Protein AF-A0A9P7L6K6-F1 (afdb_monomer)

InterPro domains:
  IPR000719 Protein kinase domain [PF00069] (460-812)
  IPR000719 Protein kinase domain [PS50011] (457-818)
  IPR000719 Protein kinase domain [SM00220] (457-814)
  IPR008271 Serine/threonine-protein kinase, active site [PS00108] (608-620)
  IPR011009 Protein kinase-like domain superfamily [SSF56112] (457-812)
  IPR050660 NEK Serine/Threonine Protein Kinase [PTHR43671] (462-985)

Organism: NCBI:txid221167

Structure (mmCIF, N/CA/C/O backbone):
data_AF-A0A9P7L6K6-F1
#
_entry.id   AF-A0A9P7L6K6-F1
#
loop_
_atom_site.group_PDB
_atom_site.id
_atom_site.type_symbol
_atom_site.label_atom_id
_atom_site.label_alt_id
_atom_site.label_comp_id
_atom_site.label_asym_id
_atom_site.label_entity_id
_atom_site.label_seq_id
_atom_site.pdbx_PDB_ins_code
_atom_site.Cartn_x
_atom_site.Cartn_y
_atom_site.Cartn_z
_atom_site.occupancy
_atom_site.B_iso_or_equiv
_atom_site.auth_seq_id
_atom_site.auth_comp_id
_atom_site.auth_asym_id
_atom_site.auth_atom_id
_atom_site.pdbx_PDB_model_num
ATOM 1 N N . MET A 1 1 ? -46.470 -15.333 -7.238 1.00 27.61 1 MET A N 1
ATOM 2 C CA . MET A 1 1 ? -45.344 -16.019 -7.901 1.00 27.61 1 MET A CA 1
ATOM 3 C C . MET A 1 1 ? -44.103 -15.738 -7.085 1.00 27.61 1 MET A C 1
ATOM 5 O O . MET A 1 1 ? -43.680 -14.590 -7.038 1.00 27.61 1 MET A O 1
ATOM 9 N N . SER A 1 2 ? -43.590 -16.749 -6.394 1.00 25.27 2 SER A N 1
ATOM 10 C CA . SER A 1 2 ? -42.227 -16.742 -5.873 1.00 25.27 2 SER A CA 1
ATOM 11 C C . SER A 1 2 ? -41.259 -16.852 -7.052 1.00 25.27 2 SER A C 1
ATOM 13 O O . SER A 1 2 ? -41.457 -17.681 -7.937 1.00 25.27 2 SER A O 1
ATOM 15 N N . VAL A 1 3 ? -40.221 -16.019 -7.064 1.00 27.84 3 VAL A N 1
ATOM 16 C CA . VAL A 1 3 ? -38.959 -16.401 -7.704 1.00 27.84 3 VAL A CA 1
ATOM 17 C C . VAL A 1 3 ? -38.236 -17.180 -6.618 1.00 27.84 3 VAL A C 1
ATOM 19 O O . VAL A 1 3 ? -37.935 -16.606 -5.576 1.00 27.84 3 VAL A O 1
ATOM 22 N N . THR A 1 4 ? -38.071 -18.487 -6.800 1.00 30.36 4 THR A N 1
ATOM 23 C CA . THR A 1 4 ? -37.325 -19.322 -5.852 1.00 30.36 4 THR A CA 1
ATOM 24 C C . THR A 1 4 ? -35.901 -18.796 -5.742 1.00 30.36 4 THR A C 1
ATOM 26 O O . THR A 1 4 ? -35.277 -18.491 -6.762 1.00 30.36 4 THR A O 1
ATOM 29 N N . GLU A 1 5 ? -35.390 -18.664 -4.520 1.00 32.84 5 GLU A N 1
ATOM 30 C CA . GLU A 1 5 ? -33.963 -18.417 -4.350 1.00 32.84 5 GLU A CA 1
ATOM 31 C C . GLU A 1 5 ? -33.174 -19.629 -4.863 1.00 32.84 5 GLU A C 1
ATOM 33 O O . GLU A 1 5 ? -33.661 -20.757 -4.747 1.00 32.84 5 GLU A O 1
ATOM 38 N N . PRO A 1 6 ? -31.967 -19.430 -5.420 1.00 33.34 6 PRO A N 1
ATOM 39 C CA . PRO A 1 6 ? -31.000 -20.506 -5.451 1.00 33.34 6 PRO A CA 1
ATOM 40 C C . PRO A 1 6 ? -30.562 -20.776 -4.007 1.00 33.34 6 PRO A C 1
ATOM 42 O O . PRO A 1 6 ? -30.042 -19.870 -3.340 1.00 33.34 6 PRO A O 1
ATOM 45 N N . THR A 1 7 ? -30.827 -21.989 -3.524 1.00 36.97 7 THR A N 1
ATOM 46 C CA . THR A 1 7 ? -30.378 -22.457 -2.202 1.00 36.97 7 THR A CA 1
ATOM 47 C C . THR A 1 7 ? -28.875 -22.760 -2.266 1.00 36.97 7 THR A C 1
ATOM 49 O O . THR A 1 7 ? -28.214 -22.529 -3.283 1.00 36.97 7 THR A O 1
ATOM 52 N N . ILE A 1 8 ? -28.295 -23.193 -1.152 1.00 40.56 8 ILE A N 1
ATOM 53 C CA . ILE A 1 8 ? -26.875 -23.507 -1.033 1.00 40.56 8 ILE A CA 1
ATOM 54 C C . ILE A 1 8 ? -26.788 -24.984 -0.635 1.00 40.56 8 ILE A C 1
ATOM 56 O O . ILE A 1 8 ? -27.224 -25.317 0.465 1.00 40.56 8 ILE A O 1
ATOM 60 N N . PRO A 1 9 ? -26.302 -25.876 -1.517 1.00 37.97 9 PRO A N 1
ATOM 61 C CA . PRO A 1 9 ? -26.348 -27.303 -1.278 1.00 37.97 9 PRO A CA 1
ATOM 62 C C . PRO A 1 9 ? -25.203 -27.661 -0.341 1.00 37.97 9 PRO A C 1
ATOM 64 O O . PRO A 1 9 ? -24.063 -27.232 -0.544 1.00 37.97 9 PRO A O 1
ATOM 67 N N . ASP A 1 10 ? -25.503 -28.450 0.684 1.00 42.59 10 ASP A N 1
ATOM 68 C CA . ASP A 1 10 ? -24.481 -28.938 1.599 1.00 42.59 10 ASP A CA 1
ATOM 69 C C . ASP A 1 10 ? -23.428 -29.728 0.803 1.00 42.59 10 ASP A C 1
ATOM 71 O O . ASP A 1 10 ? -23.713 -30.772 0.207 1.00 42.59 10 ASP A O 1
ATOM 75 N N . SER A 1 11 ? -22.189 -29.234 0.797 1.00 41.84 11 SER A N 1
ATOM 76 C CA . SER A 1 11 ? -21.074 -29.893 0.120 1.00 41.84 11 SER A CA 1
ATOM 77 C C . SER A 1 11 ? -20.772 -31.272 0.718 1.00 41.84 11 SER A C 1
ATOM 79 O O . SER A 1 11 ? -20.217 -32.119 0.021 1.00 41.84 11 SER A O 1
ATOM 81 N N . SER A 1 12 ? -21.211 -31.547 1.953 1.00 44.62 12 SER A N 1
ATOM 82 C CA . SER A 1 12 ? -21.189 -32.873 2.576 1.00 44.62 12 SER A CA 1
ATOM 83 C C . SER A 1 12 ? -22.269 -33.816 2.021 1.00 44.62 12 SER A C 1
ATOM 85 O O . SER A 1 12 ? -22.001 -35.005 1.841 1.00 44.62 12 SER A O 1
ATOM 87 N N . ILE A 1 13 ? -23.455 -33.307 1.653 1.00 45.44 13 ILE A N 1
ATOM 88 C CA . ILE A 1 13 ? -24.469 -34.074 0.904 1.00 45.44 13 ILE A CA 1
ATOM 89 C C . ILE A 1 13 ? -23.970 -34.338 -0.519 1.00 45.44 13 ILE A C 1
ATOM 91 O O . ILE A 1 13 ? -24.108 -35.459 -1.012 1.00 45.44 13 ILE A O 1
ATOM 95 N N . ALA A 1 14 ? -23.336 -33.348 -1.157 1.00 40.97 14 ALA A N 1
ATOM 96 C CA . ALA A 1 14 ? -22.737 -33.517 -2.477 1.00 40.97 14 ALA A CA 1
ATOM 97 C C . ALA A 1 14 ? -21.650 -34.608 -2.479 1.00 40.97 14 ALA A C 1
ATOM 99 O O . ALA A 1 14 ? -21.697 -35.510 -3.316 1.00 40.97 14 ALA A O 1
ATOM 100 N N . PHE A 1 15 ? -20.748 -34.598 -1.490 1.00 46.06 15 PHE A N 1
ATOM 101 C CA . PHE A 1 15 ? -19.730 -35.640 -1.303 1.00 46.06 15 PHE A CA 1
ATOM 102 C C . PHE A 1 15 ? -20.354 -37.035 -1.121 1.00 46.06 15 PHE A C 1
ATOM 104 O O . PHE A 1 15 ? -20.016 -37.959 -1.858 1.00 46.06 15 PHE A O 1
ATOM 111 N N . ARG A 1 16 ? -21.333 -37.182 -0.215 1.00 46.66 16 ARG A N 1
ATOM 112 C CA . ARG A 1 16 ? -22.015 -38.469 0.038 1.00 46.66 16 ARG A CA 1
ATOM 113 C C . ARG A 1 16 ? -22.767 -38.996 -1.193 1.00 46.66 16 ARG A C 1
ATOM 115 O O . ARG A 1 16 ? -22.769 -40.201 -1.443 1.00 46.66 16 ARG A O 1
ATOM 122 N N . LYS A 1 17 ? -23.396 -38.116 -1.986 1.00 45.03 17 LYS A N 1
ATOM 123 C CA . LYS A 1 17 ? -24.044 -38.495 -3.257 1.00 45.03 17 LYS A CA 1
ATOM 124 C C . LYS A 1 17 ? -23.005 -38.921 -4.305 1.00 45.03 17 LYS A C 1
ATOM 126 O O . LYS A 1 17 ? -23.234 -39.922 -4.983 1.00 45.03 17 LYS A O 1
ATOM 131 N N . TYR A 1 18 ? -21.859 -38.244 -4.393 1.00 44.75 18 TYR A N 1
ATOM 132 C CA . TYR A 1 18 ? -20.756 -38.595 -5.298 1.00 44.75 18 TYR A CA 1
ATOM 133 C C . TYR A 1 18 ? -20.140 -39.971 -4.970 1.00 44.75 18 TYR A C 1
ATOM 135 O O . TYR A 1 18 ? -19.954 -40.798 -5.867 1.00 44.75 18 TYR A O 1
ATOM 143 N N . GLU A 1 19 ? -19.925 -40.272 -3.685 1.00 49.81 19 GLU A N 1
ATOM 144 C CA . GLU A 1 19 ? -19.522 -41.611 -3.227 1.00 49.81 19 GLU A CA 1
ATOM 145 C C . GLU A 1 19 ? -20.562 -42.683 -3.605 1.00 49.81 19 GLU A C 1
ATOM 147 O O . GLU A 1 19 ? -20.190 -43.765 -4.054 1.00 49.81 19 GLU A O 1
ATOM 152 N N . SER A 1 20 ? -21.864 -42.378 -3.505 1.00 42.41 20 SER A N 1
ATOM 153 C CA . SER A 1 20 ? -22.943 -43.324 -3.845 1.00 42.41 20 SER A CA 1
ATOM 154 C C . SER A 1 20 ? -23.125 -43.593 -5.349 1.00 42.41 20 SER A C 1
ATOM 156 O O . SER A 1 20 ? -23.681 -44.625 -5.724 1.00 42.41 20 SER A O 1
ATOM 158 N N . LEU A 1 21 ? -22.673 -42.672 -6.210 1.00 42.59 21 LEU A N 1
ATOM 159 C CA . LEU A 1 21 ? -22.777 -42.770 -7.672 1.00 42.59 21 LEU A CA 1
ATOM 160 C C . LEU A 1 21 ? -21.545 -43.411 -8.325 1.00 42.59 21 LEU A C 1
ATOM 162 O O . LEU A 1 21 ? -21.593 -43.762 -9.503 1.00 42.59 21 LEU A O 1
ATOM 166 N N . SER A 1 22 ? -20.454 -43.575 -7.576 1.00 35.19 22 SER A N 1
ATOM 167 C CA . SER A 1 22 ? -19.208 -44.168 -8.060 1.00 35.19 22 SER A CA 1
ATOM 168 C C . SER A 1 22 ? -19.350 -45.693 -8.217 1.00 35.19 22 SER A C 1
ATOM 170 O O . SER A 1 22 ? -19.528 -46.388 -7.213 1.00 35.19 22 SER A O 1
ATOM 172 N N . PRO A 1 23 ? -19.251 -46.271 -9.433 1.00 33.38 23 PRO A N 1
ATOM 173 C CA . PRO A 1 23 ? -19.316 -47.720 -9.606 1.00 33.38 23 PRO A CA 1
ATOM 174 C C . PRO A 1 23 ? -18.109 -48.390 -8.945 1.00 33.38 23 PRO A C 1
ATOM 176 O O . PRO A 1 23 ? -16.966 -48.050 -9.254 1.00 33.38 23 PRO A O 1
ATOM 179 N N . ALA A 1 24 ? -18.352 -49.366 -8.067 1.00 36.72 24 ALA A N 1
ATOM 180 C CA . ALA A 1 24 ? -17.299 -50.062 -7.330 1.00 36.72 24 ALA A CA 1
ATOM 181 C C . ALA A 1 24 ? -16.293 -50.749 -8.278 1.00 36.72 24 ALA A C 1
ATOM 183 O O . ALA A 1 24 ? -16.545 -51.840 -8.786 1.00 36.72 24 ALA A O 1
ATOM 184 N N . SER A 1 25 ? -15.144 -50.102 -8.490 1.00 29.16 25 SER A N 1
ATOM 185 C CA . SER A 1 25 ? -14.051 -50.575 -9.344 1.00 29.16 25 SER A CA 1
ATOM 186 C C . SER A 1 25 ? -12.770 -50.645 -8.522 1.00 29.16 25 SER A C 1
ATOM 188 O O . SER A 1 25 ? -12.157 -49.632 -8.191 1.00 29.16 25 SER A O 1
ATOM 190 N N . THR A 1 26 ? -12.405 -51.858 -8.119 1.00 36.03 26 THR A N 1
ATOM 191 C CA . THR A 1 26 ? -11.331 -52.113 -7.156 1.00 36.03 26 THR A CA 1
ATOM 192 C C . THR A 1 26 ? -9.956 -52.129 -7.830 1.00 36.03 26 THR A C 1
ATOM 194 O O . THR A 1 26 ? -9.581 -53.145 -8.404 1.00 36.03 26 THR A O 1
ATOM 197 N N . THR A 1 27 ? -9.166 -51.062 -7.681 1.00 26.80 27 THR A N 1
ATOM 198 C CA . THR A 1 27 ? -7.696 -51.110 -7.842 1.00 26.80 27 THR A CA 1
ATOM 199 C C . THR A 1 27 ? -7.023 -49.987 -7.059 1.00 26.80 27 THR A C 1
ATOM 201 O O . THR A 1 27 ? -7.361 -48.820 -7.229 1.00 26.80 27 THR A O 1
ATOM 204 N N . THR A 1 28 ? -6.052 -50.340 -6.219 1.00 38.28 28 THR A N 1
ATOM 205 C CA . THR A 1 28 ? -5.166 -49.408 -5.505 1.00 38.28 28 THR A CA 1
ATOM 206 C C . THR A 1 28 ? -3.937 -49.052 -6.337 1.00 38.28 28 THR A C 1
ATOM 208 O O . THR A 1 28 ? -3.144 -49.951 -6.616 1.00 38.28 28 THR A O 1
ATOM 211 N N . THR A 1 29 ? -3.707 -47.761 -6.590 1.00 28.44 29 THR A N 1
ATOM 212 C CA . THR A 1 29 ? -2.357 -47.186 -6.764 1.00 28.44 29 THR A CA 1
ATOM 213 C C . THR A 1 29 ? -2.343 -45.673 -6.501 1.00 28.44 29 THR A C 1
ATOM 215 O O . THR A 1 29 ? -3.393 -45.051 -6.365 1.00 28.44 29 THR A O 1
ATOM 218 N N . SER A 1 30 ? -1.126 -45.139 -6.364 1.00 28.48 30 SER A N 1
ATOM 219 C CA . SER A 1 30 ? -0.683 -43.808 -5.920 1.00 28.48 30 SER A CA 1
ATOM 220 C C . SER A 1 30 ? -1.496 -42.569 -6.328 1.00 28.48 30 SER A C 1
ATOM 222 O O . SER A 1 30 ? -2.149 -42.516 -7.367 1.00 28.48 30 SER A O 1
ATOM 224 N N . ALA A 1 31 ? -1.369 -41.517 -5.514 1.00 35.59 31 ALA A N 1
ATOM 225 C CA . ALA A 1 31 ? -2.023 -40.231 -5.725 1.00 35.59 31 ALA A CA 1
ATOM 226 C C . ALA A 1 31 ? -1.448 -39.460 -6.930 1.00 35.59 31 ALA A C 1
ATOM 228 O O . ALA A 1 31 ? -0.325 -38.966 -6.899 1.00 35.59 31 ALA A O 1
ATOM 229 N N . SER A 1 32 ? -2.279 -39.283 -7.955 1.00 30.39 32 SER A N 1
ATOM 230 C CA . SER A 1 32 ? -2.176 -38.203 -8.940 1.00 30.39 32 SER A CA 1
ATOM 231 C C . SER A 1 32 ? -3.589 -37.683 -9.244 1.00 30.39 32 SER A C 1
ATOM 233 O O . SER A 1 32 ? -4.570 -38.210 -8.712 1.00 30.39 32 SER A O 1
ATOM 235 N N . MET A 1 33 ? -3.711 -36.611 -10.031 1.00 31.38 33 MET A N 1
ATOM 236 C CA . MET A 1 33 ? -4.981 -35.905 -10.255 1.00 31.38 33 MET A CA 1
ATOM 237 C C . MET A 1 33 ? -6.096 -36.859 -10.709 1.00 31.38 33 MET A C 1
ATOM 239 O O . MET A 1 33 ? -5.938 -37.580 -11.692 1.00 31.38 33 MET A O 1
ATOM 243 N N . VAL A 1 34 ? -7.233 -36.842 -9.999 1.00 34.53 34 VAL A N 1
ATOM 244 C CA . VAL A 1 34 ? -8.373 -37.739 -10.255 1.00 34.53 34 VAL A CA 1
ATOM 245 C C . VAL A 1 34 ? -8.869 -37.549 -11.689 1.00 34.53 34 VAL A C 1
ATOM 247 O O . VAL A 1 34 ? -9.498 -36.544 -12.021 1.00 34.53 34 VAL A O 1
ATOM 250 N N . SER A 1 35 ? -8.585 -38.527 -12.547 1.00 32.56 35 SER A N 1
ATOM 251 C CA . SER A 1 35 ? -8.923 -38.510 -13.967 1.00 32.56 35 SER A CA 1
ATOM 252 C C . SER A 1 35 ? -10.411 -38.801 -14.162 1.00 32.56 35 SER A C 1
ATOM 254 O O . SER A 1 35 ? -10.841 -39.935 -14.368 1.00 32.56 35 SER A O 1
ATOM 256 N N . VAL A 1 36 ? -11.230 -37.752 -14.062 1.00 37.38 36 VAL A N 1
ATOM 257 C CA . VAL A 1 36 ? -12.688 -37.894 -14.090 1.00 37.38 36 VAL A CA 1
ATOM 258 C C . VAL A 1 36 ? -13.165 -38.364 -15.472 1.00 37.38 36 VAL A C 1
ATOM 260 O O . VAL A 1 36 ? -13.263 -37.578 -16.416 1.00 37.38 36 VAL A O 1
ATOM 263 N N . GLN A 1 37 ? -13.514 -39.649 -15.591 1.00 41.38 37 GLN A N 1
ATOM 264 C CA . GLN A 1 37 ? -14.120 -40.246 -16.792 1.00 41.38 37 GLN A CA 1
ATOM 265 C C . GLN A 1 37 ? -15.606 -39.854 -16.951 1.00 41.38 37 GLN A C 1
ATOM 267 O O . GLN A 1 37 ? -16.487 -40.700 -17.094 1.00 41.38 37 GLN A O 1
ATOM 272 N N . LEU A 1 38 ? -15.903 -38.553 -16.937 1.00 43.56 38 LEU A N 1
ATOM 273 C CA . LEU A 1 38 ? -17.243 -38.020 -17.197 1.00 43.56 38 LEU A CA 1
ATOM 274 C C . LEU A 1 38 ? -17.539 -38.020 -18.705 1.00 43.56 38 LEU A C 1
ATOM 276 O O . LEU A 1 38 ? -17.254 -37.046 -19.401 1.00 43.56 38 LEU A O 1
ATOM 280 N N . ARG A 1 39 ? -18.134 -39.109 -19.213 1.00 37.84 39 ARG A N 1
ATOM 281 C CA . ARG A 1 39 ? -18.629 -39.176 -20.604 1.00 37.84 39 ARG A CA 1
ATOM 282 C C . ARG A 1 39 ? -20.045 -38.615 -20.807 1.00 37.84 39 ARG A C 1
ATOM 284 O O . ARG A 1 39 ? -20.343 -38.197 -21.921 1.00 37.84 39 ARG A O 1
ATOM 291 N N . ASP A 1 40 ? -20.869 -38.518 -19.760 1.00 48.16 40 ASP A N 1
ATOM 292 C CA . ASP A 1 40 ? -22.319 -38.271 -19.889 1.00 48.16 40 ASP A CA 1
ATOM 293 C C . ASP A 1 40 ? -22.835 -37.027 -19.133 1.00 48.16 40 ASP A C 1
ATOM 295 O O . ASP A 1 40 ? -23.783 -37.086 -18.351 1.00 48.16 40 ASP A O 1
ATOM 299 N N . ALA A 1 41 ? -22.248 -35.855 -19.396 1.00 51.72 41 ALA A N 1
ATOM 300 C CA . ALA A 1 41 ? -22.840 -34.570 -19.001 1.00 51.72 41 ALA A CA 1
ATOM 301 C C . ALA A 1 41 ? -23.910 -34.121 -20.016 1.00 51.72 41 ALA A C 1
ATOM 303 O O . ALA A 1 41 ? -23.677 -33.268 -20.877 1.00 51.72 41 ALA A O 1
ATOM 304 N N . THR A 1 42 ? -25.100 -34.718 -19.947 1.00 56.88 42 THR A N 1
ATOM 305 C CA . THR A 1 42 ? -26.236 -34.331 -20.796 1.00 56.88 42 THR A CA 1
ATOM 306 C C . THR A 1 42 ? -26.788 -32.955 -20.422 1.00 56.88 42 THR A C 1
ATOM 308 O O . THR A 1 42 ? -26.919 -32.632 -19.243 1.00 56.88 42 THR A O 1
ATOM 311 N N . TYR A 1 43 ? -27.181 -32.164 -21.427 1.00 68.75 43 TYR A N 1
ATOM 312 C CA . TYR A 1 43 ? -27.951 -30.933 -21.216 1.00 68.75 43 TYR A CA 1
ATOM 313 C C . TYR A 1 43 ? -29.210 -31.200 -20.373 1.00 68.75 43 TYR A C 1
ATOM 315 O O . TYR A 1 43 ? -29.865 -32.219 -20.603 1.00 68.75 43 TYR A O 1
ATOM 323 N N . PRO A 1 44 ? -29.611 -30.272 -19.485 1.00 69.94 44 PRO A N 1
ATOM 324 C CA . PRO A 1 44 ? -30.885 -30.377 -18.789 1.00 69.94 44 PRO A CA 1
ATOM 325 C C . PRO A 1 44 ? -32.057 -30.342 -19.777 1.00 69.94 44 PRO A C 1
ATOM 327 O O . PRO A 1 44 ? -32.067 -29.546 -20.725 1.00 69.94 44 PRO A O 1
ATOM 330 N N . ASP A 1 45 ? -33.058 -31.190 -19.540 1.00 68.00 45 ASP A N 1
ATOM 331 C CA . ASP A 1 45 ? -34.236 -31.292 -20.400 1.00 68.00 45 ASP A CA 1
ATOM 332 C C . ASP A 1 45 ? -35.014 -29.965 -20.488 1.00 68.00 45 ASP A C 1
ATOM 334 O O . ASP A 1 45 ? -35.086 -29.199 -19.518 1.00 68.00 45 ASP A O 1
ATOM 338 N N . PRO A 1 46 ? -35.633 -29.665 -21.646 1.00 66.50 46 PRO A N 1
ATOM 339 C CA . PRO A 1 46 ? -36.537 -28.534 -21.750 1.00 66.50 46 PRO A CA 1
ATOM 340 C C . PRO A 1 46 ? -37.747 -28.746 -20.825 1.00 66.50 46 PRO A C 1
ATOM 342 O O . PRO A 1 46 ? -38.331 -29.833 -20.822 1.00 66.50 46 PRO A O 1
ATOM 345 N N . PRO A 1 47 ? -38.188 -27.722 -20.068 1.00 66.12 47 PRO A N 1
ATOM 346 C CA . PRO A 1 47 ? -39.396 -27.838 -19.259 1.00 66.12 47 PRO A CA 1
ATOM 347 C C . PRO A 1 47 ? -40.605 -28.156 -20.155 1.00 66.12 47 PRO A C 1
ATOM 349 O O . PRO A 1 47 ? -40.656 -27.700 -21.298 1.00 66.12 47 PRO A O 1
ATOM 352 N N . LEU A 1 48 ? -41.581 -28.908 -19.623 1.00 58.22 48 LEU A N 1
ATOM 353 C CA . LEU A 1 48 ? -42.818 -29.353 -20.311 1.00 58.22 48 LEU A CA 1
ATOM 354 C C . LEU A 1 48 ? -43.684 -28.142 -20.763 1.00 58.22 48 LEU A C 1
ATOM 356 O O . LEU A 1 48 ? -43.245 -27.015 -20.623 1.00 58.22 48 LEU A O 1
ATOM 360 N N . GLU A 1 49 ? -44.902 -28.283 -21.303 1.00 55.41 49 GLU A N 1
ATOM 361 C CA . GLU A 1 49 ? -45.562 -27.174 -22.051 1.00 55.41 49 GLU A CA 1
ATOM 362 C C . GLU A 1 49 ? -46.326 -26.068 -21.261 1.00 55.41 49 GLU A C 1
ATOM 364 O O . GLU A 1 49 ? -46.761 -25.086 -21.861 1.00 55.41 49 GLU A O 1
ATOM 369 N N . THR A 1 50 ? -46.530 -26.158 -19.939 1.00 51.16 50 THR A N 1
ATOM 370 C CA . THR A 1 50 ? -47.639 -25.428 -19.261 1.00 51.16 50 THR A CA 1
ATOM 371 C C . THR A 1 50 ? -47.322 -24.210 -18.382 1.00 51.16 50 THR A C 1
ATOM 373 O O . THR A 1 50 ? -48.239 -23.430 -18.129 1.00 51.16 50 THR A O 1
ATOM 376 N N . ALA A 1 51 ? -46.095 -23.997 -17.898 1.00 56.41 51 ALA A N 1
ATOM 377 C CA . ALA A 1 51 ? -45.759 -22.766 -17.156 1.00 56.41 51 ALA A CA 1
ATOM 378 C C . ALA A 1 51 ? -45.184 -21.695 -18.100 1.00 56.41 51 ALA A C 1
ATOM 380 O O . ALA A 1 51 ? -45.521 -21.660 -19.283 1.00 56.41 51 ALA A O 1
ATOM 381 N N . VAL A 1 52 ? -44.376 -20.758 -17.598 1.00 63.47 52 VAL A N 1
ATOM 382 C CA . VAL A 1 52 ? -44.024 -19.546 -18.361 1.00 63.47 52 VAL A CA 1
ATOM 383 C C . VAL A 1 52 ? -42.522 -19.245 -18.373 1.00 63.47 52 VAL A C 1
ATOM 385 O O . VAL A 1 52 ? -42.102 -18.423 -19.182 1.00 63.47 52 VAL A O 1
ATOM 388 N N . VAL A 1 53 ? -41.713 -19.918 -17.545 1.00 66.69 53 VAL A N 1
ATOM 389 C CA . VAL A 1 53 ? -40.293 -19.614 -17.268 1.00 66.69 53 VAL A CA 1
ATOM 390 C C . VAL A 1 53 ? -39.423 -20.869 -17.219 1.00 66.69 53 VAL A C 1
ATOM 392 O O . VAL A 1 53 ? -39.902 -21.946 -16.885 1.00 66.69 53 VAL A O 1
ATOM 395 N N . CYS A 1 54 ? -38.145 -20.724 -17.568 1.00 68.69 54 CYS A N 1
ATOM 396 C CA . CYS A 1 54 ? -37.118 -21.750 -17.406 1.00 68.69 54 CYS A CA 1
ATOM 397 C C . CYS A 1 54 ? -36.911 -22.064 -15.914 1.00 68.69 54 CYS A C 1
ATOM 399 O O . CYS A 1 54 ? -36.847 -21.122 -15.130 1.00 68.69 54 CYS A O 1
ATOM 401 N N . PRO A 1 55 ? -36.742 -23.324 -15.486 1.00 62.97 55 PRO A N 1
ATOM 402 C CA . PRO A 1 55 ? -36.418 -23.609 -14.088 1.00 62.97 55 PRO A CA 1
ATOM 403 C C . PRO A 1 55 ? -34.988 -23.187 -13.695 1.00 62.97 55 PRO A C 1
ATOM 405 O O . PRO A 1 55 ? -34.764 -22.887 -12.529 1.00 62.97 55 PRO A O 1
ATOM 408 N N . TYR A 1 56 ? -34.048 -23.115 -14.647 1.00 68.06 56 TYR A N 1
ATOM 409 C CA . TYR A 1 56 ? -32.627 -22.831 -14.388 1.00 68.06 56 TYR A CA 1
ATOM 410 C C . TYR A 1 56 ? -32.324 -21.325 -14.383 1.00 68.06 56 TYR A C 1
ATOM 412 O O . TYR A 1 56 ? -31.985 -20.741 -13.358 1.00 68.06 56 TYR A O 1
ATOM 420 N N . CYS A 1 57 ? -32.523 -20.670 -15.528 1.00 72.25 57 CYS A N 1
ATOM 421 C CA . CYS A 1 57 ? -32.214 -19.252 -15.716 1.00 72.25 57 CYS A CA 1
ATOM 422 C C . CYS A 1 57 ? -33.358 -18.303 -15.327 1.00 72.25 57 CYS A C 1
ATOM 424 O O . CYS A 1 57 ? -33.231 -17.094 -15.496 1.00 72.25 57 CYS A O 1
ATOM 426 N N . ALA A 1 58 ? -34.522 -18.841 -14.937 1.00 69.31 58 ALA A N 1
ATOM 427 C CA . ALA A 1 58 ? -35.813 -18.158 -14.733 1.00 69.31 58 ALA A CA 1
ATOM 428 C C . ALA A 1 58 ? -36.287 -17.182 -15.837 1.00 69.31 58 ALA A C 1
ATOM 430 O O . ALA A 1 58 ? -37.331 -16.540 -15.699 1.00 69.31 58 ALA A O 1
ATOM 431 N N . GLN A 1 59 ? -35.603 -17.139 -16.986 1.00 72.56 59 GLN A N 1
ATOM 432 C CA . GLN A 1 59 ? -36.048 -16.405 -18.165 1.00 72.56 59 GLN A CA 1
ATOM 433 C C . GLN A 1 59 ? -37.322 -17.085 -18.717 1.00 72.56 59 GLN A C 1
ATOM 435 O O . GLN A 1 59 ? -37.375 -18.313 -18.829 1.00 72.56 59 GLN A O 1
ATOM 440 N N . PRO A 1 60 ? -38.360 -16.338 -19.117 1.00 69.44 60 PRO A N 1
ATOM 441 C CA . PRO A 1 60 ? -39.480 -16.820 -19.899 1.00 69.44 60 PRO A CA 1
ATOM 442 C C . PRO A 1 60 ? -39.016 -17.439 -21.209 1.00 69.44 60 PRO A C 1
ATOM 444 O O . PRO A 1 60 ? -38.551 -16.754 -22.112 1.00 69.44 60 PRO A O 1
ATOM 447 N N . VAL A 1 61 ? -39.168 -18.747 -21.336 1.00 62.94 61 VAL A N 1
ATOM 448 C CA . VAL A 1 61 ? -38.725 -19.474 -22.527 1.00 62.94 61 VAL A CA 1
ATOM 449 C C . VAL A 1 61 ? -39.726 -19.195 -23.656 1.00 62.94 61 VAL A C 1
ATOM 451 O O . VAL A 1 61 ? -40.934 -19.299 -23.454 1.00 62.94 61 VAL A O 1
ATOM 454 N N . LEU A 1 62 ? -39.253 -18.790 -24.836 1.00 64.56 62 LEU A N 1
ATOM 455 C CA . LEU A 1 62 ? -40.085 -18.521 -26.022 1.00 64.56 62 LEU A CA 1
ATOM 456 C C . LEU A 1 62 ? -40.693 -19.819 -26.582 1.00 64.56 62 LEU A C 1
ATOM 458 O O . LEU A 1 62 ? -40.038 -20.856 -26.572 1.00 64.56 62 LEU A O 1
ATOM 462 N N . ALA A 1 63 ? -41.884 -19.774 -27.187 1.00 59.66 63 ALA A N 1
ATOM 463 C CA . ALA A 1 63 ? -42.468 -20.945 -27.860 1.00 59.66 63 ALA A CA 1
ATOM 464 C C . ALA A 1 63 ? -41.581 -21.513 -28.992 1.00 59.66 63 ALA A C 1
ATOM 466 O O . ALA A 1 63 ? -41.668 -22.698 -29.307 1.00 59.66 63 ALA A O 1
ATOM 467 N N . ALA A 1 64 ? -40.695 -20.695 -29.574 1.00 56.50 64 ALA A N 1
ATOM 468 C CA . ALA A 1 64 ? -39.661 -21.150 -30.503 1.00 56.50 64 ALA A CA 1
ATOM 469 C C . ALA A 1 64 ? -38.561 -21.986 -29.811 1.00 56.50 64 ALA A C 1
ATOM 471 O O . ALA A 1 64 ? -38.139 -23.003 -30.359 1.00 56.50 64 ALA A O 1
ATOM 472 N N . LEU A 1 65 ? -38.153 -21.611 -28.590 1.00 57.88 65 LEU A N 1
ATOM 473 C CA . LEU A 1 65 ? -37.084 -22.270 -27.825 1.00 57.88 65 LEU A CA 1
ATOM 474 C C . LEU A 1 65 ? -37.413 -23.724 -27.446 1.00 57.88 65 LEU A C 1
ATOM 476 O O . LEU A 1 65 ? -36.496 -24.519 -27.288 1.00 57.88 65 LEU A O 1
ATOM 480 N N . ARG A 1 66 ? -38.697 -24.098 -27.345 1.00 61.62 66 ARG A N 1
ATOM 481 C CA . ARG A 1 66 ? -39.124 -25.491 -27.082 1.00 61.62 66 ARG A CA 1
ATOM 482 C C . ARG A 1 66 ? -39.358 -26.351 -28.320 1.00 61.62 66 ARG A C 1
ATOM 484 O O . ARG A 1 66 ? -39.429 -27.566 -28.195 1.00 61.62 66 ARG A O 1
ATOM 491 N N . LYS A 1 67 ? -39.459 -25.760 -29.514 1.00 62.03 67 LYS A N 1
ATOM 492 C CA . LYS A 1 67 ? -39.647 -26.519 -30.768 1.00 62.03 67 LYS A CA 1
ATOM 493 C C . LYS A 1 67 ? -38.333 -26.934 -31.433 1.00 62.03 67 LYS A C 1
ATOM 495 O O . LYS A 1 67 ? -38.354 -27.673 -32.411 1.00 62.03 67 LYS A O 1
ATOM 500 N N . SER A 1 68 ? -37.202 -26.458 -30.918 1.00 70.38 68 SER A N 1
ATOM 501 C CA . SER A 1 68 ? -35.870 -26.689 -31.468 1.00 70.38 68 SER A CA 1
ATOM 502 C C . SER A 1 68 ? -34.898 -26.998 -30.333 1.00 70.38 68 SER A C 1
ATOM 504 O O . SER A 1 68 ? -34.512 -26.105 -29.579 1.00 70.38 68 SER A O 1
ATOM 506 N N . LYS A 1 69 ? -34.465 -28.265 -30.231 1.00 71.00 69 LYS A N 1
ATOM 507 C CA . LYS A 1 69 ? -33.458 -28.712 -29.247 1.00 71.00 69 LYS A CA 1
ATOM 508 C C . LYS A 1 69 ? -32.196 -27.842 -29.302 1.00 71.00 69 LYS A C 1
ATOM 510 O O . LYS A 1 69 ? -31.659 -27.465 -28.271 1.00 71.00 69 LYS A O 1
ATOM 515 N N . ARG A 1 70 ? -31.804 -27.431 -30.511 1.00 73.06 70 ARG A N 1
ATOM 516 C CA . ARG A 1 70 ? -30.626 -26.597 -30.777 1.00 73.06 70 ARG A CA 1
ATOM 517 C C . ARG A 1 70 ? -30.761 -25.158 -30.278 1.00 73.06 70 ARG A C 1
ATOM 519 O O . ARG A 1 70 ? -29.756 -24.512 -29.995 1.00 73.06 70 ARG A O 1
ATOM 526 N N . ASP A 1 71 ? -31.986 -24.642 -30.184 1.00 76.06 71 ASP A N 1
ATOM 527 C CA . ASP A 1 71 ? -32.258 -23.333 -29.590 1.00 76.06 71 ASP A CA 1
ATOM 528 C C . ASP A 1 71 ? -32.306 -23.415 -28.061 1.00 76.06 71 ASP A C 1
ATOM 530 O O . ASP A 1 71 ? -31.785 -22.518 -27.400 1.00 76.06 71 ASP A O 1
ATOM 534 N N . TRP A 1 72 ? -32.832 -24.512 -27.505 1.00 76.88 72 TRP A N 1
ATOM 535 C CA . TRP A 1 72 ? -32.743 -24.815 -26.074 1.00 76.88 72 TRP A CA 1
ATOM 536 C C . TRP A 1 72 ? -31.287 -24.942 -25.597 1.00 76.88 72 TRP A C 1
ATOM 538 O O . TRP A 1 72 ? -30.871 -24.217 -24.697 1.00 76.88 72 TRP A O 1
ATOM 548 N N . GLU A 1 73 ? -30.480 -25.767 -26.268 1.00 77.38 73 GLU A N 1
ATOM 549 C CA . GLU A 1 73 ? -29.038 -25.924 -26.013 1.00 77.38 73 GLU A CA 1
ATOM 550 C C . GLU A 1 73 ? -28.298 -24.576 -26.098 1.00 77.38 73 GLU A C 1
ATOM 552 O O . GLU A 1 73 ? -27.502 -24.233 -25.225 1.00 77.38 73 GLU A O 1
ATOM 557 N N . ARG A 1 74 ? -28.625 -23.752 -27.106 1.00 78.00 74 ARG A N 1
ATOM 558 C CA . ARG A 1 74 ? -28.105 -22.382 -27.249 1.00 78.00 74 ARG A CA 1
ATOM 559 C C . ARG A 1 74 ? -28.501 -21.469 -26.084 1.00 78.00 74 ARG A C 1
ATOM 561 O O . ARG A 1 74 ? -27.696 -20.629 -25.696 1.00 78.00 74 ARG A O 1
ATOM 568 N N . HIS A 1 75 ? -29.714 -21.594 -25.559 1.00 78.19 75 HIS A N 1
ATOM 569 C CA . HIS A 1 75 ? -30.200 -20.790 -24.439 1.00 78.19 75 HIS A CA 1
ATOM 570 C C . HIS A 1 75 ? -29.525 -21.168 -23.118 1.00 78.19 75 HIS A C 1
ATOM 572 O O . HIS A 1 75 ? -29.123 -20.266 -22.389 1.00 78.19 75 HIS A O 1
ATOM 578 N N . VAL A 1 76 ? -29.321 -22.464 -22.866 1.00 75.88 76 VAL A N 1
ATOM 579 C CA . VAL A 1 76 ? -28.548 -22.967 -21.718 1.00 75.88 76 VAL A CA 1
ATOM 580 C C . VAL A 1 76 ? -27.088 -22.490 -21.797 1.00 75.88 76 VAL A C 1
ATOM 582 O O . VAL A 1 76 ? -26.589 -21.883 -20.853 1.00 75.88 76 VAL A O 1
ATOM 585 N N . ASP A 1 77 ? -26.437 -22.638 -22.957 1.00 76.88 77 ASP A N 1
ATOM 586 C CA . ASP A 1 77 ? -25.077 -22.122 -23.204 1.00 76.88 77 ASP A CA 1
ATOM 587 C C . ASP A 1 77 ? -24.948 -20.598 -23.007 1.00 76.88 77 ASP A C 1
ATOM 589 O O . ASP A 1 77 ? -23.878 -20.109 -22.656 1.00 76.88 77 ASP A O 1
ATOM 593 N N . ASN A 1 78 ? -26.014 -19.836 -23.279 1.00 78.94 78 ASN A N 1
ATOM 594 C CA . ASN A 1 78 ? -26.031 -18.374 -23.156 1.00 78.94 78 ASN A CA 1
ATOM 595 C C . ASN A 1 78 ? -26.196 -17.871 -21.713 1.00 78.94 78 ASN A C 1
ATOM 597 O O . ASN A 1 78 ? -25.957 -16.690 -21.482 1.00 78.94 78 ASN A O 1
ATOM 601 N N . ASP A 1 79 ? -26.651 -18.717 -20.788 1.00 75.56 79 ASP A N 1
ATOM 602 C CA . ASP A 1 79 ? -26.908 -18.335 -19.392 1.00 75.56 79 ASP A CA 1
ATOM 603 C C . ASP A 1 79 ? -25.820 -18.864 -18.448 1.00 75.56 79 ASP A C 1
ATOM 605 O O . ASP A 1 79 ? -25.375 -18.147 -17.559 1.00 75.56 79 ASP A O 1
ATOM 609 N N . LEU A 1 80 ? -25.326 -20.083 -18.703 1.00 78.06 80 LEU A N 1
ATOM 610 C CA . LEU A 1 80 ? -24.230 -20.699 -17.945 1.00 78.06 80 LEU A CA 1
ATOM 611 C C . LEU A 1 80 ? -22.831 -20.220 -18.374 1.00 78.06 80 LEU A C 1
ATOM 613 O O . LEU A 1 80 ? -21.858 -20.510 -17.687 1.00 78.06 80 LEU A O 1
ATOM 617 N N . GLU A 1 81 ? -22.727 -19.571 -19.540 1.00 86.12 81 GLU A N 1
ATOM 618 C CA . GLU A 1 81 ? -21.479 -19.163 -20.211 1.00 86.12 81 GLU A CA 1
ATOM 619 C C . GLU A 1 81 ? -20.318 -20.183 -20.071 1.00 86.12 81 GLU A C 1
ATOM 621 O O . GLU A 1 81 ? -19.216 -19.818 -19.652 1.00 86.12 81 GLU A O 1
ATOM 626 N N . PRO A 1 82 ? -20.544 -21.469 -20.427 1.00 78.44 82 PRO A N 1
ATOM 627 C CA . PRO A 1 82 ? -19.835 -22.636 -19.878 1.00 78.44 82 PRO A CA 1
ATOM 628 C C . PRO A 1 82 ? -18.379 -22.812 -20.343 1.00 78.44 82 PRO A C 1
ATOM 630 O O . PRO A 1 82 ? -17.756 -23.841 -20.089 1.00 78.44 82 PRO A O 1
ATOM 633 N N . TYR A 1 83 ? -17.828 -21.837 -21.063 1.00 87.12 83 TYR A N 1
ATOM 634 C CA . TYR A 1 83 ? -16.444 -21.830 -21.512 1.00 87.12 83 TYR A CA 1
ATOM 635 C C . TYR A 1 83 ? -15.680 -20.716 -20.789 1.00 87.12 83 TYR A C 1
ATOM 637 O O . TYR A 1 83 ? -15.442 -19.637 -21.329 1.00 87.12 83 TYR A O 1
ATOM 645 N N . THR A 1 84 ? -15.303 -20.975 -19.539 1.00 88.75 84 THR A N 1
ATOM 646 C CA . THR A 1 84 ? -14.467 -20.079 -18.724 1.00 88.75 84 THR A CA 1
ATOM 647 C C . THR A 1 84 ? -13.038 -20.002 -19.269 1.00 88.75 84 THR A C 1
ATOM 649 O O . THR A 1 84 ? -12.436 -21.014 -19.634 1.00 88.75 84 THR A O 1
ATOM 652 N N . CYS A 1 85 ? -12.451 -18.806 -19.298 1.00 91.75 85 CYS A N 1
ATOM 653 C CA . CYS A 1 85 ? -11.014 -18.641 -19.500 1.00 91.75 85 CYS A CA 1
ATOM 654 C C . CYS A 1 85 ? -10.244 -19.193 -18.292 1.00 91.75 85 CYS A C 1
ATOM 656 O O . CYS A 1 85 ? -10.347 -18.647 -17.196 1.00 91.75 85 CYS A O 1
ATOM 658 N N . ILE A 1 86 ? -9.458 -20.254 -18.494 1.00 87.12 86 ILE A N 1
ATOM 659 C CA . ILE A 1 86 ? -8.684 -20.913 -17.426 1.00 87.12 86 ILE A CA 1
ATOM 660 C C . ILE A 1 86 ? -7.249 -20.384 -17.277 1.00 87.12 86 ILE A C 1
ATOM 662 O O . ILE A 1 86 ? -6.406 -21.066 -16.714 1.00 87.12 86 ILE A O 1
ATOM 666 N N . SER A 1 87 ? -6.954 -19.188 -17.797 1.00 86.12 87 SER A N 1
ATOM 667 C CA . SER A 1 87 ? -5.638 -18.553 -17.643 1.00 86.12 87 SER A CA 1
ATOM 668 C C . SER A 1 87 ? -5.553 -17.720 -16.367 1.00 86.12 87 SER A C 1
ATOM 670 O O . SER A 1 87 ? -6.417 -16.875 -16.113 1.00 86.12 87 SER A O 1
ATOM 672 N N . GLU A 1 88 ? -4.468 -17.894 -15.609 1.00 83.69 88 GLU A N 1
ATOM 673 C CA . GLU A 1 88 ? -4.145 -17.081 -14.430 1.00 83.69 88 GLU A CA 1
ATOM 674 C C . GLU A 1 88 ? -4.103 -15.561 -14.716 1.00 83.69 88 GLU A C 1
ATOM 676 O O . GLU A 1 88 ? -4.432 -14.762 -13.839 1.00 83.69 88 GLU A O 1
ATOM 681 N N . ASP A 1 89 ? -3.809 -15.152 -15.956 1.00 75.62 89 ASP A N 1
ATOM 682 C CA . ASP A 1 89 ? -3.778 -13.745 -16.391 1.00 75.62 89 ASP A CA 1
ATOM 683 C C . ASP A 1 89 ? -5.172 -13.103 -16.582 1.00 75.62 89 ASP A C 1
ATOM 685 O O . ASP A 1 89 ? -5.279 -11.913 -16.886 1.00 75.62 89 ASP A O 1
ATOM 689 N N . CYS A 1 90 ? -6.265 -13.864 -16.449 1.00 82.12 90 CYS A N 1
ATOM 690 C CA . CYS A 1 90 ? -7.640 -13.387 -16.662 1.00 82.12 90 CYS A CA 1
ATOM 691 C C . CYS A 1 90 ? -8.583 -13.665 -15.479 1.00 82.12 90 CYS A C 1
ATOM 693 O O . CYS A 1 90 ? -9.792 -13.772 -15.670 1.00 82.12 90 CYS A O 1
ATOM 695 N N . VAL A 1 91 ? -8.043 -13.746 -14.257 1.00 68.56 91 VAL A N 1
ATOM 696 C CA . VAL A 1 91 ? -8.807 -14.030 -13.026 1.00 68.56 91 VAL A CA 1
ATOM 697 C C . VAL A 1 91 ? -9.603 -12.822 -12.501 1.00 68.56 91 VAL A C 1
ATOM 699 O O . VAL A 1 91 ? -10.716 -13.003 -12.013 1.00 68.56 91 VAL A O 1
ATOM 702 N N . GLU A 1 92 ? -9.101 -11.586 -12.624 1.00 46.91 92 GLU A N 1
ATOM 703 C CA . GLU A 1 92 ? -9.840 -10.369 -12.234 1.00 46.91 92 GLU A CA 1
ATOM 704 C C . GLU A 1 92 ? -9.871 -9.322 -13.375 1.00 46.91 92 GLU A C 1
ATOM 706 O O . GLU A 1 92 ? -8.845 -8.696 -13.649 1.00 46.91 92 GLU A O 1
ATOM 711 N N . PRO A 1 93 ? -11.030 -9.052 -14.019 1.00 51.16 93 PRO A N 1
ATOM 712 C CA . PRO A 1 93 ? -12.303 -9.774 -13.921 1.00 51.16 93 PRO A CA 1
ATOM 713 C C . PRO A 1 93 ? -12.295 -11.092 -14.727 1.00 51.16 93 PRO A C 1
ATOM 715 O O . PRO A 1 93 ? -11.757 -11.105 -15.839 1.00 51.16 93 PRO A O 1
ATOM 718 N N . PRO A 1 94 ? -12.961 -12.159 -14.243 1.00 70.62 94 PRO A N 1
ATOM 719 C CA . PRO A 1 94 ? -13.032 -13.440 -14.945 1.00 70.62 94 PRO A CA 1
ATOM 720 C C . PRO A 1 94 ? -13.685 -13.290 -16.323 1.00 70.62 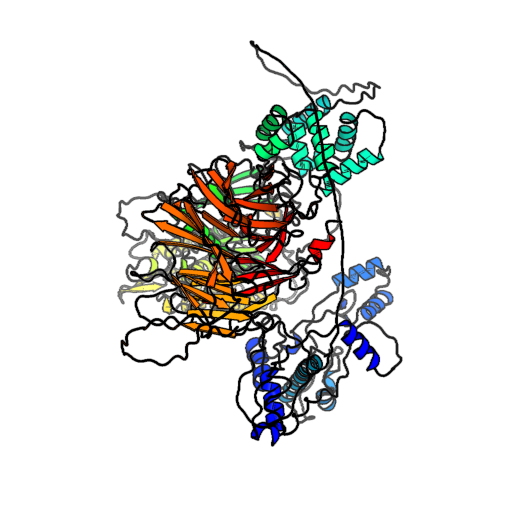94 PRO A C 1
ATOM 722 O O . PRO A 1 94 ? -14.677 -12.574 -16.477 1.00 70.62 94 PRO A O 1
ATOM 725 N N . GLN A 1 95 ? -13.116 -13.952 -17.332 1.00 86.50 95 GLN A N 1
ATOM 726 C CA . GLN A 1 95 ? -13.619 -13.926 -18.709 1.00 86.50 95 GLN A CA 1
ATOM 727 C C . GLN A 1 95 ? -14.418 -15.206 -18.998 1.00 86.50 95 GLN A C 1
ATOM 729 O O . GLN A 1 95 ? -13.849 -16.297 -19.049 1.00 86.50 95 GLN A O 1
ATOM 734 N N . LEU A 1 96 ? -15.733 -15.060 -19.172 1.00 86.81 96 LEU A N 1
ATOM 735 C CA . LEU A 1 96 ? -16.681 -16.141 -19.462 1.00 86.81 96 LEU A CA 1
ATOM 736 C C . LEU A 1 96 ? -17.173 -16.045 -20.908 1.00 86.81 96 LEU A C 1
ATOM 738 O O . LEU A 1 96 ? -17.194 -14.956 -21.487 1.00 86.81 96 LEU A O 1
ATOM 742 N N . PHE A 1 97 ? -17.556 -17.180 -21.497 1.00 88.38 97 PHE A N 1
ATOM 743 C CA . PHE A 1 97 ? -17.989 -17.234 -22.890 1.00 88.38 97 PHE A CA 1
ATOM 744 C C . PHE A 1 97 ? -19.105 -18.258 -23.110 1.00 88.38 97 PHE A C 1
ATOM 746 O O . PHE A 1 97 ? -18.943 -19.462 -22.929 1.00 88.38 97 PHE A O 1
ATOM 753 N N . SER A 1 98 ? -20.220 -17.783 -23.650 1.00 81.19 98 SER A N 1
ATOM 754 C CA . SER A 1 98 ? -21.353 -18.591 -24.122 1.00 81.19 98 SER A CA 1
ATOM 755 C C . SER A 1 98 ? -21.129 -19.323 -25.457 1.00 81.19 98 SER A C 1
ATOM 757 O O . SER A 1 98 ? -22.009 -20.048 -25.928 1.00 81.19 98 SER A O 1
ATOM 759 N N . ARG A 1 99 ? -19.966 -19.153 -26.107 1.00 83.88 99 ARG A N 1
ATOM 760 C CA . ARG A 1 99 ? -19.625 -19.789 -27.394 1.00 83.88 99 ARG A CA 1
ATOM 761 C C . ARG A 1 99 ? -18.188 -20.298 -27.412 1.00 83.88 99 ARG A C 1
ATOM 763 O O . ARG A 1 99 ? -17.262 -19.546 -27.111 1.00 83.88 99 ARG A O 1
ATOM 770 N N . TYR A 1 100 ? -18.020 -21.546 -27.847 1.00 85.94 100 TYR A N 1
ATOM 771 C CA . TYR A 1 100 ? -16.724 -22.210 -27.989 1.00 85.94 100 TYR A CA 1
ATOM 772 C C . TYR A 1 100 ? -15.769 -21.417 -28.890 1.00 85.94 100 TYR A C 1
ATOM 774 O O . TYR A 1 100 ? -14.598 -21.267 -28.567 1.00 85.94 100 TYR A O 1
ATOM 782 N N . GLU A 1 101 ? -16.272 -20.846 -29.984 1.00 87.06 101 GLU A N 1
ATOM 783 C CA . GLU A 1 101 ? -15.478 -20.092 -30.956 1.00 87.06 101 GLU A CA 1
ATOM 784 C C . GLU A 1 101 ? -14.973 -18.762 -30.375 1.00 87.06 101 GLU A C 1
ATOM 786 O O . GLU A 1 101 ? -13.878 -18.312 -30.709 1.00 87.06 101 GLU A O 1
ATOM 791 N N . ALA A 1 102 ? -15.754 -18.138 -29.486 1.00 87.06 102 ALA A N 1
ATOM 792 C CA . ALA A 1 102 ? -15.365 -16.912 -28.793 1.00 87.06 102 ALA A CA 1
ATOM 793 C C . ALA A 1 102 ? -14.332 -17.197 -27.691 1.00 87.06 102 ALA A C 1
ATOM 795 O O . ALA A 1 102 ? -13.350 -16.465 -27.577 1.00 87.06 102 ALA A O 1
ATOM 796 N N . TRP A 1 103 ? -14.520 -18.289 -26.942 1.00 94.31 103 TRP A N 1
ATOM 797 C CA . TRP A 1 103 ? -13.558 -18.785 -25.957 1.00 94.31 103 TRP A CA 1
ATOM 798 C C . TRP A 1 103 ? -12.230 -19.186 -26.599 1.00 94.31 103 TRP A C 1
ATOM 800 O O . TRP A 1 103 ? -11.192 -18.652 -26.226 1.00 94.31 103 TRP A O 1
ATOM 810 N N . ALA A 1 104 ? -12.252 -20.072 -27.599 1.00 86.81 104 ALA A N 1
ATOM 811 C CA . ALA A 1 104 ? -11.051 -20.564 -28.269 1.00 86.81 104 ALA A CA 1
ATOM 812 C C . ALA A 1 104 ? -10.244 -19.399 -28.855 1.00 86.81 104 ALA A C 1
ATOM 814 O O . ALA A 1 104 ? -9.048 -19.284 -28.590 1.00 86.81 104 ALA A O 1
ATOM 815 N N . LYS A 1 105 ? -10.924 -18.463 -29.535 1.00 87.75 105 LYS A N 1
ATOM 816 C CA . LYS A 1 105 ? -10.290 -17.241 -30.027 1.00 87.75 105 LYS A CA 1
ATOM 817 C C . LYS A 1 105 ? -9.744 -16.359 -28.901 1.00 87.75 105 LYS A C 1
ATOM 819 O O . LYS A 1 105 ? -8.656 -15.821 -29.058 1.00 87.75 105 LYS A O 1
ATOM 824 N N . HIS A 1 106 ? -10.446 -16.197 -27.777 1.00 89.38 106 HIS A N 1
ATOM 825 C CA . HIS A 1 106 ? -9.902 -15.469 -26.625 1.00 89.38 106 HIS A CA 1
ATOM 826 C C . HIS A 1 106 ? -8.622 -16.131 -26.100 1.00 89.38 106 HIS A C 1
ATOM 828 O O . HIS A 1 106 ? -7.633 -15.434 -25.883 1.00 89.38 106 HIS A O 1
ATOM 834 N N . MET A 1 107 ? -8.615 -17.456 -25.939 1.00 90.00 107 MET A N 1
ATOM 835 C CA . MET A 1 107 ? -7.441 -18.185 -25.464 1.00 90.00 107 MET A CA 1
ATOM 836 C C . MET A 1 107 ? -6.251 -18.042 -26.427 1.00 90.00 107 MET A C 1
ATOM 838 O O . MET A 1 107 ? -5.136 -17.787 -25.981 1.00 90.00 107 MET A O 1
ATOM 842 N N . GLU A 1 108 ? -6.478 -18.104 -27.740 1.00 83.19 108 GLU A N 1
ATOM 843 C CA . GLU A 1 108 ? -5.426 -17.914 -28.748 1.00 83.19 108 GLU A CA 1
ATOM 844 C C . GLU A 1 108 ? -4.941 -16.450 -28.854 1.00 83.19 108 GLU A C 1
ATOM 846 O O . GLU A 1 108 ? -3.732 -16.209 -28.806 1.00 83.19 108 GLU A O 1
ATOM 851 N N . ASP A 1 109 ? -5.852 -15.468 -28.934 1.00 83.69 109 ASP A N 1
ATOM 852 C CA . ASP A 1 109 ? -5.539 -14.031 -29.081 1.00 83.69 109 ASP A CA 1
ATOM 853 C C . ASP A 1 109 ? -4.948 -13.398 -27.803 1.00 83.69 109 ASP A C 1
ATOM 855 O O . ASP A 1 109 ? -4.301 -12.348 -27.886 1.00 83.69 109 ASP A O 1
ATOM 859 N N . LYS A 1 110 ? -5.221 -13.957 -26.612 1.00 82.94 110 LYS A N 1
ATOM 860 C CA . LYS A 1 110 ? -4.774 -13.403 -25.315 1.00 82.94 110 LYS A CA 1
ATOM 861 C C . LYS A 1 110 ? -3.698 -14.221 -24.620 1.00 82.94 110 LYS A C 1
ATOM 863 O O . LYS A 1 110 ? -2.789 -13.616 -24.061 1.00 82.94 110 LYS A O 1
ATOM 868 N N . HIS A 1 111 ? -3.772 -15.549 -24.688 1.00 83.12 111 HIS A N 1
ATOM 869 C CA . HIS A 1 111 ? -2.902 -16.459 -23.927 1.00 83.12 111 HIS A CA 1
ATOM 870 C C . HIS A 1 111 ? -1.935 -17.258 -24.822 1.00 83.12 111 HIS A C 1
ATOM 872 O O . HIS A 1 111 ? -1.168 -18.086 -24.331 1.00 83.12 111 HIS A O 1
ATOM 878 N N . SER A 1 112 ? -1.888 -16.927 -26.123 1.00 83.38 112 SER A N 1
ATOM 879 C CA . SER A 1 112 ? -1.050 -17.502 -27.193 1.00 83.38 112 SER A CA 1
ATOM 880 C C . SER A 1 112 ? -1.466 -18.888 -27.703 1.00 83.38 112 SER A C 1
ATOM 882 O O . SER A 1 112 ? -2.108 -19.675 -27.019 1.00 83.38 112 SER A O 1
ATOM 884 N N . SER A 1 113 ? -1.021 -19.253 -28.908 1.00 77.75 113 SER A N 1
ATOM 885 C CA . SER A 1 113 ? -1.323 -20.545 -29.553 1.00 77.75 113 SER A CA 1
ATOM 886 C C . SER A 1 113 ? -0.660 -21.784 -28.916 1.00 77.75 113 SER A C 1
ATOM 888 O O . SER A 1 113 ? -0.837 -22.897 -29.419 1.00 77.75 113 SER A O 1
ATOM 890 N N . ARG A 1 114 ? 0.089 -21.611 -27.816 1.00 82.94 114 ARG A N 1
ATOM 891 C CA . ARG A 1 114 ? 0.628 -22.687 -26.957 1.00 82.94 114 ARG A CA 1
ATOM 892 C C . ARG A 1 114 ? 0.034 -22.667 -25.542 1.00 82.94 114 ARG A C 1
ATOM 894 O O . ARG A 1 114 ? 0.559 -23.340 -24.659 1.00 82.94 114 ARG A O 1
ATOM 901 N N . TRP A 1 115 ? -1.051 -21.917 -25.308 1.00 89.12 115 TRP A N 1
ATOM 902 C CA . TRP A 1 115 ? -1.637 -21.728 -23.974 1.00 89.12 115 TRP A CA 1
ATOM 903 C C . TRP A 1 115 ? -1.890 -23.048 -23.228 1.00 89.12 115 TRP A C 1
ATOM 905 O O . TRP A 1 115 ? -1.613 -23.130 -22.039 1.00 89.12 115 TRP A O 1
ATOM 915 N N . THR A 1 116 ? -2.326 -24.107 -23.918 1.00 84.75 116 THR A N 1
ATOM 916 C CA . THR A 1 116 ? -2.619 -25.426 -23.324 1.00 84.75 116 THR A CA 1
ATOM 917 C C . THR A 1 116 ? -1.399 -26.101 -22.688 1.00 84.75 116 THR A C 1
ATOM 919 O O . THR A 1 116 ? -1.537 -26.864 -21.735 1.00 84.75 116 THR A O 1
ATOM 922 N N . GLU A 1 117 ? -0.202 -25.808 -23.200 1.00 87.31 117 GLU A N 1
ATOM 923 C CA . GLU A 1 117 ? 1.070 -26.342 -22.705 1.00 87.31 117 GLU A CA 1
ATOM 924 C C . GLU A 1 117 ? 1.560 -25.576 -21.463 1.00 87.31 117 GLU A C 1
ATOM 926 O O . GLU A 1 117 ? 2.242 -26.149 -20.613 1.00 87.31 117 GLU A O 1
ATOM 931 N N . VAL A 1 118 ? 1.228 -24.281 -21.353 1.00 82.62 118 VAL A N 1
ATOM 932 C CA . VAL A 1 118 ? 1.821 -23.352 -20.370 1.00 82.62 118 VAL A CA 1
ATOM 933 C C . VAL A 1 118 ? 0.868 -22.848 -19.286 1.00 82.62 118 VAL A C 1
ATOM 935 O O . VAL A 1 118 ? 1.354 -22.383 -18.260 1.00 82.62 118 VAL A O 1
ATOM 938 N N . VAL A 1 119 ? -0.449 -22.938 -19.482 1.00 83.00 119 VAL A N 1
ATOM 939 C CA . VAL A 1 119 ? -1.450 -22.542 -18.481 1.00 83.00 119 VAL A CA 1
ATOM 940 C C . VAL A 1 119 ? -1.354 -23.448 -17.259 1.00 83.00 119 VAL A C 1
ATOM 942 O O . VAL A 1 119 ? -1.308 -24.671 -17.417 1.00 83.00 119 VAL A O 1
ATOM 945 N N . HIS A 1 120 ? -1.295 -22.872 -16.054 1.00 81.69 120 HIS A N 1
ATOM 946 C CA . HIS A 1 120 ? -1.174 -23.630 -14.800 1.00 81.69 120 HIS A CA 1
ATOM 947 C C . HIS A 1 120 ? -0.134 -24.771 -14.905 1.00 81.69 120 HIS A C 1
ATOM 949 O O . HIS A 1 120 ? -0.489 -25.950 -14.792 1.00 81.69 120 HIS A O 1
ATOM 955 N N . LYS A 1 121 ? 1.127 -24.446 -15.239 1.00 79.50 121 LYS A N 1
ATOM 956 C CA . LYS A 1 121 ? 2.187 -25.450 -15.478 1.00 79.50 121 LYS A CA 1
ATOM 957 C C . LYS A 1 121 ? 2.258 -26.485 -14.343 1.00 79.50 121 LYS A C 1
ATOM 959 O O . LYS A 1 121 ? 2.366 -26.064 -13.186 1.00 79.50 121 LYS A O 1
ATOM 964 N N . PRO A 1 122 ? 2.222 -27.796 -14.648 1.00 71.81 122 PRO A N 1
ATOM 965 C CA . PRO A 1 122 ? 2.326 -28.828 -13.630 1.00 71.81 122 PRO A CA 1
ATOM 966 C C . PRO A 1 122 ? 3.730 -28.848 -13.024 1.00 71.81 122 PRO A C 1
ATOM 968 O O . PRO A 1 122 ? 4.701 -28.397 -13.635 1.00 71.81 122 PRO A O 1
ATOM 971 N N . THR A 1 123 ? 3.807 -29.400 -11.822 1.00 77.50 123 THR A N 1
ATOM 972 C CA . THR A 1 123 ? 5.052 -29.841 -11.198 1.00 77.50 123 THR A CA 1
ATOM 973 C C . THR A 1 123 ? 5.509 -31.157 -11.838 1.00 77.50 123 THR A C 1
ATOM 975 O O . THR A 1 123 ? 4.691 -31.980 -12.250 1.00 77.50 123 THR A O 1
ATOM 978 N N . SER A 1 124 ? 6.819 -31.331 -11.963 1.00 80.62 124 SER A N 1
ATOM 979 C CA . SER A 1 124 ? 7.508 -32.557 -12.378 1.00 80.62 124 SER A CA 1
ATOM 980 C C . SER A 1 124 ? 8.889 -32.561 -11.719 1.00 80.62 124 SER A C 1
ATOM 982 O O . SER A 1 124 ? 9.364 -31.500 -11.318 1.00 80.62 124 SER A O 1
ATOM 984 N N . TRP A 1 125 ? 9.566 -33.702 -11.643 1.00 87.06 125 TRP A N 1
ATOM 985 C CA . TRP A 1 125 ? 10.920 -33.791 -11.085 1.00 87.06 125 TRP A CA 1
ATOM 986 C C . TRP A 1 125 ? 11.944 -34.041 -12.189 1.00 87.06 125 TRP A C 1
ATOM 988 O O . TRP A 1 125 ? 11.659 -34.772 -13.135 1.00 87.06 125 TRP A O 1
ATOM 998 N N . CYS A 1 126 ? 13.120 -33.421 -12.097 1.00 84.00 126 CYS A N 1
ATOM 999 C CA . CYS A 1 126 ? 14.203 -33.577 -13.069 1.00 84.00 126 CYS A CA 1
ATOM 1000 C C . CYS A 1 126 ? 15.492 -34.029 -12.379 1.00 84.00 126 CYS A C 1
ATOM 1002 O O . CYS A 1 126 ? 15.998 -33.318 -11.515 1.00 84.00 126 CYS A O 1
ATOM 1004 N N . CYS A 1 127 ? 16.050 -35.167 -12.795 1.00 79.69 127 CYS A N 1
ATOM 1005 C CA . CYS A 1 127 ? 17.381 -35.603 -12.384 1.00 79.69 127 CYS A CA 1
ATOM 1006 C C . CYS A 1 127 ? 18.378 -35.467 -13.545 1.00 79.69 127 CYS A C 1
ATOM 1008 O O . CYS A 1 127 ? 18.229 -36.109 -14.587 1.00 79.69 127 CYS A O 1
ATOM 1010 N N . ASP A 1 128 ? 19.404 -34.642 -13.348 1.00 76.25 128 ASP A N 1
ATOM 1011 C CA . ASP A 1 128 ? 20.547 -34.410 -14.244 1.00 76.25 128 ASP A CA 1
ATOM 1012 C C . ASP A 1 128 ? 21.880 -34.916 -13.646 1.00 76.25 128 ASP A C 1
ATOM 1014 O O . ASP A 1 128 ? 22.962 -34.660 -14.178 1.00 76.25 128 ASP A O 1
ATOM 1018 N N . THR A 1 129 ? 21.810 -35.634 -12.521 1.00 69.25 129 THR A N 1
ATOM 1019 C CA . THR A 1 129 ? 22.976 -36.150 -11.794 1.00 69.25 129 THR A CA 1
ATOM 1020 C C . THR A 1 129 ? 23.536 -37.385 -12.498 1.00 69.25 129 THR A C 1
ATOM 1022 O O . THR A 1 129 ? 22.828 -38.361 -12.705 1.00 69.25 129 THR A O 1
ATOM 1025 N N . ASP A 1 130 ? 24.814 -37.340 -12.887 1.00 69.25 130 ASP A N 1
ATOM 1026 C CA . ASP A 1 130 ? 25.594 -38.427 -13.510 1.00 69.25 130 ASP A CA 1
ATOM 1027 C C . ASP A 1 130 ? 25.008 -39.111 -14.779 1.00 69.25 130 ASP A C 1
ATOM 1029 O O . ASP A 1 130 ? 25.611 -40.044 -15.316 1.00 69.25 130 ASP A O 1
ATOM 1033 N N . HIS A 1 131 ? 23.903 -38.609 -15.345 1.00 74.69 131 HIS A N 1
ATOM 1034 C CA . HIS A 1 131 ? 23.323 -39.041 -16.626 1.00 74.69 131 HIS A CA 1
ATOM 1035 C C . HIS A 1 131 ? 22.646 -37.885 -17.391 1.00 74.69 131 HIS A C 1
ATOM 1037 O O . HIS A 1 131 ? 22.571 -36.760 -16.907 1.00 74.69 131 HIS A O 1
ATOM 1043 N N . GLU A 1 132 ? 22.160 -38.144 -18.613 1.00 66.06 132 GLU A N 1
ATOM 1044 C CA . GLU A 1 132 ? 21.324 -37.182 -19.358 1.00 66.06 132 GLU A CA 1
ATOM 1045 C C . GLU A 1 132 ? 20.018 -36.883 -18.588 1.00 66.06 132 GLU A C 1
ATOM 1047 O O . GLU A 1 132 ? 19.534 -37.744 -17.850 1.00 66.06 132 GLU A O 1
ATOM 1052 N N . GLU A 1 133 ? 19.458 -35.676 -18.747 1.00 73.38 133 GLU A N 1
ATOM 1053 C CA . GLU A 1 133 ? 18.290 -35.191 -17.986 1.00 73.38 133 GLU A CA 1
ATOM 1054 C C . GLU A 1 133 ? 17.082 -36.148 -18.078 1.00 73.38 133 GLU A C 1
ATOM 1056 O O . GLU A 1 133 ? 16.438 -36.265 -19.127 1.00 73.38 133 GLU A O 1
ATOM 1061 N N . GLN A 1 134 ? 16.738 -36.801 -16.966 1.00 74.56 134 GLN A N 1
ATOM 1062 C CA . GLN A 1 134 ? 15.549 -37.645 -16.838 1.00 74.56 134 GLN A CA 1
ATOM 1063 C C . GLN A 1 134 ? 14.451 -36.894 -16.086 1.00 74.56 134 GLN A C 1
ATOM 1065 O O . GLN A 1 134 ? 14.708 -36.251 -15.069 1.00 74.56 134 GLN A O 1
ATOM 1070 N N . TYR A 1 135 ? 13.224 -36.971 -16.600 1.00 77.44 135 TYR A N 1
ATOM 1071 C CA . TYR A 1 135 ? 12.074 -36.230 -16.091 1.00 77.44 135 TYR A CA 1
ATOM 1072 C C . TYR A 1 135 ? 10.961 -37.187 -15.669 1.00 77.44 135 TYR A C 1
ATOM 1074 O O . TYR A 1 135 ? 10.591 -38.078 -16.431 1.00 77.44 135 TYR A O 1
ATOM 1082 N N . PHE A 1 136 ? 10.404 -36.946 -14.487 1.00 79.44 136 PHE A N 1
ATOM 1083 C CA . PHE A 1 136 ? 9.422 -37.795 -13.820 1.00 79.44 136 PHE A CA 1
ATOM 1084 C C . PHE A 1 136 ? 8.164 -36.969 -13.543 1.00 79.44 136 PHE A C 1
ATOM 1086 O O . PHE A 1 136 ? 8.245 -35.875 -12.979 1.00 79.44 136 PHE A O 1
ATOM 1093 N N . GLU A 1 137 ? 6.999 -37.461 -13.965 1.00 67.88 137 GLU A N 1
ATOM 1094 C CA . GLU A 1 137 ? 5.720 -36.760 -13.765 1.00 67.88 137 GLU A CA 1
ATOM 1095 C C . GLU A 1 137 ? 5.036 -37.170 -12.446 1.00 67.88 137 GLU A C 1
ATOM 1097 O O . GLU A 1 137 ? 4.136 -36.470 -11.979 1.00 67.88 137 GLU A O 1
ATOM 1102 N N . VAL A 1 138 ? 5.496 -38.256 -11.809 1.00 76.25 138 VAL A N 1
ATOM 1103 C CA . VAL A 1 138 ? 5.001 -38.753 -10.519 1.00 76.25 138 VAL A CA 1
ATOM 1104 C C . VAL A 1 138 ? 6.136 -38.811 -9.494 1.00 76.25 138 VAL A C 1
ATOM 1106 O O . VAL A 1 138 ? 7.211 -39.342 -9.764 1.00 76.25 138 VAL A O 1
ATOM 1109 N N . GLU A 1 139 ? 5.873 -38.313 -8.284 1.00 78.69 139 GLU A N 1
ATOM 1110 C CA . GLU A 1 139 ? 6.848 -38.239 -7.186 1.00 78.69 139 GLU A CA 1
ATOM 1111 C C . GLU A 1 139 ? 7.493 -39.603 -6.876 1.00 78.69 139 GLU A C 1
ATOM 1113 O O . GLU A 1 139 ? 8.712 -39.699 -6.750 1.00 78.69 139 GLU A O 1
ATOM 1118 N N . SER A 1 140 ? 6.689 -40.674 -6.830 1.00 79.06 140 SER A N 1
ATOM 1119 C CA . SER A 1 140 ? 7.155 -42.032 -6.517 1.00 79.06 140 SER A CA 1
ATOM 1120 C C . SER A 1 140 ? 8.124 -42.621 -7.552 1.00 79.06 140 SER A C 1
ATOM 1122 O O . SER A 1 140 ? 8.911 -43.494 -7.203 1.00 79.06 140 SER A O 1
ATOM 1124 N N . GLU A 1 141 ? 8.084 -42.160 -8.806 1.00 81.00 141 GLU A N 1
ATOM 1125 C CA . GLU A 1 141 ? 8.983 -42.632 -9.872 1.00 81.00 141 GLU A CA 1
ATOM 1126 C C . GLU A 1 141 ? 10.383 -42.015 -9.729 1.00 81.00 141 GLU A C 1
ATOM 1128 O O . GLU A 1 141 ? 11.386 -42.708 -9.890 1.00 81.00 141 GLU A O 1
ATOM 1133 N N . PHE A 1 142 ? 10.457 -40.731 -9.356 1.00 84.62 142 PHE A N 1
ATOM 1134 C CA . PHE A 1 142 ? 11.716 -40.068 -8.997 1.00 84.62 142 PHE A CA 1
ATOM 1135 C C . PHE A 1 142 ? 12.332 -40.699 -7.737 1.00 84.62 142 PHE A C 1
ATOM 1137 O O . PHE A 1 142 ? 13.527 -40.979 -7.689 1.00 84.62 142 PHE A O 1
ATOM 1144 N N . ASP A 1 143 ? 11.494 -40.991 -6.745 1.00 82.50 143 ASP A N 1
ATOM 1145 C CA . ASP A 1 143 ? 11.827 -41.709 -5.512 1.00 82.50 143 ASP A CA 1
ATOM 1146 C C . ASP A 1 143 ? 12.489 -43.078 -5.758 1.00 82.50 143 ASP A C 1
ATOM 1148 O O . ASP A 1 143 ? 13.453 -43.450 -5.085 1.00 82.50 143 ASP A O 1
ATOM 1152 N N . GLU A 1 144 ? 11.944 -43.865 -6.686 1.00 84.62 144 GLU A N 1
ATOM 1153 C CA . GLU A 1 144 ? 12.479 -45.176 -7.067 1.00 84.62 144 GLU A CA 1
ATOM 1154 C C . GLU A 1 144 ? 13.783 -45.013 -7.863 1.00 84.62 144 GLU A C 1
ATOM 1156 O O . GLU A 1 144 ? 14.797 -45.627 -7.528 1.00 84.62 144 GLU A O 1
ATOM 1161 N N . HIS A 1 145 ? 13.803 -44.083 -8.822 1.00 85.50 145 HIS A N 1
ATOM 1162 C CA . HIS A 1 145 ? 14.985 -43.721 -9.601 1.00 85.50 145 HIS A CA 1
ATOM 1163 C C . HIS A 1 145 ? 16.188 -43.308 -8.731 1.00 85.50 145 HIS A C 1
ATOM 1165 O O . HIS A 1 145 ? 17.288 -43.830 -8.930 1.00 85.50 145 HIS A O 1
ATOM 1171 N N . VAL A 1 146 ? 16.000 -42.424 -7.742 1.00 82.94 146 VAL A N 1
ATOM 1172 C CA . VAL A 1 146 ? 17.078 -41.997 -6.829 1.00 82.94 146 VAL A CA 1
ATOM 1173 C C . VAL A 1 146 ? 17.600 -43.181 -6.010 1.00 82.94 146 VAL A C 1
ATOM 1175 O O . VAL A 1 146 ? 18.813 -43.373 -5.928 1.00 82.94 146 VAL A O 1
ATOM 1178 N N . ARG A 1 147 ? 16.721 -44.044 -5.482 1.00 82.81 147 ARG A N 1
ATOM 1179 C CA . ARG A 1 147 ? 17.140 -45.242 -4.727 1.00 82.81 147 ARG A CA 1
ATOM 1180 C C . ARG A 1 147 ? 17.890 -46.265 -5.587 1.00 82.81 147 ARG A C 1
ATOM 1182 O O . ARG A 1 147 ? 18.808 -46.916 -5.088 1.00 82.81 147 ARG A O 1
ATOM 1189 N N . GLU A 1 148 ? 17.526 -46.430 -6.859 1.00 82.00 148 GLU A N 1
ATOM 1190 C CA . GLU A 1 148 ? 18.160 -47.416 -7.742 1.00 82.00 148 GLU A CA 1
ATOM 1191 C C . GLU A 1 148 ? 19.476 -46.933 -8.368 1.00 82.00 148 GLU A C 1
ATOM 1193 O O . GLU A 1 148 ? 20.468 -47.680 -8.345 1.00 82.00 148 GLU A O 1
ATOM 1198 N N . ALA A 1 149 ? 19.483 -45.717 -8.926 1.00 78.06 149 ALA A N 1
ATOM 1199 C CA . ALA A 1 149 ? 20.608 -45.134 -9.658 1.00 78.06 149 ALA A CA 1
ATOM 1200 C C . ALA A 1 149 ? 21.588 -44.398 -8.733 1.00 78.06 149 ALA A C 1
ATOM 1202 O O . ALA A 1 149 ? 22.800 -44.605 -8.821 1.00 78.06 149 ALA A O 1
ATOM 1203 N N . HIS A 1 150 ? 21.070 -43.610 -7.788 1.00 80.12 150 HIS A N 1
ATOM 1204 C CA . HIS A 1 150 ? 21.834 -42.671 -6.957 1.00 80.12 150 HIS A CA 1
ATOM 1205 C C . HIS A 1 150 ? 22.045 -43.193 -5.534 1.00 80.12 150 HIS A C 1
ATOM 1207 O O . HIS A 1 150 ? 21.912 -42.470 -4.555 1.00 80.12 150 HIS A O 1
ATOM 1213 N N . ARG A 1 151 ? 22.455 -44.464 -5.422 1.00 65.81 151 ARG A N 1
ATOM 1214 C CA . ARG A 1 151 ? 22.599 -45.250 -4.170 1.00 65.81 151 ARG A CA 1
ATOM 1215 C C . ARG A 1 151 ? 23.471 -44.640 -3.059 1.00 65.81 151 ARG A C 1
ATOM 1217 O O . ARG A 1 151 ? 23.515 -45.194 -1.966 1.00 65.81 151 ARG A O 1
ATOM 1224 N N . ASN A 1 152 ? 24.190 -43.557 -3.345 1.00 65.50 152 ASN A N 1
ATOM 1225 C CA . ASN A 1 152 ? 24.967 -42.793 -2.367 1.00 65.50 152 ASN A CA 1
ATOM 1226 C C . ASN A 1 152 ? 24.130 -41.727 -1.627 1.00 65.50 152 ASN A C 1
ATOM 1228 O O . ASN A 1 152 ? 24.643 -41.156 -0.674 1.00 65.50 152 ASN A O 1
ATOM 1232 N N . TYR A 1 153 ? 22.896 -41.473 -2.077 1.00 60.25 153 TYR A N 1
ATOM 1233 C CA . TYR A 1 153 ? 21.934 -40.487 -1.565 1.00 60.25 153 TYR A CA 1
ATOM 1234 C C . TYR A 1 153 ? 20.617 -41.191 -1.182 1.00 60.25 153 TYR A C 1
ATOM 1236 O O . TYR A 1 153 ? 19.537 -40.872 -1.679 1.00 60.25 153 TYR A O 1
ATOM 1244 N N . GLY A 1 154 ? 20.747 -42.291 -0.436 1.00 57.28 154 GLY A N 1
ATOM 1245 C CA . GLY A 1 154 ? 19.704 -43.309 -0.283 1.00 57.28 154 GLY A CA 1
ATOM 1246 C C . GLY A 1 154 ? 18.887 -43.235 1.007 1.00 57.28 154 GLY A C 1
ATOM 1247 O O . GLY A 1 154 ? 17.986 -44.059 1.174 1.00 57.28 154 GLY A O 1
ATOM 1248 N N . GLU A 1 155 ? 19.196 -42.315 1.926 1.00 71.81 155 GLU A N 1
ATOM 1249 C CA . GLU A 1 155 ? 18.418 -42.137 3.160 1.00 71.81 155 GLU A CA 1
ATOM 1250 C C . GLU A 1 155 ? 17.198 -41.226 2.917 1.00 71.81 155 GLU A C 1
ATOM 1252 O O . GLU A 1 155 ? 17.217 -40.366 2.037 1.00 71.81 155 GLU A O 1
ATOM 1257 N N . GLU A 1 156 ? 16.096 -41.425 3.655 1.00 68.50 156 GLU A N 1
ATOM 1258 C CA . GLU A 1 156 ? 14.822 -40.748 3.340 1.00 68.50 156 GLU A CA 1
ATOM 1259 C C . GLU A 1 156 ? 14.913 -39.218 3.414 1.00 68.50 156 GLU A C 1
ATOM 1261 O O . GLU A 1 156 ? 14.349 -38.546 2.552 1.00 68.50 156 GLU A O 1
ATOM 1266 N N . ASP A 1 157 ? 15.668 -38.673 4.373 1.00 69.00 157 ASP A N 1
ATOM 1267 C CA . ASP A 1 157 ? 15.887 -37.227 4.499 1.00 69.00 157 ASP A CA 1
ATOM 1268 C C . ASP A 1 157 ? 16.610 -36.655 3.258 1.00 69.00 157 ASP A C 1
ATOM 1270 O O . ASP A 1 157 ? 16.230 -35.599 2.751 1.00 69.00 157 ASP A O 1
ATOM 1274 N N . GLU A 1 158 ? 17.590 -37.379 2.699 1.00 69.25 158 GLU A N 1
ATOM 1275 C CA . GLU A 1 158 ? 18.317 -36.977 1.482 1.00 69.25 158 GLU A CA 1
ATOM 1276 C C . GLU A 1 158 ? 17.426 -37.049 0.232 1.00 69.25 158 GLU A C 1
ATOM 1278 O O . GLU A 1 158 ? 17.488 -36.175 -0.632 1.00 69.25 158 GLU A O 1
ATOM 1283 N N . ILE A 1 159 ? 16.558 -38.063 0.142 1.00 70.56 159 ILE A N 1
ATOM 1284 C CA . ILE A 1 159 ? 15.594 -38.218 -0.961 1.00 70.56 159 ILE A CA 1
ATOM 1285 C C . ILE A 1 159 ? 14.522 -37.117 -0.905 1.00 70.56 159 ILE A C 1
ATOM 1287 O O . ILE A 1 159 ? 14.088 -36.624 -1.948 1.00 70.56 159 ILE A O 1
ATOM 1291 N N . VAL A 1 160 ? 14.107 -36.695 0.294 1.00 74.38 160 VAL A N 1
ATOM 1292 C CA . VAL A 1 160 ? 13.187 -35.562 0.483 1.00 74.38 160 VAL A CA 1
ATOM 1293 C C . VAL A 1 160 ? 13.849 -34.238 0.089 1.00 74.38 160 VAL A C 1
ATOM 1295 O O . VAL A 1 160 ? 13.243 -33.485 -0.675 1.00 74.38 160 VAL A O 1
ATOM 1298 N N . GLU A 1 161 ? 15.094 -33.973 0.506 1.00 74.25 161 GLU A N 1
ATOM 1299 C CA . GLU A 1 161 ? 15.827 -32.783 0.044 1.00 74.25 161 GLU A CA 1
ATOM 1300 C C . GLU A 1 161 ? 16.017 -32.796 -1.486 1.00 74.25 161 GLU A C 1
ATOM 1302 O O . GLU A 1 161 ? 15.717 -31.802 -2.151 1.00 74.25 161 GLU A O 1
ATOM 1307 N N . LEU A 1 162 ? 16.409 -33.930 -2.082 1.00 69.50 162 LEU A N 1
ATOM 1308 C CA . LEU A 1 162 ? 16.523 -34.066 -3.540 1.00 69.50 162 LEU A CA 1
ATOM 1309 C C . LEU A 1 162 ? 15.192 -33.809 -4.262 1.00 69.50 162 LEU A C 1
ATOM 1311 O O . LEU A 1 162 ? 15.188 -33.146 -5.299 1.00 69.50 162 LEU A O 1
ATOM 1315 N N . LYS A 1 163 ? 14.053 -34.258 -3.718 1.00 72.00 163 LYS A N 1
ATOM 1316 C CA . LYS A 1 163 ? 12.728 -33.973 -4.294 1.00 72.00 163 LYS A CA 1
ATOM 1317 C C . LYS A 1 163 ? 12.389 -32.488 -4.324 1.00 72.00 163 LYS A C 1
ATOM 1319 O O . LYS A 1 163 ? 11.866 -32.024 -5.337 1.00 72.00 163 LYS A O 1
ATOM 1324 N N . GLU A 1 164 ? 12.675 -31.746 -3.256 1.00 73.75 164 GLU A N 1
ATOM 1325 C CA . GLU A 1 164 ? 12.428 -30.297 -3.225 1.00 73.75 164 GLU A CA 1
ATOM 1326 C C . GLU A 1 164 ? 13.331 -29.535 -4.211 1.00 73.75 164 GLU A C 1
ATOM 1328 O O . GLU A 1 164 ? 12.909 -28.536 -4.794 1.00 73.75 164 GLU A O 1
ATOM 1333 N N . TRP A 1 165 ? 14.565 -30.004 -4.428 1.00 71.00 165 TRP A N 1
ATOM 1334 C CA . TRP A 1 165 ? 15.542 -29.328 -5.291 1.00 71.00 165 TRP A CA 1
ATOM 1335 C C . TRP A 1 165 ? 15.369 -29.682 -6.776 1.00 71.00 165 TRP A C 1
ATOM 1337 O O . TRP A 1 165 ? 15.633 -28.845 -7.640 1.00 71.00 165 TRP A O 1
ATOM 1347 N N . CYS A 1 166 ? 14.886 -30.889 -7.078 1.00 72.81 166 CYS A N 1
ATOM 1348 C CA . CYS A 1 166 ? 14.580 -31.348 -8.433 1.00 72.81 166 CYS A CA 1
ATOM 1349 C C . CYS A 1 166 ? 13.177 -30.938 -8.930 1.00 72.81 166 CYS A C 1
ATOM 1351 O O . CYS A 1 166 ? 12.852 -31.236 -10.083 1.00 72.81 166 CYS A O 1
ATOM 1353 N N . GLU A 1 167 ? 12.342 -30.268 -8.117 1.00 78.88 167 GLU A N 1
ATOM 1354 C CA . GLU A 1 167 ? 10.999 -29.825 -8.526 1.00 78.88 167 GLU A CA 1
ATOM 1355 C C . GLU A 1 167 ? 11.061 -28.725 -9.607 1.00 78.88 167 GLU A C 1
ATOM 1357 O O . GLU A 1 167 ? 11.488 -27.591 -9.373 1.00 78.88 167 GLU A O 1
ATOM 1362 N N . VAL A 1 168 ? 10.562 -29.029 -10.808 1.00 79.88 168 VAL A N 1
ATOM 1363 C CA . VAL A 1 168 ? 10.519 -28.116 -11.956 1.00 79.88 168 VAL A CA 1
ATOM 1364 C C . VAL A 1 168 ? 9.110 -27.984 -12.531 1.00 79.88 168 VAL A C 1
ATOM 1366 O O . VAL A 1 168 ? 8.388 -28.957 -12.734 1.00 79.88 168 VAL A O 1
ATOM 1369 N N . ARG A 1 169 ? 8.712 -26.753 -12.883 1.00 79.56 169 ARG A N 1
ATOM 1370 C CA . ARG A 1 169 ? 7.416 -26.487 -13.536 1.00 79.56 169 ARG A CA 1
ATOM 1371 C C . ARG A 1 169 ? 7.538 -26.449 -15.052 1.00 79.56 169 ARG A C 1
ATOM 1373 O O . ARG A 1 169 ? 7.668 -25.381 -15.666 1.00 79.56 169 ARG A O 1
ATOM 1380 N N . ARG A 1 170 ? 7.528 -27.640 -15.651 1.00 73.88 170 ARG A N 1
ATOM 1381 C CA . ARG A 1 170 ? 7.653 -27.851 -17.099 1.00 73.88 170 ARG A CA 1
ATOM 1382 C C . ARG A 1 170 ? 6.361 -27.451 -17.830 1.00 73.88 170 ARG A C 1
ATOM 1384 O O . ARG A 1 170 ? 5.285 -27.375 -17.248 1.00 73.88 170 ARG A O 1
ATOM 1391 N N . ALA A 1 171 ? 6.463 -27.144 -19.122 1.00 77.44 171 ALA A N 1
ATOM 1392 C CA . ALA A 1 171 ? 5.281 -27.070 -19.983 1.00 77.44 171 ALA A CA 1
ATOM 1393 C C . ALA A 1 171 ? 4.809 -28.496 -20.322 1.00 77.44 171 ALA A C 1
ATOM 1395 O O . ALA A 1 171 ? 5.652 -29.364 -20.558 1.00 77.44 171 ALA A O 1
ATOM 1396 N N . ARG A 1 172 ? 3.492 -28.734 -20.364 1.00 81.31 172 ARG A N 1
ATOM 1397 C CA . ARG A 1 172 ? 2.930 -30.043 -20.751 1.00 81.31 172 ARG A CA 1
ATOM 1398 C C . ARG A 1 172 ? 3.338 -30.402 -22.189 1.00 81.31 172 ARG A C 1
ATOM 1400 O O . ARG A 1 172 ? 3.525 -29.484 -22.995 1.00 81.31 172 ARG A O 1
ATOM 1407 N N . PRO A 1 173 ? 3.428 -31.697 -22.544 1.00 78.38 173 PRO A N 1
ATOM 1408 C CA . PRO A 1 173 ? 3.623 -32.109 -23.929 1.00 78.38 173 PRO A CA 1
ATOM 1409 C C . PRO A 1 173 ? 2.566 -31.502 -24.877 1.00 78.38 173 PRO A C 1
ATOM 1411 O O . PRO A 1 173 ? 1.428 -31.249 -24.462 1.00 78.38 173 PRO A O 1
ATOM 1414 N N . PRO A 1 174 ? 2.905 -31.255 -26.157 1.00 78.31 174 PRO A N 1
ATOM 1415 C CA . PRO A 1 174 ? 1.931 -30.803 -27.144 1.00 78.31 174 PRO A CA 1
ATOM 1416 C C . PRO A 1 174 ? 0.741 -31.764 -27.243 1.00 78.31 174 PRO A C 1
ATOM 1418 O O . PRO A 1 174 ? 0.905 -32.976 -27.185 1.00 78.31 174 PRO A O 1
ATOM 1421 N N . TYR A 1 175 ? -0.455 -31.211 -27.447 1.00 83.00 175 TYR A N 1
ATOM 1422 C CA . TYR A 1 175 ? -1.728 -31.947 -27.517 1.00 83.00 175 TYR A CA 1
ATOM 1423 C C . TYR A 1 175 ? -2.234 -32.568 -26.194 1.00 83.00 175 TYR A C 1
ATOM 1425 O O . TYR A 1 175 ? -3.324 -33.142 -26.186 1.00 83.00 175 TYR A O 1
ATOM 1433 N N . THR A 1 176 ? -1.539 -32.374 -25.067 1.00 83.12 176 THR A N 1
ATOM 1434 C CA . THR A 1 176 ? -2.029 -32.740 -23.726 1.00 83.12 176 THR A CA 1
ATOM 1435 C C . THR A 1 176 ? -3.053 -31.732 -23.188 1.00 83.12 176 THR A C 1
ATOM 1437 O O . THR A 1 176 ? -2.875 -30.515 -23.277 1.00 83.12 176 THR A O 1
ATOM 1440 N N . CYS A 1 177 ? -4.135 -32.228 -22.585 1.00 87.00 177 CYS A N 1
ATOM 1441 C CA . CYS A 1 177 ? -5.160 -31.411 -21.938 1.00 87.00 177 CYS A CA 1
ATOM 1442 C C . CYS A 1 177 ? -4.719 -30.919 -20.544 1.00 87.00 177 CYS A C 1
ATOM 1444 O O . CYS A 1 177 ? -4.381 -31.745 -19.695 1.00 87.00 177 CYS A O 1
ATOM 1446 N N . PRO A 1 178 ? -4.805 -29.608 -20.237 1.00 85.75 178 PRO A N 1
ATOM 1447 C CA . PRO A 1 178 ? -4.474 -29.080 -18.914 1.00 85.75 178 PRO A CA 1
ATOM 1448 C C . PRO A 1 178 ? -5.469 -29.445 -17.796 1.00 85.75 178 PRO A C 1
ATOM 1450 O O . PRO A 1 178 ? -5.167 -29.151 -16.645 1.00 85.75 178 PRO A O 1
ATOM 1453 N N . ILE A 1 179 ? -6.619 -30.066 -18.106 1.00 84.06 179 ILE A N 1
ATOM 1454 C CA . ILE A 1 179 ? -7.649 -30.439 -17.114 1.00 84.06 179 ILE A CA 1
ATOM 1455 C C . ILE A 1 179 ? -7.572 -31.929 -16.737 1.00 84.06 179 ILE A C 1
ATOM 1457 O O . ILE A 1 179 ? -7.459 -32.240 -15.559 1.00 84.06 179 ILE A O 1
ATOM 1461 N N . CYS A 1 180 ? -7.591 -32.856 -17.705 1.00 78.06 180 CYS A N 1
ATOM 1462 C CA . CYS A 1 180 ? -7.468 -34.300 -17.421 1.00 78.06 180 CYS A CA 1
ATOM 1463 C C . CYS A 1 180 ? -6.021 -34.824 -17.394 1.00 78.06 180 CYS A C 1
ATOM 1465 O O . CYS A 1 180 ? -5.824 -36.014 -17.168 1.00 78.06 180 CYS A O 1
ATOM 1467 N N . GLY A 1 181 ? -5.023 -34.003 -17.751 1.00 77.00 181 GLY A N 1
ATOM 1468 C CA . GLY A 1 181 ? -3.647 -34.459 -18.009 1.00 77.00 181 GLY A CA 1
ATOM 1469 C C . GLY A 1 181 ? -3.494 -35.360 -19.247 1.00 77.00 181 GLY A C 1
ATOM 1470 O O . GLY A 1 181 ? -2.401 -35.827 -19.537 1.00 77.00 181 GLY A O 1
ATOM 1471 N N . CYS A 1 182 ? -4.576 -35.609 -19.988 1.00 79.38 182 CYS A N 1
ATOM 1472 C CA . CYS A 1 182 ? -4.670 -36.655 -21.000 1.00 79.38 182 CYS A CA 1
ATOM 1473 C C . CYS A 1 182 ? -4.562 -36.122 -22.443 1.00 79.38 182 CYS A C 1
ATOM 1475 O O . CYS A 1 182 ? -4.982 -34.999 -22.738 1.00 79.38 182 CYS A O 1
ATOM 1477 N N . VAL A 1 183 ? -4.014 -36.932 -23.358 1.00 80.81 183 VAL A N 1
ATOM 1478 C CA . VAL A 1 183 ? -4.083 -36.692 -24.814 1.00 80.81 183 VAL A CA 1
ATOM 1479 C C . VAL A 1 183 ? -5.383 -37.330 -25.340 1.00 80.81 183 VAL A C 1
ATOM 1481 O O . VAL A 1 183 ? -5.585 -38.524 -25.116 1.00 80.81 183 VAL A O 1
ATOM 1484 N N . PRO A 1 184 ? -6.287 -36.588 -26.011 1.00 81.25 184 PRO A N 1
ATOM 1485 C CA . PRO A 1 184 ? -7.596 -37.111 -26.424 1.00 81.25 184 PRO A CA 1
ATOM 1486 C C . PRO A 1 184 ? -7.520 -38.294 -27.403 1.00 81.25 184 PRO A C 1
ATOM 1488 O O . PRO A 1 184 ? -6.764 -38.235 -28.372 1.00 81.25 184 PRO A O 1
ATOM 1491 N N . GLU A 1 185 ? -8.377 -39.309 -27.228 1.00 71.88 185 GLU A N 1
ATOM 1492 C CA . GLU A 1 185 ? -8.457 -40.509 -28.092 1.00 71.88 185 GLU A CA 1
ATOM 1493 C C . GLU A 1 185 ? -8.588 -40.172 -29.594 1.00 71.88 185 GLU A C 1
ATOM 1495 O O . GLU A 1 185 ? -7.955 -40.820 -30.430 1.00 71.88 185 GLU A O 1
ATOM 1500 N N . ASP A 1 186 ? -9.335 -39.112 -29.938 1.00 73.25 186 ASP A N 1
ATOM 1501 C CA . ASP A 1 186 ? -9.442 -38.558 -31.300 1.00 73.25 186 ASP A CA 1
ATOM 1502 C C . ASP A 1 186 ? -8.065 -38.239 -31.913 1.00 73.25 186 ASP A C 1
ATOM 1504 O O . ASP A 1 186 ? -7.824 -38.514 -33.087 1.00 73.25 186 ASP A O 1
ATOM 1508 N N . ILE A 1 187 ? -7.160 -37.646 -31.122 1.00 79.56 187 ILE A N 1
ATOM 1509 C CA . ILE A 1 187 ? -5.800 -37.274 -31.540 1.00 79.56 187 ILE A CA 1
ATOM 1510 C C . ILE A 1 187 ? -4.914 -38.515 -31.574 1.00 79.56 187 ILE A C 1
ATOM 1512 O O . ILE A 1 187 ? -4.217 -38.730 -32.560 1.00 79.56 187 ILE A O 1
ATOM 1516 N N . VAL A 1 188 ? -4.989 -39.364 -30.546 1.00 75.69 188 VAL A N 1
ATOM 1517 C CA . VAL A 1 188 ? -4.247 -40.635 -30.467 1.00 75.69 188 VAL A CA 1
ATOM 1518 C C . VAL A 1 188 ? -4.503 -41.514 -31.695 1.00 75.69 188 VAL A C 1
ATOM 1520 O O . VAL A 1 188 ? -3.576 -42.111 -32.232 1.00 75.69 188 VAL A O 1
ATOM 1523 N N . THR A 1 189 ? -5.747 -41.555 -32.175 1.00 71.06 189 THR A N 1
ATOM 1524 C CA . THR A 1 189 ? -6.157 -42.401 -33.306 1.00 71.06 189 THR A CA 1
ATOM 1525 C C . THR A 1 189 ? -5.611 -41.911 -34.654 1.00 71.06 189 THR A C 1
ATOM 1527 O O . THR A 1 189 ? -5.344 -42.729 -35.533 1.00 71.06 189 THR A O 1
ATOM 1530 N N . VAL A 1 190 ? -5.422 -40.596 -34.838 1.00 68.19 190 VAL A N 1
ATOM 1531 C CA . VAL A 1 190 ? -4.956 -40.006 -36.116 1.00 68.19 190 VAL A CA 1
ATOM 1532 C C . VAL A 1 190 ? -3.488 -39.568 -36.103 1.00 68.19 190 VAL A C 1
ATOM 1534 O O . VAL A 1 190 ? -2.896 -39.388 -37.165 1.00 68.19 190 VAL A O 1
ATOM 1537 N N . ALA A 1 191 ? -2.897 -39.411 -34.918 1.00 65.75 191 ALA A N 1
ATOM 1538 C CA . ALA A 1 191 ? -1.505 -39.043 -34.685 1.00 65.75 191 ALA A CA 1
ATOM 1539 C C . ALA A 1 191 ? -0.917 -39.843 -33.494 1.00 65.75 191 ALA A C 1
ATOM 1541 O O . ALA A 1 191 ? -0.611 -39.256 -32.455 1.00 65.75 191 ALA A O 1
ATOM 1542 N N . PRO A 1 192 ? -0.715 -41.176 -33.614 1.00 59.72 192 PRO A N 1
ATOM 1543 C CA . PRO A 1 192 ? -0.284 -42.026 -32.490 1.00 59.72 192 PRO A CA 1
ATOM 1544 C C . PRO A 1 192 ? 1.072 -41.645 -31.877 1.00 59.72 192 PRO A C 1
ATOM 1546 O O . PRO A 1 192 ? 1.342 -41.937 -30.714 1.00 59.72 192 PRO A O 1
ATOM 1549 N N . TRP A 1 193 ? 1.921 -40.955 -32.645 1.00 63.94 193 TRP A N 1
ATOM 1550 C CA . TRP A 1 193 ? 3.192 -40.394 -32.183 1.00 63.94 193 TRP A CA 1
ATOM 1551 C C . TRP A 1 193 ? 3.022 -39.312 -31.101 1.00 63.94 193 TRP A C 1
ATOM 1553 O O . TRP A 1 193 ? 3.974 -39.038 -30.382 1.00 63.94 193 TRP A O 1
ATOM 1563 N N . ALA A 1 194 ? 1.832 -38.723 -30.933 1.00 59.28 194 ALA A N 1
ATOM 1564 C CA . ALA A 1 194 ? 1.588 -37.651 -29.964 1.00 59.28 194 ALA A CA 1
ATOM 1565 C C . ALA A 1 194 ? 1.643 -38.095 -28.485 1.00 59.28 194 ALA A C 1
ATOM 1567 O O . ALA A 1 194 ? 1.743 -37.235 -27.615 1.00 59.28 194 ALA A O 1
ATOM 1568 N N . ILE A 1 195 ? 1.598 -39.403 -28.188 1.00 51.91 195 ILE A N 1
ATOM 1569 C CA . ILE A 1 195 ? 1.833 -39.937 -26.827 1.00 51.91 195 ILE A CA 1
ATOM 1570 C C . ILE A 1 195 ? 3.314 -40.304 -26.612 1.00 51.91 195 ILE A C 1
ATOM 1572 O O . ILE A 1 195 ? 3.771 -40.431 -25.479 1.00 51.91 195 ILE A O 1
ATOM 1576 N N . GLN A 1 196 ? 4.083 -40.520 -27.682 1.00 48.00 196 GLN A N 1
ATOM 1577 C CA . GLN A 1 196 ? 5.439 -41.049 -27.558 1.00 48.00 196 GLN A CA 1
ATOM 1578 C C . GLN A 1 196 ? 6.386 -39.960 -27.045 1.00 48.00 196 GLN A C 1
ATOM 1580 O O . GLN A 1 196 ? 6.706 -39.012 -27.764 1.00 48.00 196 GLN A O 1
ATOM 1585 N N . GLN A 1 197 ? 6.870 -40.114 -25.807 1.00 43.53 197 GLN A N 1
ATOM 1586 C CA . GLN A 1 197 ? 8.015 -39.337 -25.339 1.00 43.53 197 GLN A CA 1
ATOM 1587 C C . GLN A 1 197 ? 9.194 -39.566 -26.304 1.00 43.53 197 GLN A C 1
ATOM 1589 O O . GLN A 1 197 ? 9.494 -40.719 -26.633 1.00 43.53 197 GLN A O 1
ATOM 1594 N N . PRO A 1 198 ? 9.873 -38.505 -26.778 1.00 33.91 198 PRO A N 1
ATOM 1595 C CA . PRO A 1 198 ? 10.950 -38.646 -27.746 1.00 33.91 198 PRO A CA 1
ATOM 1596 C C . PRO A 1 198 ? 12.204 -39.217 -27.075 1.00 33.91 198 PRO A C 1
ATOM 1598 O O . PRO A 1 198 ? 13.059 -38.475 -26.590 1.00 33.91 198 PRO A O 1
ATOM 1601 N N . SER A 1 199 ? 12.342 -40.546 -27.080 1.00 30.58 199 SER A N 1
ATOM 1602 C CA . SER A 1 199 ? 13.627 -41.197 -26.817 1.00 30.58 199 SER A CA 1
ATOM 1603 C C . SER A 1 199 ? 14.688 -40.636 -27.767 1.00 30.58 199 SER A C 1
ATOM 1605 O O . SER A 1 199 ? 14.439 -40.467 -28.964 1.00 30.58 199 SER A O 1
ATOM 1607 N N . ALA A 1 200 ? 15.875 -40.332 -27.242 1.00 37.91 200 ALA A N 1
ATOM 1608 C CA . ALA A 1 200 ? 16.906 -39.642 -28.005 1.00 37.91 200 ALA A CA 1
ATOM 1609 C C . ALA A 1 200 ? 17.298 -40.397 -29.295 1.00 37.91 200 ALA A C 1
ATOM 1611 O O . ALA A 1 200 ? 17.574 -41.597 -29.258 1.00 37.91 200 ALA A O 1
ATOM 1612 N N . LYS A 1 201 ? 17.447 -39.636 -30.396 1.00 34.09 201 LYS A N 1
ATOM 1613 C CA . LYS A 1 201 ? 17.926 -40.036 -31.745 1.00 34.09 201 LYS A CA 1
ATOM 1614 C C . LYS A 1 201 ? 16.870 -40.597 -32.719 1.00 34.09 201 LYS A C 1
ATOM 1616 O O . LYS A 1 201 ? 16.965 -41.745 -33.159 1.00 34.09 201 LYS A O 1
ATOM 1621 N N . GLN A 1 202 ? 15.983 -39.722 -33.202 1.00 30.94 202 GLN A N 1
ATOM 1622 C CA . GLN A 1 202 ? 15.601 -39.684 -34.627 1.00 30.94 202 GLN A CA 1
ATOM 1623 C C . GLN A 1 202 ? 14.941 -38.350 -35.013 1.00 30.94 202 GLN A C 1
ATOM 1625 O O . GLN A 1 202 ? 14.053 -37.875 -34.310 1.00 30.94 202 GLN A O 1
ATOM 1630 N N . ASP A 1 203 ? 15.354 -37.770 -36.145 1.00 33.47 203 ASP A N 1
ATOM 1631 C CA . ASP A 1 203 ? 14.662 -36.639 -36.775 1.00 33.47 203 ASP A CA 1
ATOM 1632 C C . ASP A 1 203 ? 13.397 -37.136 -37.500 1.00 33.47 203 ASP A C 1
ATOM 1634 O O . ASP A 1 203 ? 13.505 -38.014 -38.364 1.00 33.47 203 ASP A O 1
ATOM 1638 N N . PRO A 1 204 ? 12.200 -36.581 -37.230 1.00 33.12 204 PRO A N 1
ATOM 1639 C CA . PRO A 1 204 ? 11.003 -36.928 -37.987 1.00 33.12 204 PRO A CA 1
ATOM 1640 C C . PRO A 1 204 ? 11.064 -36.341 -39.406 1.00 33.12 204 PRO A C 1
ATOM 1642 O O . PRO A 1 204 ? 10.887 -35.136 -39.598 1.00 33.12 204 PRO A O 1
ATOM 1645 N N . GLN A 1 205 ? 11.270 -37.184 -40.425 1.00 32.53 205 GLN A N 1
ATOM 1646 C CA . GLN A 1 205 ? 11.021 -36.763 -41.807 1.00 32.53 205 GLN A CA 1
ATOM 1647 C C . GLN A 1 205 ? 9.527 -36.438 -41.995 1.00 32.53 205 GLN A C 1
ATOM 1649 O O . GLN A 1 205 ? 8.678 -37.247 -41.615 1.00 32.53 205 GLN A O 1
ATOM 1654 N N . PRO A 1 206 ? 9.177 -35.295 -42.610 1.00 45.25 206 PRO A N 1
ATOM 1655 C CA . PRO A 1 206 ? 7.788 -34.932 -42.842 1.00 45.25 206 PRO A CA 1
ATOM 1656 C C . PRO A 1 206 ? 7.287 -35.522 -44.165 1.00 45.25 206 PRO A C 1
ATOM 1658 O O . PRO A 1 206 ? 7.442 -34.880 -45.203 1.00 45.25 206 PRO A O 1
ATOM 1661 N N . ASP A 1 207 ? 6.654 -36.702 -44.155 1.00 35.72 207 ASP A N 1
ATOM 1662 C CA . ASP A 1 207 ? 5.879 -37.119 -45.332 1.00 35.72 207 ASP A CA 1
ATOM 1663 C C . ASP A 1 207 ? 4.703 -38.091 -45.095 1.00 35.72 207 ASP A C 1
ATOM 1665 O O . ASP A 1 207 ? 4.699 -38.897 -44.170 1.00 35.72 207 ASP A O 1
ATOM 1669 N N . GLN A 1 208 ? 3.707 -37.964 -45.981 1.00 42.22 208 GLN A N 1
ATOM 1670 C CA . GLN A 1 208 ? 2.645 -38.913 -46.366 1.00 42.22 208 GLN A CA 1
ATOM 1671 C C . GLN A 1 208 ? 2.167 -39.964 -45.331 1.00 42.22 208 GLN A C 1
ATOM 1673 O O . GLN A 1 208 ? 2.673 -41.083 -45.278 1.00 42.22 208 GLN A O 1
ATOM 1678 N N . GLY A 1 209 ? 1.064 -39.670 -44.618 1.00 41.31 209 GLY A N 1
ATOM 1679 C CA . GLY A 1 209 ? 0.372 -40.670 -43.782 1.00 41.31 209 GLY A CA 1
ATOM 1680 C C . GLY A 1 209 ? -1.079 -40.346 -43.394 1.00 41.31 209 GLY A C 1
ATOM 1681 O O . GLY A 1 209 ? -1.984 -41.118 -43.700 1.00 41.31 209 GLY A O 1
ATOM 1682 N N . SER A 1 210 ? -1.328 -39.204 -42.743 1.00 47.38 210 SER A N 1
ATOM 1683 C CA . SER A 1 210 ? -2.650 -38.837 -42.196 1.00 47.38 210 SER A CA 1
ATOM 1684 C C . SER A 1 210 ? -3.141 -37.478 -42.707 1.00 47.38 210 SER A C 1
ATOM 1686 O O . SER A 1 210 ? -2.411 -36.492 -42.660 1.00 47.38 210 SER A O 1
ATOM 1688 N N . GLY A 1 211 ? -4.401 -37.402 -43.148 1.00 50.69 211 GLY A N 1
ATOM 1689 C CA . GLY A 1 211 ? -5.000 -36.216 -43.782 1.00 50.69 211 GLY A CA 1
ATOM 1690 C C . GLY A 1 211 ? -5.433 -35.078 -42.845 1.00 50.69 211 GLY A C 1
ATOM 1691 O O . GLY A 1 211 ? -6.370 -34.363 -43.185 1.00 50.69 211 GLY A O 1
ATOM 1692 N N . TYR A 1 212 ? -4.798 -34.926 -41.680 1.00 56.66 212 TYR A N 1
ATOM 1693 C CA . TYR A 1 212 ? -5.141 -33.921 -40.665 1.00 56.66 212 TYR A CA 1
ATOM 1694 C C . TYR A 1 212 ? -3.996 -32.924 -40.479 1.00 56.66 212 TYR A C 1
ATOM 1696 O O . TYR A 1 212 ? -2.842 -33.315 -40.304 1.00 56.66 212 TYR A O 1
ATOM 1704 N N . SER A 1 213 ? -4.304 -31.628 -40.502 1.00 72.12 213 SER A N 1
ATOM 1705 C CA . SER A 1 213 ? -3.320 -30.570 -40.263 1.00 72.12 213 SER A CA 1
ATOM 1706 C C . SER A 1 213 ? -3.070 -30.358 -38.765 1.00 72.12 213 SER A C 1
ATOM 1708 O O . SER A 1 213 ? -3.887 -30.719 -37.917 1.00 72.12 213 SER A O 1
ATOM 1710 N N . GLN A 1 214 ? -1.977 -29.672 -38.409 1.00 73.19 214 GLN A N 1
ATOM 1711 C CA . GLN A 1 214 ? -1.747 -29.251 -37.018 1.00 73.19 214 GLN A CA 1
ATOM 1712 C C . GLN A 1 214 ? -2.865 -28.344 -36.465 1.00 73.19 214 GLN A C 1
ATOM 1714 O O . GLN A 1 214 ? -3.039 -28.274 -35.249 1.00 73.19 214 GLN A O 1
ATOM 1719 N N . ALA A 1 215 ? -3.616 -27.645 -37.326 1.00 75.62 215 ALA A N 1
ATOM 1720 C CA . ALA A 1 215 ? -4.774 -26.863 -36.902 1.00 75.62 215 ALA A CA 1
ATOM 1721 C C . ALA A 1 215 ? -5.946 -27.774 -36.502 1.00 75.62 215 ALA A C 1
ATOM 1723 O O . ALA A 1 215 ? -6.595 -27.512 -35.493 1.00 75.62 215 ALA A O 1
ATOM 1724 N N . ASP A 1 216 ? -6.160 -28.881 -37.219 1.00 77.06 216 ASP A N 1
ATOM 1725 C CA . ASP A 1 216 ? -7.196 -29.867 -36.887 1.00 77.06 216 ASP A CA 1
ATOM 1726 C C . ASP A 1 216 ? -6.876 -30.591 -35.571 1.00 77.06 216 ASP A C 1
ATOM 1728 O O . ASP A 1 216 ? -7.752 -30.733 -34.719 1.00 77.06 216 ASP A O 1
ATOM 1732 N N . LEU A 1 217 ? -5.609 -30.970 -35.350 1.00 81.06 217 LEU A N 1
ATOM 1733 C CA . LEU A 1 217 ? -5.164 -31.575 -34.086 1.00 81.06 217 LEU A CA 1
ATOM 1734 C C . LEU A 1 217 ? -5.330 -30.608 -32.899 1.00 81.06 217 LEU A C 1
ATOM 1736 O O . LEU A 1 217 ? -5.839 -31.002 -31.847 1.00 81.06 217 LEU A O 1
ATOM 1740 N N . ARG A 1 218 ? -4.980 -29.322 -33.070 1.00 83.44 218 ARG A N 1
ATOM 1741 C CA . ARG A 1 218 ? -5.259 -28.282 -32.061 1.00 83.44 218 ARG A CA 1
ATOM 1742 C C . ARG A 1 218 ? -6.761 -28.115 -31.823 1.00 83.44 218 ARG A C 1
ATOM 1744 O O . ARG A 1 218 ? -7.178 -28.070 -30.669 1.00 83.44 218 ARG A O 1
ATOM 1751 N N . ALA A 1 219 ? -7.583 -28.091 -32.872 1.00 82.31 219 ALA A N 1
ATOM 1752 C CA . ALA A 1 219 ? -9.036 -28.000 -32.740 1.00 82.31 219 ALA A CA 1
ATOM 1753 C C . ALA A 1 219 ? -9.623 -29.199 -31.972 1.00 82.31 219 ALA A C 1
ATOM 1755 O O . ALA A 1 219 ? -10.465 -28.999 -31.096 1.00 82.31 219 ALA A O 1
ATOM 1756 N N . CYS A 1 220 ? -9.148 -30.427 -32.217 1.00 82.06 220 CYS A N 1
ATOM 1757 C CA . CYS A 1 220 ? -9.530 -31.607 -31.434 1.00 82.06 220 CYS A CA 1
ATOM 1758 C C . CYS A 1 220 ? -9.217 -31.434 -29.936 1.00 82.06 220 CYS A C 1
ATOM 1760 O O . CYS A 1 220 ? -10.099 -31.669 -29.107 1.00 82.06 220 CYS A O 1
ATOM 1762 N N . LEU A 1 221 ? -8.019 -30.947 -29.579 1.00 86.81 221 LEU A N 1
ATOM 1763 C CA . LEU A 1 221 ? -7.670 -30.677 -28.179 1.00 86.81 221 LEU A CA 1
ATOM 1764 C C . LEU A 1 221 ? -8.565 -29.585 -27.576 1.00 86.81 221 LEU A C 1
ATOM 1766 O O . LEU A 1 221 ? -9.111 -29.761 -26.488 1.00 86.81 221 LEU A O 1
ATOM 1770 N N . LEU A 1 222 ? -8.742 -28.464 -28.278 1.00 88.56 222 LEU A N 1
ATOM 1771 C CA . LEU A 1 222 ? -9.554 -27.347 -27.796 1.00 88.56 222 LEU A CA 1
ATOM 1772 C C . LEU A 1 222 ? -11.008 -27.776 -27.552 1.00 88.56 222 LEU A C 1
ATOM 1774 O O . LEU A 1 222 ? -11.581 -27.388 -26.536 1.00 88.56 222 LEU A O 1
ATOM 1778 N N . ARG A 1 223 ? -11.597 -28.611 -28.424 1.00 84.25 223 ARG A N 1
ATOM 1779 C CA . ARG A 1 223 ? -12.928 -29.207 -28.195 1.00 84.25 223 ARG A CA 1
ATOM 1780 C C . ARG A 1 223 ? -12.957 -30.096 -26.949 1.00 84.25 223 ARG A C 1
ATOM 1782 O O . ARG A 1 223 ? -13.926 -30.037 -26.203 1.00 84.25 223 ARG A O 1
ATOM 1789 N N . HIS A 1 224 ? -11.917 -30.895 -26.712 1.00 85.56 224 HIS A N 1
ATOM 1790 C CA . HIS A 1 224 ? -11.832 -31.768 -25.538 1.00 85.56 224 HIS A CA 1
ATOM 1791 C C . HIS A 1 224 ? -11.717 -30.967 -24.228 1.00 85.56 224 HIS A C 1
ATOM 1793 O O . HIS A 1 224 ? -12.428 -31.251 -23.269 1.00 85.56 224 HIS A O 1
ATOM 1799 N N . ILE A 1 225 ? -10.898 -29.908 -24.192 1.00 89.25 225 ILE A N 1
ATOM 1800 C CA . ILE A 1 225 ? -10.829 -28.993 -23.036 1.00 89.25 225 ILE A CA 1
ATOM 1801 C C . ILE A 1 225 ? -12.183 -28.303 -22.816 1.00 89.25 225 ILE A C 1
ATOM 1803 O O . ILE A 1 225 ? -12.681 -28.248 -21.694 1.00 89.25 225 ILE A O 1
ATOM 1807 N N . ALA A 1 226 ? -12.809 -27.823 -23.891 1.00 84.31 226 ALA A N 1
ATOM 1808 C CA . ALA A 1 226 ? -14.125 -27.197 -23.837 1.00 84.31 226 ALA A CA 1
ATOM 1809 C C . ALA A 1 226 ? -15.228 -28.161 -23.354 1.00 84.31 226 ALA A C 1
ATOM 1811 O O . ALA A 1 226 ? -16.176 -27.718 -22.708 1.00 84.31 226 ALA A O 1
ATOM 1812 N N . ALA A 1 227 ? -15.105 -29.466 -23.622 1.00 80.50 227 ALA A N 1
ATOM 1813 C CA . ALA A 1 227 ? -16.006 -30.483 -23.085 1.00 80.50 227 ALA A CA 1
ATOM 1814 C C . ALA A 1 227 ? -15.874 -30.607 -21.559 1.00 80.50 227 ALA A C 1
ATOM 1816 O O . ALA A 1 227 ? -16.892 -30.570 -20.878 1.00 80.50 227 ALA A O 1
ATOM 1817 N N . HIS A 1 228 ? -14.652 -30.652 -21.009 1.00 82.81 228 HIS A N 1
ATOM 1818 C CA . HIS A 1 228 ? -14.434 -30.657 -19.551 1.00 82.81 228 HIS A CA 1
ATOM 1819 C C . HIS A 1 228 ? -15.045 -29.434 -18.862 1.00 82.81 228 HIS A C 1
ATOM 1821 O O . HIS A 1 228 ? -15.775 -29.591 -17.887 1.00 82.81 228 HIS A O 1
ATOM 1827 N N . LEU A 1 229 ? -14.801 -28.228 -19.390 1.00 86.25 229 LEU A N 1
ATOM 1828 C CA . LEU A 1 229 ? -15.377 -26.992 -18.839 1.00 86.25 229 LEU A CA 1
ATOM 1829 C C . LEU A 1 229 ? -16.909 -27.062 -18.803 1.00 86.25 229 LEU A C 1
ATOM 1831 O O . LEU A 1 229 ? -17.520 -26.844 -17.759 1.00 86.25 229 LEU A O 1
ATOM 1835 N N . LYS A 1 230 ? -17.520 -27.475 -19.918 1.00 78.44 230 LYS A N 1
ATOM 1836 C CA . LYS A 1 230 ? -18.974 -27.603 -20.049 1.00 78.44 230 LYS A CA 1
ATOM 1837 C C . LYS A 1 230 ? -19.572 -28.667 -19.130 1.00 78.44 230 LYS A C 1
ATOM 1839 O O . LYS A 1 230 ? -20.617 -28.434 -18.531 1.00 78.44 230 LYS A O 1
ATOM 1844 N N . THR A 1 231 ? -18.887 -29.797 -18.980 1.00 72.50 231 THR A N 1
ATOM 1845 C CA . THR A 1 231 ? -19.228 -30.870 -18.041 1.00 72.50 231 THR A CA 1
ATOM 1846 C C . THR A 1 231 ? -19.254 -30.363 -16.597 1.00 72.50 231 THR A C 1
ATOM 1848 O O . THR A 1 231 ? -20.231 -30.598 -15.888 1.00 72.50 231 THR A O 1
ATOM 1851 N N . VAL A 1 232 ? -18.234 -29.608 -16.171 1.00 75.75 232 VAL A N 1
ATOM 1852 C CA . VAL A 1 232 ? -18.190 -29.000 -14.829 1.00 75.75 232 VAL A CA 1
ATOM 1853 C C . VAL A 1 232 ? -19.323 -27.980 -14.652 1.00 75.75 232 VAL A C 1
ATOM 1855 O O . VAL A 1 232 ? -20.045 -28.046 -13.658 1.00 75.75 232 VAL A O 1
ATOM 1858 N N . SER A 1 233 ? -19.560 -27.109 -15.641 1.00 75.50 233 SER A N 1
ATOM 1859 C CA . SER A 1 233 ? -20.667 -26.137 -15.633 1.00 75.50 233 SER A CA 1
ATOM 1860 C C . SER A 1 233 ? -22.071 -26.757 -15.622 1.00 75.50 233 SER A C 1
ATOM 1862 O O . SER A 1 233 ? -23.030 -26.050 -15.325 1.00 75.50 233 SER A O 1
ATOM 1864 N N . PHE A 1 234 ? -22.228 -28.038 -15.974 1.00 71.31 234 PHE A N 1
ATOM 1865 C CA . PHE A 1 234 ? -23.516 -28.741 -15.903 1.00 71.31 234 PHE A CA 1
ATOM 1866 C C . PHE A 1 234 ? -23.690 -29.493 -14.571 1.00 71.31 234 PHE A C 1
ATOM 1868 O O . PHE A 1 234 ? -24.809 -29.599 -14.073 1.00 71.31 234 PHE A O 1
ATOM 1875 N N . MET A 1 235 ? -22.601 -29.967 -13.955 1.00 65.12 235 MET A N 1
ATOM 1876 C CA . MET A 1 235 ? -22.642 -30.692 -12.675 1.00 65.12 235 MET A CA 1
ATOM 1877 C C . MET A 1 235 ? -22.996 -29.799 -11.474 1.00 65.12 235 MET A C 1
ATOM 1879 O O . MET A 1 235 ? -23.637 -30.270 -10.534 1.00 65.12 235 MET A O 1
ATOM 1883 N N . SER A 1 236 ? -22.661 -28.505 -11.510 1.00 66.31 236 SER A N 1
ATOM 1884 C CA . SER A 1 236 ? -23.011 -27.534 -10.455 1.00 66.31 236 SER A CA 1
ATOM 1885 C C . SER A 1 236 ? -24.523 -27.300 -10.277 1.00 66.31 236 SER A C 1
ATOM 1887 O O . SER A 1 236 ? -24.944 -26.776 -9.246 1.00 66.31 236 SER A O 1
ATOM 1889 N N . ILE A 1 237 ? -25.346 -27.724 -11.243 1.00 62.62 237 ILE A N 1
ATOM 1890 C CA . ILE A 1 237 ? -26.806 -27.514 -11.296 1.00 62.62 237 ILE A CA 1
ATOM 1891 C C . ILE A 1 237 ? -27.585 -28.630 -10.556 1.00 62.62 237 ILE A C 1
ATOM 1893 O O . ILE A 1 237 ? -28.795 -28.531 -10.361 1.00 62.62 237 ILE A O 1
ATOM 1897 N N . ILE A 1 238 ? -26.919 -29.725 -10.169 1.00 55.00 238 ILE A N 1
ATOM 1898 C CA . ILE A 1 238 ? -27.583 -30.983 -9.772 1.00 55.00 238 ILE A CA 1
ATOM 1899 C C . ILE A 1 238 ? -27.817 -31.110 -8.249 1.00 55.00 238 ILE A C 1
ATOM 1901 O O . ILE A 1 238 ? -28.635 -31.925 -7.826 1.00 55.00 238 ILE A O 1
ATOM 1905 N N . TYR A 1 239 ? -27.134 -30.332 -7.403 1.00 52.66 239 TYR A N 1
ATOM 1906 C CA . TYR A 1 239 ? -26.930 -30.701 -5.986 1.00 52.66 239 TYR A CA 1
ATOM 1907 C C . TYR A 1 239 ? -27.957 -30.203 -4.949 1.00 52.66 239 TYR A C 1
ATOM 1909 O O . TYR A 1 239 ? -27.812 -30.502 -3.771 1.00 52.66 239 TYR A O 1
ATOM 1917 N N . LEU A 1 240 ? -29.002 -29.499 -5.381 1.00 48.00 240 LEU A N 1
ATOM 1918 C CA . LEU A 1 240 ? -30.241 -29.162 -4.648 1.00 48.00 240 LEU A CA 1
ATOM 1919 C C . LEU A 1 240 ? -30.156 -28.841 -3.121 1.00 48.00 240 LEU A C 1
ATOM 1921 O O . LEU A 1 240 ? -29.922 -27.684 -2.775 1.00 48.00 240 LEU A O 1
ATOM 1925 N N . ASP A 1 241 ? -30.350 -29.813 -2.221 1.00 44.56 241 ASP A N 1
ATOM 1926 C CA . ASP A 1 241 ? -31.628 -30.119 -1.512 1.00 44.56 241 ASP A CA 1
ATOM 1927 C C . ASP A 1 241 ? -32.237 -29.003 -0.571 1.00 44.56 241 ASP A C 1
ATOM 1929 O O . ASP A 1 241 ? -32.228 -27.833 -0.959 1.00 44.56 241 ASP A O 1
ATOM 1933 N N . ASP A 1 242 ? -32.859 -29.346 0.587 1.00 44.25 242 ASP A N 1
ATOM 1934 C CA . ASP A 1 242 ? -33.671 -28.491 1.522 1.00 44.25 242 ASP A CA 1
ATOM 1935 C C . ASP A 1 242 ? -33.651 -29.051 2.999 1.00 44.25 242 ASP A C 1
ATOM 1937 O O . ASP A 1 242 ? -33.641 -30.271 3.112 1.00 44.25 242 ASP A O 1
ATOM 1941 N N . GLU A 1 243 ? -33.695 -28.244 4.101 1.00 41.44 243 GLU A N 1
ATOM 1942 C CA . GLU A 1 243 ? -33.802 -28.656 5.562 1.00 41.44 243 GLU A CA 1
ATOM 1943 C C . GLU A 1 243 ? -34.157 -27.483 6.580 1.00 41.44 243 GLU A C 1
ATOM 1945 O O . GLU A 1 243 ? -34.140 -26.325 6.158 1.00 41.44 243 GLU A O 1
ATOM 1950 N N . GLU A 1 244 ? -34.475 -27.743 7.891 1.00 38.75 244 GLU A N 1
ATOM 1951 C CA . GLU A 1 244 ? -34.996 -26.775 8.953 1.00 38.75 244 GLU A CA 1
ATOM 1952 C C . GLU A 1 244 ? -34.304 -26.752 10.406 1.00 38.75 244 GLU A C 1
ATOM 1954 O O . GLU A 1 244 ? -33.112 -27.031 10.492 1.00 38.75 244 GLU A O 1
ATOM 1959 N N . ASP A 1 245 ? -34.967 -26.336 11.537 1.00 38.19 245 ASP A N 1
ATOM 1960 C CA . ASP A 1 245 ? -34.442 -25.471 12.687 1.00 38.19 245 ASP A CA 1
ATOM 1961 C C . ASP A 1 245 ? -34.789 -25.855 14.213 1.00 38.19 245 ASP A C 1
ATOM 1963 O O . ASP A 1 245 ? -35.564 -26.795 14.388 1.00 38.19 245 ASP A O 1
ATOM 1967 N N . VAL A 1 246 ? -34.276 -25.148 15.296 1.00 31.39 246 VAL A N 1
ATOM 1968 C CA . VAL A 1 246 ? -34.776 -24.890 16.745 1.00 31.39 246 VAL A CA 1
ATOM 1969 C C . VAL A 1 246 ? -33.729 -24.803 17.976 1.00 31.39 246 VAL A C 1
ATOM 1971 O O . VAL A 1 246 ? -32.757 -25.555 17.948 1.00 31.39 246 VAL A O 1
ATOM 1974 N N . PRO A 1 247 ? -33.868 -23.957 19.086 1.00 40.94 247 PRO A N 1
ATOM 1975 C CA . PRO A 1 247 ? -32.717 -23.422 19.941 1.00 40.94 247 PRO A CA 1
ATOM 1976 C C . PRO A 1 247 ? -32.812 -23.042 21.516 1.00 40.94 247 PRO A C 1
ATOM 1978 O O . PRO A 1 247 ? -33.871 -23.188 22.123 1.00 40.94 247 PRO A O 1
ATOM 1981 N N . GLN A 1 248 ? -31.724 -22.421 22.113 1.00 41.38 248 GLN A N 1
ATOM 1982 C CA . GLN A 1 248 ? -31.498 -21.533 23.365 1.00 41.38 248 GLN A CA 1
ATOM 1983 C C . GLN A 1 248 ? -31.657 -22.070 24.852 1.00 41.38 248 GLN A C 1
ATOM 1985 O O . GLN A 1 248 ? -32.171 -23.185 24.943 1.00 41.38 248 GLN A O 1
ATOM 1990 N N . PRO A 1 249 ? -31.318 -21.401 26.040 1.00 42.66 249 PRO A N 1
ATOM 1991 C CA . PRO A 1 249 ? -30.554 -20.165 26.524 1.00 42.66 249 PRO A CA 1
ATOM 1992 C C . PRO A 1 249 ? -29.406 -20.459 27.608 1.00 42.66 249 PRO A C 1
ATOM 1994 O O . PRO A 1 249 ? -28.853 -21.543 27.471 1.00 42.66 249 PRO A O 1
ATOM 1997 N N . HIS A 1 250 ? -28.896 -19.758 28.693 1.00 35.38 250 HIS A N 1
ATOM 1998 C CA . HIS A 1 250 ? -28.949 -18.498 29.575 1.00 35.38 250 HIS A CA 1
ATOM 1999 C C . HIS A 1 250 ? -27.733 -18.530 30.635 1.00 35.38 250 HIS A C 1
ATOM 2001 O O . HIS A 1 250 ? -27.024 -19.528 30.554 1.00 35.38 250 HIS A O 1
ATOM 2007 N N . SER A 1 251 ? -27.392 -17.742 31.721 1.00 37.84 251 SER A N 1
ATOM 2008 C CA . SER A 1 251 ? -27.396 -16.339 32.347 1.00 37.84 251 SER A CA 1
ATOM 2009 C C . SER A 1 251 ? -26.659 -16.391 33.789 1.00 37.84 251 SER A C 1
ATOM 2011 O O . SER A 1 251 ? -26.280 -17.514 34.110 1.00 37.84 251 SER A O 1
ATOM 2013 N N . VAL A 1 252 ? -26.301 -15.472 34.770 1.00 36.34 252 VAL A N 1
ATOM 2014 C CA . VAL A 1 252 ? -26.433 -14.032 35.288 1.00 36.34 252 VAL A CA 1
ATOM 2015 C C . VAL A 1 252 ? -25.322 -13.637 36.392 1.00 36.34 252 VAL A C 1
ATOM 2017 O O . VAL A 1 252 ? -24.872 -14.554 37.073 1.00 36.34 252 VAL A O 1
ATOM 2020 N N . GLY A 1 253 ? -24.957 -12.345 36.713 1.00 35.78 253 GLY A N 1
ATOM 2021 C CA . GLY A 1 253 ? -24.324 -11.825 38.019 1.00 35.78 253 GLY A CA 1
ATOM 2022 C C . GLY A 1 253 ? -23.194 -10.709 37.948 1.00 35.78 253 GLY A C 1
ATOM 2023 O O . GLY A 1 253 ? -22.809 -10.412 36.823 1.00 35.78 253 GLY A O 1
ATOM 2024 N N . PHE A 1 254 ? -22.527 -10.077 38.981 1.00 34.41 254 PHE A N 1
ATOM 2025 C CA . PHE A 1 254 ? -22.847 -9.432 40.323 1.00 34.41 254 PHE A CA 1
ATOM 2026 C C . PHE A 1 254 ? -21.724 -8.407 40.869 1.00 34.41 254 PHE A C 1
ATOM 2028 O O . PHE A 1 254 ? -20.956 -7.932 40.037 1.00 34.41 254 PHE A O 1
ATOM 2035 N N . GLU A 1 255 ? -21.630 -7.985 42.177 1.00 32.84 255 GLU A N 1
ATOM 2036 C CA . GLU A 1 255 ? -20.918 -6.757 42.782 1.00 32.84 255 GLU A CA 1
ATOM 2037 C C . GLU A 1 255 ? -20.372 -6.977 44.270 1.00 32.84 255 GLU A C 1
ATOM 2039 O O . GLU A 1 255 ? -20.722 -8.041 44.775 1.00 32.84 255 GLU A O 1
ATOM 2044 N N . GLU A 1 256 ? -19.616 -6.202 45.135 1.00 30.88 256 GLU A N 1
ATOM 2045 C CA . GLU A 1 256 ? -18.820 -4.901 45.351 1.00 30.88 256 GLU A CA 1
ATOM 2046 C C . GLU A 1 256 ? -17.826 -5.093 46.613 1.00 30.88 256 GLU A C 1
ATOM 2048 O O . GLU A 1 256 ? -17.751 -6.256 47.005 1.00 30.88 256 GLU A O 1
ATOM 2053 N N . ALA A 1 257 ? -17.016 -4.280 47.390 1.00 32.53 257 ALA A N 1
ATOM 2054 C CA . ALA A 1 257 ? -16.521 -2.871 47.727 1.00 32.53 257 ALA A CA 1
ATOM 2055 C C . ALA A 1 257 ? -15.113 -2.945 48.529 1.00 32.53 257 ALA A C 1
ATOM 2057 O O . ALA A 1 257 ? -14.495 -3.988 48.339 1.00 32.53 257 ALA A O 1
ATOM 2058 N N . ASP A 1 258 ? -14.428 -2.113 49.406 1.00 32.69 258 ASP A N 1
ATOM 2059 C CA . ASP A 1 258 ? -14.456 -0.782 50.160 1.00 32.69 258 ASP A CA 1
ATOM 2060 C C . ASP A 1 258 ? -13.065 -0.366 50.894 1.00 32.69 258 ASP A C 1
ATOM 2062 O O . ASP A 1 258 ? -12.198 -1.223 51.036 1.00 32.69 258 ASP A O 1
ATOM 2066 N N . ASN A 1 259 ? -12.902 0.889 51.439 1.00 31.48 259 ASN A N 1
ATOM 2067 C CA . ASN A 1 259 ? -12.039 1.514 52.544 1.00 31.48 259 ASN A CA 1
ATOM 2068 C C . ASN A 1 259 ? -10.551 2.100 52.455 1.00 31.48 259 ASN A C 1
ATOM 2070 O O . ASN A 1 259 ? -9.769 1.732 51.588 1.00 31.48 259 ASN A O 1
ATOM 2074 N N . ASN A 1 260 ? -10.167 3.068 53.355 1.00 29.86 260 ASN A N 1
ATOM 2075 C CA . ASN A 1 260 ? -9.067 4.121 53.262 1.00 29.86 260 ASN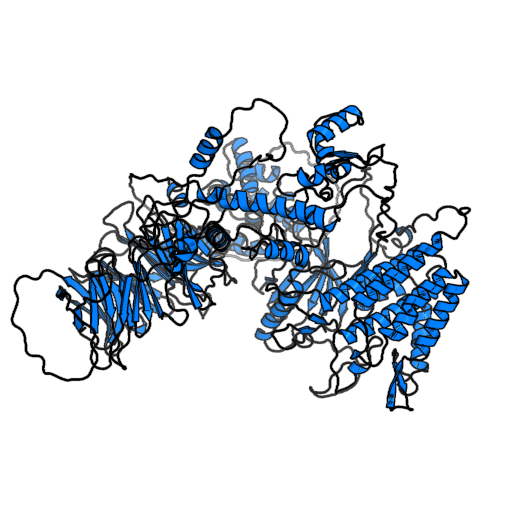 A CA 1
ATOM 2076 C C . ASN A 1 260 ? -7.980 4.142 54.428 1.00 29.86 260 ASN A C 1
ATOM 2078 O O . ASN A 1 260 ? -8.095 3.306 55.316 1.00 29.86 260 ASN A O 1
ATOM 2082 N N . ASN A 1 261 ? -6.921 5.004 54.599 1.00 30.11 261 ASN A N 1
ATOM 2083 C CA . ASN A 1 261 ? -6.738 6.484 54.409 1.00 30.11 261 ASN A CA 1
ATOM 2084 C C . ASN A 1 261 ? -5.293 7.102 54.688 1.00 30.11 261 ASN A C 1
ATOM 2086 O O . ASN A 1 261 ? -4.578 6.593 55.544 1.00 30.11 261 ASN A O 1
ATOM 2090 N N . SER A 1 262 ? -4.967 8.290 54.105 1.00 27.30 262 SER A N 1
ATOM 2091 C CA . SER A 1 262 ? -4.072 9.438 54.552 1.00 27.30 262 SER A CA 1
ATOM 2092 C C . SER A 1 262 ? -2.522 9.321 54.828 1.00 27.30 262 SER A C 1
ATOM 2094 O O . SER A 1 262 ? -2.137 8.534 55.679 1.00 27.30 262 SER A O 1
ATOM 2096 N N . LEU A 1 263 ? -1.592 10.036 54.121 1.00 27.38 263 LEU A N 1
ATOM 2097 C CA . LEU A 1 263 ? -0.976 11.422 54.284 1.00 27.38 263 LEU A CA 1
ATOM 2098 C C . LEU A 1 263 ? 0.300 11.524 55.204 1.00 27.38 263 LEU A C 1
ATOM 2100 O O . LEU A 1 263 ? 0.342 10.805 56.191 1.00 27.38 263 LEU A O 1
ATOM 2104 N N . ALA A 1 264 ? 1.344 12.386 55.043 1.00 26.95 264 ALA A N 1
ATOM 2105 C CA . ALA A 1 264 ? 1.794 13.380 54.019 1.00 26.95 264 ALA A CA 1
ATOM 2106 C C . ALA A 1 264 ? 3.277 13.888 54.223 1.00 26.95 264 ALA A C 1
ATOM 2108 O O . ALA A 1 264 ? 3.772 13.785 55.337 1.00 26.95 264 ALA A O 1
ATOM 2109 N N . ASN A 1 265 ? 3.887 14.514 53.181 1.00 26.09 265 ASN A N 1
ATOM 2110 C CA . ASN A 1 265 ? 4.987 15.544 53.086 1.00 26.09 265 ASN A CA 1
ATOM 2111 C C . ASN A 1 265 ? 6.319 15.438 53.907 1.00 26.09 265 ASN A C 1
ATOM 2113 O O . ASN A 1 265 ? 6.313 14.968 55.034 1.00 26.09 265 ASN A O 1
ATOM 2117 N N . GLY A 1 266 ? 7.494 15.962 53.482 1.00 25.70 266 GLY A N 1
ATOM 2118 C CA . GLY A 1 266 ? 7.955 16.588 52.215 1.00 25.70 266 GLY A CA 1
ATOM 2119 C C . GLY A 1 266 ? 9.198 17.524 52.376 1.00 25.70 266 GLY A C 1
ATOM 2120 O O . GLY A 1 266 ? 9.334 18.119 53.437 1.00 25.70 266 GLY A O 1
ATOM 2121 N N . GLU A 1 267 ? 10.028 17.694 51.318 1.00 26.44 267 GLU A N 1
ATOM 2122 C CA . GLU A 1 267 ? 11.080 18.753 51.098 1.00 26.44 267 GLU A CA 1
ATOM 2123 C C . GLU A 1 267 ? 12.329 18.778 52.040 1.00 26.44 267 GLU A C 1
ATOM 2125 O O . GLU A 1 267 ? 12.267 18.229 53.133 1.00 26.44 267 GLU A O 1
ATOM 2130 N N . GLN A 1 268 ? 13.531 19.340 51.757 1.00 26.80 268 GLN A N 1
ATOM 2131 C CA . GLN A 1 268 ? 14.266 19.966 50.609 1.00 26.80 268 GLN A CA 1
ATOM 2132 C C . GLN A 1 268 ? 15.801 19.812 50.928 1.00 26.80 268 GLN A C 1
ATOM 2134 O O . GLN A 1 268 ? 16.159 19.914 52.098 1.00 26.80 268 GLN A O 1
ATOM 2139 N N . ASP A 1 269 ? 16.711 19.343 50.053 1.00 25.69 269 ASP A N 1
ATOM 2140 C CA . ASP A 1 269 ? 17.504 20.025 48.983 1.00 25.69 269 ASP A CA 1
ATOM 2141 C C . ASP A 1 269 ? 18.903 20.613 49.402 1.00 25.69 269 ASP A C 1
ATOM 2143 O O . ASP A 1 269 ? 19.154 20.855 50.578 1.00 25.69 269 ASP A O 1
ATOM 2147 N N . LEU A 1 270 ? 19.789 20.846 48.406 1.00 25.62 270 LEU A N 1
ATOM 2148 C CA . LEU A 1 270 ? 21.058 21.626 48.344 1.00 25.62 270 LEU A CA 1
ATOM 2149 C C . LEU A 1 270 ? 22.459 20.988 48.606 1.00 25.62 270 LEU A C 1
ATOM 2151 O O . LEU A 1 270 ? 23.009 21.065 49.702 1.00 25.62 270 LEU A O 1
ATOM 2155 N N . GLY A 1 271 ? 23.151 20.643 47.498 1.00 24.91 271 GLY A N 1
ATOM 2156 C CA . GLY A 1 271 ? 24.568 21.018 47.222 1.00 24.91 271 GLY A CA 1
ATOM 2157 C C . GLY A 1 271 ? 25.724 20.062 47.622 1.00 24.91 271 GLY A C 1
ATOM 2158 O O . GLY A 1 271 ? 25.538 19.172 48.438 1.00 24.91 271 GLY A O 1
ATOM 2159 N N . GLN A 1 272 ? 26.972 20.199 47.118 1.00 25.89 272 GLN A N 1
ATOM 2160 C CA . GLN A 1 272 ? 27.519 20.911 45.932 1.00 25.89 272 GLN A CA 1
ATOM 2161 C C . GLN A 1 272 ? 29.016 20.506 45.670 1.00 25.89 272 GLN A C 1
ATOM 2163 O O . GLN A 1 272 ? 29.662 20.014 46.587 1.00 25.89 272 GLN A O 1
ATOM 2168 N N . ILE A 1 273 ? 29.584 20.835 44.484 1.00 26.55 273 ILE A N 1
ATOM 2169 C CA . ILE A 1 273 ? 31.042 20.959 44.128 1.00 26.55 273 ILE A CA 1
ATOM 2170 C C . ILE A 1 273 ? 31.858 19.689 43.721 1.00 26.55 273 ILE A C 1
ATOM 2172 O O . ILE A 1 273 ? 31.892 18.701 44.439 1.00 26.55 273 ILE A O 1
ATOM 2176 N N . GLY A 1 274 ? 32.644 19.818 42.625 1.00 25.12 274 GLY A N 1
ATOM 2177 C CA . GLY A 1 274 ? 33.848 19.012 42.269 1.00 25.12 274 GLY A CA 1
ATOM 2178 C C . GLY A 1 274 ? 33.602 17.702 41.486 1.00 25.12 274 GLY A C 1
ATOM 2179 O O . GLY A 1 274 ? 32.668 16.980 41.795 1.00 25.12 274 GLY A O 1
ATOM 2180 N N . GLY A 1 275 ? 34.354 17.299 40.444 1.00 23.72 275 GLY A N 1
ATOM 2181 C CA . GLY A 1 275 ? 35.619 17.795 39.856 1.00 23.72 275 GLY A CA 1
ATOM 2182 C C . GLY A 1 275 ? 36.852 17.126 40.495 1.00 23.72 275 GLY A C 1
ATOM 2183 O O . GLY A 1 275 ? 37.012 17.273 41.698 1.00 23.72 275 GLY A O 1
ATOM 2184 N N . SER A 1 276 ? 37.748 16.401 39.800 1.00 24.89 276 SER A N 1
ATOM 2185 C CA . SER A 1 276 ? 38.052 16.318 38.349 1.00 24.89 276 SER A CA 1
ATOM 2186 C C . SER A 1 276 ? 38.827 15.032 37.956 1.00 24.89 276 SER A C 1
ATOM 2188 O O . SER A 1 276 ? 39.486 14.463 38.814 1.00 24.89 276 SER A O 1
ATOM 2190 N N . ASN A 1 277 ? 38.802 14.678 36.658 1.00 24.44 277 ASN A N 1
ATOM 2191 C CA . ASN A 1 277 ? 39.797 13.944 35.829 1.00 24.44 277 ASN A CA 1
ATOM 2192 C C . ASN A 1 277 ? 40.590 12.711 36.346 1.00 24.44 277 ASN A C 1
ATOM 2194 O O . ASN A 1 277 ? 41.348 12.833 37.294 1.00 24.44 277 ASN A O 1
ATOM 2198 N N . GLU A 1 278 ? 40.553 11.639 35.524 1.00 28.16 278 GLU A N 1
ATOM 2199 C CA . GLU A 1 278 ? 41.684 10.776 35.064 1.00 28.16 278 GLU A CA 1
ATOM 2200 C C . GLU A 1 278 ? 42.527 10.000 36.123 1.00 28.16 278 GLU A C 1
ATOM 2202 O O . GLU A 1 278 ? 42.710 10.432 37.249 1.00 28.16 278 GLU A O 1
ATOM 2207 N N . GLU A 1 279 ? 43.060 8.792 35.888 1.00 26.12 279 GLU A N 1
ATOM 2208 C CA . GLU A 1 279 ? 43.231 7.961 34.678 1.00 26.12 279 GLU A CA 1
ATOM 2209 C C . GLU A 1 279 ? 42.739 6.503 34.895 1.00 26.12 279 GLU A C 1
ATOM 2211 O O . GLU A 1 279 ? 42.455 6.082 36.016 1.00 26.12 279 GLU A O 1
ATOM 2216 N N . ILE A 1 280 ? 42.714 5.690 33.827 1.00 27.77 280 ILE A N 1
ATOM 2217 C CA . ILE A 1 280 ? 42.637 4.217 33.904 1.00 27.77 280 ILE A CA 1
ATOM 2218 C C . ILE A 1 280 ? 43.908 3.620 33.289 1.00 27.77 280 ILE A C 1
ATOM 2220 O O . ILE A 1 280 ? 44.158 3.831 32.102 1.00 27.77 280 ILE A O 1
ATOM 2224 N N . PRO A 1 281 ? 44.635 2.769 34.033 1.00 27.08 281 PRO A N 1
ATOM 2225 C CA . PRO A 1 281 ? 45.258 1.591 33.426 1.00 27.08 281 PRO A CA 1
ATOM 2226 C C . PRO A 1 281 ? 44.622 0.293 33.936 1.00 27.08 281 PRO A C 1
ATOM 2228 O O . PRO A 1 281 ? 44.565 0.015 35.133 1.00 27.08 281 PRO A O 1
ATOM 2231 N N . SER A 1 282 ? 44.180 -0.546 33.005 1.00 28.20 282 SER A N 1
ATOM 2232 C CA . SER A 1 282 ? 43.670 -1.887 33.287 1.00 28.20 282 SER A CA 1
ATOM 2233 C C . SER A 1 282 ? 44.762 -2.828 33.807 1.00 28.20 282 SER A C 1
ATOM 2235 O O . SER A 1 282 ? 45.764 -3.041 33.122 1.00 28.20 282 SER A O 1
ATOM 2237 N N . SER A 1 283 ? 44.515 -3.512 34.925 1.00 22.98 283 SER A N 1
ATOM 2238 C CA . SER A 1 283 ? 45.142 -4.811 35.204 1.00 22.98 283 SER A CA 1
ATOM 2239 C C . SER A 1 283 ? 44.149 -5.748 35.897 1.00 22.98 283 SER A C 1
ATOM 2241 O O . SER A 1 283 ? 43.338 -5.326 36.720 1.00 22.98 283 SER A O 1
ATOM 2243 N N . SER A 1 284 ? 44.147 -7.019 35.495 1.00 31.25 284 SER A N 1
ATOM 2244 C CA . SER A 1 284 ? 43.142 -7.997 35.916 1.00 31.25 284 SER A CA 1
ATOM 2245 C C . SER A 1 284 ? 43.440 -8.542 37.312 1.00 31.25 284 SER A C 1
ATOM 2247 O O . SER A 1 284 ? 44.288 -9.419 37.460 1.00 31.25 284 SER A O 1
ATOM 2249 N N . VAL A 1 285 ? 42.700 -8.090 38.327 1.00 26.44 285 VAL A N 1
ATOM 2250 C CA . VAL A 1 285 ? 42.675 -8.753 39.640 1.00 26.44 285 VAL A CA 1
ATOM 2251 C C . VAL A 1 285 ? 41.434 -9.634 39.733 1.00 26.44 285 VAL A C 1
ATOM 2253 O O . VAL A 1 285 ? 40.308 -9.148 39.821 1.00 26.44 285 VAL A O 1
ATOM 2256 N N . VAL A 1 286 ? 41.648 -10.950 39.718 1.00 32.44 286 VAL A N 1
ATOM 2257 C CA . VAL A 1 286 ? 40.599 -11.941 39.979 1.00 32.44 286 VAL A CA 1
ATOM 2258 C C . VAL A 1 286 ? 40.246 -11.894 41.465 1.00 32.44 286 VAL A C 1
ATOM 2260 O O . VAL A 1 286 ? 40.930 -12.497 42.289 1.00 32.44 286 VAL A O 1
ATOM 2263 N N . PHE A 1 287 ? 39.158 -11.208 41.815 1.00 27.08 287 PHE A N 1
ATOM 2264 C CA . PHE A 1 287 ? 38.554 -11.346 43.138 1.00 27.08 287 PHE A CA 1
ATOM 2265 C C . PHE A 1 287 ? 37.693 -12.607 43.197 1.00 27.08 287 PHE A C 1
ATOM 2267 O O . PHE A 1 287 ? 36.478 -12.588 43.023 1.00 27.08 287 PHE A O 1
ATOM 2274 N N . SER A 1 288 ? 38.351 -13.731 43.478 1.00 32.38 288 SER A N 1
ATOM 2275 C CA . SER A 1 288 ? 37.679 -14.939 43.940 1.00 32.38 288 SER A CA 1
ATOM 2276 C C . SER A 1 288 ? 37.057 -14.675 45.315 1.00 32.38 288 SER A C 1
ATOM 2278 O O . SER A 1 288 ? 37.768 -14.654 46.322 1.00 32.38 288 SER A O 1
ATOM 2280 N N . HIS A 1 289 ? 35.743 -14.473 45.371 1.00 29.17 289 HIS A N 1
ATOM 2281 C CA . HIS A 1 289 ? 34.964 -14.522 46.608 1.00 29.17 289 HIS A CA 1
ATOM 2282 C C . HIS A 1 289 ? 33.789 -15.481 46.426 1.00 29.17 289 HIS A C 1
ATOM 2284 O O . HIS A 1 289 ? 32.861 -15.217 45.666 1.00 29.17 289 HIS A O 1
ATOM 2290 N N . ASN A 1 290 ? 33.828 -16.597 47.157 1.00 33.28 290 ASN A N 1
ATOM 2291 C CA . ASN A 1 290 ? 32.672 -17.469 47.316 1.00 33.28 290 ASN A CA 1
ATOM 2292 C C . ASN A 1 290 ? 31.644 -16.764 48.204 1.00 33.28 290 ASN A C 1
ATOM 2294 O O . ASN A 1 290 ? 31.692 -16.884 49.423 1.00 33.28 290 ASN A O 1
ATOM 2298 N N . ASN A 1 291 ? 30.718 -16.045 47.580 1.00 29.70 291 ASN A N 1
ATOM 2299 C CA . ASN A 1 291 ? 29.414 -15.736 48.149 1.00 29.70 291 ASN A CA 1
ATOM 2300 C C . ASN A 1 291 ? 28.422 -15.574 46.999 1.00 29.70 291 ASN A C 1
ATOM 2302 O O . ASN A 1 291 ? 28.468 -14.592 46.262 1.00 29.70 291 ASN A O 1
ATOM 2306 N N . THR A 1 292 ? 27.502 -16.527 46.854 1.00 38.78 292 THR A N 1
ATOM 2307 C CA . THR A 1 292 ? 26.328 -16.382 45.985 1.00 38.78 292 THR A CA 1
ATOM 2308 C C . THR A 1 292 ? 25.324 -15.444 46.651 1.00 38.78 292 THR A C 1
ATOM 2310 O O . THR A 1 292 ? 24.275 -15.878 47.124 1.00 38.78 292 THR A O 1
ATOM 2313 N N . SER A 1 293 ? 25.672 -14.157 46.723 1.00 48.28 293 SER A N 1
ATOM 2314 C CA . SER A 1 293 ? 24.705 -13.116 47.059 1.00 48.28 293 SER A CA 1
ATOM 2315 C C . SER A 1 293 ? 23.650 -13.072 45.956 1.00 48.28 293 SER A C 1
ATOM 2317 O O . SER A 1 293 ? 23.983 -13.019 44.770 1.00 48.28 293 SER A O 1
ATOM 2319 N N . ARG A 1 294 ? 22.374 -13.134 46.340 1.00 63.06 294 ARG A N 1
ATOM 2320 C CA . ARG A 1 294 ? 21.244 -12.923 45.431 1.00 63.06 294 ARG A CA 1
ATOM 2321 C C . ARG A 1 294 ? 21.290 -11.453 45.019 1.00 63.06 294 ARG A C 1
ATOM 2323 O O . ARG A 1 294 ? 21.040 -10.609 45.871 1.00 63.06 294 ARG A O 1
ATOM 2330 N N . MET A 1 295 ? 21.646 -11.156 43.765 1.00 74.50 295 MET A N 1
ATOM 2331 C CA . MET A 1 295 ? 21.644 -9.766 43.293 1.00 74.50 295 MET A CA 1
ATOM 2332 C C . MET A 1 295 ? 20.240 -9.184 43.429 1.00 74.50 295 MET A C 1
ATOM 2334 O O . MET A 1 295 ? 19.266 -9.827 43.015 1.00 74.50 295 MET A O 1
ATOM 2338 N N . ASP A 1 296 ? 20.134 -7.996 44.016 1.00 86.00 296 ASP A N 1
ATOM 2339 C CA . ASP A 1 296 ? 18.833 -7.367 44.222 1.00 86.00 296 ASP A CA 1
ATOM 2340 C C . ASP A 1 296 ? 18.301 -6.717 42.928 1.00 86.00 296 ASP A C 1
ATOM 2342 O O . ASP A 1 296 ? 18.999 -6.562 41.919 1.00 86.00 296 ASP A O 1
ATOM 2346 N N . TYR A 1 297 ? 17.010 -6.384 42.920 1.00 90.50 297 TYR A N 1
ATOM 2347 C CA . TYR A 1 297 ? 16.351 -5.790 41.754 1.00 90.50 297 TYR A CA 1
ATOM 2348 C C . TYR A 1 297 ? 16.982 -4.445 41.332 1.00 90.50 297 TYR A C 1
ATOM 2350 O O . TYR A 1 297 ? 17.094 -4.150 40.140 1.00 90.50 297 TYR A O 1
ATOM 2358 N N . THR A 1 298 ? 17.445 -3.650 42.296 1.00 89.62 298 THR A N 1
ATOM 2359 C CA . THR A 1 298 ? 18.126 -2.364 42.092 1.00 89.62 298 THR A CA 1
ATOM 2360 C C . THR A 1 298 ? 19.508 -2.562 41.482 1.00 89.62 298 THR A C 1
ATOM 2362 O O . THR A 1 298 ? 19.857 -1.847 40.543 1.00 89.62 298 THR A O 1
ATOM 2365 N N . GLU A 1 299 ? 20.280 -3.539 41.970 1.00 90.12 299 GLU A N 1
ATOM 2366 C CA . GLU A 1 299 ? 21.581 -3.912 41.398 1.00 90.12 299 GLU A CA 1
ATOM 2367 C C . GLU A 1 299 ? 21.435 -4.349 39.935 1.00 90.12 299 GLU A C 1
ATOM 2369 O O . GLU A 1 299 ? 22.177 -3.877 39.072 1.00 90.12 299 GLU A O 1
ATOM 2374 N N . ILE A 1 300 ? 20.428 -5.177 39.633 1.00 90.38 300 ILE A N 1
ATOM 2375 C CA . ILE A 1 300 ? 20.122 -5.629 38.267 1.00 90.38 300 ILE A CA 1
ATOM 2376 C C . ILE A 1 300 ? 19.708 -4.453 37.365 1.00 90.38 300 ILE A C 1
ATOM 2378 O O . ILE A 1 300 ? 20.183 -4.360 36.233 1.00 90.38 300 ILE A O 1
ATOM 2382 N N . CYS A 1 301 ? 18.894 -3.508 37.848 1.00 91.81 301 CYS A N 1
ATOM 2383 C CA . CYS A 1 301 ? 18.568 -2.295 37.084 1.00 91.81 301 CYS A CA 1
ATOM 2384 C C . CYS A 1 301 ? 19.802 -1.406 36.843 1.00 91.81 301 CYS A C 1
ATOM 2386 O O . CYS A 1 301 ? 19.965 -0.847 35.757 1.00 91.81 301 CYS A O 1
ATOM 2388 N N . CYS A 1 302 ? 20.698 -1.288 37.828 1.00 90.19 302 CYS A N 1
ATOM 2389 C CA . CYS A 1 302 ? 21.954 -0.549 37.694 1.00 90.19 302 CYS A CA 1
ATOM 2390 C C . CYS A 1 302 ? 22.908 -1.192 36.674 1.00 90.19 302 CYS A C 1
ATOM 2392 O O . CYS A 1 302 ? 23.473 -0.469 35.849 1.00 90.19 302 CYS A O 1
ATOM 2394 N N . ASP A 1 303 ? 23.054 -2.522 36.674 1.00 90.56 303 ASP A N 1
ATOM 2395 C CA . ASP A 1 303 ? 23.824 -3.244 35.654 1.00 90.56 303 ASP A CA 1
ATOM 2396 C C . ASP A 1 303 ? 23.205 -3.065 34.262 1.00 90.56 303 ASP A C 1
ATOM 2398 O O . ASP A 1 303 ? 23.877 -2.599 33.345 1.00 90.56 303 ASP A O 1
ATOM 2402 N N . ILE A 1 304 ? 21.904 -3.323 34.102 1.00 90.81 304 ILE A N 1
ATOM 2403 C CA . ILE A 1 304 ? 21.217 -3.224 32.806 1.00 90.81 304 ILE A CA 1
ATOM 2404 C C . ILE A 1 304 ? 21.286 -1.795 32.242 1.00 90.81 304 ILE A C 1
ATOM 2406 O O . ILE A 1 304 ? 21.634 -1.618 31.068 1.00 90.81 304 ILE A O 1
ATOM 2410 N N . ARG A 1 305 ? 21.051 -0.756 33.061 1.00 90.88 305 ARG A N 1
ATOM 2411 C CA . ARG A 1 305 ? 21.222 0.647 32.637 1.00 90.88 305 ARG A CA 1
ATOM 2412 C C . ARG A 1 305 ? 22.673 0.946 32.248 1.00 90.88 305 ARG A C 1
ATOM 2414 O O . ARG A 1 305 ? 22.895 1.670 31.275 1.00 90.88 305 ARG A O 1
ATOM 2421 N N . SER A 1 306 ? 23.654 0.367 32.940 1.00 88.31 306 SER A N 1
ATOM 2422 C CA . SER A 1 306 ? 25.079 0.507 32.604 1.00 88.31 306 SER A CA 1
ATOM 2423 C C . SER A 1 306 ? 25.429 -0.194 31.288 1.00 88.31 306 SER A C 1
ATOM 2425 O O . SER A 1 306 ? 26.035 0.428 30.415 1.00 88.31 306 SER A O 1
ATOM 2427 N N . GLN A 1 307 ? 24.978 -1.435 31.081 1.00 89.50 307 GLN A N 1
ATOM 2428 C CA . GLN A 1 307 ? 25.167 -2.183 29.836 1.00 89.50 307 GLN A CA 1
ATOM 2429 C C . GLN A 1 307 ? 24.574 -1.445 28.630 1.00 89.50 307 GLN A C 1
ATOM 2431 O O . GLN A 1 307 ? 25.258 -1.290 27.616 1.00 89.50 307 GLN A O 1
ATOM 2436 N N . PHE A 1 308 ? 23.339 -0.939 28.732 1.00 89.31 308 PHE A N 1
ATOM 2437 C CA . PHE A 1 308 ? 22.745 -0.108 27.680 1.00 89.31 308 PHE A CA 1
ATOM 2438 C C . PHE A 1 308 ? 23.522 1.200 27.486 1.00 89.31 308 PHE A C 1
ATOM 2440 O O . PHE A 1 308 ? 23.853 1.535 26.356 1.00 89.31 308 PHE A O 1
ATOM 2447 N N . THR A 1 309 ? 23.911 1.904 28.555 1.00 85.12 309 THR A N 1
ATOM 2448 C CA . THR A 1 309 ? 24.693 3.155 28.455 1.00 85.12 309 THR A CA 1
ATOM 2449 C C . THR A 1 309 ? 26.051 2.954 27.767 1.00 85.12 309 THR A C 1
ATOM 2451 O O . THR A 1 309 ? 26.497 3.828 27.021 1.00 85.12 309 THR A O 1
ATOM 2454 N N . ILE A 1 310 ? 26.691 1.797 27.964 1.00 82.81 310 ILE A N 1
ATOM 2455 C CA . ILE A 1 310 ? 27.923 1.403 27.267 1.00 82.81 310 ILE A CA 1
ATOM 2456 C C . ILE A 1 310 ? 27.627 1.062 25.796 1.00 82.81 310 ILE A C 1
ATOM 2458 O O . ILE A 1 310 ? 28.294 1.588 24.904 1.00 82.81 310 ILE A O 1
ATOM 2462 N N . LYS A 1 311 ? 26.614 0.227 25.514 1.00 79.19 311 LYS A N 1
ATOM 2463 C CA . LYS A 1 311 ? 26.267 -0.187 24.138 1.00 79.19 311 LYS A CA 1
ATOM 2464 C C . LYS A 1 311 ? 25.630 0.933 23.295 1.00 79.19 311 LYS A C 1
ATOM 2466 O O . LYS A 1 311 ? 25.724 0.878 22.073 1.00 79.19 311 LYS A O 1
ATOM 2471 N N . PHE A 1 312 ? 25.081 1.984 23.909 1.00 77.56 312 PHE A N 1
ATOM 2472 C CA . PHE A 1 312 ? 24.610 3.213 23.247 1.00 77.56 312 PHE A CA 1
ATOM 2473 C C . PHE A 1 312 ? 25.742 4.135 22.750 1.00 77.56 312 PHE A C 1
ATOM 2475 O O . PHE A 1 312 ? 25.465 5.231 22.265 1.00 77.56 312 PHE A O 1
ATOM 2482 N N . LYS A 1 313 ? 27.013 3.716 22.823 1.00 58.75 313 LYS A N 1
ATOM 2483 C CA . LYS A 1 313 ? 28.145 4.412 22.194 1.00 58.75 313 LYS A CA 1
ATOM 2484 C C . LYS A 1 313 ? 28.718 3.631 21.007 1.00 58.75 313 LYS A C 1
ATOM 2486 O O . LYS A 1 313 ? 29.727 2.946 21.167 1.00 58.75 313 LYS A O 1
ATOM 2491 N N . LYS A 1 314 ? 28.140 3.817 19.810 1.00 46.72 314 LYS A N 1
ATOM 2492 C CA . LYS A 1 314 ? 28.905 3.977 18.551 1.00 46.72 314 LYS A CA 1
ATOM 2493 C C . LYS A 1 314 ? 28.036 4.340 17.337 1.00 46.72 314 LYS A C 1
ATOM 2495 O O . LYS A 1 314 ? 27.529 3.466 16.645 1.00 46.72 314 LYS A O 1
ATOM 2500 N N . ALA A 1 315 ? 27.986 5.638 17.068 1.00 43.12 315 ALA A N 1
ATOM 2501 C CA . ALA A 1 315 ? 28.342 6.252 15.787 1.00 43.12 315 ALA A CA 1
ATOM 2502 C C . ALA A 1 315 ? 28.779 7.702 16.093 1.00 43.12 315 ALA A C 1
ATOM 2504 O O . ALA A 1 315 ? 28.755 8.109 17.258 1.00 43.12 315 ALA A O 1
ATOM 2505 N N . GLU A 1 316 ? 29.169 8.492 15.091 1.00 50.25 316 GLU A N 1
ATOM 2506 C CA . GLU A 1 316 ? 29.427 9.938 15.271 1.00 50.25 316 GLU A CA 1
ATOM 2507 C C . GLU A 1 316 ? 28.123 10.773 15.323 1.00 50.25 316 GLU A C 1
ATOM 2509 O O . GLU A 1 316 ? 28.139 11.989 15.520 1.00 50.25 316 GLU A O 1
ATOM 2514 N N . THR A 1 317 ? 26.969 10.109 15.194 1.00 52.44 317 THR A N 1
ATOM 2515 C CA . THR A 1 317 ? 25.621 10.678 15.316 1.00 52.44 317 THR A CA 1
ATOM 2516 C C . THR A 1 317 ? 25.262 11.037 16.761 1.00 52.44 317 THR A C 1
ATOM 2518 O O . THR A 1 317 ? 25.666 10.364 17.707 1.00 52.44 317 THR A O 1
ATOM 2521 N N . LYS A 1 318 ? 24.413 12.057 16.947 1.00 53.09 318 LYS A N 1
ATOM 2522 C CA . LYS A 1 318 ? 23.973 12.514 18.282 1.00 53.09 318 LYS A CA 1
ATOM 2523 C C . LYS A 1 318 ? 22.892 11.646 18.941 1.00 53.09 318 LYS A C 1
ATOM 2525 O O . LYS A 1 318 ? 22.691 11.764 20.149 1.00 53.09 318 LYS A O 1
ATOM 2530 N N . ASP A 1 319 ? 22.184 10.821 18.174 1.00 65.12 319 ASP A N 1
ATOM 2531 C CA . ASP A 1 319 ? 21.031 10.056 18.656 1.00 65.12 319 ASP A CA 1
ATOM 2532 C C . ASP A 1 319 ? 21.431 8.722 19.308 1.00 65.12 319 ASP A C 1
ATOM 2534 O O . ASP A 1 319 ? 22.258 7.973 18.788 1.00 65.12 319 ASP A O 1
ATOM 2538 N N . LYS A 1 320 ? 20.803 8.401 20.447 1.00 77.56 320 LYS A N 1
ATOM 2539 C CA . LYS A 1 320 ? 20.902 7.089 21.109 1.00 77.56 320 LYS A CA 1
ATOM 2540 C C . LYS A 1 320 ? 19.748 6.202 20.655 1.00 77.56 320 LYS A C 1
ATOM 2542 O O . LYS A 1 320 ? 18.600 6.631 20.743 1.00 77.56 320 LYS A O 1
ATOM 2547 N N . PHE A 1 321 ? 20.026 4.954 20.286 1.00 85.81 321 PHE A N 1
ATOM 2548 C CA . PHE A 1 321 ? 18.983 3.967 20.008 1.00 85.81 321 PHE A CA 1
ATOM 2549 C C . PHE A 1 321 ? 19.423 2.533 20.340 1.00 85.81 321 PHE A C 1
ATOM 2551 O O . PHE A 1 321 ? 20.606 2.192 20.302 1.00 85.81 321 PHE A O 1
ATOM 2558 N N . ALA A 1 322 ? 18.451 1.685 20.665 1.00 87.19 322 ALA A N 1
ATOM 2559 C CA . ALA A 1 322 ? 18.607 0.259 20.903 1.00 87.19 322 ALA A CA 1
ATOM 2560 C C . ALA A 1 322 ? 18.243 -0.519 19.634 1.00 87.19 322 ALA A C 1
ATOM 2562 O O . ALA A 1 322 ? 17.267 -0.197 18.957 1.00 87.19 322 ALA A O 1
ATOM 2563 N N . THR A 1 323 ? 18.994 -1.571 19.312 1.00 85.75 323 THR A N 1
ATOM 2564 C CA . THR A 1 323 ? 18.587 -2.517 18.260 1.00 85.75 323 THR A CA 1
ATOM 2565 C C . THR A 1 323 ? 17.843 -3.697 18.872 1.00 85.75 323 THR A C 1
ATOM 2567 O O . THR A 1 323 ? 18.164 -4.113 19.988 1.00 85.75 323 THR A O 1
ATOM 2570 N N . ARG A 1 324 ? 16.922 -4.311 18.117 1.00 82.06 324 ARG A N 1
ATOM 2571 C CA . ARG A 1 324 ? 16.239 -5.560 18.518 1.00 82.06 324 ARG A CA 1
ATOM 2572 C C . ARG A 1 324 ? 17.223 -6.670 18.914 1.00 82.06 324 ARG A C 1
ATOM 2574 O O . ARG A 1 324 ? 16.919 -7.479 19.784 1.00 82.06 324 ARG A O 1
ATOM 2581 N N . GLY A 1 325 ? 18.414 -6.686 18.306 1.00 81.25 325 GLY A N 1
ATOM 2582 C CA . GLY A 1 325 ? 19.539 -7.513 18.748 1.00 81.25 325 GLY A CA 1
ATOM 2583 C C . GLY A 1 325 ? 20.040 -7.102 20.134 1.00 81.25 325 GLY A C 1
ATOM 2584 O O . GLY A 1 325 ? 19.916 -7.879 21.071 1.00 81.25 325 GLY A O 1
ATOM 2585 N N . MET A 1 326 ? 20.526 -5.863 20.284 1.00 87.25 326 MET A N 1
ATOM 2586 C CA . MET A 1 326 ? 21.100 -5.335 21.533 1.00 87.25 326 MET A CA 1
ATOM 2587 C C . MET A 1 326 ? 20.203 -5.561 22.759 1.00 87.25 326 MET A C 1
ATOM 2589 O O . MET A 1 326 ? 20.713 -5.926 23.818 1.00 87.25 326 MET A O 1
ATOM 2593 N N . VAL A 1 327 ? 18.887 -5.365 22.616 1.00 89.94 327 VAL A N 1
ATOM 2594 C CA . VAL A 1 327 ? 17.914 -5.584 23.696 1.00 89.94 327 VAL A CA 1
ATOM 2595 C C . VAL A 1 327 ? 17.890 -7.049 24.134 1.00 89.94 327 VAL A C 1
ATOM 2597 O O . VAL A 1 327 ? 18.002 -7.325 25.324 1.00 89.94 327 VAL A O 1
ATOM 2600 N N . ARG A 1 328 ? 17.806 -7.994 23.189 1.00 87.38 328 ARG A N 1
ATOM 2601 C CA . ARG A 1 328 ? 17.782 -9.444 23.463 1.00 87.38 328 ARG A CA 1
ATOM 2602 C C . ARG A 1 328 ? 19.147 -9.983 23.907 1.00 87.38 328 ARG A C 1
ATOM 2604 O O . ARG A 1 328 ? 19.206 -10.926 24.689 1.00 87.38 328 ARG A O 1
ATOM 2611 N N . ASP A 1 329 ? 20.230 -9.353 23.452 1.00 87.94 329 ASP A N 1
ATOM 2612 C CA . ASP A 1 329 ? 21.606 -9.663 23.850 1.00 87.94 329 ASP A CA 1
ATOM 2613 C C . ASP A 1 329 ? 21.894 -9.222 25.311 1.00 87.94 329 ASP A C 1
ATOM 2615 O O . ASP A 1 329 ? 22.752 -9.814 25.962 1.00 87.94 329 ASP A O 1
ATOM 2619 N N . ILE A 1 330 ? 21.208 -8.192 25.841 1.00 90.56 330 ILE A N 1
ATOM 2620 C CA . ILE A 1 330 ? 21.265 -7.789 27.269 1.00 90.56 330 ILE A CA 1
ATOM 2621 C C . ILE A 1 330 ? 20.241 -8.582 28.093 1.00 90.56 330 ILE A C 1
ATOM 2623 O O . ILE A 1 330 ? 20.606 -9.268 29.049 1.00 90.56 330 ILE A O 1
ATOM 2627 N N . LEU A 1 331 ? 18.965 -8.547 27.696 1.00 92.81 331 LEU A N 1
ATOM 2628 C CA . LEU A 1 331 ? 17.867 -9.296 28.319 1.00 92.81 331 LEU A CA 1
ATOM 2629 C C . LEU A 1 331 ? 17.862 -10.763 27.863 1.00 92.81 331 LEU A C 1
ATOM 2631 O O . LEU A 1 331 ? 16.855 -11.299 27.403 1.00 92.81 331 LEU A O 1
ATOM 2635 N N . SER A 1 332 ? 19.017 -11.415 27.992 1.00 92.00 332 SER A N 1
ATOM 2636 C CA . SER A 1 332 ? 19.181 -12.840 27.716 1.00 92.00 332 SER A CA 1
ATOM 2637 C C . SER A 1 332 ? 18.285 -13.687 28.627 1.00 92.00 332 SER A C 1
ATOM 2639 O O . SER A 1 332 ? 17.941 -13.277 29.738 1.00 92.00 332 SER A O 1
ATOM 2641 N N . ARG A 1 333 ? 17.972 -14.926 28.216 1.00 91.00 333 ARG A N 1
ATOM 2642 C CA . ARG A 1 333 ? 17.193 -15.871 29.043 1.00 91.00 333 ARG A CA 1
ATOM 2643 C C . ARG A 1 333 ? 17.755 -16.043 30.461 1.00 91.00 333 ARG A C 1
ATOM 2645 O O . ARG A 1 333 ? 16.984 -16.174 31.407 1.00 91.00 333 ARG A O 1
ATOM 2652 N N . SER A 1 334 ? 19.082 -15.997 30.619 1.00 87.31 334 SER A N 1
ATOM 2653 C CA . SER A 1 334 ? 19.729 -16.058 31.935 1.00 87.31 334 SER A CA 1
ATOM 2654 C C . SER A 1 334 ? 19.479 -14.794 32.760 1.00 87.31 334 SER A C 1
ATOM 2656 O O . SER A 1 334 ? 19.170 -14.903 33.942 1.00 87.31 334 SER A O 1
ATOM 2658 N N . MET A 1 335 ? 19.564 -13.604 32.153 1.00 90.75 335 MET A N 1
ATOM 2659 C CA . MET A 1 335 ? 19.276 -12.337 32.837 1.00 90.75 335 MET A CA 1
ATOM 2660 C C . MET A 1 335 ? 17.800 -12.248 33.246 1.00 90.75 335 MET A C 1
ATOM 2662 O O . MET A 1 335 ? 17.504 -11.962 34.401 1.00 90.75 335 MET A O 1
ATOM 2666 N N . LEU A 1 336 ? 16.872 -12.597 32.350 1.00 91.75 336 LEU A N 1
ATOM 2667 C CA . LEU A 1 336 ? 15.438 -12.666 32.655 1.00 91.75 336 LEU A CA 1
ATOM 2668 C C . LEU A 1 336 ? 15.127 -13.673 33.783 1.00 91.75 336 LEU A C 1
ATOM 2670 O O . LEU A 1 336 ? 14.311 -13.388 34.657 1.00 91.75 336 LEU A O 1
ATOM 2674 N N . GLY A 1 337 ? 15.814 -14.820 33.812 1.00 87.94 337 GLY A N 1
ATOM 2675 C CA . GLY A 1 337 ? 15.691 -15.813 34.884 1.00 87.94 337 GLY A CA 1
ATOM 2676 C C . GLY A 1 337 ? 16.305 -15.392 36.229 1.00 87.94 337 GLY A C 1
ATOM 2677 O O . GLY A 1 337 ? 15.893 -15.914 37.265 1.00 87.94 337 GLY A O 1
ATOM 2678 N N . MET A 1 338 ? 17.265 -14.458 36.242 1.00 87.38 338 MET A N 1
ATOM 2679 C CA . MET A 1 338 ? 17.774 -13.824 37.469 1.00 87.38 338 MET A CA 1
ATOM 2680 C C . MET A 1 338 ? 16.846 -12.700 37.938 1.00 87.38 338 MET A C 1
ATOM 2682 O O . MET A 1 338 ? 16.497 -12.660 39.113 1.00 87.38 338 MET A O 1
ATOM 2686 N N . LEU A 1 339 ? 16.370 -11.862 37.015 1.00 90.31 339 LEU A N 1
ATOM 2687 C CA . LEU A 1 339 ? 15.401 -10.797 37.273 1.00 90.31 339 LEU A CA 1
ATOM 2688 C C . LEU A 1 339 ? 14.108 -11.332 37.907 1.00 90.31 339 LEU A C 1
ATOM 2690 O O . LEU A 1 339 ? 13.647 -10.795 38.907 1.00 90.31 339 LEU A O 1
ATOM 2694 N N . TYR A 1 340 ? 13.546 -12.432 37.395 1.00 89.56 340 TYR A N 1
ATOM 2695 C CA . TYR A 1 340 ? 12.360 -13.037 38.013 1.00 89.56 340 TYR A CA 1
ATOM 2696 C C . TYR A 1 340 ? 12.604 -13.415 39.489 1.00 89.56 340 TYR A C 1
ATOM 2698 O O . TYR A 1 340 ? 11.754 -13.186 40.348 1.00 89.56 340 TYR A O 1
ATOM 2706 N N . LYS A 1 341 ? 13.809 -13.913 39.801 1.00 86.25 341 LYS A N 1
ATOM 2707 C CA . LYS A 1 341 ? 14.235 -14.276 41.162 1.00 86.25 341 LYS A CA 1
ATOM 2708 C C . LYS A 1 341 ? 14.593 -13.078 42.048 1.00 86.25 341 LYS A C 1
ATOM 2710 O O . LYS A 1 341 ? 14.757 -13.291 43.246 1.00 86.25 341 LYS A O 1
ATOM 2715 N N . SER A 1 342 ? 14.751 -11.865 41.516 1.00 87.81 342 SER A N 1
ATOM 2716 C CA . SER A 1 342 ? 14.913 -10.647 42.329 1.00 87.81 342 SER A CA 1
ATOM 2717 C C . SER A 1 342 ? 13.593 -9.897 42.540 1.00 87.81 342 SER A C 1
ATOM 2719 O O . SER A 1 342 ? 13.471 -9.143 43.501 1.00 87.81 342 SER A O 1
ATOM 2721 N N . ILE A 1 343 ? 12.584 -10.139 41.693 1.00 87.38 343 ILE A N 1
ATOM 2722 C CA . ILE A 1 343 ? 11.225 -9.594 41.845 1.00 87.38 343 ILE A CA 1
ATOM 2723 C C . ILE A 1 343 ? 10.413 -10.391 42.887 1.00 87.38 343 ILE A C 1
ATOM 2725 O O . ILE A 1 343 ? 9.679 -9.791 43.680 1.00 87.38 343 ILE A O 1
ATOM 2729 N N . TYR A 1 344 ? 10.551 -11.723 42.908 1.00 82.19 344 TYR A N 1
ATOM 2730 C CA . TYR A 1 344 ? 9.862 -12.623 43.843 1.00 82.19 344 TYR A CA 1
ATOM 2731 C C . TYR A 1 344 ? 10.882 -13.356 44.726 1.00 82.19 344 TYR A C 1
ATOM 2733 O O . TYR A 1 344 ? 11.778 -14.038 44.222 1.00 82.19 344 TYR A O 1
ATOM 2741 N N . ASP A 1 345 ? 10.757 -13.208 46.049 1.00 66.69 345 ASP A N 1
ATOM 2742 C CA . ASP A 1 345 ? 11.746 -13.721 47.011 1.00 66.69 345 ASP A CA 1
ATOM 2743 C C . ASP A 1 345 ? 11.585 -15.238 47.278 1.00 66.69 345 ASP A C 1
ATOM 2745 O O . ASP A 1 345 ? 12.573 -15.934 47.534 1.00 66.69 345 ASP A O 1
ATOM 2749 N N . ASP A 1 346 ? 10.364 -15.765 47.126 1.00 53.38 346 ASP A N 1
ATOM 2750 C CA . ASP A 1 346 ? 9.928 -17.117 47.519 1.00 53.38 346 ASP A CA 1
ATOM 2751 C C . ASP A 1 346 ? 10.500 -18.274 46.672 1.00 53.38 346 ASP A C 1
ATOM 2753 O O . ASP A 1 346 ? 9.813 -18.932 45.891 1.00 53.38 346 ASP A O 1
ATOM 2757 N N . GLY A 1 347 ? 11.771 -18.595 46.911 1.00 54.22 347 GLY A N 1
ATOM 2758 C CA . GLY A 1 347 ? 12.347 -19.908 46.614 1.00 54.22 347 GLY A CA 1
ATOM 2759 C C . GLY A 1 347 ? 12.574 -20.258 45.130 1.00 54.22 347 GLY A C 1
ATOM 2760 O O . GLY A 1 347 ? 12.434 -19.428 44.230 1.00 54.22 347 GLY A O 1
ATOM 2761 N N . PRO A 1 348 ? 13.023 -21.498 44.851 1.00 44.78 348 PRO A N 1
ATOM 2762 C CA . PRO A 1 348 ? 13.495 -21.901 43.530 1.00 44.78 348 PRO A CA 1
ATOM 2763 C C . PRO A 1 348 ? 12.407 -22.576 42.675 1.00 44.78 348 PRO A C 1
ATOM 2765 O O . PRO A 1 348 ? 12.618 -23.686 42.184 1.00 44.78 348 PRO A O 1
ATOM 2768 N N . ASP A 1 349 ? 11.271 -21.914 42.429 1.00 60.56 349 ASP A N 1
ATOM 2769 C CA . ASP A 1 349 ? 10.348 -22.384 41.383 1.00 60.56 349 ASP A CA 1
ATOM 2770 C C . ASP A 1 349 ? 10.901 -22.057 39.983 1.00 60.56 349 ASP A C 1
ATOM 2772 O O . ASP A 1 349 ? 10.600 -21.040 39.347 1.00 60.56 349 ASP A O 1
ATOM 2776 N N . ALA A 1 350 ? 11.761 -22.956 39.504 1.00 62.59 350 ALA A N 1
ATOM 2777 C CA . ALA A 1 350 ? 12.370 -22.880 38.184 1.00 62.59 350 ALA A CA 1
ATOM 2778 C C . ALA A 1 350 ? 11.342 -22.967 37.039 1.00 62.59 350 ALA A C 1
ATOM 2780 O O . ALA A 1 350 ? 11.617 -22.454 35.952 1.00 62.59 350 ALA A O 1
ATOM 2781 N N . VAL A 1 351 ? 10.163 -23.561 37.273 1.00 65.50 351 VAL A N 1
ATOM 2782 C CA . VAL A 1 351 ? 9.094 -23.663 36.269 1.00 65.50 351 VAL A CA 1
ATOM 2783 C C . VAL A 1 351 ? 8.503 -22.283 36.011 1.00 65.50 351 VAL A C 1
ATOM 2785 O O . VAL A 1 351 ? 8.340 -21.889 34.858 1.00 65.50 351 VAL A O 1
ATOM 2788 N N . ASN A 1 352 ? 8.256 -21.503 37.066 1.00 77.62 352 ASN A N 1
ATOM 2789 C CA . ASN A 1 352 ? 7.753 -20.138 36.928 1.00 77.62 352 ASN A CA 1
ATOM 2790 C C . ASN A 1 352 ? 8.784 -19.177 36.304 1.00 77.62 352 ASN A C 1
ATOM 2792 O O . ASN A 1 352 ? 8.408 -18.342 35.479 1.00 77.62 352 ASN A O 1
ATOM 2796 N N . ALA A 1 353 ? 10.081 -19.347 36.586 1.00 82.56 353 ALA A N 1
ATOM 2797 C CA . ALA A 1 353 ? 11.140 -18.573 35.926 1.00 82.56 353 ALA A CA 1
ATOM 2798 C C . ALA A 1 353 ? 11.243 -18.866 34.411 1.00 82.56 353 ALA A C 1
ATOM 2800 O O . ALA A 1 353 ? 11.341 -17.942 33.605 1.00 82.56 353 ALA A O 1
ATOM 2801 N N . ASP A 1 354 ? 11.167 -20.134 33.995 1.00 84.75 354 ASP A N 1
ATOM 2802 C CA . ASP A 1 354 ? 11.122 -20.510 32.573 1.00 84.75 354 ASP A CA 1
ATOM 2803 C C . ASP A 1 354 ? 9.810 -20.048 31.904 1.00 84.75 354 ASP A C 1
ATOM 2805 O O . ASP A 1 354 ? 9.819 -19.502 30.798 1.00 84.75 354 ASP A O 1
ATOM 2809 N N . ARG A 1 355 ? 8.673 -20.148 32.607 1.00 86.62 355 ARG A N 1
ATOM 2810 C CA . ARG A 1 355 ? 7.376 -19.625 32.147 1.00 86.62 355 ARG A CA 1
ATOM 2811 C C . ARG A 1 355 ? 7.411 -18.109 31.920 1.00 86.62 355 ARG A C 1
ATOM 2813 O O . ARG A 1 355 ? 6.852 -17.650 30.923 1.00 86.62 355 ARG A O 1
ATOM 2820 N N . PHE A 1 356 ? 8.076 -17.343 32.789 1.00 89.50 356 PHE A N 1
ATOM 2821 C CA . PHE A 1 356 ? 8.303 -15.898 32.637 1.00 89.50 356 PHE A CA 1
ATOM 2822 C C . PHE A 1 356 ? 9.094 -15.591 31.358 1.00 89.50 356 PHE A C 1
ATOM 2824 O O . PHE A 1 356 ? 8.618 -14.843 30.501 1.00 89.50 356 PHE A O 1
ATOM 2831 N N . VAL A 1 357 ? 10.244 -16.251 31.174 1.00 90.19 357 VAL A N 1
ATOM 2832 C CA . VAL A 1 357 ? 11.105 -16.111 29.985 1.00 90.19 357 VAL A CA 1
ATOM 2833 C C . VAL A 1 357 ? 10.336 -16.413 28.694 1.00 90.19 357 VAL A C 1
ATOM 2835 O O . VAL A 1 357 ? 10.290 -15.577 27.789 1.00 90.19 357 VAL A O 1
ATOM 2838 N N . ARG A 1 358 ? 9.668 -17.573 28.617 1.00 87.25 358 ARG A N 1
ATOM 2839 C CA . ARG A 1 358 ? 8.878 -17.974 27.439 1.00 87.25 358 ARG A CA 1
ATOM 2840 C C . ARG A 1 358 ? 7.715 -17.018 27.162 1.00 87.25 358 ARG A C 1
ATOM 2842 O O . ARG A 1 358 ? 7.382 -16.790 26.001 1.00 87.25 358 ARG A O 1
ATOM 2849 N N . SER A 1 359 ? 7.105 -16.447 28.201 1.00 87.62 359 SER A N 1
ATOM 2850 C CA . SER A 1 359 ? 6.004 -15.487 28.050 1.00 87.62 359 SER A CA 1
ATOM 2851 C C . SER A 1 359 ? 6.494 -14.147 27.490 1.00 87.62 359 SER A C 1
ATOM 2853 O O . SER A 1 359 ? 5.870 -13.617 26.575 1.00 87.62 359 SER A O 1
ATOM 2855 N N . ILE A 1 360 ? 7.641 -13.635 27.949 1.00 89.81 360 ILE A N 1
ATOM 2856 C CA . ILE A 1 360 ? 8.260 -12.404 27.418 1.00 89.81 360 ILE A CA 1
ATOM 2857 C C . ILE A 1 360 ? 8.704 -12.570 25.953 1.00 89.81 360 ILE A C 1
ATOM 2859 O O . ILE A 1 360 ? 8.615 -11.621 25.168 1.00 89.81 360 ILE A O 1
ATOM 2863 N N . GLU A 1 361 ? 9.133 -13.771 25.555 1.00 86.94 361 GLU A N 1
ATOM 2864 C CA . GLU A 1 361 ? 9.401 -14.114 24.152 1.00 86.94 361 GLU A CA 1
ATOM 2865 C C . GLU A 1 361 ? 8.122 -14.145 23.302 1.00 86.94 361 GLU A C 1
ATOM 2867 O O . GLU A 1 361 ? 8.035 -13.402 22.324 1.00 86.94 361 GLU A O 1
ATOM 2872 N N . ARG A 1 362 ? 7.109 -14.939 23.682 1.00 82.81 362 ARG A N 1
ATOM 2873 C CA . ARG A 1 362 ? 5.850 -15.090 22.916 1.00 82.81 362 ARG A CA 1
ATOM 2874 C C . ARG A 1 362 ? 5.010 -13.815 22.828 1.00 82.81 362 ARG A C 1
ATOM 2876 O O . ARG A 1 362 ? 4.277 -13.619 21.863 1.00 82.81 362 ARG A O 1
ATOM 2883 N N . LYS A 1 363 ? 5.103 -12.951 23.839 1.00 85.88 363 LYS A N 1
ATOM 2884 C CA . LYS A 1 363 ? 4.358 -11.685 23.927 1.00 85.88 363 LYS A CA 1
ATOM 2885 C C . LYS A 1 363 ? 5.189 -10.485 23.460 1.00 85.88 363 LYS A C 1
ATOM 2887 O O . LYS A 1 363 ? 4.724 -9.359 23.549 1.00 85.88 363 LYS A O 1
ATOM 2892 N N . MET A 1 364 ? 6.409 -10.715 22.955 1.00 86.50 364 MET A N 1
ATOM 2893 C CA . MET A 1 364 ? 7.315 -9.687 22.420 1.00 86.50 364 MET A CA 1
ATOM 2894 C C . MET A 1 364 ? 7.631 -8.526 23.390 1.00 86.50 364 MET A C 1
ATOM 2896 O O . MET A 1 364 ? 7.940 -7.418 22.961 1.00 86.50 364 MET A O 1
ATOM 2900 N N . LEU A 1 365 ? 7.608 -8.766 24.705 1.00 91.00 365 LEU A N 1
ATOM 2901 C CA . LEU A 1 365 ? 7.702 -7.718 25.740 1.00 91.00 365 LEU A CA 1
ATOM 2902 C C . LEU A 1 365 ? 9.135 -7.235 26.038 1.00 91.00 365 LEU A C 1
ATOM 2904 O O . LEU A 1 365 ? 9.345 -6.478 26.985 1.00 91.00 365 LEU A O 1
ATOM 2908 N N . HIS A 1 366 ? 10.125 -7.674 25.256 1.00 91.88 366 HIS A N 1
ATOM 2909 C CA . HIS A 1 366 ? 11.546 -7.404 25.500 1.00 91.88 366 HIS A CA 1
ATOM 2910 C C . HIS A 1 366 ? 11.859 -5.904 25.539 1.00 91.88 366 HIS A C 1
ATOM 2912 O O . HIS A 1 366 ? 12.475 -5.432 26.490 1.00 91.88 366 HIS A O 1
ATOM 2918 N N . ASP A 1 367 ? 11.429 -5.150 24.527 1.00 92.06 367 ASP A N 1
ATOM 2919 C CA . ASP A 1 367 ? 11.747 -3.725 24.409 1.00 92.06 367 ASP A CA 1
ATOM 2920 C C . ASP A 1 367 ? 11.020 -2.886 25.478 1.00 92.06 367 ASP A C 1
ATOM 2922 O O . ASP A 1 367 ? 11.613 -1.973 26.045 1.00 92.06 367 ASP A O 1
ATOM 2926 N N . PHE A 1 368 ? 9.779 -3.244 25.834 1.00 94.00 368 PHE A N 1
ATOM 2927 C CA . PHE A 1 368 ? 9.027 -2.591 26.916 1.00 94.00 368 PHE A CA 1
ATOM 2928 C C . PHE A 1 368 ? 9.677 -2.825 28.291 1.00 94.00 368 PHE A C 1
ATOM 2930 O O . PHE A 1 368 ? 9.853 -1.886 29.067 1.00 94.00 368 PHE A O 1
ATOM 2937 N N . LEU A 1 369 ? 10.102 -4.062 28.578 1.00 95.56 369 LEU A N 1
ATOM 2938 C CA . LEU A 1 369 ? 10.843 -4.386 29.799 1.00 95.56 369 LEU A CA 1
ATOM 2939 C C . LEU A 1 369 ? 12.219 -3.701 29.837 1.00 95.56 369 LEU A C 1
ATOM 2941 O O . LEU A 1 369 ? 12.669 -3.277 30.900 1.00 95.56 369 LEU A O 1
ATOM 2945 N N . ALA A 1 370 ? 12.877 -3.551 28.685 1.00 95.06 370 ALA A N 1
ATOM 2946 C CA . ALA A 1 370 ? 14.144 -2.837 28.595 1.00 95.06 370 ALA A CA 1
ATOM 2947 C C . ALA A 1 370 ? 14.004 -1.362 28.992 1.00 95.06 370 ALA A C 1
ATOM 2949 O O . ALA A 1 370 ? 14.865 -0.873 29.718 1.00 95.06 370 ALA A O 1
ATOM 2950 N N . VAL A 1 371 ? 12.911 -0.687 28.605 1.00 95.38 371 VAL A N 1
ATOM 2951 C CA . VAL A 1 371 ? 12.613 0.672 29.092 1.00 95.38 371 VAL A CA 1
ATOM 2952 C C . VAL A 1 371 ? 12.426 0.682 30.608 1.00 95.38 371 VAL A C 1
ATOM 2954 O O . VAL A 1 371 ? 13.083 1.476 31.268 1.00 95.38 371 VAL A O 1
ATOM 2957 N N . LEU A 1 372 ? 11.592 -0.206 31.163 1.00 96.38 372 LEU A N 1
ATOM 2958 C CA . LEU A 1 372 ? 11.290 -0.264 32.604 1.00 96.38 372 LEU A CA 1
ATOM 2959 C C . LEU A 1 372 ? 12.571 -0.385 33.452 1.00 96.38 372 LEU A C 1
ATOM 2961 O O . LEU A 1 372 ? 12.799 0.396 34.376 1.00 96.38 372 LEU A O 1
ATOM 2965 N N . LEU A 1 373 ? 13.447 -1.325 33.089 1.00 95.50 373 LEU A N 1
ATOM 2966 C CA . LEU A 1 373 ? 14.701 -1.580 33.805 1.00 95.50 373 LEU A CA 1
ATOM 2967 C C . LEU A 1 373 ? 15.748 -0.485 33.555 1.00 95.50 373 LEU A C 1
ATOM 2969 O O . LEU A 1 373 ? 16.487 -0.115 34.466 1.00 95.50 373 LEU A O 1
ATOM 2973 N N . TYR A 1 374 ? 15.809 0.066 32.337 1.00 94.56 374 TYR A N 1
ATOM 2974 C CA . TYR A 1 374 ? 16.718 1.165 32.011 1.00 94.56 374 TYR A CA 1
ATOM 2975 C C . TYR A 1 374 ? 16.316 2.465 32.717 1.00 94.56 374 TYR A C 1
ATOM 2977 O O . TYR A 1 374 ? 17.191 3.153 33.238 1.00 94.56 374 TYR A O 1
ATOM 2985 N N . ALA A 1 375 ? 15.021 2.784 32.788 1.00 94.00 375 ALA A N 1
ATOM 2986 C CA . ALA A 1 375 ? 14.469 3.908 33.547 1.00 94.00 375 ALA A CA 1
ATOM 2987 C C . ALA A 1 375 ? 14.652 3.743 35.069 1.00 94.00 375 ALA A C 1
ATOM 2989 O O . ALA A 1 375 ? 14.638 4.735 35.788 1.00 94.00 375 ALA A O 1
ATOM 2990 N N . ARG A 1 376 ? 14.926 2.514 35.541 1.00 93.44 376 ARG A N 1
ATOM 2991 C CA . ARG A 1 376 ? 15.032 2.124 36.961 1.00 93.44 376 ARG A CA 1
ATOM 2992 C C . ARG A 1 376 ? 13.705 2.246 37.719 1.00 93.44 376 ARG A C 1
ATOM 2994 O O . ARG A 1 376 ? 13.721 2.532 38.915 1.00 93.44 376 ARG A O 1
ATOM 3001 N N . CYS A 1 377 ? 12.586 1.990 37.035 1.00 94.75 377 CYS A N 1
ATOM 3002 C CA . CYS A 1 377 ? 11.264 1.945 37.658 1.00 94.75 377 CYS A CA 1
ATOM 3003 C C . CYS A 1 377 ? 11.241 0.958 38.838 1.00 94.75 377 CYS A C 1
ATOM 3005 O O . CYS A 1 377 ? 11.999 -0.019 38.862 1.00 94.75 377 CYS A O 1
ATOM 3007 N N . SER A 1 378 ? 10.364 1.190 39.810 1.00 94.69 378 SER A N 1
ATOM 3008 C CA . SER A 1 378 ? 10.321 0.458 41.072 1.00 94.69 378 SER A CA 1
ATOM 3009 C C . SER A 1 378 ? 10.108 -1.054 40.906 1.00 94.69 378 SER A C 1
ATOM 3011 O O . SER A 1 378 ? 9.558 -1.552 39.918 1.00 94.69 378 SER A O 1
ATOM 3013 N N . ILE A 1 379 ? 10.468 -1.813 41.947 1.00 93.38 379 ILE A N 1
ATOM 3014 C CA . ILE A 1 379 ? 10.139 -3.245 42.025 1.00 93.38 379 ILE A CA 1
ATOM 3015 C C . ILE A 1 379 ? 8.617 -3.489 41.989 1.00 93.38 379 ILE A C 1
ATOM 3017 O O . ILE A 1 379 ? 8.182 -4.574 41.606 1.00 93.38 379 ILE A O 1
ATOM 3021 N N . ASN A 1 380 ? 7.795 -2.489 42.331 1.00 91.38 380 ASN A N 1
ATOM 3022 C CA . ASN A 1 380 ? 6.343 -2.579 42.211 1.00 91.38 380 ASN A CA 1
ATOM 3023 C C . ASN A 1 380 ? 5.904 -2.472 40.745 1.00 91.38 380 ASN A C 1
ATOM 3025 O O . ASN A 1 380 ? 5.137 -3.326 40.311 1.00 91.38 380 ASN A O 1
ATOM 3029 N N . ALA A 1 381 ? 6.453 -1.550 39.945 1.00 92.62 381 ALA A N 1
ATOM 3030 C CA . ALA A 1 381 ? 6.222 -1.542 38.496 1.00 92.62 381 ALA A CA 1
ATOM 3031 C C . ALA A 1 381 ? 6.692 -2.842 37.822 1.00 92.62 381 ALA A C 1
ATOM 3033 O O . ALA A 1 381 ? 5.991 -3.372 36.960 1.00 92.62 381 ALA A O 1
ATOM 3034 N N . ALA A 1 382 ? 7.818 -3.424 38.251 1.00 92.69 382 ALA A N 1
ATOM 3035 C CA . ALA A 1 382 ? 8.258 -4.734 37.760 1.00 92.69 382 ALA A CA 1
ATOM 3036 C C . ALA A 1 382 ? 7.298 -5.880 38.142 1.00 92.69 382 ALA A C 1
ATOM 3038 O O . ALA A 1 382 ? 7.061 -6.785 37.332 1.00 92.69 382 ALA A O 1
ATOM 3039 N N . LYS A 1 383 ? 6.695 -5.831 39.340 1.00 91.19 383 LYS A N 1
ATOM 3040 C CA . LYS A 1 383 ? 5.620 -6.750 39.755 1.00 91.19 383 LYS A CA 1
ATOM 3041 C C . LYS A 1 383 ? 4.354 -6.540 38.931 1.00 91.19 383 LYS A C 1
ATOM 3043 O O . LYS A 1 383 ? 3.828 -7.526 38.433 1.00 91.19 383 LYS A O 1
ATOM 3048 N N . THR A 1 384 ? 3.903 -5.306 38.704 1.00 91.12 384 THR A N 1
ATOM 3049 C CA . THR A 1 384 ? 2.719 -5.022 37.872 1.00 91.12 384 THR A CA 1
ATOM 3050 C C . THR A 1 384 ? 2.936 -5.440 36.418 1.00 91.12 384 THR A C 1
ATOM 3052 O O . THR A 1 384 ? 2.096 -6.128 35.849 1.00 91.12 384 THR A O 1
ATOM 3055 N N . PHE A 1 385 ? 4.102 -5.151 35.830 1.00 93.19 385 PHE A N 1
ATOM 3056 C CA . PHE A 1 385 ? 4.481 -5.667 34.510 1.00 93.19 385 PHE A CA 1
ATOM 3057 C C . PHE A 1 385 ? 4.407 -7.203 34.459 1.00 93.19 385 PHE A C 1
ATOM 3059 O O . PHE A 1 385 ? 3.830 -7.771 33.531 1.00 93.19 385 PHE A O 1
ATOM 3066 N N . THR A 1 386 ? 4.947 -7.891 35.467 1.00 89.81 386 THR A N 1
ATOM 3067 C CA . THR A 1 386 ? 4.951 -9.360 35.495 1.00 89.81 386 THR A CA 1
ATOM 3068 C C . THR A 1 386 ? 3.545 -9.936 35.696 1.00 89.81 386 THR A C 1
ATOM 3070 O O . THR A 1 386 ? 3.132 -10.843 34.969 1.00 89.81 386 THR A O 1
ATOM 3073 N N . ASN A 1 387 ? 2.785 -9.378 36.636 1.00 86.31 387 ASN A N 1
ATOM 3074 C CA . ASN A 1 387 ? 1.436 -9.815 36.968 1.00 86.31 387 ASN A CA 1
ATOM 3075 C C . ASN A 1 387 ? 0.452 -9.543 35.823 1.00 86.31 387 ASN A C 1
ATOM 3077 O O . ASN A 1 387 ? -0.281 -10.454 35.462 1.00 86.31 387 ASN A O 1
ATOM 3081 N N . ASP A 1 388 ? 0.470 -8.359 35.204 1.00 85.38 388 ASP A N 1
ATOM 3082 C CA . ASP A 1 388 ? -0.586 -7.927 34.276 1.00 85.38 388 ASP A CA 1
ATOM 3083 C C . ASP A 1 388 ? -0.215 -8.126 32.802 1.00 85.38 388 ASP A C 1
ATOM 3085 O O . ASP A 1 388 ? -1.053 -8.577 32.015 1.00 85.38 388 ASP A O 1
ATOM 3089 N N . LEU A 1 389 ? 1.035 -7.815 32.422 1.00 84.62 389 LEU A N 1
ATOM 3090 C CA . LEU A 1 389 ? 1.511 -7.861 31.032 1.00 84.62 389 LEU A CA 1
ATOM 3091 C C . LEU A 1 389 ? 2.219 -9.169 30.666 1.00 84.62 389 LEU A C 1
ATOM 3093 O O . LEU A 1 389 ? 2.152 -9.563 29.503 1.00 84.62 389 LEU A O 1
ATOM 3097 N N . VAL A 1 390 ? 2.863 -9.871 31.607 1.00 85.25 390 VAL A N 1
ATOM 3098 C CA . VAL A 1 390 ? 3.482 -11.183 31.323 1.00 85.25 390 VAL A CA 1
ATOM 3099 C C . VAL A 1 390 ? 2.497 -12.330 31.564 1.00 85.25 390 VAL A C 1
ATOM 3101 O O . VAL A 1 390 ? 2.334 -13.182 30.680 1.00 85.25 390 VAL A O 1
ATOM 3104 N N . PHE A 1 391 ? 1.803 -12.352 32.707 1.00 83.62 391 PHE A N 1
ATOM 3105 C CA . PHE A 1 391 ? 0.931 -13.471 33.094 1.00 83.62 391 PHE A CA 1
ATOM 3106 C C . PHE A 1 391 ? -0.581 -13.197 33.065 1.00 83.62 391 PHE A C 1
ATOM 3108 O O . PHE A 1 391 ? -1.333 -14.141 32.827 1.00 83.62 391 PHE A O 1
ATOM 3115 N N . GLY A 1 392 ? -1.020 -11.960 33.292 1.00 70.06 392 GLY A N 1
ATOM 3116 C CA . GLY A 1 392 ? -2.420 -11.615 33.556 1.00 70.06 392 GLY A CA 1
ATOM 3117 C C . GLY A 1 392 ? -3.236 -11.157 32.348 1.00 70.06 392 GLY A C 1
ATOM 3118 O O . GLY A 1 392 ? -2.930 -11.444 31.192 1.00 70.06 392 GLY A O 1
ATOM 3119 N N . ASN A 1 393 ? -4.320 -10.433 32.624 1.00 55.53 393 ASN A N 1
ATOM 3120 C CA . ASN A 1 393 ? -5.389 -10.190 31.649 1.00 55.53 393 ASN A CA 1
ATOM 3121 C C . ASN A 1 393 ? -5.017 -9.208 30.520 1.00 55.53 393 ASN A C 1
ATOM 3123 O O . ASN A 1 393 ? -5.710 -9.166 29.505 1.00 55.53 393 ASN A O 1
ATOM 3127 N N . MET A 1 394 ? -3.928 -8.438 30.651 1.00 57.94 394 MET A N 1
ATOM 3128 C CA . MET A 1 394 ? -3.407 -7.608 29.553 1.00 57.94 394 MET A CA 1
ATOM 3129 C C . MET A 1 394 ? -2.411 -8.366 28.654 1.00 57.94 394 MET A C 1
ATOM 3131 O O . MET A 1 394 ? -2.053 -7.873 27.581 1.00 57.94 394 MET A O 1
ATOM 3135 N N . ALA A 1 395 ? -1.983 -9.566 29.059 1.00 59.16 395 ALA A N 1
ATOM 3136 C CA . ALA A 1 395 ? -0.848 -10.305 28.513 1.00 59.16 395 ALA A CA 1
ATOM 3137 C C . ALA A 1 395 ? -1.143 -11.037 27.183 1.00 59.16 395 ALA A C 1
ATOM 3139 O O . ALA A 1 395 ? -1.027 -12.263 27.089 1.00 59.16 395 ALA A O 1
ATOM 3140 N N . GLN A 1 396 ? -1.513 -10.278 26.150 1.00 61.41 396 GLN A N 1
ATOM 3141 C CA . GLN A 1 396 ? -1.862 -10.748 24.803 1.00 61.41 396 GLN A CA 1
ATOM 3142 C C . GLN A 1 396 ? -0.643 -11.296 24.032 1.00 61.41 396 GLN A C 1
ATOM 3144 O O . GLN A 1 396 ? 0.342 -10.581 23.838 1.00 61.41 396 GLN A O 1
ATOM 3149 N N . GLU A 1 397 ? -0.716 -12.533 23.525 1.00 63.00 397 GLU A N 1
ATOM 3150 C CA . GLU A 1 397 ? 0.292 -13.067 22.590 1.00 63.00 397 GLU A CA 1
ATOM 3151 C C . GLU A 1 397 ? 0.207 -12.369 21.221 1.00 63.00 397 GLU A C 1
ATOM 3153 O O . GLU A 1 397 ? -0.883 -12.113 20.709 1.00 63.00 397 GLU A O 1
ATOM 3158 N N . HIS A 1 398 ? 1.362 -12.054 20.626 1.00 61.69 398 HIS A N 1
ATOM 3159 C CA . HIS A 1 398 ? 1.453 -11.301 19.372 1.00 61.69 398 HIS A CA 1
ATOM 3160 C C . HIS A 1 398 ? 2.120 -12.136 18.278 1.00 61.69 398 HIS A C 1
ATOM 3162 O O . HIS A 1 398 ? 3.307 -12.438 18.329 1.00 61.69 398 HIS A O 1
ATOM 3168 N N . GLN A 1 399 ? 1.344 -12.492 17.251 1.00 55.47 399 GLN A N 1
ATOM 3169 C CA . GLN A 1 399 ? 1.781 -13.396 16.178 1.00 55.47 399 GLN A CA 1
ATOM 3170 C C . GLN A 1 399 ? 2.661 -12.733 15.102 1.00 55.47 399 GLN A C 1
ATOM 3172 O O . GLN A 1 399 ? 3.138 -13.427 14.204 1.00 55.47 399 GLN A O 1
ATOM 3177 N N . ARG A 1 400 ? 2.817 -11.400 15.107 1.00 64.19 400 ARG A N 1
ATOM 3178 C CA . ARG A 1 400 ? 3.527 -10.652 14.053 1.00 64.19 400 ARG A CA 1
ATOM 3179 C C . ARG A 1 400 ? 4.242 -9.419 14.594 1.00 64.19 400 ARG A C 1
ATOM 3181 O O . ARG A 1 400 ? 3.696 -8.689 15.416 1.00 64.19 400 ARG A O 1
ATOM 3188 N N . TYR A 1 401 ? 5.418 -9.149 14.035 1.00 72.50 401 TYR A N 1
ATOM 3189 C CA . TYR A 1 401 ? 6.168 -7.918 14.264 1.00 72.50 401 TYR A CA 1
ATOM 3190 C C . TYR A 1 401 ? 5.552 -6.703 13.549 1.00 72.50 401 TYR A C 1
ATOM 3192 O O . TYR A 1 401 ? 4.848 -6.824 12.543 1.00 72.50 401 TYR A O 1
ATOM 3200 N N . SER A 1 402 ? 5.881 -5.518 14.062 1.00 78.12 402 SER A N 1
ATOM 3201 C CA . SER A 1 402 ? 5.409 -4.199 13.621 1.00 78.12 402 SER A CA 1
ATOM 3202 C C . SER A 1 402 ? 6.567 -3.238 13.295 1.00 78.12 402 SER A C 1
ATOM 3204 O O . SER A 1 402 ? 7.742 -3.581 13.468 1.00 78.12 402 SER A O 1
ATOM 3206 N N . GLU A 1 403 ? 6.219 -2.038 12.811 1.00 81.94 403 GLU A N 1
ATOM 3207 C CA . GLU A 1 403 ? 7.148 -0.939 12.492 1.00 81.94 403 GLU A CA 1
ATOM 3208 C C . GLU A 1 403 ? 7.902 -0.438 13.734 1.00 81.94 403 GLU A C 1
ATOM 3210 O O . GLU A 1 403 ? 9.115 -0.263 13.679 1.00 81.94 403 GLU A O 1
ATOM 3215 N N . THR A 1 404 ? 7.208 -0.274 14.863 1.00 83.56 404 THR A N 1
ATOM 3216 C CA . THR A 1 404 ? 7.795 -0.069 16.198 1.00 83.56 404 THR A CA 1
ATOM 3217 C C . THR A 1 404 ? 7.781 -1.376 17.008 1.00 83.56 404 THR A C 1
ATOM 3219 O O . THR A 1 404 ? 7.131 -2.345 16.594 1.00 83.56 404 THR A O 1
ATOM 3222 N N . PRO A 1 405 ? 8.497 -1.464 18.144 1.00 82.75 405 PRO A N 1
ATOM 3223 C CA . PRO A 1 405 ? 8.334 -2.560 19.100 1.00 82.75 405 PRO A CA 1
ATOM 3224 C C . PRO A 1 405 ? 6.944 -2.586 19.754 1.00 82.75 405 PRO A C 1
ATOM 3226 O O . PRO A 1 405 ? 6.205 -1.603 19.723 1.00 82.75 405 PRO A O 1
ATOM 3229 N N . TYR A 1 406 ? 6.580 -3.721 20.353 1.00 82.44 406 TYR A N 1
ATOM 3230 C CA . TYR A 1 406 ? 5.267 -3.884 20.979 1.00 82.44 406 TYR A CA 1
ATOM 3231 C C . TYR A 1 406 ? 5.115 -2.984 22.218 1.00 82.44 406 TYR A C 1
ATOM 3233 O O . TYR A 1 406 ? 6.055 -2.819 22.993 1.00 82.44 406 TYR A O 1
ATOM 3241 N N . LEU A 1 407 ? 3.926 -2.386 22.372 1.00 84.94 407 LEU A N 1
ATOM 3242 C CA . LEU A 1 407 ? 3.579 -1.384 23.393 1.00 84.94 407 LEU A CA 1
ATOM 3243 C C . LEU A 1 407 ? 4.450 -0.104 23.392 1.00 84.94 407 LEU A C 1
ATOM 3245 O O . LEU A 1 407 ? 4.359 0.679 24.335 1.00 84.94 407 LEU A O 1
ATOM 3249 N N . LEU A 1 408 ? 5.255 0.144 22.347 1.00 87.38 408 LEU A N 1
ATOM 3250 C CA . LEU A 1 408 ? 6.129 1.319 22.237 1.00 87.38 408 LEU A CA 1
ATOM 3251 C C . LEU A 1 408 ? 5.932 2.096 20.911 1.00 87.38 408 LEU A C 1
ATOM 3253 O O . LEU A 1 408 ? 5.782 1.477 19.853 1.00 87.38 408 LEU A O 1
ATOM 3257 N N . PRO A 1 409 ? 5.998 3.446 20.921 1.00 90.19 409 PRO A N 1
ATOM 3258 C CA . PRO A 1 409 ? 6.095 4.311 22.100 1.00 90.19 409 PRO A CA 1
ATOM 3259 C C . PRO A 1 409 ? 4.807 4.306 22.938 1.00 90.19 409 PRO A C 1
ATOM 3261 O O . PRO A 1 409 ? 3.702 4.437 22.413 1.00 90.19 409 PRO A O 1
ATOM 3264 N N . ALA A 1 410 ? 4.959 4.174 24.253 1.00 88.25 410 ALA A N 1
ATOM 3265 C CA . ALA A 1 410 ? 3.863 4.185 25.209 1.00 88.25 410 ALA A CA 1
ATOM 3266 C C . ALA A 1 410 ? 3.390 5.623 25.473 1.00 88.25 410 ALA A C 1
ATOM 3268 O O . ALA A 1 410 ? 4.201 6.539 25.657 1.00 88.25 410 ALA A O 1
ATOM 3269 N N . THR A 1 411 ? 2.073 5.834 25.516 1.00 87.56 411 THR A N 1
ATOM 3270 C CA . THR A 1 411 ? 1.498 7.140 25.864 1.00 87.56 411 THR A CA 1
ATOM 3271 C C . THR A 1 411 ? 1.515 7.356 27.376 1.00 87.56 411 THR A C 1
ATOM 3273 O O . THR A 1 411 ? 1.335 6.419 28.149 1.00 87.56 411 THR A O 1
ATOM 3276 N N . GLU A 1 412 ? 1.667 8.608 27.804 1.00 83.81 412 GLU A N 1
ATOM 3277 C CA . GLU A 1 412 ? 1.623 9.010 29.218 1.00 83.81 412 GLU A CA 1
ATOM 3278 C C . GLU A 1 412 ? 0.346 8.513 29.927 1.00 83.81 412 GLU A C 1
ATOM 3280 O O . GLU A 1 412 ? 0.416 7.955 31.015 1.00 83.81 412 GLU A O 1
ATOM 3285 N N . VAL A 1 413 ? -0.811 8.594 29.255 1.00 84.56 413 VAL A N 1
ATOM 3286 C CA . VAL A 1 413 ? -2.104 8.085 29.758 1.00 84.56 413 VAL A CA 1
ATOM 3287 C C . VAL A 1 413 ? -2.123 6.557 29.911 1.00 84.56 413 VAL A C 1
ATOM 3289 O O . VAL A 1 413 ? -2.781 6.045 30.808 1.00 84.56 413 VAL A O 1
ATOM 3292 N N . TYR A 1 414 ? -1.426 5.812 29.047 1.00 85.75 414 TYR A N 1
ATOM 3293 C CA . TYR A 1 414 ? -1.311 4.358 29.190 1.00 85.75 414 TYR A CA 1
ATOM 3294 C C . TYR A 1 414 ? -0.406 3.987 30.372 1.00 85.75 414 TYR A C 1
ATOM 3296 O O . TYR A 1 414 ? -0.746 3.098 31.146 1.00 85.75 414 TYR A O 1
ATOM 3304 N N . LEU A 1 415 ? 0.710 4.700 30.544 1.00 89.88 415 LEU A N 1
ATOM 3305 C CA . LEU A 1 415 ? 1.654 4.461 31.637 1.00 89.88 415 LEU A CA 1
ATOM 3306 C C . LEU A 1 415 ? 1.059 4.838 33.001 1.00 89.88 415 LEU A C 1
ATOM 3308 O O . LEU A 1 415 ? 1.158 4.050 33.932 1.00 89.88 415 LEU A O 1
ATOM 3312 N N . ALA A 1 416 ? 0.354 5.969 33.101 1.00 88.19 416 ALA A N 1
ATOM 3313 C CA . ALA A 1 416 ? -0.332 6.400 34.325 1.00 88.19 416 ALA A CA 1
ATOM 3314 C C . ALA A 1 416 ? -1.547 5.526 34.717 1.00 88.19 416 ALA A C 1
ATOM 3316 O O . ALA A 1 416 ? -2.060 5.652 35.826 1.00 88.19 416 ALA A O 1
ATOM 3317 N N . ASN A 1 417 ? -2.009 4.641 33.823 1.00 86.50 417 ASN A N 1
ATOM 3318 C CA . ASN A 1 417 ? -3.004 3.606 34.129 1.00 86.50 417 ASN A CA 1
ATOM 3319 C C . ASN A 1 417 ? -2.368 2.273 34.586 1.00 86.50 417 ASN A C 1
ATOM 3321 O O . ASN A 1 417 ? -3.103 1.371 34.983 1.00 86.50 417 ASN A O 1
ATOM 3325 N N . LEU A 1 418 ? -1.043 2.121 34.470 1.00 86.81 418 LEU A N 1
ATOM 3326 C CA . LEU A 1 418 ? -0.312 0.859 34.657 1.00 86.81 418 LEU A CA 1
ATOM 3327 C C . LEU A 1 418 ? 0.715 0.929 35.801 1.00 86.81 418 LEU A C 1
ATOM 3329 O O . LEU A 1 418 ? 0.933 -0.058 36.498 1.00 86.81 418 LEU A O 1
ATOM 3333 N N . PHE A 1 419 ? 1.347 2.084 35.993 1.00 92.62 419 PHE A N 1
ATOM 3334 C CA . PHE A 1 419 ? 2.346 2.347 37.027 1.00 92.62 419 PHE A CA 1
ATOM 3335 C C . PHE A 1 419 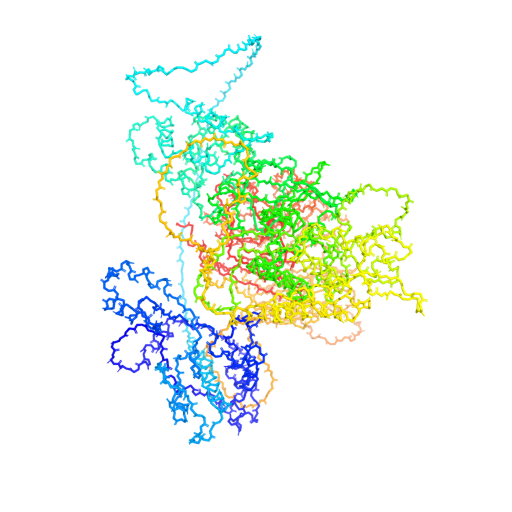? 1.946 3.575 37.855 1.00 92.62 419 PHE A C 1
ATOM 3337 O O . PHE A 1 419 ? 1.031 4.312 37.482 1.00 92.62 419 PHE A O 1
ATOM 3344 N N . ASP A 1 420 ? 2.627 3.807 38.981 1.00 92.31 420 ASP A N 1
ATOM 3345 C CA . ASP A 1 420 ? 2.456 5.062 39.714 1.00 92.31 420 ASP A CA 1
ATOM 3346 C C . ASP A 1 420 ? 3.000 6.266 38.923 1.00 92.31 420 ASP A C 1
ATOM 3348 O O . ASP A 1 420 ? 3.638 6.125 37.878 1.00 92.31 420 ASP A O 1
ATOM 3352 N N . HIS A 1 421 ? 2.714 7.475 39.411 1.00 89.12 421 HIS A N 1
ATOM 3353 C CA . HIS A 1 421 ? 3.029 8.709 38.696 1.00 89.12 421 HIS A CA 1
ATOM 3354 C C . HIS A 1 421 ? 4.529 8.884 38.400 1.00 89.12 421 HIS A C 1
ATOM 3356 O O . HIS A 1 421 ? 4.861 9.391 37.328 1.00 89.12 421 HIS A O 1
ATOM 3362 N N . PHE A 1 422 ? 5.414 8.451 39.304 1.00 92.38 422 PHE A N 1
ATOM 3363 C CA . PHE A 1 422 ? 6.861 8.592 39.142 1.00 92.38 422 PHE A CA 1
ATOM 3364 C C . PHE A 1 422 ? 7.395 7.546 38.161 1.00 92.38 422 PHE A C 1
ATOM 3366 O O . PHE A 1 422 ? 8.030 7.905 37.170 1.00 92.38 422 PHE A O 1
ATOM 3373 N N . ASP A 1 423 ? 7.038 6.273 38.361 1.00 94.88 423 ASP A N 1
ATOM 3374 C CA . ASP A 1 423 ? 7.431 5.183 37.458 1.00 94.88 423 ASP A CA 1
ATOM 3375 C C . ASP A 1 423 ? 6.920 5.416 36.022 1.00 94.88 423 ASP A C 1
ATOM 3377 O O . ASP A 1 423 ? 7.643 5.178 35.050 1.00 94.88 423 ASP A O 1
ATOM 3381 N N . ALA A 1 424 ? 5.700 5.942 35.868 1.00 92.38 424 ALA A N 1
ATOM 3382 C CA . ALA A 1 424 ? 5.140 6.323 34.573 1.00 92.38 424 ALA A CA 1
ATOM 3383 C C . ALA A 1 424 ? 5.894 7.495 33.917 1.00 92.38 424 ALA A C 1
ATOM 3385 O O . ALA A 1 424 ? 6.096 7.486 32.699 1.00 92.38 424 ALA A O 1
ATOM 3386 N N . GLN A 1 425 ? 6.319 8.493 34.701 1.00 93.19 425 GLN A N 1
ATOM 3387 C CA . GLN A 1 425 ? 7.053 9.661 34.210 1.00 93.19 425 GLN A CA 1
ATOM 3388 C C . GLN A 1 425 ? 8.470 9.290 33.747 1.00 93.19 425 GLN A C 1
ATOM 3390 O O . GLN A 1 425 ? 8.860 9.661 32.635 1.00 93.19 425 GLN A O 1
ATOM 3395 N N . ASP A 1 426 ? 9.211 8.515 34.543 1.00 93.94 426 ASP A N 1
ATOM 3396 C CA . ASP A 1 426 ? 10.574 8.083 34.207 1.00 93.94 426 ASP A CA 1
ATOM 3397 C C . ASP A 1 426 ? 10.585 7.146 32.987 1.00 93.94 426 ASP A C 1
ATOM 3399 O O . ASP A 1 426 ? 11.388 7.330 32.064 1.00 93.94 426 ASP A O 1
ATOM 3403 N N . PHE A 1 427 ? 9.622 6.218 32.891 1.00 95.69 427 PHE A N 1
ATOM 3404 C CA . PHE A 1 427 ? 9.415 5.407 31.685 1.00 95.69 427 PHE A CA 1
ATOM 3405 C C . PHE A 1 427 ? 9.124 6.294 30.459 1.00 95.69 427 PHE A C 1
ATOM 3407 O O . PHE A 1 427 ? 9.718 6.113 29.390 1.00 95.69 427 PHE A O 1
ATOM 3414 N N . PHE A 1 428 ? 8.225 7.280 30.582 1.00 92.81 428 PHE A N 1
ATOM 3415 C CA . PHE A 1 428 ? 7.840 8.150 29.464 1.00 92.81 428 PHE A CA 1
ATOM 3416 C C . PHE A 1 428 ? 8.982 9.061 28.975 1.00 92.81 428 PHE A C 1
ATOM 3418 O O . PHE A 1 428 ? 9.032 9.415 27.783 1.00 92.81 428 PHE A O 1
ATOM 3425 N N . ALA A 1 429 ? 9.898 9.432 29.873 1.00 90.81 429 ALA A N 1
ATOM 3426 C CA . ALA A 1 429 ? 11.112 10.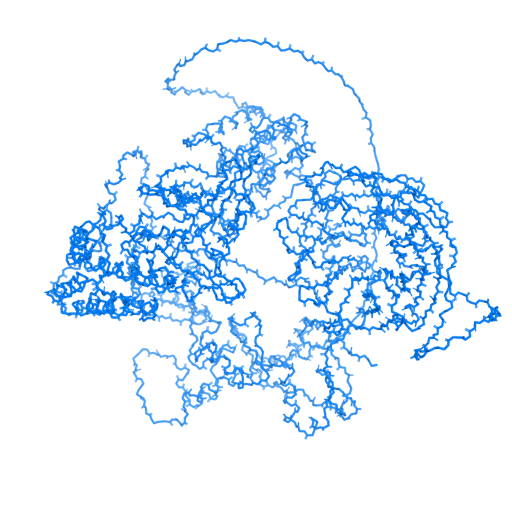172 29.559 1.00 90.81 429 ALA A CA 1
ATOM 3427 C C . ALA A 1 429 ? 12.134 9.298 28.808 1.00 90.81 429 ALA A C 1
ATOM 3429 O O . ALA A 1 429 ? 12.586 9.676 27.724 1.00 90.81 429 ALA A O 1
ATOM 3430 N N . GLU A 1 430 ? 12.453 8.115 29.339 1.00 91.81 430 GLU A N 1
ATOM 3431 C CA . GLU A 1 430 ? 13.581 7.288 28.882 1.00 91.81 430 GLU A CA 1
ATOM 3432 C C . GLU A 1 430 ? 13.239 6.290 27.756 1.00 91.81 430 GLU A C 1
ATOM 3434 O O . GLU A 1 430 ? 14.135 5.635 27.225 1.00 91.81 430 GLU A O 1
ATOM 3439 N N . GLN A 1 431 ? 11.977 6.178 27.318 1.00 92.44 431 GLN A N 1
ATOM 3440 C CA . GLN A 1 431 ? 11.583 5.217 26.271 1.00 92.44 431 GLN A CA 1
ATOM 3441 C C . GLN A 1 431 ? 12.168 5.470 24.866 1.00 92.44 431 GLN A C 1
ATOM 3443 O O . GLN A 1 431 ? 12.250 4.536 24.064 1.00 92.44 431 GLN A O 1
ATOM 3448 N N . ARG A 1 432 ? 12.557 6.710 24.520 1.00 89.00 432 ARG A N 1
ATOM 3449 C CA . ARG A 1 432 ? 12.878 7.103 23.125 1.00 89.00 432 ARG A CA 1
ATOM 3450 C C . ARG A 1 432 ? 13.966 6.240 22.455 1.00 89.00 432 ARG A C 1
ATOM 3452 O O . ARG A 1 432 ? 13.733 5.817 21.320 1.00 89.00 432 ARG A O 1
ATOM 3459 N N . PRO A 1 433 ? 15.097 5.897 23.105 1.00 89.69 433 PRO A N 1
ATOM 3460 C CA . PRO A 1 433 ? 16.105 5.019 22.511 1.00 89.69 433 PRO A CA 1
ATOM 3461 C C . PRO A 1 433 ? 15.584 3.616 22.183 1.00 89.69 433 PRO A C 1
ATOM 3463 O O . PRO A 1 433 ? 16.105 2.977 21.280 1.00 89.69 433 PRO A O 1
ATOM 3466 N N . PHE A 1 434 ? 14.560 3.125 22.881 1.00 91.31 434 PHE A N 1
ATOM 3467 C CA . PHE A 1 434 ? 14.003 1.785 22.671 1.00 91.31 434 PHE A CA 1
ATOM 3468 C C . PHE A 1 434 ? 12.907 1.763 21.600 1.00 91.31 434 PHE A C 1
ATOM 3470 O O . PHE A 1 434 ? 12.603 0.712 21.048 1.00 91.31 434 PHE A O 1
ATOM 3477 N N . CYS A 1 435 ? 12.359 2.920 21.227 1.00 89.81 435 CYS A N 1
ATOM 3478 C CA . CYS A 1 435 ? 11.328 3.061 20.196 1.00 89.81 435 CYS A CA 1
ATOM 3479 C C . CYS A 1 435 ? 11.905 3.041 18.761 1.00 89.81 435 CYS A C 1
ATOM 3481 O O . CYS A 1 435 ? 11.465 3.797 17.891 1.00 89.81 435 CYS A O 1
ATOM 3483 N N . THR A 1 436 ? 12.923 2.218 18.503 1.00 88.62 436 THR A N 1
ATOM 3484 C CA . THR A 1 436 ? 13.637 2.165 17.219 1.00 88.62 436 THR A CA 1
ATOM 3485 C C . THR A 1 436 ? 12.783 1.527 16.128 1.00 88.62 436 THR A C 1
ATOM 3487 O O . THR A 1 436 ? 12.343 0.382 16.264 1.00 88.62 436 THR A O 1
ATOM 3490 N N . ILE A 1 437 ? 12.587 2.235 15.014 1.00 88.50 437 ILE A N 1
ATOM 3491 C CA . ILE A 1 437 ? 11.743 1.752 13.912 1.00 88.50 437 ILE A CA 1
ATOM 3492 C C . ILE A 1 437 ? 12.421 0.671 13.060 1.00 88.50 437 ILE A C 1
ATOM 3494 O O . ILE A 1 437 ? 13.648 0.588 12.972 1.00 88.50 437 ILE A O 1
ATOM 3498 N N . VAL A 1 438 ? 11.605 -0.125 12.371 1.00 87.00 438 VAL A N 1
ATOM 3499 C CA . VAL A 1 438 ? 12.006 -0.992 11.257 1.00 87.00 438 VAL A CA 1
ATOM 3500 C C . VAL A 1 438 ? 11.581 -0.336 9.948 1.00 87.00 438 VAL A C 1
ATOM 3502 O O . VAL A 1 438 ? 10.400 -0.078 9.724 1.00 87.00 438 VAL A O 1
ATOM 3505 N N . LEU A 1 439 ? 12.541 -0.073 9.067 1.00 84.44 439 LEU A N 1
ATOM 3506 C CA . LEU A 1 439 ? 12.311 0.614 7.799 1.00 84.44 439 LEU A CA 1
ATOM 3507 C C . LEU A 1 439 ? 11.900 -0.361 6.687 1.00 84.44 439 LEU A C 1
ATOM 3509 O O . LEU A 1 439 ? 12.493 -1.431 6.545 1.00 84.44 439 LEU A O 1
ATOM 3513 N N . GLY A 1 440 ? 10.957 0.053 5.835 1.00 72.00 440 GLY A N 1
ATOM 3514 C CA . GLY A 1 440 ? 10.882 -0.436 4.454 1.00 72.00 440 GLY A CA 1
ATOM 3515 C C . GLY A 1 440 ? 9.497 -0.709 3.851 1.00 72.00 440 GLY A C 1
ATOM 3516 O O . GLY A 1 440 ? 8.463 -0.705 4.519 1.00 72.00 440 GLY A O 1
ATOM 3517 N N . GLY A 1 441 ? 9.509 -0.973 2.542 1.00 63.91 441 GLY A N 1
ATOM 3518 C CA . GLY A 1 441 ? 8.358 -1.157 1.657 1.00 63.91 441 GLY A CA 1
ATOM 3519 C C . GLY A 1 441 ? 7.670 0.148 1.211 1.00 63.91 441 GLY A C 1
ATOM 3520 O O . GLY A 1 441 ? 8.163 1.238 1.492 1.00 63.91 441 GLY A O 1
ATOM 3521 N N . PRO A 1 442 ? 6.515 0.062 0.517 1.00 53.69 442 PRO A N 1
ATOM 3522 C CA . PRO A 1 442 ? 5.887 1.185 -0.206 1.00 53.69 442 PRO A CA 1
ATOM 3523 C C . PRO A 1 442 ? 5.172 2.220 0.693 1.00 53.69 442 PRO A C 1
ATOM 3525 O O . PRO A 1 442 ? 4.345 3.005 0.227 1.00 53.69 442 PRO A O 1
ATOM 3528 N N . GLY A 1 443 ? 5.449 2.208 1.998 1.00 59.53 443 GLY A N 1
ATOM 3529 C CA . GLY A 1 443 ? 4.953 3.204 2.942 1.00 59.53 443 GLY A CA 1
ATOM 3530 C C . GLY A 1 443 ? 5.889 4.409 3.033 1.00 59.53 443 GLY A C 1
ATOM 3531 O O . GLY A 1 443 ? 7.107 4.276 2.922 1.00 59.53 443 GLY A O 1
ATOM 3532 N N . VAL A 1 444 ? 5.317 5.584 3.306 1.00 67.50 444 VAL A N 1
ATOM 3533 C CA . VAL A 1 444 ? 6.080 6.689 3.900 1.00 67.50 444 VAL A CA 1
ATOM 3534 C C . VAL A 1 444 ? 6.036 6.507 5.410 1.00 67.50 444 VAL A C 1
ATOM 3536 O O . VAL A 1 444 ? 4.948 6.511 5.985 1.00 67.50 444 VAL A O 1
ATOM 3539 N N . VAL A 1 445 ? 7.201 6.375 6.038 1.00 77.62 445 VAL A N 1
ATOM 3540 C CA . VAL A 1 445 ? 7.342 6.655 7.469 1.00 77.62 445 VAL A CA 1
ATOM 3541 C C . VAL A 1 445 ? 7.409 8.172 7.612 1.00 77.62 445 VAL A C 1
ATOM 3543 O O . VAL A 1 445 ? 8.281 8.796 7.015 1.00 77.62 445 VAL A O 1
ATOM 3546 N N . THR A 1 446 ? 6.502 8.772 8.377 1.00 79.69 446 THR A N 1
ATOM 3547 C CA . THR A 1 446 ? 6.591 10.187 8.772 1.00 79.69 446 THR A CA 1
ATOM 3548 C C . THR A 1 446 ? 7.063 10.249 10.216 1.00 79.69 446 THR A C 1
ATOM 3550 O O . THR A 1 446 ? 6.505 9.531 11.045 1.00 79.69 446 THR A O 1
ATOM 3553 N N . ILE A 1 447 ? 8.063 11.082 10.499 1.00 80.56 447 ILE A N 1
ATOM 3554 C CA . ILE A 1 447 ? 8.581 11.398 11.835 1.00 80.56 447 ILE A CA 1
ATOM 3555 C C . ILE A 1 447 ? 8.402 12.902 12.065 1.00 80.56 447 ILE A C 1
ATOM 3557 O O . ILE A 1 447 ? 8.825 13.704 11.229 1.00 80.56 447 ILE A O 1
ATOM 3561 N N . ASP A 1 448 ? 7.784 13.273 13.182 1.00 79.69 448 ASP A N 1
ATOM 3562 C CA . ASP A 1 448 ? 7.572 14.663 13.603 1.00 79.69 448 ASP A CA 1
ATOM 3563 C C . ASP A 1 448 ? 8.627 15.100 14.643 1.00 79.69 448 ASP A C 1
ATOM 3565 O O . ASP A 1 448 ? 9.374 14.274 15.168 1.00 79.69 448 ASP A O 1
ATOM 3569 N N . GLN A 1 449 ? 8.715 16.400 14.955 1.00 71.75 449 GLN A N 1
ATOM 3570 C CA . GLN A 1 449 ? 9.750 16.940 15.861 1.00 71.75 449 GLN A CA 1
ATOM 3571 C C . GLN A 1 449 ? 9.730 16.300 17.260 1.00 71.75 449 GLN A C 1
ATOM 3573 O O . GLN A 1 449 ? 10.778 15.925 17.789 1.00 71.75 449 GLN A O 1
ATOM 3578 N N . ASP A 1 450 ? 8.532 16.152 17.828 1.00 75.38 450 ASP A N 1
ATOM 3579 C CA . ASP A 1 450 ? 8.299 15.630 19.180 1.00 75.38 450 ASP A CA 1
ATOM 3580 C C . ASP A 1 450 ? 8.144 14.097 19.220 1.00 75.38 450 ASP A C 1
ATOM 3582 O O . ASP A 1 450 ? 7.772 13.522 20.247 1.00 75.38 450 ASP A O 1
ATOM 3586 N N . ASP A 1 451 ? 8.416 13.412 18.104 1.00 81.38 451 ASP A N 1
ATOM 3587 C CA . ASP A 1 451 ? 8.260 11.966 18.001 1.00 81.38 451 ASP A CA 1
ATOM 3588 C C . ASP A 1 451 ? 9.208 11.230 18.968 1.00 81.38 451 ASP A C 1
ATOM 3590 O O . ASP A 1 451 ? 10.383 11.574 19.166 1.00 81.38 451 ASP A O 1
ATOM 3594 N N . LYS A 1 452 ? 8.672 10.186 19.601 1.00 83.44 452 LYS A N 1
ATOM 3595 C CA . LYS A 1 452 ? 9.409 9.306 20.511 1.00 83.44 452 LYS A CA 1
ATOM 3596 C C . LYS A 1 452 ? 10.134 8.188 19.756 1.00 83.44 452 LYS A C 1
ATOM 3598 O O . LYS A 1 452 ? 10.977 7.532 20.355 1.00 83.44 452 LYS A O 1
ATOM 3603 N N . ARG A 1 453 ? 9.830 7.963 18.472 1.00 87.31 453 ARG A N 1
ATOM 3604 C CA . ARG A 1 453 ? 10.476 6.959 17.614 1.00 87.31 453 ARG A CA 1
ATOM 3605 C C . ARG A 1 453 ? 11.908 7.351 17.239 1.00 87.31 453 ARG A C 1
ATOM 3607 O O . ARG A 1 453 ? 12.184 8.506 16.925 1.00 87.31 453 ARG A O 1
ATOM 3614 N N . SER A 1 454 ? 12.803 6.364 17.216 1.00 85.00 454 SER A N 1
ATOM 3615 C CA . SER A 1 454 ? 14.222 6.544 16.870 1.00 85.00 454 SER A CA 1
ATOM 3616 C C . SER A 1 454 ? 14.569 5.910 15.519 1.00 85.00 454 SER A C 1
ATOM 3618 O O . SER A 1 454 ? 14.053 4.845 15.169 1.00 85.00 454 SER A O 1
ATOM 3620 N N . LEU A 1 455 ? 15.450 6.562 14.752 1.00 86.25 455 LEU A N 1
ATOM 3621 C CA . LEU A 1 455 ? 15.904 6.087 13.439 1.00 86.25 455 LEU A CA 1
ATOM 3622 C C . LEU A 1 455 ? 17.084 5.101 13.583 1.00 86.25 455 LEU A C 1
ATOM 3624 O O . LEU A 1 455 ? 18.003 5.371 14.354 1.00 86.25 455 LEU A O 1
ATOM 3628 N N . PRO A 1 456 ? 17.105 3.974 12.844 1.00 87.56 456 PRO A N 1
ATOM 3629 C CA . PRO A 1 456 ? 18.095 2.909 13.018 1.00 87.56 456 PRO A CA 1
ATOM 3630 C C . PRO A 1 456 ? 19.388 3.161 12.215 1.00 87.56 456 PRO A C 1
ATOM 3632 O O . PRO A 1 456 ? 19.764 2.354 11.363 1.00 87.56 456 PRO A O 1
ATOM 3635 N N . TRP A 1 457 ? 20.068 4.286 12.450 1.00 86.44 457 TRP A N 1
ATOM 3636 C CA . TRP A 1 457 ? 21.311 4.649 11.753 1.00 86.44 457 TRP A CA 1
ATOM 3637 C C . TRP A 1 457 ? 22.547 4.195 12.549 1.00 86.44 457 TRP A C 1
ATOM 3639 O O . TRP A 1 457 ? 22.935 4.842 13.513 1.00 86.44 457 TRP A O 1
ATOM 3649 N N . LEU A 1 458 ? 23.189 3.090 12.152 1.00 81.44 458 LEU A N 1
ATOM 3650 C CA . LEU A 1 458 ? 24.468 2.649 12.742 1.00 81.44 458 LEU A CA 1
ATOM 3651 C C . LEU A 1 458 ? 25.673 3.484 12.287 1.00 81.44 458 LEU A C 1
ATOM 3653 O O . LEU A 1 458 ? 26.723 3.408 12.917 1.00 81.44 458 LEU A O 1
ATOM 3657 N N . ASP A 1 459 ? 25.559 4.170 11.153 1.00 83.25 459 ASP A N 1
ATOM 3658 C CA . ASP A 1 459 ? 26.597 5.021 10.567 1.00 83.25 459 ASP A CA 1
ATOM 3659 C C . ASP A 1 459 ? 25.974 5.878 9.452 1.00 83.25 459 ASP A C 1
ATOM 3661 O O . ASP A 1 459 ? 25.030 5.419 8.794 1.00 83.25 459 ASP A O 1
ATOM 3665 N N . GLU A 1 460 ? 26.500 7.079 9.202 1.00 86.69 460 GLU A N 1
ATOM 3666 C CA . GLU A 1 460 ? 26.165 7.865 8.008 1.00 86.69 460 GLU A CA 1
ATOM 3667 C C . GLU A 1 460 ? 27.365 8.637 7.439 1.00 86.69 460 GLU A C 1
ATOM 3669 O O . GLU A 1 460 ? 28.081 9.348 8.139 1.00 86.69 460 GLU A O 1
ATOM 3674 N N . LYS A 1 461 ? 27.559 8.528 6.123 1.00 88.25 461 LYS A N 1
ATOM 3675 C CA . LYS A 1 461 ? 28.715 9.064 5.397 1.00 88.25 461 LYS A CA 1
ATOM 3676 C C . LYS A 1 461 ? 28.257 9.741 4.111 1.00 88.25 461 LYS A C 1
ATOM 3678 O O . LYS A 1 461 ? 27.582 9.147 3.276 1.00 88.25 461 LYS A O 1
ATOM 3683 N N . TYR A 1 462 ? 28.614 11.008 3.935 1.00 87.69 462 TYR A N 1
ATOM 3684 C CA . TYR A 1 462 ? 28.225 11.790 2.760 1.00 87.69 462 TYR A CA 1
ATOM 3685 C C . TYR A 1 462 ? 28.954 11.311 1.493 1.00 87.69 462 TYR A C 1
ATOM 3687 O O . TYR A 1 462 ? 30.183 11.284 1.455 1.00 87.69 462 TYR A O 1
ATOM 3695 N N . LEU A 1 463 ? 28.197 10.968 0.444 1.00 83.38 463 LEU A N 1
ATOM 3696 C CA . LEU A 1 463 ? 28.723 10.512 -0.852 1.00 83.38 463 LEU A CA 1
ATOM 3697 C C . LEU A 1 463 ? 28.776 11.622 -1.913 1.00 83.38 463 LEU A C 1
ATOM 3699 O O . LEU A 1 463 ? 29.538 11.524 -2.874 1.00 83.38 463 LEU A O 1
ATOM 3703 N N . GLY A 1 464 ? 27.957 12.668 -1.774 1.00 78.56 464 GLY A N 1
ATOM 3704 C CA . GLY A 1 464 ? 27.898 13.787 -2.717 1.00 78.56 464 GLY A CA 1
ATOM 3705 C C . GLY A 1 464 ? 26.516 14.435 -2.794 1.00 78.56 464 GLY A C 1
ATOM 3706 O O . GLY A 1 464 ? 25.604 14.095 -2.041 1.00 78.56 464 GLY A O 1
ATOM 3707 N N . SER A 1 465 ? 26.327 15.372 -3.726 1.00 68.81 465 SER A N 1
ATOM 3708 C CA . SER A 1 465 ? 25.007 15.961 -3.979 1.00 68.81 465 SER A CA 1
ATOM 3709 C C . SER A 1 465 ? 24.793 16.311 -5.443 1.00 68.81 465 SER A C 1
ATOM 3711 O O . SER A 1 465 ? 25.664 16.925 -6.057 1.00 68.81 465 SER A O 1
ATOM 3713 N N . GLY A 1 466 ? 23.611 15.978 -5.960 1.00 62.06 466 GLY A N 1
ATOM 3714 C CA . GLY A 1 466 ? 23.136 16.407 -7.273 1.00 62.06 466 GLY A CA 1
ATOM 3715 C C . GLY A 1 466 ? 22.377 17.736 -7.209 1.00 62.06 466 GLY A C 1
ATOM 3716 O O . GLY A 1 466 ? 22.373 18.433 -6.192 1.00 62.06 466 GLY A O 1
ATOM 3717 N N . ALA A 1 467 ? 21.678 18.071 -8.295 1.00 55.94 467 ALA A N 1
ATOM 3718 C CA . ALA A 1 467 ? 20.938 19.330 -8.415 1.00 55.94 467 ALA A CA 1
ATOM 3719 C C . ALA A 1 467 ? 19.717 19.449 -7.473 1.00 55.94 467 ALA A C 1
ATOM 3721 O O . ALA A 1 467 ? 19.290 20.568 -7.198 1.00 55.94 467 ALA A O 1
ATOM 3722 N N . PHE A 1 468 ? 19.187 18.327 -6.963 1.00 58.31 468 PHE A N 1
ATOM 3723 C CA . PHE A 1 468 ? 17.920 18.257 -6.203 1.00 58.31 468 PHE A CA 1
ATOM 3724 C C . PHE A 1 468 ? 18.049 17.673 -4.786 1.00 58.31 468 PHE A C 1
ATOM 3726 O O . PHE A 1 468 ? 17.062 17.581 -4.061 1.00 58.31 468 PHE A O 1
ATOM 3733 N N . GLY A 1 469 ? 19.248 17.250 -4.372 1.00 72.94 469 GLY A N 1
ATOM 3734 C CA . GLY A 1 469 ? 19.431 16.593 -3.077 1.00 72.94 469 GLY A CA 1
ATOM 3735 C C . GLY A 1 469 ? 20.856 16.122 -2.802 1.00 72.94 469 GLY A C 1
ATOM 3736 O O . GLY A 1 469 ? 21.707 16.103 -3.695 1.00 72.94 469 GLY A O 1
ATOM 3737 N N . SER A 1 470 ? 21.099 15.742 -1.551 1.00 82.81 470 SER A N 1
ATOM 3738 C CA . SER A 1 470 ? 22.340 15.118 -1.074 1.00 82.81 470 SER A CA 1
ATOM 3739 C C .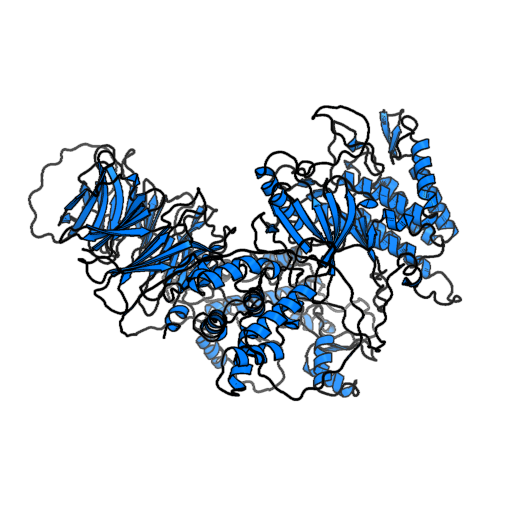 SER A 1 470 ? 22.174 13.598 -0.990 1.00 82.81 470 SER A C 1
ATOM 3741 O O . SER A 1 470 ? 21.063 13.112 -0.795 1.00 82.81 470 SER A O 1
ATOM 3743 N N . VAL A 1 471 ? 23.261 12.842 -1.131 1.00 86.75 471 VAL A N 1
ATOM 3744 C CA . VAL A 1 471 ? 23.274 11.377 -1.020 1.00 86.75 471 VAL A CA 1
ATOM 3745 C C . VAL A 1 471 ? 24.252 10.958 0.072 1.00 86.75 471 VAL A C 1
ATOM 3747 O O . VAL A 1 471 ? 25.383 11.446 0.126 1.00 86.75 471 VAL A O 1
ATOM 3750 N N . TYR A 1 472 ? 23.807 10.037 0.919 1.00 89.75 472 TYR A N 1
ATOM 3751 C CA . TYR A 1 472 ? 24.552 9.465 2.030 1.00 89.75 472 TYR A CA 1
ATOM 3752 C C . TYR A 1 472 ? 24.584 7.940 1.904 1.00 89.75 472 TYR A C 1
ATOM 3754 O O . TYR A 1 472 ? 23.579 7.310 1.574 1.00 89.75 472 TYR A O 1
ATOM 3762 N N . GLU A 1 473 ? 25.735 7.354 2.190 1.00 91.56 473 GLU A N 1
ATOM 3763 C CA . GLU A 1 473 ? 25.887 5.961 2.589 1.00 91.56 473 GLU A CA 1
ATOM 3764 C C . GLU A 1 473 ? 25.392 5.858 4.033 1.00 91.56 473 GLU A C 1
ATOM 3766 O O . GLU A 1 473 ? 25.840 6.619 4.889 1.00 91.56 473 GLU A O 1
ATOM 3771 N N . VAL A 1 474 ? 24.432 4.976 4.300 1.00 90.31 474 VAL A N 1
ATOM 3772 C CA . VAL A 1 474 ? 23.840 4.799 5.631 1.00 90.31 474 VAL A CA 1
ATOM 3773 C C . VAL A 1 474 ? 23.861 3.325 5.989 1.00 90.31 474 VAL A C 1
ATOM 3775 O O . VAL A 1 474 ? 23.424 2.478 5.207 1.00 90.31 474 VAL A O 1
ATOM 3778 N N . LYS A 1 475 ? 24.354 3.014 7.186 1.00 89.62 475 LYS A N 1
ATOM 3779 C CA . LYS A 1 475 ? 24.401 1.648 7.705 1.00 89.62 475 LYS A CA 1
ATOM 3780 C C . LYS A 1 475 ? 23.178 1.372 8.567 1.00 89.62 475 LYS A C 1
ATOM 3782 O O . LYS A 1 475 ? 22.922 2.094 9.528 1.00 89.62 475 LYS A O 1
ATOM 3787 N N . ILE A 1 476 ? 22.439 0.313 8.252 1.00 88.69 476 ILE A N 1
ATOM 3788 C CA . ILE A 1 476 ? 21.242 -0.103 8.995 1.00 88.69 476 ILE A CA 1
ATOM 3789 C C . ILE A 1 476 ? 21.550 -1.427 9.725 1.00 88.69 476 ILE A C 1
ATOM 3791 O O . ILE A 1 476 ? 22.179 -2.317 9.141 1.00 88.69 476 ILE A O 1
ATOM 3795 N N . PRO A 1 477 ? 21.182 -1.585 11.011 1.00 87.25 477 PRO A N 1
ATOM 3796 C CA . PRO A 1 477 ? 21.428 -2.807 11.773 1.00 87.25 477 PRO A CA 1
ATOM 3797 C C . PRO A 1 477 ? 20.543 -3.977 11.328 1.00 87.25 477 PRO A C 1
ATOM 3799 O O . PRO A 1 477 ? 19.463 -3.785 10.761 1.00 87.25 477 PRO A O 1
ATOM 3802 N N . ARG A 1 478 ? 20.976 -5.196 11.690 1.00 86.56 478 ARG A N 1
ATOM 3803 C CA . ARG A 1 478 ? 20.147 -6.410 11.600 1.00 86.56 478 ARG A CA 1
ATOM 3804 C C . ARG A 1 478 ? 18.774 -6.178 12.224 1.00 86.56 478 ARG A C 1
ATOM 3806 O O . ARG A 1 478 ? 18.663 -5.503 13.245 1.00 86.56 478 ARG A O 1
ATOM 3813 N N . ASP A 1 479 ? 17.748 -6.754 11.613 1.00 84.81 479 ASP A N 1
ATOM 3814 C CA . ASP A 1 479 ? 16.344 -6.674 12.023 1.00 84.81 479 ASP A CA 1
ATOM 3815 C C . ASP A 1 479 ? 15.653 -5.297 11.917 1.00 84.81 479 ASP A C 1
ATOM 3817 O O . ASP A 1 479 ? 14.472 -5.199 12.248 1.00 84.81 479 ASP A O 1
ATOM 3821 N N . HIS A 1 480 ? 16.321 -4.266 11.379 1.00 86.88 480 HIS A N 1
ATOM 3822 C CA . HIS A 1 480 ? 15.744 -2.921 11.187 1.00 86.88 480 HIS A CA 1
ATOM 3823 C C . HIS A 1 480 ? 15.501 -2.512 9.719 1.00 86.88 480 HIS A C 1
ATOM 3825 O O . HIS A 1 480 ? 15.102 -1.375 9.460 1.00 86.88 480 HIS A O 1
ATOM 3831 N N . LEU A 1 481 ? 15.654 -3.437 8.761 1.00 86.19 481 LEU A N 1
ATOM 3832 C CA . LEU A 1 481 ? 15.311 -3.239 7.344 1.00 86.19 481 LEU A CA 1
ATOM 3833 C C . LEU A 1 481 ? 14.467 -4.407 6.802 1.00 86.19 481 LEU A C 1
ATOM 3835 O O . LEU A 1 481 ? 14.772 -5.572 7.064 1.00 86.19 481 LEU A O 1
ATOM 3839 N N . THR A 1 482 ? 13.431 -4.113 6.013 1.00 81.81 482 THR A N 1
ATOM 3840 C CA . THR A 1 482 ? 12.625 -5.096 5.260 1.00 81.81 482 THR A CA 1
ATOM 3841 C C . THR A 1 482 ? 12.409 -4.635 3.818 1.00 81.81 482 THR A C 1
ATOM 3843 O O . THR A 1 482 ? 12.187 -3.458 3.554 1.00 81.81 482 THR A O 1
ATOM 3846 N N . LYS A 1 483 ? 12.447 -5.562 2.852 1.00 68.88 483 LYS A N 1
ATOM 3847 C CA . LYS A 1 483 ? 12.316 -5.222 1.421 1.00 68.88 483 LYS A CA 1
ATOM 3848 C C . LYS A 1 483 ? 10.866 -4.954 0.991 1.00 68.88 483 LYS A C 1
ATOM 3850 O O . LYS A 1 483 ? 10.642 -4.345 -0.051 1.00 68.88 483 LYS A O 1
ATOM 3855 N N . HIS A 1 484 ? 9.872 -5.423 1.754 1.00 65.88 484 HIS A N 1
ATOM 3856 C CA . HIS A 1 484 ? 8.465 -5.479 1.314 1.00 65.88 484 HIS A CA 1
ATOM 3857 C C . HIS A 1 484 ? 7.433 -5.086 2.396 1.00 65.88 484 HIS A C 1
ATOM 3859 O O . HIS A 1 484 ? 6.265 -5.453 2.278 1.00 65.88 484 HIS A O 1
ATOM 3865 N N . ARG A 1 485 ? 7.849 -4.363 3.450 1.00 66.06 485 ARG A N 1
ATOM 3866 C CA . ARG A 1 485 ? 7.051 -4.067 4.667 1.00 66.06 485 ARG A CA 1
ATOM 3867 C C . ARG A 1 485 ? 6.505 -5.311 5.388 1.00 66.06 485 ARG A C 1
ATOM 3869 O O . ARG A 1 485 ? 5.508 -5.234 6.099 1.00 66.06 485 ARG A O 1
ATOM 3876 N N . ASP A 1 486 ? 7.169 -6.455 5.226 1.00 72.00 486 ASP A N 1
ATOM 3877 C CA . ASP A 1 486 ? 6.957 -7.603 6.105 1.00 72.00 486 ASP A CA 1
ATOM 3878 C C . ASP A 1 486 ? 7.983 -7.527 7.239 1.00 72.00 486 ASP A C 1
ATOM 3880 O O . ASP A 1 486 ? 9.178 -7.745 7.032 1.00 72.00 486 ASP A O 1
ATOM 3884 N N . PHE A 1 487 ? 7.514 -7.148 8.427 1.00 76.38 487 PHE A N 1
ATOM 3885 C CA . PHE A 1 487 ? 8.347 -6.957 9.615 1.00 76.38 487 PHE A CA 1
ATOM 3886 C C . PHE A 1 487 ? 8.778 -8.275 10.280 1.00 76.38 487 PHE A C 1
ATOM 3888 O O . PHE A 1 487 ? 9.568 -8.241 11.220 1.00 76.38 487 PHE A O 1
ATOM 3895 N N . ASN A 1 488 ? 8.281 -9.421 9.801 1.00 74.12 488 ASN A N 1
ATOM 3896 C CA . ASN A 1 488 ? 8.740 -10.751 10.205 1.00 74.12 488 ASN A CA 1
ATOM 3897 C C . ASN A 1 488 ? 9.914 -11.191 9.309 1.00 74.12 488 ASN A C 1
ATOM 3899 O O . ASN A 1 488 ? 10.899 -11.754 9.787 1.00 74.12 488 ASN A O 1
ATOM 3903 N N . GLN A 1 489 ? 9.849 -10.848 8.015 1.00 77.12 489 GLN A N 1
ATOM 3904 C CA . GLN A 1 489 ? 10.918 -11.051 7.027 1.00 77.12 489 GLN A CA 1
ATOM 3905 C C . GLN A 1 489 ? 11.876 -9.845 6.972 1.00 77.12 489 GLN A C 1
ATOM 3907 O O . GLN A 1 489 ? 12.056 -9.191 5.941 1.00 77.12 489 GLN A O 1
ATOM 3912 N N . THR A 1 490 ? 12.490 -9.536 8.114 1.00 82.94 490 THR A N 1
ATOM 3913 C CA . THR A 1 490 ? 13.576 -8.553 8.225 1.00 82.94 490 THR A CA 1
ATOM 3914 C C . THR A 1 490 ? 14.917 -9.122 7.765 1.00 82.94 490 THR A C 1
ATOM 3916 O O . THR A 1 490 ? 15.182 -10.320 7.879 1.00 82.94 490 THR A O 1
ATOM 3919 N N . ILE A 1 491 ? 15.797 -8.250 7.274 1.00 82.38 491 ILE A N 1
ATOM 3920 C CA . ILE A 1 491 ? 17.160 -8.620 6.885 1.00 82.38 491 ILE A CA 1
ATOM 3921 C C . ILE A 1 491 ? 17.993 -8.890 8.150 1.00 82.38 491 ILE A C 1
ATOM 3923 O O . ILE A 1 491 ? 17.997 -8.091 9.088 1.00 82.38 491 ILE A O 1
ATOM 3927 N N . LYS A 1 492 ? 18.665 -10.048 8.191 1.00 84.19 492 LYS A N 1
ATOM 3928 C CA . LYS A 1 492 ? 19.392 -10.560 9.372 1.00 84.19 492 LYS A CA 1
ATOM 3929 C C . LYS A 1 492 ? 20.857 -10.109 9.442 1.00 84.19 492 LYS A C 1
ATOM 3931 O O . LYS A 1 492 ? 21.500 -10.248 10.481 1.00 84.19 492 LYS A O 1
ATOM 3936 N N . THR A 1 493 ? 21.362 -9.536 8.357 1.00 84.38 493 THR A N 1
ATOM 3937 C CA . THR A 1 493 ? 22.643 -8.831 8.236 1.00 84.38 493 THR A CA 1
ATOM 3938 C C . THR A 1 493 ? 22.479 -7.332 8.506 1.00 84.38 493 THR A C 1
ATOM 3940 O O . THR A 1 493 ? 21.369 -6.803 8.503 1.00 84.38 493 THR A O 1
ATOM 3943 N N . SER A 1 494 ? 23.590 -6.637 8.772 1.00 85.62 494 SER A N 1
ATOM 3944 C CA . SER A 1 494 ? 23.622 -5.171 8.721 1.00 85.62 494 SER A CA 1
ATOM 3945 C C . SER A 1 494 ? 23.899 -4.744 7.284 1.00 85.62 494 SER A C 1
ATOM 3947 O O . SER A 1 494 ? 24.880 -5.193 6.696 1.00 85.62 494 SER A O 1
ATOM 3949 N N . GLU A 1 495 ? 23.044 -3.885 6.739 1.00 86.94 495 GLU A N 1
ATOM 3950 C CA . GLU A 1 495 ? 23.065 -3.488 5.329 1.00 86.94 495 GLU A CA 1
ATOM 3951 C C . GLU A 1 495 ? 23.617 -2.069 5.161 1.00 86.94 495 GLU A C 1
ATOM 3953 O O . GLU A 1 495 ? 23.356 -1.192 5.989 1.00 86.94 495 GLU A O 1
ATOM 3958 N N . LEU A 1 496 ? 24.329 -1.832 4.059 1.00 90.56 496 LEU A N 1
ATOM 3959 C CA . LEU A 1 496 ? 24.678 -0.493 3.587 1.00 90.56 496 LEU A CA 1
ATOM 3960 C C . LEU A 1 496 ? 23.677 -0.073 2.505 1.00 90.56 496 LEU A C 1
ATOM 3962 O O . LEU A 1 496 ? 23.469 -0.789 1.525 1.00 90.56 496 LEU A O 1
ATOM 3966 N N . VAL A 1 497 ? 23.051 1.089 2.681 1.00 90.31 497 VAL A N 1
ATOM 3967 C CA . VAL A 1 497 ? 22.044 1.627 1.757 1.00 90.31 497 VAL A CA 1
ATOM 3968 C C . VAL A 1 497 ? 22.393 3.053 1.345 1.00 90.31 497 VAL A C 1
ATOM 3970 O O . VAL A 1 497 ? 23.044 3.787 2.087 1.00 90.31 497 VAL A O 1
ATOM 3973 N N . ALA A 1 498 ? 21.927 3.472 0.171 1.00 90.25 498 ALA A N 1
ATOM 3974 C CA . ALA A 1 498 ? 21.986 4.867 -0.241 1.00 90.25 498 ALA A CA 1
ATOM 3975 C C . ALA A 1 498 ? 20.727 5.604 0.247 1.00 90.25 498 ALA A C 1
ATOM 3977 O O . ALA A 1 498 ? 19.615 5.290 -0.185 1.00 90.25 498 ALA A O 1
ATOM 3978 N N . ARG A 1 499 ? 20.889 6.602 1.122 1.00 89.25 499 ARG A N 1
ATOM 3979 C CA . ARG A 1 499 ? 19.842 7.564 1.499 1.00 89.25 499 ARG A CA 1
ATOM 3980 C C . ARG A 1 499 ? 20.006 8.826 0.656 1.00 89.25 499 ARG A C 1
ATOM 3982 O O . ARG A 1 499 ? 21.026 9.504 0.764 1.00 89.25 499 ARG A O 1
ATOM 3989 N N . LYS A 1 500 ? 19.019 9.162 -0.178 1.00 84.69 500 LYS A N 1
ATOM 3990 C CA . LYS A 1 500 ? 18.983 10.443 -0.903 1.00 84.69 500 LYS A CA 1
ATOM 3991 C C . LYS A 1 500 ? 18.001 11.400 -0.241 1.00 84.69 500 LYS A C 1
ATOM 3993 O O . LYS A 1 500 ? 16.799 11.151 -0.263 1.00 84.69 500 LYS A O 1
ATOM 3998 N N . ASP A 1 501 ? 18.538 12.488 0.300 1.00 84.25 501 ASP A N 1
ATOM 3999 C CA . ASP A 1 501 ? 17.813 13.531 1.021 1.00 84.25 501 ASP A CA 1
ATOM 4000 C C . ASP A 1 501 ? 17.525 14.711 0.084 1.00 84.25 501 ASP A C 1
ATOM 4002 O O . ASP A 1 501 ? 18.438 15.399 -0.391 1.00 84.25 501 ASP A O 1
ATOM 4006 N N . TYR A 1 502 ? 16.243 14.943 -0.180 1.00 77.38 502 TYR A N 1
ATOM 4007 C CA . TYR A 1 502 ? 15.731 16.028 -1.009 1.00 77.38 502 TYR A CA 1
ATOM 4008 C C . TYR A 1 502 ? 15.353 17.237 -0.145 1.00 77.38 502 TYR A C 1
ATOM 4010 O O . TYR A 1 502 ? 14.803 17.079 0.950 1.00 77.38 502 TYR A O 1
ATOM 4018 N N . LYS A 1 503 ? 15.605 18.449 -0.658 1.00 68.94 503 LYS A N 1
ATOM 4019 C CA . LYS A 1 503 ? 15.110 19.695 -0.055 1.00 68.94 503 LYS A CA 1
ATOM 4020 C C . LYS A 1 503 ? 13.806 20.126 -0.743 1.00 68.94 503 LYS A C 1
ATOM 4022 O O . LYS A 1 503 ? 13.845 20.360 -1.956 1.00 68.94 503 LYS A O 1
ATOM 4027 N N . PRO A 1 504 ? 12.682 20.251 -0.011 1.00 63.22 504 PRO A N 1
ATOM 4028 C CA . PRO A 1 504 ? 11.467 20.869 -0.537 1.00 63.22 504 PRO A CA 1
ATOM 4029 C C . PRO A 1 504 ? 11.754 22.292 -1.018 1.00 63.22 504 PRO A C 1
ATOM 4031 O O . PRO A 1 504 ? 12.640 22.961 -0.477 1.00 63.22 504 PRO A O 1
ATOM 4034 N N . ALA A 1 505 ? 11.013 22.757 -2.023 1.00 59.72 505 ALA A N 1
ATOM 4035 C CA . ALA A 1 505 ? 11.030 24.169 -2.388 1.00 59.72 505 ALA A CA 1
ATOM 4036 C C . ALA A 1 505 ? 10.546 25.031 -1.206 1.00 59.72 505 ALA A C 1
ATOM 4038 O O . ALA A 1 505 ? 9.719 24.593 -0.403 1.00 59.72 505 ALA A O 1
ATOM 4039 N N . LYS A 1 506 ? 11.061 26.261 -1.087 1.00 54.06 506 LYS A N 1
ATOM 4040 C CA . LYS A 1 506 ? 10.458 27.245 -0.180 1.00 54.06 506 LYS A CA 1
ATOM 4041 C C . LYS A 1 506 ? 9.038 27.579 -0.642 1.00 54.06 506 LYS A C 1
ATOM 4043 O O . LYS A 1 506 ? 8.769 27.633 -1.839 1.00 54.06 506 LYS A O 1
ATOM 4048 N N . ASP A 1 507 ? 8.205 27.855 0.355 1.00 50.31 507 ASP A N 1
ATOM 4049 C CA . ASP A 1 507 ? 6.777 28.173 0.295 1.00 50.31 507 ASP A CA 1
ATOM 4050 C C . ASP A 1 507 ? 5.832 26.971 0.048 1.00 50.31 507 ASP A C 1
ATOM 4052 O O . ASP A 1 507 ? 5.912 26.254 -0.942 1.00 50.31 507 ASP A O 1
ATOM 4056 N N . MET A 1 508 ? 4.865 26.822 0.967 1.00 47.84 508 MET A N 1
ATOM 4057 C CA . MET A 1 508 ? 3.774 25.825 1.025 1.00 47.84 508 MET A CA 1
ATOM 4058 C C . MET A 1 508 ? 4.125 24.371 1.409 1.00 47.84 508 MET A C 1
ATOM 4060 O O . MET A 1 508 ? 4.325 23.490 0.576 1.00 47.84 508 MET A O 1
ATOM 4064 N N . GLU A 1 509 ? 3.952 24.074 2.701 1.00 50.69 509 GLU A N 1
ATOM 4065 C CA . GLU A 1 509 ? 3.826 22.718 3.271 1.00 50.69 509 GLU A CA 1
ATOM 4066 C C . GLU A 1 509 ? 2.739 21.864 2.573 1.00 50.69 509 GLU A C 1
ATOM 4068 O O . GLU A 1 509 ? 2.878 20.652 2.412 1.00 50.69 509 GLU A O 1
ATOM 4073 N N . GLU A 1 510 ? 1.683 22.508 2.061 1.00 49.16 510 GLU A N 1
ATOM 4074 C CA . GLU A 1 510 ? 0.618 21.859 1.285 1.00 49.16 510 GLU A CA 1
ATOM 4075 C C . GLU A 1 510 ? 1.060 21.419 -0.129 1.00 49.16 510 GLU A C 1
ATOM 4077 O O . GLU A 1 510 ? 0.352 20.645 -0.778 1.00 49.16 510 GLU A O 1
ATOM 4082 N N . SER A 1 511 ? 2.209 21.900 -0.625 1.00 52.47 511 SER A N 1
ATOM 4083 C CA . SER A 1 511 ? 2.835 21.405 -1.860 1.00 52.47 511 SER A CA 1
ATOM 4084 C C . SER A 1 511 ? 3.602 20.113 -1.579 1.00 52.47 511 SER A C 1
ATOM 4086 O O . SER A 1 511 ? 3.356 19.098 -2.232 1.00 52.47 511 SER A O 1
ATOM 4088 N N . PHE A 1 512 ? 4.403 20.092 -0.510 1.00 53.03 512 PHE A N 1
ATOM 4089 C CA . PHE A 1 512 ? 5.219 18.946 -0.094 1.00 53.03 512 PHE A CA 1
ATOM 4090 C C . PHE A 1 512 ? 4.429 17.630 0.034 1.00 53.03 512 PHE A C 1
ATOM 4092 O O . PHE A 1 512 ? 4.861 16.585 -0.458 1.00 53.03 512 PHE A O 1
ATOM 4099 N N . GLU A 1 513 ? 3.216 17.648 0.599 1.00 55.25 513 GLU A N 1
ATOM 4100 C CA . GLU A 1 513 ? 2.392 16.428 0.673 1.00 55.25 513 GLU A CA 1
ATOM 4101 C C . GLU A 1 513 ? 1.772 15.992 -0.672 1.00 55.25 513 GLU A C 1
ATOM 4103 O O . GLU A 1 513 ? 1.434 14.816 -0.842 1.00 55.25 513 GLU A O 1
ATOM 4108 N N . LYS A 1 514 ? 1.633 16.900 -1.648 1.00 53.72 514 LYS A N 1
ATOM 4109 C CA . LYS A 1 514 ? 1.215 16.590 -3.033 1.00 53.72 514 LYS A CA 1
ATOM 4110 C C . LYS A 1 514 ? 2.401 16.080 -3.865 1.00 53.72 514 LYS A C 1
ATOM 4112 O O . LYS A 1 514 ? 2.228 15.207 -4.722 1.00 53.72 514 LYS A O 1
ATOM 4117 N N . GLU A 1 515 ? 3.600 16.571 -3.568 1.00 53.56 515 GLU A N 1
ATOM 4118 C CA . GLU A 1 515 ? 4.884 16.183 -4.159 1.00 53.56 515 GLU A CA 1
ATOM 4119 C C . GLU A 1 515 ? 5.271 14.761 -3.745 1.00 53.56 515 GLU A C 1
ATOM 4121 O O . GLU A 1 515 ? 5.364 13.877 -4.598 1.00 53.56 515 GLU A O 1
ATOM 4126 N N . VAL A 1 516 ? 5.362 14.494 -2.436 1.00 57.22 516 VAL A N 1
ATOM 4127 C CA . VAL A 1 516 ? 5.640 13.157 -1.874 1.00 57.22 516 VAL A CA 1
ATOM 4128 C C . VAL A 1 516 ? 4.609 12.121 -2.346 1.00 57.22 516 VAL A C 1
ATOM 4130 O O . VAL A 1 516 ? 4.957 10.967 -2.603 1.00 57.22 516 VAL A O 1
ATOM 4133 N N . ARG A 1 517 ? 3.343 12.521 -2.527 1.00 57.56 517 ARG A N 1
ATOM 4134 C CA . ARG A 1 517 ? 2.291 11.666 -3.102 1.00 57.56 517 ARG A CA 1
ATOM 4135 C C . ARG A 1 517 ? 2.526 11.359 -4.580 1.00 57.56 517 ARG A C 1
ATOM 4137 O O . ARG A 1 517 ? 2.447 10.197 -4.961 1.00 57.56 517 ARG A O 1
ATOM 4144 N N . SER A 1 518 ? 2.871 12.362 -5.387 1.00 54.56 518 SER A N 1
ATOM 4145 C CA . SER A 1 518 ? 3.165 12.175 -6.817 1.00 54.56 518 SER A CA 1
ATOM 4146 C C . SER A 1 518 ? 4.419 11.319 -7.037 1.00 54.56 518 SER A C 1
ATOM 4148 O O . SER A 1 518 ? 4.437 10.472 -7.922 1.00 54.56 518 SER A O 1
ATOM 4150 N N . ILE A 1 519 ? 5.438 11.465 -6.186 1.00 56.75 519 ILE A N 1
ATOM 4151 C CA . ILE A 1 519 ? 6.625 10.598 -6.169 1.00 56.75 519 ILE A CA 1
ATOM 4152 C C . ILE A 1 519 ? 6.222 9.157 -5.811 1.00 56.75 519 ILE A C 1
ATOM 4154 O O . ILE A 1 519 ? 6.600 8.216 -6.510 1.00 56.75 519 ILE A O 1
ATOM 4158 N N . ARG A 1 520 ? 5.391 8.967 -4.774 1.00 59.47 520 ARG A N 1
ATOM 4159 C CA . ARG A 1 520 ? 4.878 7.643 -4.379 1.00 59.47 520 ARG A CA 1
ATOM 4160 C C . ARG A 1 520 ? 4.087 6.966 -5.505 1.00 59.47 520 ARG A C 1
ATOM 4162 O O . ARG A 1 520 ? 4.294 5.777 -5.727 1.00 59.47 520 ARG A O 1
ATOM 4169 N N . GLU A 1 521 ? 3.230 7.699 -6.222 1.00 56.56 521 GLU A N 1
ATOM 4170 C CA . GLU A 1 521 ? 2.463 7.201 -7.382 1.00 56.56 521 GLU A CA 1
ATOM 4171 C C . GLU A 1 521 ? 3.370 6.615 -8.481 1.00 56.56 521 GLU A C 1
ATOM 4173 O O . GLU A 1 521 ? 2.995 5.636 -9.122 1.00 56.56 521 GLU A O 1
ATOM 4178 N N . ILE A 1 522 ? 4.570 7.176 -8.672 1.00 56.06 522 ILE A N 1
ATOM 4179 C CA . ILE A 1 522 ? 5.527 6.757 -9.709 1.00 56.06 522 ILE A CA 1
ATOM 4180 C C . ILE A 1 522 ? 6.355 5.549 -9.251 1.00 56.06 522 ILE A C 1
ATOM 4182 O O . ILE A 1 522 ? 6.490 4.577 -9.993 1.00 56.06 522 ILE A O 1
ATOM 4186 N N . PHE A 1 523 ? 6.890 5.581 -8.025 1.00 52.59 523 PHE A N 1
ATOM 4187 C CA . PHE A 1 523 ? 7.775 4.524 -7.511 1.00 52.59 523 PHE A CA 1
ATOM 4188 C C . PHE A 1 523 ? 7.046 3.315 -6.898 1.00 52.59 523 PHE A C 1
ATOM 4190 O O . PHE A 1 523 ? 7.687 2.302 -6.634 1.00 52.59 523 PHE A O 1
ATOM 4197 N N . SER A 1 524 ? 5.723 3.385 -6.697 1.00 51.16 524 SER A N 1
ATOM 4198 C CA . SER A 1 524 ? 4.907 2.270 -6.168 1.00 51.16 524 SER A CA 1
ATOM 4199 C C . SER A 1 524 ? 4.113 1.518 -7.246 1.00 51.16 524 SER A C 1
ATOM 4201 O O . SER A 1 524 ? 3.186 0.780 -6.915 1.00 51.16 524 SER A O 1
ATOM 4203 N N . GLY A 1 525 ? 4.432 1.718 -8.529 1.00 51.53 525 GLY A N 1
ATOM 4204 C CA . GLY A 1 525 ? 3.795 1.001 -9.636 1.00 51.53 525 GLY A CA 1
ATOM 4205 C C . GLY A 1 525 ? 4.035 -0.513 -9.580 1.00 51.53 525 GLY A C 1
ATOM 4206 O O . GLY A 1 525 ? 5.106 -0.974 -9.189 1.00 51.53 525 GLY A O 1
ATOM 4207 N N . SER A 1 526 ? 3.033 -1.295 -9.991 1.00 45.03 526 SER A N 1
ATOM 4208 C CA . SER A 1 526 ? 3.027 -2.767 -9.898 1.00 45.03 526 SER A CA 1
ATOM 4209 C C . SER A 1 526 ? 4.135 -3.442 -10.719 1.00 45.03 526 SER A C 1
ATOM 4211 O O . SER A 1 526 ? 4.603 -4.529 -10.383 1.00 45.03 526 SER A O 1
ATOM 4213 N N . SER A 1 527 ? 4.539 -2.801 -11.816 1.00 53.94 527 SER A N 1
ATOM 4214 C CA . SER A 1 527 ? 5.536 -3.272 -12.773 1.00 53.94 527 SER A CA 1
ATOM 4215 C C . SER A 1 527 ? 6.963 -2.960 -12.296 1.00 53.94 527 SER A C 1
ATOM 4217 O O . SER A 1 527 ? 7.252 -1.809 -11.964 1.00 53.94 527 SER A O 1
ATOM 4219 N N . LYS A 1 528 ? 7.888 -3.928 -12.367 1.00 68.94 528 LYS A N 1
ATOM 4220 C CA . LYS A 1 528 ? 9.309 -3.765 -11.994 1.00 68.94 528 LYS A CA 1
ATOM 4221 C C . LYS A 1 528 ? 10.265 -4.140 -13.130 1.00 68.94 528 LYS A C 1
ATOM 4223 O O . LYS A 1 528 ? 9.929 -4.977 -13.960 1.00 68.94 528 LYS A O 1
ATOM 4228 N N . HIS A 1 529 ? 11.474 -3.571 -13.122 1.00 79.81 529 HIS A N 1
ATOM 4229 C CA . HIS A 1 529 ? 12.538 -3.886 -14.082 1.00 79.81 529 HIS A CA 1
ATOM 4230 C C . HIS A 1 529 ? 13.925 -3.860 -13.421 1.00 79.81 529 HIS A C 1
ATOM 4232 O O . HIS A 1 529 ? 14.232 -2.941 -12.662 1.00 79.81 529 HIS A O 1
ATOM 4238 N N . ASN A 1 530 ? 14.792 -4.828 -13.740 1.00 84.69 530 ASN A N 1
ATOM 4239 C CA . ASN A 1 530 ? 16.096 -4.995 -13.079 1.00 84.69 530 ASN A CA 1
ATOM 4240 C C . ASN A 1 530 ? 17.034 -3.789 -13.257 1.00 84.69 530 ASN A C 1
ATOM 4242 O O . ASN A 1 530 ? 17.801 -3.472 -12.348 1.00 84.69 530 ASN A O 1
ATOM 4246 N N . ASN A 1 531 ? 16.952 -3.097 -14.394 1.00 88.88 531 ASN A N 1
ATOM 4247 C CA . ASN A 1 531 ? 17.780 -1.933 -14.736 1.00 88.88 531 ASN A CA 1
ATOM 4248 C C . ASN A 1 531 ? 17.164 -0.580 -14.321 1.00 88.88 531 ASN A C 1
ATOM 4250 O O . ASN A 1 531 ? 17.556 0.469 -14.830 1.00 88.88 531 ASN A O 1
ATOM 4254 N N . ILE A 1 532 ? 16.202 -0.588 -13.398 1.00 82.31 532 ILE A N 1
ATOM 4255 C CA . ILE A 1 532 ? 15.672 0.609 -12.734 1.00 82.31 532 ILE A CA 1
ATOM 4256 C C . ILE A 1 532 ? 15.995 0.500 -11.240 1.00 82.31 532 ILE A C 1
ATOM 4258 O O . ILE A 1 532 ? 15.960 -0.590 -10.664 1.00 82.31 532 ILE A O 1
ATOM 4262 N N . LEU A 1 533 ? 16.366 1.615 -10.611 1.00 79.00 533 LEU A N 1
ATOM 4263 C CA . LEU A 1 533 ? 16.663 1.648 -9.183 1.00 79.00 533 LEU A CA 1
ATOM 4264 C C . LEU A 1 533 ? 15.365 1.618 -8.355 1.00 79.00 533 LEU A C 1
ATOM 4266 O O . LEU A 1 533 ? 14.645 2.611 -8.276 1.00 79.00 533 LEU A O 1
ATOM 4270 N N . GLU A 1 534 ? 15.068 0.473 -7.738 1.00 75.00 534 GLU A N 1
ATOM 4271 C CA . GLU A 1 534 ? 13.991 0.346 -6.747 1.00 75.00 534 GLU A CA 1
ATOM 4272 C C . GLU A 1 534 ? 14.388 1.020 -5.421 1.00 75.00 534 GLU A C 1
ATOM 4274 O O . GLU A 1 534 ? 15.550 0.985 -5.016 1.00 75.00 534 GLU A O 1
ATOM 4279 N N . SER A 1 535 ? 13.413 1.602 -4.717 1.00 74.38 535 SER A N 1
ATOM 4280 C CA . SER A 1 535 ? 13.590 2.088 -3.348 1.00 74.38 535 SER A CA 1
ATOM 4281 C C . SER A 1 535 ? 13.197 1.019 -2.327 1.00 74.38 535 SER A C 1
ATOM 4283 O O . SER A 1 535 ? 12.146 0.395 -2.443 1.00 74.38 535 SER A O 1
ATOM 4285 N N . PHE A 1 536 ? 14.008 0.853 -1.280 1.00 71.75 536 PHE A N 1
ATOM 4286 C CA . PHE A 1 536 ? 13.655 0.032 -0.122 1.00 71.75 536 PHE A CA 1
ATOM 4287 C C . PHE A 1 536 ? 12.561 0.660 0.747 1.00 71.75 536 PHE A C 1
ATOM 4289 O O . PHE A 1 536 ? 11.910 -0.066 1.491 1.00 71.75 536 PHE A O 1
ATOM 4296 N N . GLY A 1 537 ? 12.358 1.979 0.685 1.00 74.25 537 GLY A N 1
ATOM 4297 C CA . GLY A 1 537 ? 11.341 2.684 1.460 1.00 74.25 537 GLY A CA 1
ATOM 4298 C C . GLY A 1 537 ? 11.540 4.199 1.488 1.00 74.25 537 GLY A C 1
ATOM 4299 O O . GLY A 1 537 ? 12.613 4.719 1.170 1.00 74.25 537 GLY A O 1
ATOM 4300 N N . THR A 1 538 ? 10.488 4.903 1.900 1.00 78.69 538 THR A N 1
ATOM 4301 C CA . THR A 1 538 ? 10.449 6.371 1.969 1.00 78.69 538 THR A CA 1
ATOM 4302 C C . THR A 1 538 ? 10.294 6.875 3.399 1.00 78.69 538 THR A C 1
ATOM 4304 O O . THR A 1 538 ? 9.467 6.364 4.154 1.00 78.69 538 THR A O 1
ATOM 4307 N N . LEU A 1 539 ? 11.055 7.910 3.747 1.00 82.81 539 LEU A N 1
ATOM 4308 C CA . LEU A 1 539 ? 11.014 8.597 5.037 1.00 82.81 539 LEU A CA 1
ATOM 4309 C C . LEU A 1 539 ? 10.724 10.089 4.813 1.00 82.81 539 LEU A C 1
ATOM 4311 O O . LEU A 1 539 ? 11.284 10.716 3.917 1.00 82.81 539 LEU A O 1
ATOM 4315 N N . VAL A 1 540 ? 9.849 10.656 5.636 1.00 82.19 540 VAL A N 1
ATOM 4316 C CA . VAL A 1 540 ? 9.598 12.094 5.757 1.00 82.19 540 VAL A CA 1
ATOM 4317 C C . VAL A 1 540 ? 9.936 12.507 7.182 1.00 82.19 540 VAL A C 1
ATOM 4319 O O . VAL A 1 540 ? 9.428 11.914 8.130 1.00 82.19 540 VAL A O 1
ATOM 4322 N N . ILE A 1 541 ? 10.756 13.543 7.328 1.00 81.50 541 ILE A N 1
ATOM 4323 C CA . ILE A 1 541 ? 11.005 14.206 8.608 1.00 81.50 541 ILE A CA 1
ATOM 4324 C C . ILE A 1 541 ? 10.336 15.579 8.534 1.00 81.50 541 ILE A C 1
ATOM 4326 O O . ILE A 1 541 ? 10.711 16.402 7.694 1.00 81.50 541 ILE A O 1
ATOM 4330 N N . LYS A 1 542 ? 9.333 15.815 9.384 1.00 76.56 542 LYS A N 1
ATOM 4331 C CA . LYS A 1 542 ? 8.656 17.107 9.539 1.00 76.56 542 LYS A CA 1
ATOM 4332 C C . LYS A 1 542 ? 9.348 17.930 10.626 1.00 76.56 542 LYS A C 1
ATOM 4334 O O . LYS A 1 542 ? 9.716 17.412 11.677 1.00 76.56 542 LYS A O 1
ATOM 4339 N N . GLY A 1 543 ? 9.539 19.222 10.372 1.00 71.94 543 GLY A N 1
ATOM 4340 C CA . GLY A 1 543 ? 10.245 20.129 11.277 1.00 71.94 543 GLY A CA 1
ATOM 4341 C C . GLY A 1 543 ? 10.624 21.452 10.605 1.00 71.94 543 GLY A C 1
ATOM 4342 O O . GLY A 1 543 ? 10.126 21.732 9.517 1.00 71.94 543 GLY A O 1
ATOM 4343 N N . PRO A 1 544 ? 11.522 22.256 11.209 1.00 67.06 544 PRO A N 1
ATOM 4344 C CA . PRO A 1 544 ? 11.929 23.559 10.674 1.00 67.06 544 PRO A CA 1
ATOM 4345 C C . PRO A 1 544 ? 12.769 23.422 9.394 1.00 67.06 544 PRO A C 1
ATOM 4347 O O . PRO A 1 544 ? 12.764 24.302 8.540 1.00 67.06 544 PRO A O 1
ATOM 4350 N N . GLU A 1 545 ? 13.461 22.287 9.247 1.00 71.62 545 GLU A N 1
ATOM 4351 C CA . GLU A 1 545 ? 14.019 21.808 7.984 1.00 71.62 545 GLU A CA 1
ATOM 4352 C C . GLU A 1 545 ? 13.286 20.519 7.557 1.00 71.62 545 GLU A C 1
ATOM 4354 O O . GLU A 1 545 ? 13.761 19.424 7.883 1.00 71.62 545 GLU A O 1
ATOM 4359 N N . PRO A 1 546 ? 12.142 20.604 6.850 1.00 74.38 546 PRO A N 1
ATOM 4360 C CA . PRO A 1 546 ? 11.447 19.418 6.362 1.00 74.38 546 PRO A CA 1
ATOM 4361 C C . PRO A 1 546 ? 12.305 18.684 5.323 1.00 74.38 546 PRO A C 1
ATOM 4363 O O . PRO A 1 546 ? 12.924 19.306 4.455 1.00 74.38 546 PRO A O 1
ATOM 4366 N N . LYS A 1 547 ? 12.361 17.351 5.415 1.00 78.62 547 LYS A N 1
ATOM 4367 C CA . LYS A 1 547 ? 13.209 16.492 4.569 1.00 78.62 547 LYS A CA 1
ATOM 4368 C C . LYS A 1 547 ? 12.411 15.302 4.047 1.00 78.62 547 LYS A C 1
ATOM 4370 O O . LYS A 1 547 ? 11.686 14.656 4.803 1.00 78.62 547 LYS A O 1
ATOM 4375 N N . PHE A 1 548 ? 12.576 14.998 2.761 1.00 80.75 548 PHE A N 1
ATOM 4376 C CA . PHE A 1 548 ? 12.125 13.743 2.157 1.00 80.75 548 PHE A CA 1
ATOM 4377 C C . PHE A 1 548 ? 13.346 12.902 1.792 1.00 80.75 548 PHE A C 1
ATOM 4379 O O . PHE A 1 548 ? 14.236 13.372 1.082 1.00 80.75 548 PHE A O 1
ATOM 4386 N N . SER A 1 549 ? 13.375 11.666 2.276 1.00 84.44 549 SER A N 1
ATOM 4387 C CA . SER A 1 549 ? 14.511 10.756 2.178 1.00 84.44 549 SER A CA 1
ATOM 4388 C C . SER A 1 549 ? 14.093 9.466 1.475 1.00 84.44 549 SER A C 1
ATOM 4390 O O . SER A 1 549 ? 13.180 8.763 1.916 1.00 84.44 549 SER A O 1
ATOM 4392 N N . LEU A 1 550 ? 14.786 9.138 0.385 1.00 82.31 550 LEU A N 1
ATOM 4393 C CA . LEU A 1 550 ? 14.583 7.913 -0.388 1.00 82.31 550 LEU A CA 1
ATOM 4394 C C . LEU A 1 550 ? 15.699 6.912 -0.063 1.00 82.31 550 LEU A C 1
ATOM 4396 O O . LEU A 1 550 ? 16.871 7.215 -0.290 1.00 82.31 550 LEU A O 1
ATOM 4400 N N . LEU A 1 551 ? 15.347 5.736 0.463 1.00 84.88 551 LEU A N 1
ATOM 4401 C CA . LEU A 1 551 ? 16.295 4.654 0.757 1.00 84.88 551 LEU A CA 1
ATOM 4402 C C . LEU A 1 551 ? 16.394 3.716 -0.448 1.00 84.88 551 LEU A C 1
ATOM 4404 O O . LEU A 1 551 ? 15.371 3.300 -0.987 1.00 84.88 551 LEU A O 1
ATOM 4408 N N . MET A 1 552 ? 17.603 3.383 -0.887 1.00 85.88 552 MET A N 1
ATOM 4409 C CA . MET A 1 552 ? 17.869 2.640 -2.126 1.00 85.88 552 MET A CA 1
ATOM 4410 C C . MET A 1 552 ? 19.034 1.652 -1.931 1.00 85.88 552 MET A C 1
ATOM 4412 O O . MET A 1 552 ? 19.853 1.858 -1.031 1.00 85.88 552 MET A O 1
ATOM 4416 N N . PRO A 1 553 ? 19.165 0.612 -2.776 1.00 87.25 553 PRO A N 1
ATOM 4417 C CA . PRO A 1 553 ? 20.394 -0.170 -2.875 1.00 87.25 553 PRO A CA 1
ATOM 4418 C C . PRO A 1 553 ? 21.611 0.742 -3.076 1.00 87.25 553 PRO A C 1
ATOM 4420 O O . PRO A 1 553 ? 21.585 1.621 -3.940 1.00 87.25 553 PRO A O 1
ATOM 4423 N N . LEU A 1 554 ? 22.669 0.529 -2.292 1.00 90.38 554 LEU A N 1
ATOM 4424 C CA . LEU A 1 554 ? 23.962 1.161 -2.540 1.00 90.38 554 LEU A CA 1
ATOM 4425 C C . LEU A 1 554 ? 24.603 0.515 -3.779 1.00 90.38 554 LEU A C 1
ATOM 4427 O O . LEU A 1 554 ? 24.613 -0.708 -3.891 1.00 90.38 554 LEU A O 1
ATOM 4431 N N . ALA A 1 555 ? 25.106 1.336 -4.698 1.00 90.25 555 ALA A N 1
ATOM 4432 C CA . ALA A 1 555 ? 25.874 0.906 -5.867 1.00 90.25 555 ALA A CA 1
ATOM 4433 C C . ALA A 1 555 ? 27.369 1.138 -5.621 1.00 90.25 555 ALA A C 1
ATOM 4435 O O . ALA A 1 555 ? 27.719 2.093 -4.924 1.00 90.25 555 ALA A O 1
ATOM 4436 N N . GLU A 1 556 ? 28.253 0.343 -6.230 1.00 89.00 556 GLU A N 1
ATOM 4437 C CA . GLU A 1 556 ? 29.701 0.541 -6.089 1.00 89.00 556 GLU A CA 1
ATOM 4438 C C . GLU A 1 556 ? 30.158 1.892 -6.664 1.00 89.00 556 GLU A C 1
ATOM 4440 O O . GLU A 1 556 ? 31.065 2.522 -6.121 1.00 89.00 556 GLU A O 1
ATOM 4445 N N . MET A 1 557 ? 29.552 2.336 -7.773 1.00 88.94 557 MET A N 1
ATOM 4446 C CA . MET A 1 557 ? 29.866 3.606 -8.441 1.00 88.94 557 MET A CA 1
ATOM 4447 C C . MET A 1 557 ? 28.807 4.002 -9.481 1.00 88.94 557 MET A C 1
ATOM 4449 O O . MET A 1 557 ? 27.930 3.218 -9.835 1.00 88.94 557 MET A O 1
ATOM 4453 N N . ASP A 1 558 ? 28.910 5.219 -10.014 1.00 90.75 558 ASP A N 1
ATOM 4454 C CA . ASP A 1 558 ? 28.248 5.609 -11.262 1.00 90.75 558 ASP A CA 1
ATOM 4455 C C . ASP A 1 558 ? 29.111 5.269 -12.495 1.00 90.75 558 ASP A C 1
ATOM 4457 O O . ASP A 1 558 ? 30.317 5.030 -12.393 1.00 90.75 558 ASP A O 1
ATOM 4461 N N . LEU A 1 559 ? 28.500 5.245 -13.681 1.00 92.25 559 LEU A N 1
ATOM 4462 C CA . LEU A 1 559 ? 29.159 4.838 -14.925 1.00 92.25 559 LEU A CA 1
ATOM 4463 C C . LEU A 1 559 ? 30.262 5.814 -15.373 1.00 92.25 559 LEU A C 1
ATOM 4465 O O . LEU A 1 559 ? 31.178 5.407 -16.089 1.00 92.25 559 LEU A O 1
ATOM 4469 N N . GLN A 1 560 ? 30.220 7.081 -14.947 1.00 90.00 560 GLN A N 1
ATOM 4470 C CA . GLN A 1 560 ? 31.319 8.010 -15.208 1.00 90.00 560 GLN A CA 1
ATOM 4471 C C . GLN A 1 560 ? 32.548 7.617 -14.377 1.00 90.00 560 GLN A C 1
ATOM 4473 O O . GLN A 1 560 ? 33.613 7.392 -14.954 1.00 90.00 560 GLN A O 1
ATOM 4478 N N . LYS A 1 561 ? 32.375 7.425 -13.061 1.00 90.12 561 LYS A N 1
ATOM 4479 C CA . LYS A 1 561 ? 33.436 6.937 -12.164 1.00 90.12 561 LYS A CA 1
ATOM 4480 C C . LYS A 1 561 ? 33.961 5.556 -12.550 1.00 90.12 561 LYS A C 1
ATOM 4482 O O . LYS A 1 561 ? 35.151 5.307 -12.384 1.00 90.12 561 LYS A O 1
ATOM 4487 N N . TYR A 1 562 ? 33.116 4.674 -13.093 1.00 90.25 562 TYR A N 1
ATOM 4488 C CA . TYR A 1 562 ? 33.570 3.397 -13.648 1.00 90.25 562 TYR A CA 1
ATOM 4489 C C . TYR A 1 562 ? 34.602 3.628 -14.760 1.00 90.25 562 TYR A C 1
ATOM 4491 O O . TYR A 1 562 ? 35.732 3.172 -14.631 1.00 90.25 562 TYR A O 1
ATOM 4499 N N . MET A 1 563 ? 34.265 4.408 -15.797 1.00 89.75 563 MET A N 1
ATOM 4500 C CA . MET A 1 563 ? 35.185 4.689 -16.912 1.00 89.75 563 MET A CA 1
ATOM 4501 C C . MET A 1 563 ? 36.448 5.448 -16.472 1.00 89.75 563 MET A C 1
ATOM 4503 O O . MET A 1 563 ? 37.535 5.125 -16.944 1.00 89.75 563 MET A O 1
ATOM 4507 N N . GLU A 1 564 ? 36.319 6.426 -15.568 1.00 87.75 564 GLU A N 1
ATOM 4508 C CA . GLU A 1 564 ? 37.452 7.138 -14.950 1.00 87.75 564 GLU A CA 1
ATOM 4509 C C . GLU A 1 564 ? 38.382 6.170 -14.203 1.00 87.75 564 GLU A C 1
ATOM 4511 O O . GLU A 1 564 ? 39.602 6.206 -14.372 1.00 87.75 564 GLU A O 1
ATOM 4516 N N . GLY A 1 565 ? 37.798 5.277 -13.400 1.00 81.69 565 GLY A N 1
ATOM 4517 C CA . GLY A 1 565 ? 38.507 4.298 -12.589 1.00 81.69 565 GLY A CA 1
ATOM 4518 C C . GLY A 1 565 ? 39.139 3.163 -13.395 1.00 81.69 565 GLY A C 1
ATOM 4519 O O . GLY A 1 565 ? 40.134 2.597 -12.939 1.00 81.69 565 GLY A O 1
ATOM 4520 N N . THR A 1 566 ? 38.619 2.813 -14.576 1.00 78.06 566 THR A N 1
ATOM 4521 C CA . THR A 1 566 ? 39.192 1.821 -15.509 1.00 78.06 566 THR A CA 1
ATOM 4522 C C . THR A 1 566 ? 39.765 2.504 -16.764 1.00 78.06 566 THR A C 1
ATOM 4524 O O . THR A 1 566 ? 39.217 2.338 -17.856 1.00 78.06 566 THR A O 1
ATOM 4527 N N . PRO A 1 567 ? 40.871 3.273 -16.650 1.00 63.34 567 PRO A N 1
ATOM 4528 C CA . PRO A 1 567 ? 41.310 4.200 -17.696 1.00 63.34 567 PRO A CA 1
ATOM 4529 C C . PRO A 1 567 ? 41.801 3.524 -18.981 1.00 63.34 567 PRO A C 1
ATOM 4531 O O . PRO A 1 567 ? 41.720 4.124 -20.053 1.00 63.34 567 PRO A O 1
ATOM 4534 N N . GLU A 1 568 ? 42.275 2.285 -18.881 1.00 66.50 568 GLU A N 1
ATOM 4535 C CA . GLU A 1 568 ? 42.709 1.450 -19.997 1.00 66.50 568 GLU A CA 1
ATOM 4536 C C . GLU A 1 568 ? 41.943 0.124 -19.971 1.00 66.50 568 GLU A C 1
ATOM 4538 O O . GLU A 1 568 ? 41.680 -0.444 -18.908 1.00 66.50 568 GLU A O 1
ATOM 4543 N N . MET A 1 569 ? 41.592 -0.359 -21.159 1.00 66.56 569 MET A N 1
ATOM 4544 C CA . MET A 1 569 ? 41.005 -1.671 -21.411 1.00 66.56 569 MET A CA 1
ATOM 4545 C C . MET A 1 569 ? 41.917 -2.356 -22.424 1.00 66.56 569 MET A C 1
ATOM 4547 O O . MET A 1 569 ? 42.322 -1.712 -23.394 1.00 66.56 569 MET A O 1
ATOM 4551 N N . SER A 1 570 ? 42.269 -3.627 -22.208 1.00 63.81 570 SER A N 1
ATOM 4552 C CA . SER A 1 570 ? 43.056 -4.346 -23.214 1.00 63.81 570 SER A CA 1
ATOM 4553 C C . SER A 1 570 ? 42.251 -4.409 -24.519 1.00 63.81 570 SER A C 1
ATOM 4555 O O . SER A 1 570 ? 41.059 -4.729 -24.455 1.00 63.81 570 SER A O 1
ATOM 4557 N N . PRO A 1 571 ? 42.853 -4.145 -25.696 1.00 58.34 571 PRO A N 1
ATOM 4558 C CA . PRO A 1 571 ? 42.183 -4.332 -26.985 1.00 58.34 571 PRO A CA 1
ATOM 4559 C C . PRO A 1 571 ? 41.593 -5.738 -27.151 1.00 58.34 571 PRO A C 1
ATOM 4561 O O . PRO A 1 571 ? 40.581 -5.896 -27.831 1.00 58.34 571 PRO A O 1
ATOM 4564 N N . ASP A 1 572 ? 42.203 -6.716 -26.476 1.00 58.66 572 ASP A N 1
ATOM 4565 C CA . ASP A 1 572 ? 41.877 -8.137 -26.556 1.00 58.66 572 ASP A CA 1
ATOM 4566 C C . ASP A 1 572 ? 40.999 -8.634 -25.382 1.00 58.66 572 ASP A C 1
ATOM 4568 O O . ASP A 1 572 ? 40.569 -9.784 -25.397 1.00 58.66 572 ASP A O 1
ATOM 4572 N N . ASP A 1 573 ? 40.654 -7.787 -24.391 1.00 73.44 573 ASP A N 1
ATOM 4573 C CA . ASP A 1 573 ? 39.719 -8.143 -23.299 1.00 73.44 573 ASP A CA 1
ATOM 4574 C C . ASP A 1 573 ? 38.265 -8.158 -23.810 1.00 73.44 573 ASP A C 1
ATOM 4576 O O . ASP A 1 573 ? 37.437 -7.271 -23.561 1.00 73.44 573 ASP A O 1
ATOM 4580 N N . ARG A 1 574 ? 37.965 -9.215 -24.570 1.00 77.12 574 ARG A N 1
ATOM 4581 C CA . ARG A 1 574 ? 36.639 -9.568 -25.085 1.00 77.12 574 ARG A CA 1
ATOM 4582 C C . ARG A 1 574 ? 35.595 -9.614 -23.969 1.00 77.12 574 ARG A C 1
ATOM 4584 O O . ARG A 1 574 ? 34.477 -9.147 -24.181 1.00 77.12 574 ARG A O 1
ATOM 4591 N N . TRP A 1 575 ? 35.943 -10.136 -22.791 1.00 80.62 575 TRP A N 1
ATOM 4592 C CA . TRP A 1 575 ? 34.994 -10.305 -21.690 1.00 80.62 575 TRP A CA 1
ATOM 4593 C C . TRP A 1 575 ? 34.502 -8.962 -21.144 1.00 80.62 575 TRP A C 1
ATOM 4595 O O . TRP A 1 575 ? 33.295 -8.756 -21.004 1.00 80.62 575 TRP A O 1
ATOM 4605 N N . ALA A 1 576 ? 35.403 -8.006 -20.893 1.00 81.44 576 ALA A N 1
ATOM 4606 C CA . ALA A 1 576 ? 35.020 -6.664 -20.461 1.00 81.44 576 ALA A CA 1
ATOM 4607 C C . ALA A 1 576 ? 34.166 -5.936 -21.510 1.00 81.44 576 ALA A C 1
ATOM 4609 O O . ALA A 1 576 ? 33.241 -5.207 -21.139 1.00 81.44 576 ALA A O 1
ATOM 4610 N N . ARG A 1 577 ? 34.433 -6.162 -22.802 1.00 86.31 577 ARG A N 1
ATOM 4611 C CA . ARG A 1 577 ? 33.658 -5.592 -23.912 1.00 86.31 577 ARG A CA 1
ATOM 4612 C C . ARG A 1 577 ? 32.249 -6.178 -24.001 1.00 86.31 577 ARG A C 1
ATOM 4614 O O . ARG A 1 577 ? 31.287 -5.412 -24.021 1.00 86.31 577 ARG A O 1
ATOM 4621 N N . GLU A 1 578 ? 32.100 -7.503 -23.983 1.00 87.50 578 GLU A N 1
ATOM 4622 C CA . GLU A 1 578 ? 30.783 -8.158 -23.972 1.00 87.50 578 GLU A CA 1
ATOM 4623 C C . GLU A 1 578 ? 29.961 -7.773 -22.736 1.00 87.50 578 GLU A C 1
ATOM 4625 O O . GLU A 1 578 ? 28.780 -7.449 -22.861 1.00 87.50 578 GLU A O 1
ATOM 4630 N N . ARG A 1 579 ? 30.600 -7.704 -21.562 1.00 88.38 579 ARG A N 1
ATOM 4631 C CA . ARG A 1 579 ? 29.995 -7.237 -20.306 1.00 88.38 579 ARG A CA 1
ATOM 4632 C C . ARG A 1 579 ? 29.410 -5.826 -20.422 1.00 88.38 579 ARG A C 1
ATOM 4634 O O . ARG A 1 579 ? 28.307 -5.577 -19.939 1.00 88.38 579 ARG A O 1
ATOM 4641 N N . ILE A 1 580 ? 30.120 -4.904 -21.076 1.00 91.44 580 ILE A N 1
ATOM 4642 C CA . ILE A 1 580 ? 29.649 -3.528 -21.309 1.00 91.44 580 ILE A CA 1
ATOM 4643 C C . ILE A 1 580 ? 28.490 -3.494 -22.314 1.00 91.44 580 ILE A C 1
ATOM 4645 O O . ILE A 1 580 ? 27.516 -2.776 -22.086 1.00 91.44 580 ILE A O 1
ATOM 4649 N N . ILE A 1 581 ? 28.543 -4.292 -23.387 1.00 92.50 581 ILE A N 1
ATOM 4650 C CA . ILE A 1 581 ? 27.434 -4.397 -24.350 1.00 92.50 581 ILE A CA 1
ATOM 4651 C C . ILE A 1 581 ? 26.185 -4.978 -23.664 1.00 92.50 581 ILE A C 1
ATOM 4653 O O . ILE A 1 581 ? 25.098 -4.427 -23.824 1.00 92.50 581 ILE A O 1
ATOM 4657 N N . SER A 1 582 ? 26.333 -6.027 -22.850 1.00 91.75 582 SER A N 1
ATOM 4658 C CA . SER A 1 582 ? 25.239 -6.643 -22.085 1.00 91.75 582 SER A CA 1
ATOM 4659 C C . SER A 1 582 ? 24.592 -5.657 -21.100 1.00 91.75 582 SER A C 1
ATOM 4661 O O . SER A 1 582 ? 23.374 -5.460 -21.107 1.00 91.75 582 SER A O 1
ATOM 4663 N N . ALA A 1 583 ? 25.396 -4.917 -20.330 1.00 92.81 583 ALA A N 1
ATOM 4664 C CA . ALA A 1 583 ? 24.874 -3.888 -19.432 1.00 92.81 583 ALA A CA 1
ATOM 4665 C C . ALA A 1 583 ? 24.176 -2.729 -20.182 1.00 92.81 583 ALA A C 1
ATOM 4667 O O . ALA A 1 583 ? 23.183 -2.185 -19.690 1.00 92.81 583 ALA A O 1
ATOM 4668 N N . ALA A 1 584 ? 24.624 -2.395 -21.400 1.00 95.00 584 ALA A N 1
ATOM 4669 C CA . ALA A 1 584 ? 23.952 -1.433 -22.274 1.00 95.00 584 ALA A CA 1
ATOM 4670 C C . ALA A 1 584 ? 22.618 -1.960 -22.851 1.00 95.00 584 ALA A C 1
ATOM 4672 O O . ALA A 1 584 ? 21.680 -1.172 -22.996 1.00 95.00 584 ALA A O 1
ATOM 4673 N N . ILE A 1 585 ? 22.491 -3.269 -23.124 1.00 95.06 585 ILE A N 1
ATOM 4674 C CA . ILE A 1 585 ? 21.205 -3.912 -23.468 1.00 95.06 585 ILE A CA 1
ATOM 4675 C C . ILE A 1 585 ? 20.221 -3.744 -22.306 1.00 95.06 585 ILE A C 1
ATOM 4677 O O . ILE A 1 585 ? 19.111 -3.249 -22.508 1.00 95.06 585 ILE A O 1
ATOM 4681 N N . GLY A 1 586 ? 20.642 -4.078 -21.081 1.00 92.06 586 GLY A N 1
ATOM 4682 C CA . GLY A 1 586 ? 19.816 -3.917 -19.881 1.00 92.06 586 GLY A CA 1
ATOM 4683 C C . GLY A 1 586 ? 19.392 -2.463 -19.638 1.00 92.06 586 GLY A C 1
ATOM 4684 O O . GLY A 1 586 ? 18.224 -2.192 -19.357 1.00 92.06 586 GLY A O 1
ATOM 4685 N N . LEU A 1 587 ? 20.309 -1.506 -19.817 1.00 93.88 587 LEU A N 1
ATOM 4686 C CA . LEU A 1 587 ? 20.017 -0.071 -19.735 1.00 93.88 587 LEU A CA 1
ATOM 4687 C C . LEU A 1 587 ? 18.952 0.365 -20.759 1.00 93.88 587 LEU A C 1
ATOM 4689 O O . LEU A 1 587 ? 18.013 1.080 -20.402 1.00 93.88 587 LEU A O 1
ATOM 4693 N N . ALA A 1 588 ? 19.066 -0.084 -22.013 1.00 95.25 588 ALA A N 1
ATOM 4694 C CA . ALA A 1 588 ? 18.084 0.201 -23.057 1.00 95.25 588 ALA A CA 1
ATOM 4695 C C . ALA A 1 588 ? 16.716 -0.446 -22.759 1.00 95.25 588 ALA A C 1
ATOM 4697 O O . ALA A 1 588 ? 15.687 0.190 -22.982 1.00 95.25 588 ALA A O 1
ATOM 4698 N N . GLY A 1 589 ? 16.694 -1.654 -22.183 1.00 93.44 589 GLY A N 1
ATOM 4699 C CA . GLY A 1 589 ? 15.470 -2.312 -21.707 1.00 93.44 589 GLY A CA 1
ATOM 4700 C C . GLY A 1 589 ? 14.803 -1.559 -20.553 1.00 93.44 589 GLY A C 1
ATOM 4701 O O . GLY A 1 589 ? 13.586 -1.388 -20.544 1.00 93.44 589 GLY A O 1
ATOM 4702 N N . GLY A 1 590 ? 15.600 -1.012 -19.627 1.00 90.19 590 GLY A N 1
ATOM 4703 C CA . GLY A 1 590 ? 15.111 -0.139 -18.557 1.00 90.19 590 GLY A CA 1
ATOM 4704 C C . GLY A 1 590 ? 14.503 1.164 -19.077 1.00 90.19 590 GLY A C 1
ATOM 4705 O O . GLY A 1 590 ? 13.488 1.612 -18.549 1.00 90.19 590 GLY A O 1
ATOM 4706 N N . LEU A 1 591 ? 15.070 1.750 -20.136 1.00 90.81 591 LEU A N 1
ATOM 4707 C CA . LEU A 1 591 ? 14.510 2.950 -20.759 1.00 90.81 591 LEU A CA 1
ATOM 4708 C C . LEU A 1 591 ? 13.224 2.649 -21.544 1.00 90.81 591 LEU A C 1
ATOM 4710 O O . LEU A 1 591 ? 12.240 3.370 -21.401 1.00 90.81 591 LEU A O 1
ATOM 4714 N N . ASP A 1 592 ? 13.198 1.557 -22.314 1.00 92.25 592 ASP A N 1
ATOM 4715 C CA . ASP A 1 592 ? 11.976 1.081 -22.971 1.00 92.25 592 ASP A CA 1
ATOM 4716 C C . ASP A 1 592 ? 10.859 0.844 -21.955 1.00 92.25 592 ASP A C 1
ATOM 4718 O O . ASP A 1 592 ? 9.738 1.302 -22.149 1.00 92.25 592 ASP A O 1
ATOM 4722 N N . PHE A 1 593 ? 11.174 0.221 -20.822 1.00 88.12 593 PHE A N 1
ATOM 4723 C CA . PHE A 1 593 ? 10.205 -0.017 -19.766 1.00 88.12 593 PHE A CA 1
ATOM 4724 C C . PHE A 1 593 ? 9.528 1.278 -19.271 1.00 88.12 593 PHE A C 1
ATOM 4726 O O . PHE A 1 593 ? 8.298 1.319 -19.178 1.00 88.12 593 PHE A O 1
ATOM 4733 N N . LEU A 1 594 ? 10.299 2.350 -19.034 1.00 82.88 594 LEU A N 1
ATOM 4734 C CA . LEU A 1 594 ? 9.783 3.679 -18.658 1.00 82.88 594 LEU A CA 1
ATOM 4735 C C . LEU A 1 594 ? 8.897 4.308 -19.753 1.00 82.88 594 LEU A C 1
ATOM 4737 O O . LEU A 1 594 ? 7.906 4.979 -19.452 1.00 82.88 594 LEU A O 1
ATOM 4741 N N . HIS A 1 595 ? 9.244 4.093 -21.026 1.00 86.25 595 HIS A N 1
ATOM 4742 C CA . HIS A 1 595 ? 8.546 4.656 -22.189 1.00 86.25 595 HIS A CA 1
ATOM 4743 C C . HIS A 1 595 ? 7.291 3.863 -22.604 1.00 86.25 595 HIS A C 1
ATOM 4745 O O . HIS A 1 595 ? 6.351 4.428 -23.183 1.00 86.25 595 HIS A O 1
ATOM 4751 N N . SER A 1 596 ? 7.273 2.546 -22.374 1.00 81.31 596 SER A N 1
ATOM 4752 C CA . SER A 1 596 ? 6.311 1.634 -23.004 1.00 81.31 596 SER A CA 1
ATOM 4753 C C . SER A 1 596 ? 5.546 0.696 -22.071 1.00 81.31 596 SER A C 1
ATOM 4755 O O . SER A 1 596 ? 4.402 0.372 -22.405 1.00 81.31 596 SER A O 1
ATOM 4757 N N . LYS A 1 597 ? 6.111 0.305 -20.918 1.00 79.50 597 LYS A N 1
ATOM 4758 C CA . LYS A 1 597 ? 5.605 -0.810 -20.087 1.00 79.50 597 LYS A CA 1
ATOM 4759 C C . LYS A 1 597 ? 5.139 -0.424 -18.677 1.00 79.50 597 LYS A C 1
ATOM 4761 O O . LYS A 1 597 ? 4.533 -1.260 -18.015 1.00 79.50 597 LYS A O 1
ATOM 4766 N N . MET A 1 598 ? 5.358 0.810 -18.214 1.00 71.56 598 MET A N 1
ATOM 4767 C CA . MET A 1 598 ? 4.811 1.258 -16.924 1.00 71.56 598 MET A CA 1
ATOM 4768 C C . MET A 1 598 ? 3.276 1.354 -16.941 1.00 71.56 598 MET A C 1
ATOM 4770 O O . MET A 1 598 ? 2.667 1.898 -17.867 1.00 71.56 598 MET A O 1
ATOM 4774 N N . THR A 1 599 ? 2.646 0.899 -15.859 1.00 64.25 599 THR A N 1
ATOM 4775 C CA . THR A 1 599 ? 1.199 1.013 -15.623 1.00 64.25 599 THR A CA 1
ATOM 4776 C C . THR A 1 599 ? 0.906 1.534 -14.220 1.00 64.25 599 THR A C 1
ATOM 4778 O O . THR A 1 599 ? 1.639 1.248 -13.272 1.00 64.25 599 THR A O 1
ATOM 4781 N N . THR A 1 600 ? -0.191 2.276 -14.063 1.00 58.88 600 THR A N 1
ATOM 4782 C CA . THR A 1 600 ? -0.718 2.628 -12.737 1.00 58.88 600 THR A CA 1
ATOM 4783 C C . THR A 1 600 ? -1.375 1.415 -12.070 1.00 58.88 600 THR A C 1
ATOM 4785 O O . THR A 1 600 ? -1.672 0.411 -12.719 1.00 58.88 600 THR A O 1
ATOM 4788 N N . VAL A 1 601 ? -1.684 1.527 -10.774 1.00 53.97 601 VAL A N 1
ATOM 4789 C CA . VAL A 1 601 ? -2.464 0.517 -10.026 1.00 53.97 601 VAL A CA 1
ATOM 4790 C C . VAL A 1 601 ? -3.871 0.307 -10.623 1.00 53.97 601 VAL A C 1
ATOM 4792 O O . VAL A 1 601 ? -4.466 -0.745 -10.426 1.00 53.97 601 VAL A O 1
ATOM 4795 N N . GLY A 1 602 ? -4.392 1.272 -11.394 1.00 53.16 602 GLY A N 1
ATOM 4796 C CA . GLY A 1 602 ? -5.655 1.157 -12.134 1.00 53.16 602 GLY A CA 1
ATOM 4797 C C . GLY A 1 602 ? -5.523 0.616 -13.566 1.00 53.16 602 GLY A C 1
ATOM 4798 O O . GLY A 1 602 ? -6.488 0.691 -14.318 1.00 53.16 602 GLY A O 1
ATOM 4799 N N . GLY A 1 603 ? -4.343 0.138 -13.980 1.00 58.69 603 GLY A N 1
ATOM 4800 C CA . GLY A 1 603 ? -4.098 -0.407 -15.324 1.00 58.69 603 GLY A CA 1
ATOM 4801 C C . GLY A 1 603 ? -3.877 0.633 -16.433 1.00 58.69 603 GLY A C 1
ATOM 4802 O O . GLY A 1 603 ? -3.569 0.264 -17.566 1.00 58.69 603 GLY A O 1
ATOM 4803 N N . ASP A 1 604 ? -3.979 1.933 -16.136 1.00 61.53 604 ASP A N 1
ATOM 4804 C CA . ASP A 1 604 ? -3.661 2.995 -17.100 1.00 61.53 604 ASP A CA 1
ATOM 4805 C C . ASP A 1 604 ? -2.176 2.942 -17.489 1.00 61.53 604 ASP A C 1
ATOM 4807 O O . ASP A 1 604 ? -1.301 2.960 -16.618 1.00 61.53 604 ASP A O 1
ATOM 4811 N N . ARG A 1 605 ? -1.873 2.949 -18.795 1.00 66.50 605 ARG A N 1
ATOM 4812 C CA . ARG A 1 605 ? -0.487 3.071 -19.278 1.00 66.50 605 ARG A CA 1
ATOM 4813 C C . ARG A 1 605 ? 0.080 4.433 -18.879 1.00 66.50 605 ARG A C 1
ATOM 4815 O O . ARG A 1 605 ? -0.419 5.478 -19.304 1.00 66.50 605 ARG A O 1
ATOM 4822 N N . LEU A 1 606 ? 1.151 4.382 -18.100 1.00 67.75 606 LEU A N 1
ATOM 4823 C CA . LEU A 1 606 ? 1.945 5.516 -17.663 1.00 67.75 606 LEU A CA 1
ATOM 4824 C C . LEU A 1 606 ? 3.156 5.637 -18.594 1.00 67.75 606 LEU A C 1
ATOM 4826 O O . LEU A 1 606 ? 3.723 4.634 -19.022 1.00 67.75 606 LEU A O 1
ATOM 4830 N N . VAL A 1 607 ? 3.545 6.863 -18.930 1.00 70.06 607 VAL A N 1
ATOM 4831 C CA . VAL A 1 607 ? 4.774 7.132 -19.684 1.00 70.06 607 VAL A CA 1
ATOM 4832 C C . VAL A 1 607 ? 5.650 8.054 -18.849 1.00 70.06 607 VAL A C 1
ATOM 4834 O O . VAL A 1 607 ? 5.200 9.130 -18.446 1.00 70.06 607 VAL A O 1
ATOM 4837 N N . CYS A 1 608 ? 6.877 7.613 -18.578 1.00 73.19 608 CYS A N 1
ATOM 4838 C CA . CYS A 1 608 ? 7.881 8.344 -17.816 1.00 73.19 608 CYS A CA 1
ATOM 4839 C C . CYS A 1 608 ? 9.056 8.713 -18.733 1.00 73.19 608 CYS A C 1
ATOM 4841 O O . CYS A 1 608 ? 9.620 7.845 -19.396 1.00 73.19 608 CYS A O 1
ATOM 4843 N N . TYR A 1 609 ? 9.419 9.994 -18.778 1.00 77.75 609 TYR A N 1
ATOM 4844 C CA . TYR A 1 609 ? 10.563 10.513 -19.538 1.00 77.75 609 TYR A CA 1
ATOM 4845 C C . TYR A 1 609 ? 11.681 10.886 -18.562 1.00 77.75 609 TYR A C 1
ATOM 4847 O O . TYR A 1 609 ? 11.401 11.577 -17.582 1.00 77.75 609 TYR A O 1
ATOM 4855 N N . HIS A 1 610 ? 12.928 10.477 -18.810 1.00 76.50 610 HIS A N 1
ATOM 4856 C CA . HIS A 1 610 ? 14.033 10.694 -17.866 1.00 76.50 610 HIS A CA 1
ATOM 4857 C C . HIS A 1 610 ? 14.532 12.150 -17.868 1.00 76.50 610 HIS A C 1
ATOM 4859 O O . HIS A 1 610 ? 14.792 12.720 -16.810 1.00 76.50 610 HIS A O 1
ATOM 4865 N N . MET A 1 611 ? 14.650 12.746 -19.060 1.00 74.56 611 MET A N 1
ATOM 4866 C CA . MET A 1 611 ? 15.072 14.122 -19.384 1.00 74.56 611 MET A CA 1
ATOM 4867 C C . MET A 1 611 ? 16.495 14.564 -18.989 1.00 74.56 611 MET A C 1
ATOM 4869 O O . MET A 1 611 ? 16.971 15.558 -19.533 1.00 74.56 611 MET A O 1
ATOM 4873 N N . ASP A 1 612 ? 17.195 13.837 -18.115 1.00 77.06 612 ASP A N 1
ATOM 4874 C CA . ASP A 1 612 ? 18.601 14.092 -17.735 1.00 77.06 612 ASP A CA 1
ATOM 4875 C C . ASP A 1 612 ? 19.457 12.812 -17.814 1.00 77.06 612 ASP A C 1
ATOM 4877 O O . ASP A 1 612 ? 20.115 12.404 -16.860 1.00 77.06 612 ASP A O 1
ATOM 4881 N N . LEU A 1 613 ? 19.380 12.082 -18.931 1.00 86.62 613 LEU A N 1
ATOM 4882 C CA . LEU A 1 613 ? 20.114 10.823 -19.091 1.00 86.62 613 LEU A CA 1
ATOM 4883 C C . LEU A 1 613 ? 21.591 11.085 -19.453 1.00 86.62 613 LEU A C 1
ATOM 4885 O O . LEU A 1 613 ? 21.908 11.574 -20.537 1.00 86.62 613 LEU A O 1
ATOM 4889 N N . LYS A 1 614 ? 22.503 10.740 -18.537 1.00 87.75 614 LYS A N 1
ATOM 4890 C CA . LYS A 1 614 ? 23.966 10.910 -18.648 1.00 87.75 614 LYS A CA 1
ATOM 4891 C C . LYS A 1 614 ? 24.707 9.826 -17.842 1.00 87.75 614 LYS A C 1
ATOM 4893 O O . LYS A 1 614 ? 24.094 9.258 -16.939 1.00 87.75 614 LYS A O 1
ATOM 4898 N N . PRO A 1 615 ? 26.009 9.558 -18.084 1.00 90.69 615 PRO A N 1
ATOM 4899 C CA . PRO A 1 615 ? 26.747 8.500 -17.381 1.00 90.69 615 PRO A CA 1
ATOM 4900 C C . PRO A 1 615 ? 26.735 8.620 -15.849 1.00 90.69 615 PRO A C 1
ATOM 4902 O O . PRO A 1 615 ? 26.562 7.619 -15.167 1.00 90.69 615 PRO A O 1
ATOM 4905 N N . SER A 1 616 ? 26.816 9.831 -15.295 1.00 86.00 616 SER A N 1
ATOM 4906 C CA . SER A 1 616 ? 26.761 10.066 -13.841 1.00 86.00 616 SER A CA 1
ATOM 4907 C C . SER A 1 616 ? 25.380 9.831 -13.198 1.00 86.00 616 SER A C 1
ATOM 4909 O O . SER A 1 616 ? 25.293 9.793 -11.975 1.00 86.00 616 SER A O 1
ATOM 4911 N N . ASN A 1 617 ? 24.322 9.623 -13.994 1.00 87.31 617 ASN A N 1
ATOM 4912 C CA . ASN A 1 617 ? 22.987 9.218 -13.522 1.00 87.31 617 ASN A CA 1
ATOM 4913 C C . ASN A 1 617 ? 22.722 7.705 -13.728 1.00 87.31 617 ASN A C 1
ATOM 4915 O O . ASN A 1 617 ? 21.633 7.215 -13.419 1.00 87.31 617 ASN A O 1
ATOM 4919 N N . ILE A 1 618 ? 23.702 6.947 -14.236 1.00 91.50 618 ILE A N 1
ATOM 4920 C CA . ILE A 1 618 ? 23.629 5.490 -14.408 1.00 91.50 618 ILE A CA 1
ATOM 4921 C C . ILE A 1 618 ? 24.489 4.841 -13.326 1.00 91.50 618 ILE A C 1
ATOM 4923 O O . ILE A 1 618 ? 25.700 5.049 -13.295 1.00 91.50 618 ILE A O 1
ATOM 4927 N N . LEU A 1 619 ? 23.877 4.047 -12.450 1.00 92.00 619 LEU A N 1
ATOM 4928 C CA . LEU A 1 619 ? 24.583 3.344 -11.378 1.00 92.00 619 LEU A CA 1
ATOM 4929 C C . LEU A 1 619 ? 25.057 1.968 -11.841 1.00 92.00 619 LEU A C 1
ATOM 4931 O O . LEU A 1 619 ? 24.303 1.235 -12.483 1.00 92.00 619 LEU A O 1
ATOM 4935 N N . VAL A 1 620 ? 26.289 1.616 -11.483 1.00 92.50 620 VAL A N 1
ATOM 4936 C CA . VAL A 1 620 ? 26.924 0.329 -11.768 1.00 92.50 620 VAL A CA 1
ATOM 4937 C C . VAL A 1 620 ? 26.851 -0.540 -10.519 1.00 92.50 620 VAL A C 1
ATOM 4939 O O . VAL A 1 620 ? 27.367 -0.154 -9.474 1.00 92.50 620 VAL A O 1
ATOM 4942 N N . PHE A 1 621 ? 26.222 -1.705 -10.657 1.00 90.75 621 PHE A N 1
ATOM 4943 C CA . PHE A 1 621 ? 26.203 -2.771 -9.663 1.00 90.75 621 PHE A CA 1
ATOM 4944 C C . PHE A 1 621 ? 27.101 -3.911 -10.143 1.00 90.75 621 PHE A C 1
ATOM 4946 O O . PHE A 1 621 ? 26.927 -4.387 -11.270 1.00 90.75 621 PHE A O 1
ATOM 4953 N N . LEU A 1 622 ? 28.046 -4.347 -9.313 1.00 87.44 622 LEU A N 1
ATOM 4954 C CA . LEU A 1 622 ? 28.967 -5.450 -9.605 1.00 87.44 622 LEU A CA 1
ATOM 4955 C C . LEU A 1 622 ? 28.620 -6.698 -8.784 1.00 87.44 622 LEU A C 1
ATOM 4957 O O . LEU A 1 622 ? 28.181 -6.610 -7.642 1.00 87.44 622 LEU A O 1
ATOM 4961 N N . HIS A 1 623 ? 28.829 -7.877 -9.363 1.00 82.31 623 HIS A N 1
ATOM 4962 C CA . HIS A 1 623 ? 28.691 -9.160 -8.671 1.00 82.31 623 HIS A CA 1
ATOM 4963 C C . HIS A 1 623 ? 29.602 -10.219 -9.297 1.00 82.31 623 HIS A C 1
ATOM 4965 O O . HIS A 1 623 ? 30.163 -10.017 -10.375 1.00 82.31 623 HIS A O 1
ATOM 4971 N N . GLU A 1 624 ? 29.765 -11.357 -8.621 1.00 75.94 624 GLU A N 1
ATOM 4972 C CA . GLU A 1 624 ? 30.452 -12.504 -9.218 1.00 75.94 624 GLU A CA 1
ATOM 4973 C C . GLU A 1 624 ? 29.622 -13.037 -10.411 1.00 75.94 624 GLU A C 1
ATOM 4975 O O . GLU A 1 624 ? 28.401 -13.187 -10.267 1.00 75.94 624 GLU A O 1
ATOM 4980 N N . PRO A 1 625 ? 30.232 -13.296 -11.587 1.00 75.25 625 PRO A N 1
ATOM 4981 C CA . PRO A 1 625 ? 29.530 -13.872 -12.733 1.00 75.25 625 PRO A CA 1
ATOM 4982 C C . PRO A 1 625 ? 29.169 -15.342 -12.495 1.00 75.25 625 PRO A C 1
ATOM 4984 O O . PRO A 1 625 ? 30.015 -16.128 -12.058 1.00 75.25 625 PRO A O 1
ATOM 4987 N N . ARG A 1 626 ? 27.947 -15.747 -12.852 1.00 68.62 626 ARG A N 1
ATOM 4988 C CA . ARG A 1 626 ? 27.562 -17.169 -12.867 1.00 68.62 626 ARG A CA 1
ATOM 4989 C C . ARG A 1 626 ? 28.221 -17.908 -14.039 1.00 68.62 626 ARG A C 1
ATOM 4991 O O . ARG A 1 626 ? 28.155 -17.463 -15.181 1.00 68.62 626 ARG A O 1
ATOM 4998 N N . LEU A 1 627 ? 28.852 -19.047 -13.742 1.00 55.66 627 LEU A N 1
ATOM 4999 C CA . LEU A 1 627 ? 29.618 -19.884 -14.686 1.00 55.66 627 LEU A CA 1
ATOM 5000 C C . LEU A 1 627 ? 28.877 -21.174 -15.102 1.00 55.66 627 LEU A C 1
ATOM 5002 O O . LEU A 1 627 ? 29.489 -22.100 -15.633 1.00 55.66 627 LEU A O 1
ATOM 5006 N N . GLU A 1 628 ? 27.576 -21.256 -14.827 1.00 46.25 628 GLU A N 1
ATOM 5007 C CA . GLU A 1 628 ? 26.750 -22.445 -15.063 1.00 46.25 628 GLU A CA 1
ATOM 5008 C C . GLU A 1 628 ? 26.543 -22.742 -16.560 1.00 46.25 628 GLU A C 1
ATOM 5010 O O . GLU A 1 628 ? 26.608 -21.863 -17.420 1.00 46.25 628 GLU A O 1
ATOM 5015 N N . ARG A 1 629 ? 26.348 -24.027 -16.882 1.00 42.75 629 ARG A N 1
ATOM 5016 C CA . ARG A 1 629 ? 26.551 -24.601 -18.227 1.00 42.75 629 ARG A CA 1
ATOM 5017 C C . ARG A 1 629 ? 25.344 -24.462 -19.171 1.00 42.75 629 ARG A C 1
ATOM 5019 O O . ARG A 1 629 ? 25.170 -25.286 -20.065 1.00 42.75 629 ARG A O 1
ATOM 5026 N N . THR A 1 630 ? 24.520 -23.434 -18.992 1.00 41.09 630 THR A N 1
ATOM 5027 C CA . THR A 1 630 ? 23.360 -23.157 -19.853 1.00 41.09 630 THR A CA 1
ATOM 5028 C C . THR A 1 630 ? 23.761 -22.539 -21.201 1.00 41.09 630 THR A C 1
ATOM 5030 O O . THR A 1 630 ? 24.890 -22.088 -21.399 1.00 41.09 630 THR A O 1
ATOM 5033 N N . SER A 1 631 ? 22.827 -22.528 -22.157 1.00 47.00 631 SER A N 1
ATOM 5034 C CA . SER A 1 631 ? 23.034 -22.084 -23.545 1.00 47.00 631 SER A CA 1
ATOM 5035 C C . SER A 1 631 ? 23.685 -20.699 -23.681 1.00 47.00 631 SER A C 1
ATOM 5037 O O . SER A 1 631 ? 23.359 -19.772 -22.939 1.00 47.00 631 SER A O 1
ATOM 5039 N N . THR A 1 632 ? 24.521 -20.533 -24.713 1.00 50.16 632 THR A N 1
ATOM 5040 C CA . THR A 1 632 ? 25.391 -19.368 -25.010 1.00 50.16 632 THR A CA 1
ATOM 5041 C C . THR A 1 632 ? 24.690 -18.018 -25.236 1.00 50.16 632 THR A C 1
ATOM 5043 O O . THR A 1 632 ? 25.345 -17.030 -25.584 1.00 50.16 632 THR A O 1
ATOM 5046 N N . GLU A 1 633 ? 23.377 -17.937 -25.037 1.00 50.78 633 GLU A N 1
ATOM 5047 C CA . GLU A 1 633 ? 22.581 -16.724 -25.211 1.00 50.78 633 GLU A CA 1
ATOM 5048 C C . GLU A 1 633 ? 22.461 -15.915 -23.904 1.00 50.78 633 GLU A C 1
ATOM 5050 O O . GLU A 1 633 ? 22.699 -14.704 -23.932 1.00 50.78 633 GLU A O 1
ATOM 5055 N N . ASP A 1 634 ? 22.253 -16.562 -22.751 1.00 56.75 634 ASP A N 1
ATOM 5056 C CA . ASP A 1 634 ? 21.884 -15.902 -21.479 1.00 56.75 634 ASP A CA 1
ATOM 5057 C C . ASP A 1 634 ? 23.038 -15.841 -20.445 1.00 56.75 634 ASP A C 1
ATOM 5059 O O . ASP A 1 634 ? 22.864 -15.978 -19.236 1.00 56.75 634 ASP A O 1
ATOM 5063 N N . ARG A 1 635 ? 24.270 -15.668 -20.947 1.00 70.88 635 ARG A N 1
ATOM 5064 C CA . ARG A 1 635 ? 25.520 -15.597 -20.160 1.00 70.88 635 ARG A CA 1
ATOM 5065 C C . ARG A 1 635 ? 25.524 -14.383 -19.211 1.00 70.88 635 ARG A C 1
ATOM 5067 O O . ARG A 1 635 ? 25.454 -13.243 -19.673 1.00 70.88 635 ARG A O 1
ATOM 5074 N N . ASP A 1 636 ? 25.699 -14.624 -17.911 1.00 77.81 636 ASP A N 1
ATOM 5075 C CA . ASP A 1 636 ? 25.947 -13.581 -16.905 1.00 77.81 636 ASP A CA 1
ATOM 5076 C C . ASP A 1 636 ? 27.400 -13.070 -16.977 1.00 77.81 636 ASP A C 1
ATOM 5078 O O . ASP A 1 636 ? 28.349 -13.839 -17.132 1.00 77.81 636 ASP A O 1
ATOM 5082 N N . TYR A 1 637 ? 27.577 -11.754 -16.845 1.00 81.81 637 TYR A N 1
ATOM 5083 C CA . TYR A 1 637 ? 28.874 -11.074 -16.898 1.00 81.81 637 TYR A CA 1
ATOM 5084 C C . TYR A 1 637 ? 29.268 -10.373 -15.583 1.00 81.81 637 TYR A C 1
ATOM 5086 O O . TYR A 1 637 ? 30.312 -9.716 -15.540 1.00 81.81 637 TYR A O 1
ATOM 5094 N N . GLY A 1 638 ? 28.470 -10.482 -14.513 1.00 82.31 638 GLY A N 1
ATOM 5095 C CA . GLY A 1 638 ? 28.801 -9.901 -13.204 1.00 82.31 638 GLY A CA 1
ATOM 5096 C C . GLY A 1 638 ? 28.643 -8.377 -13.108 1.00 82.31 638 GLY A C 1
ATOM 5097 O O . GLY A 1 638 ? 29.336 -7.729 -12.321 1.00 82.31 638 GLY A O 1
ATOM 5098 N N . MET A 1 639 ? 27.801 -7.767 -13.952 1.00 90.12 639 MET A N 1
ATOM 5099 C CA . MET A 1 639 ? 27.570 -6.317 -13.953 1.00 90.12 639 MET A CA 1
ATOM 5100 C C . MET A 1 639 ? 26.162 -5.953 -14.432 1.00 90.12 639 MET A C 1
ATOM 5102 O O . MET A 1 639 ? 25.766 -6.296 -15.545 1.00 90.12 639 MET A O 1
ATOM 5106 N N . ILE A 1 640 ? 25.444 -5.162 -13.631 1.00 90.88 640 ILE A N 1
ATOM 5107 C CA . ILE A 1 640 ? 24.111 -4.633 -13.943 1.00 90.88 640 ILE A CA 1
ATOM 5108 C C . ILE A 1 640 ? 24.140 -3.107 -13.833 1.00 90.88 640 ILE A C 1
ATOM 5110 O O . ILE A 1 640 ? 24.567 -2.553 -12.823 1.00 90.88 640 ILE A O 1
ATOM 5114 N N . TRP A 1 641 ? 23.638 -2.405 -14.848 1.00 94.31 641 TRP A N 1
ATOM 5115 C CA . TRP A 1 641 ? 23.439 -0.952 -14.786 1.00 94.31 641 TRP A CA 1
ATOM 5116 C C . TRP A 1 641 ? 21.995 -0.599 -14.435 1.00 94.31 641 TRP A C 1
ATOM 5118 O O . TRP A 1 641 ? 21.071 -1.234 -14.947 1.00 94.31 641 TRP A O 1
ATOM 5128 N N . LYS A 1 642 ? 21.785 0.422 -13.595 1.00 91.62 642 LYS A N 1
ATOM 5129 C CA . LYS A 1 642 ? 20.450 0.920 -13.221 1.00 91.62 642 LYS A CA 1
ATOM 5130 C C . LYS A 1 642 ? 20.294 2.418 -13.482 1.00 91.62 642 LYS A C 1
ATOM 5132 O O . LYS A 1 642 ? 21.178 3.205 -13.151 1.00 91.62 642 LYS A O 1
ATOM 5137 N N . LEU A 1 643 ? 19.140 2.806 -14.025 1.00 86.94 643 LEU A N 1
ATOM 5138 C CA . LEU A 1 643 ? 18.716 4.204 -14.148 1.00 86.94 643 LEU A CA 1
ATOM 5139 C C . LEU A 1 643 ? 18.425 4.812 -12.768 1.00 86.94 643 LEU A C 1
ATOM 5141 O O . LEU A 1 643 ? 17.768 4.176 -11.937 1.00 86.94 643 LEU A O 1
ATOM 5145 N N . SER A 1 644 ? 18.906 6.037 -12.541 1.00 81.31 644 SER A N 1
ATOM 5146 C CA . SER A 1 644 ? 18.769 6.777 -11.283 1.00 81.31 644 SER A CA 1
ATOM 5147 C C . SER A 1 644 ? 18.637 8.293 -11.506 1.00 81.31 644 SER A C 1
ATOM 5149 O O . SER A 1 644 ? 18.851 8.793 -12.602 1.00 81.31 644 SER A O 1
ATOM 5151 N N . ASP A 1 645 ? 18.311 9.023 -10.437 1.00 70.12 645 ASP A N 1
ATOM 5152 C CA . ASP A 1 645 ? 18.050 10.473 -10.421 1.00 70.12 645 ASP A CA 1
ATOM 5153 C C . ASP A 1 645 ? 16.932 10.970 -11.357 1.00 70.12 645 ASP A C 1
ATOM 5155 O O . ASP A 1 645 ? 17.110 11.833 -12.215 1.00 70.12 645 ASP A O 1
ATOM 5159 N N . PHE A 1 646 ? 15.718 10.490 -11.086 1.00 68.69 646 PHE A N 1
ATOM 5160 C CA . PHE A 1 646 ? 14.474 10.942 -11.718 1.00 68.69 646 PHE A CA 1
ATOM 5161 C C . PHE A 1 646 ? 14.040 12.382 -11.332 1.00 68.69 646 PHE A C 1
ATOM 5163 O O . PHE A 1 646 ? 12.879 12.748 -11.510 1.00 68.69 646 PHE A O 1
ATOM 5170 N N . GLY A 1 647 ? 14.934 13.221 -10.788 1.00 54.41 647 GLY A N 1
ATOM 5171 C CA . GLY A 1 647 ? 14.613 14.571 -10.292 1.00 54.41 647 GLY A CA 1
ATOM 5172 C C . GLY A 1 647 ? 14.192 15.588 -11.366 1.00 54.41 647 GLY A C 1
ATOM 5173 O O . GLY A 1 647 ? 13.606 16.612 -11.031 1.00 54.41 647 GLY A O 1
ATOM 5174 N N . LEU A 1 648 ? 14.461 15.297 -12.644 1.00 52.88 648 LEU A N 1
ATOM 5175 C CA . LEU A 1 648 ? 14.018 16.066 -13.824 1.00 52.88 648 LEU A CA 1
ATOM 5176 C C . LEU A 1 648 ? 12.989 15.309 -14.680 1.00 52.88 648 LEU A C 1
ATOM 5178 O O . LEU A 1 648 ? 12.641 15.739 -15.782 1.00 52.88 648 LEU A O 1
ATOM 5182 N N . SER A 1 649 ? 12.543 14.139 -14.220 1.00 60.69 649 SER A N 1
ATOM 5183 C CA . SER A 1 649 ? 11.677 13.281 -15.016 1.00 60.69 649 SER A CA 1
ATOM 5184 C C . SER A 1 649 ? 10.259 13.838 -15.116 1.00 60.69 649 SER A C 1
ATOM 5186 O O . SER A 1 649 ? 9.821 14.660 -14.312 1.00 60.69 649 SER A O 1
ATOM 5188 N N . ARG A 1 650 ? 9.512 13.395 -16.126 1.00 61.31 650 ARG A N 1
ATOM 5189 C CA . ARG A 1 650 ? 8.124 13.826 -16.341 1.00 61.31 650 ARG A CA 1
ATOM 5190 C C . ARG A 1 650 ? 7.215 12.653 -16.606 1.00 61.31 650 ARG A C 1
ATOM 5192 O O . ARG A 1 650 ? 7.621 11.688 -17.248 1.00 61.31 650 ARG A O 1
ATOM 5199 N N . VAL A 1 651 ? 5.980 12.765 -16.125 1.00 60.94 651 VAL A N 1
ATOM 5200 C CA . VAL A 1 651 ? 5.018 11.665 -16.143 1.00 60.94 651 VAL A CA 1
ATOM 5201 C C . VAL A 1 651 ? 3.697 12.093 -16.764 1.00 60.94 651 VAL A C 1
ATOM 5203 O O . VAL A 1 651 ? 3.141 13.152 -16.460 1.00 60.94 651 VAL A O 1
ATOM 5206 N N . LYS A 1 652 ? 3.200 11.228 -17.649 1.00 59.53 652 LYS A N 1
ATOM 5207 C CA . LYS A 1 652 ? 1.989 11.426 -18.441 1.00 59.53 652 LYS A CA 1
ATOM 5208 C C . LYS A 1 652 ? 1.139 10.157 -18.435 1.00 59.53 652 LYS A C 1
ATOM 5210 O O . LYS A 1 652 ? 1.664 9.050 -18.549 1.00 59.53 652 LYS A O 1
ATOM 5215 N N . THR A 1 653 ? -0.174 10.324 -18.330 1.00 59.09 653 THR A N 1
ATOM 5216 C CA . THR A 1 653 ? -1.173 9.257 -18.513 1.00 59.09 653 THR A CA 1
ATOM 5217 C C . THR A 1 653 ? -2.012 9.565 -19.759 1.00 59.09 653 THR A C 1
ATOM 5219 O O . THR A 1 653 ? -1.832 10.603 -20.400 1.00 59.09 653 THR A O 1
ATOM 5222 N N . LYS A 1 654 ? -2.960 8.689 -20.115 1.00 48.78 654 LYS A N 1
ATOM 5223 C CA . LYS A 1 654 ? -3.961 8.994 -21.155 1.00 48.78 654 LYS A CA 1
ATOM 5224 C C . LYS A 1 654 ? -5.029 10.005 -20.714 1.00 48.78 654 LYS A C 1
ATOM 5226 O O . LYS A 1 654 ? -5.724 10.542 -21.571 1.00 48.78 654 LYS A O 1
ATOM 5231 N N . THR A 1 655 ? -5.192 10.226 -19.410 1.00 42.84 655 THR A N 1
ATOM 5232 C CA . THR A 1 655 ? -6.379 10.861 -18.808 1.00 42.84 655 THR A CA 1
ATOM 5233 C C . THR A 1 655 ? -6.086 12.179 -18.088 1.00 42.84 655 THR A C 1
ATOM 5235 O O . THR A 1 655 ? -7.012 12.955 -17.860 1.00 42.84 655 THR A O 1
ATOM 5238 N N . THR A 1 656 ? -4.823 12.480 -17.764 1.00 45.84 656 THR A N 1
ATOM 5239 C CA . THR A 1 656 ? -4.413 13.719 -17.078 1.00 45.84 656 THR A CA 1
ATOM 5240 C C . THR A 1 656 ? -3.305 14.460 -17.835 1.00 45.84 656 THR A C 1
ATOM 5242 O O . THR A 1 656 ? -2.480 13.810 -18.483 1.00 45.84 656 THR A O 1
ATOM 5245 N N . PRO A 1 657 ? -3.229 15.804 -17.736 1.00 50.09 657 PRO A N 1
ATOM 5246 C CA . PRO A 1 657 ? -2.125 16.576 -18.308 1.00 50.09 657 PRO A CA 1
ATOM 5247 C C . PRO A 1 657 ? -0.760 16.177 -17.719 1.00 50.09 657 PRO A C 1
ATOM 5249 O O . PRO A 1 657 ? -0.670 15.556 -16.660 1.00 50.09 657 PRO A O 1
ATOM 5252 N N . GLU A 1 658 ? 0.304 16.542 -18.433 1.00 51.22 658 GLU A N 1
ATOM 5253 C CA . GLU A 1 658 ? 1.697 16.256 -18.075 1.00 51.22 658 GLU A CA 1
ATOM 5254 C C . GLU A 1 658 ? 2.072 16.883 -16.720 1.00 51.22 658 GLU A C 1
ATOM 5256 O O . GLU A 1 658 ? 2.025 18.104 -16.562 1.00 51.22 658 GLU A O 1
ATOM 5261 N N . LYS A 1 659 ? 2.462 16.048 -15.746 1.00 55.41 659 LYS A N 1
ATOM 5262 C CA . LYS A 1 659 ? 3.026 16.507 -14.469 1.00 55.41 659 LYS A CA 1
ATOM 5263 C C . LYS A 1 659 ? 4.540 16.676 -14.632 1.00 55.41 659 LYS A C 1
ATOM 5265 O O . LYS A 1 659 ? 5.231 15.733 -15.028 1.00 55.41 659 LYS A O 1
ATOM 5270 N N . ASN A 1 660 ? 5.058 17.857 -14.294 1.00 54.94 660 ASN A N 1
ATOM 5271 C CA . ASN A 1 660 ? 6.496 18.120 -14.259 1.00 54.94 660 ASN A CA 1
ATOM 5272 C C . ASN A 1 660 ? 7.053 17.861 -12.851 1.00 54.94 660 ASN A C 1
ATOM 5274 O O . ASN A 1 660 ? 6.486 18.378 -11.890 1.00 54.94 660 ASN A O 1
ATOM 5278 N N . LEU A 1 661 ? 8.148 17.102 -12.717 1.00 55.41 661 LEU A N 1
ATOM 5279 C CA . LEU A 1 661 ? 8.811 16.916 -11.419 1.00 55.41 661 LEU A CA 1
ATOM 5280 C C . LEU A 1 661 ? 9.852 18.018 -11.125 1.00 55.41 661 LEU A C 1
ATOM 5282 O O . LEU A 1 661 ? 10.208 18.208 -9.964 1.00 55.41 661 LEU A O 1
ATOM 5286 N N . ASP A 1 662 ? 10.263 18.809 -12.135 1.00 48.59 662 ASP A N 1
ATOM 5287 C CA . ASP A 1 662 ? 11.231 19.915 -11.975 1.00 48.59 662 ASP A CA 1
ATOM 5288 C C . ASP A 1 662 ? 10.829 20.925 -10.874 1.00 48.59 662 ASP A C 1
ATOM 5290 O O . ASP A 1 662 ? 11.688 21.601 -10.311 1.00 48.59 662 ASP A O 1
ATOM 5294 N N . SER A 1 663 ? 9.524 21.089 -10.612 1.00 51.59 663 SER A N 1
ATOM 5295 C CA . SER A 1 663 ? 8.970 22.104 -9.702 1.00 51.59 663 SER A CA 1
ATOM 5296 C C . SER A 1 663 ? 8.839 21.655 -8.245 1.00 51.59 663 SER A C 1
ATOM 5298 O O . SER A 1 663 ? 8.390 22.448 -7.426 1.00 51.59 663 SER A O 1
ATOM 5300 N N . LEU A 1 664 ? 9.177 20.403 -7.923 1.00 49.62 664 LEU A N 1
ATOM 5301 C CA . LEU A 1 664 ? 8.896 19.792 -6.615 1.00 49.62 664 LEU A CA 1
ATOM 5302 C C . LEU A 1 664 ? 10.064 19.913 -5.612 1.00 49.62 664 LEU A C 1
ATOM 5304 O O . LEU A 1 664 ? 9.981 19.400 -4.501 1.00 49.62 664 LEU A O 1
ATOM 5308 N N . PHE A 1 665 ? 11.184 20.532 -6.005 1.00 53.25 665 PHE A N 1
ATOM 5309 C CA . PHE A 1 665 ? 12.426 20.543 -5.224 1.00 53.25 665 PHE A CA 1
ATOM 5310 C C . PHE A 1 665 ? 13.205 21.855 -5.361 1.00 53.25 665 PHE A C 1
ATOM 5312 O O . PHE A 1 665 ? 13.247 22.471 -6.428 1.00 53.25 665 PHE A O 1
ATOM 5319 N N . GLU A 1 666 ? 13.910 22.252 -4.298 1.00 50.94 666 GLU A N 1
ATOM 5320 C CA . GLU A 1 666 ? 14.773 23.434 -4.324 1.00 50.94 666 GLU A CA 1
ATOM 5321 C C . GLU A 1 666 ? 16.071 23.151 -5.108 1.00 50.94 666 GLU A C 1
ATOM 5323 O O . GLU A 1 666 ? 17.013 22.535 -4.604 1.00 50.94 666 GLU A O 1
ATOM 5328 N N . ARG A 1 667 ? 16.122 23.593 -6.373 1.00 50.75 667 ARG A N 1
ATOM 5329 C CA . ARG A 1 667 ? 17.273 23.382 -7.268 1.00 50.75 667 ARG A CA 1
ATOM 5330 C C . ARG A 1 667 ? 18.519 24.099 -6.732 1.00 50.75 667 ARG A C 1
ATOM 5332 O O . ARG A 1 667 ? 18.560 25.329 -6.700 1.00 50.75 667 ARG A O 1
ATOM 5339 N N . LYS A 1 668 ? 19.577 23.352 -6.392 1.00 43.12 668 LYS A N 1
ATOM 5340 C CA . LYS A 1 668 ? 20.883 23.941 -6.046 1.00 43.12 668 LYS A CA 1
ATOM 5341 C C . LYS A 1 668 ? 21.430 24.723 -7.247 1.00 43.12 668 LYS A C 1
ATOM 5343 O O . LYS A 1 668 ? 21.688 24.144 -8.303 1.00 43.12 668 LYS A O 1
ATOM 5348 N N . LEU A 1 669 ? 21.645 26.028 -7.073 1.00 38.31 669 LEU A N 1
ATOM 5349 C CA . LEU A 1 669 ? 22.347 26.876 -8.040 1.00 38.31 669 LEU A CA 1
ATOM 5350 C C . LEU A 1 669 ? 23.844 26.540 -8.031 1.00 38.31 669 LEU A C 1
ATOM 5352 O O . LEU A 1 669 ? 24.612 27.093 -7.248 1.00 38.31 669 LEU A O 1
ATOM 5356 N N . ILE A 1 670 ? 24.254 25.619 -8.903 1.00 31.16 670 ILE A N 1
ATOM 5357 C CA . ILE A 1 670 ? 25.668 25.309 -9.143 1.00 31.16 670 ILE A CA 1
ATOM 5358 C C . ILE A 1 670 ? 26.211 26.313 -10.171 1.00 31.16 670 ILE A C 1
ATOM 5360 O O . ILE A 1 670 ? 26.118 26.098 -11.375 1.00 31.16 670 ILE A O 1
ATOM 5364 N N . ASP A 1 671 ? 26.674 27.442 -9.635 1.00 28.19 671 ASP A N 1
ATOM 5365 C CA . ASP A 1 671 ? 27.625 28.428 -10.174 1.00 28.19 671 ASP A CA 1
ATOM 5366 C C . ASP A 1 671 ? 27.837 28.469 -11.715 1.00 28.19 671 ASP A C 1
ATOM 5368 O O . ASP A 1 671 ? 28.626 27.706 -12.266 1.00 28.19 671 ASP A O 1
ATOM 5372 N N . GLN A 1 672 ? 27.194 29.411 -12.427 1.00 30.94 672 GLN A N 1
ATOM 5373 C CA . GLN A 1 672 ? 27.787 30.734 -12.738 1.00 30.94 672 GLN A CA 1
ATOM 5374 C C . GLN A 1 672 ? 26.856 31.657 -13.567 1.00 30.94 672 GLN A C 1
ATOM 5376 O O . GLN A 1 672 ? 26.115 31.228 -14.447 1.00 30.94 672 GLN A O 1
ATOM 5381 N N . SER A 1 673 ? 26.929 32.958 -13.253 1.00 31.55 673 SER A N 1
ATOM 5382 C CA . SER A 1 673 ? 26.640 34.136 -14.104 1.00 31.55 673 SER A CA 1
ATOM 5383 C C . SER A 1 673 ? 25.447 34.138 -15.094 1.00 31.55 673 SER A C 1
ATOM 5385 O O . SER A 1 673 ? 25.617 34.116 -16.311 1.00 31.55 673 SER A O 1
ATOM 5387 N N . SER A 1 674 ? 24.234 34.423 -14.601 1.00 30.02 674 SER A N 1
ATOM 5388 C CA . SER A 1 674 ? 23.409 35.549 -15.120 1.00 30.02 674 SER A CA 1
ATOM 5389 C C . SER A 1 674 ? 22.116 35.766 -14.319 1.00 30.02 674 SER A C 1
ATOM 5391 O O . SER A 1 674 ? 21.491 34.822 -13.846 1.00 30.02 674 SER A O 1
ATOM 5393 N N . GLN A 1 675 ? 21.696 37.029 -14.172 1.00 38.69 675 GLN A N 1
ATOM 5394 C CA . GLN A 1 675 ? 20.377 37.383 -13.637 1.00 38.69 675 GLN A CA 1
ATOM 5395 C C . GLN A 1 675 ? 19.331 37.312 -14.760 1.00 38.69 675 GLN A C 1
ATOM 5397 O O . GLN A 1 675 ? 19.433 38.049 -15.740 1.00 38.69 675 GLN A O 1
ATOM 5402 N N . ALA A 1 676 ? 18.312 36.464 -14.608 1.00 24.81 676 ALA A N 1
ATOM 5403 C CA . ALA A 1 676 ? 17.169 36.387 -15.518 1.00 24.81 676 ALA A CA 1
ATOM 5404 C C . ALA A 1 676 ? 15.879 36.025 -14.761 1.00 24.81 676 ALA A C 1
ATOM 5406 O O . ALA A 1 676 ? 15.914 35.379 -13.716 1.00 24.81 676 ALA A O 1
ATOM 5407 N N . SER A 1 677 ? 14.739 36.481 -15.281 1.00 24.72 677 SER A N 1
ATOM 5408 C CA . SER A 1 677 ? 13.418 36.402 -14.644 1.00 24.72 677 SER A CA 1
ATOM 5409 C C . SER A 1 677 ? 12.659 35.087 -14.949 1.00 24.72 677 SER A C 1
ATOM 5411 O O . SER A 1 677 ? 13.047 34.367 -15.874 1.00 24.72 677 SER A O 1
ATOM 5413 N N . PRO A 1 678 ? 11.571 34.753 -14.208 1.00 28.73 678 PRO A N 1
ATOM 5414 C CA . PRO A 1 678 ? 10.994 33.393 -14.123 1.00 28.73 678 PRO A CA 1
ATOM 5415 C C . PRO A 1 678 ? 10.414 32.743 -15.396 1.00 28.73 678 PRO A C 1
ATOM 5417 O O . PRO A 1 678 ? 9.829 31.668 -15.315 1.00 28.73 678 PRO A O 1
ATOM 5420 N N . THR A 1 679 ? 10.543 33.365 -16.568 1.00 27.52 679 THR A N 1
ATOM 5421 C CA . THR A 1 679 ? 10.057 32.849 -17.863 1.00 27.52 679 THR A CA 1
ATOM 5422 C C . THR A 1 679 ? 11.179 32.486 -18.844 1.00 27.52 679 THR A C 1
ATOM 5424 O O . THR A 1 679 ? 10.908 32.134 -19.994 1.00 27.52 679 THR A O 1
ATOM 5427 N N . GLN A 1 680 ? 12.445 32.517 -18.415 1.00 30.44 680 GLN A N 1
ATOM 5428 C CA . GLN A 1 680 ? 13.575 32.010 -19.201 1.00 30.44 680 GLN A CA 1
ATOM 5429 C C . GLN A 1 680 ? 13.948 30.591 -18.755 1.00 30.44 680 GLN A C 1
ATOM 5431 O O . GLN A 1 680 ? 14.484 30.408 -17.669 1.00 30.44 680 GLN A O 1
ATOM 5436 N N . ASN A 1 681 ? 13.665 29.593 -19.600 1.00 32.72 681 ASN A N 1
ATOM 5437 C CA . ASN A 1 681 ? 13.914 28.168 -19.346 1.00 32.72 681 ASN A CA 1
ATOM 5438 C C . ASN A 1 681 ? 15.430 27.869 -19.195 1.00 32.72 681 ASN A C 1
ATOM 5440 O O . ASN A 1 681 ? 16.131 27.830 -20.210 1.00 32.72 681 ASN A O 1
ATOM 5444 N N . PRO A 1 682 ? 15.970 27.640 -17.979 1.00 36.34 682 PRO A N 1
ATOM 5445 C CA . PRO A 1 682 ? 17.407 27.557 -17.740 1.00 36.34 682 PRO A CA 1
ATOM 5446 C C . PRO A 1 682 ? 17.874 26.092 -17.788 1.00 36.34 682 PRO A C 1
ATOM 5448 O O . PRO A 1 682 ? 18.351 25.512 -16.802 1.00 36.34 682 PRO A O 1
ATOM 5451 N N . ARG A 1 683 ? 17.698 25.482 -18.966 1.00 48.00 683 ARG A N 1
ATOM 5452 C CA . ARG A 1 683 ? 18.267 24.183 -19.353 1.00 48.00 683 ARG A CA 1
ATOM 5453 C C . ARG A 1 683 ? 19.554 24.448 -20.145 1.00 48.00 683 ARG A C 1
ATOM 5455 O O . ARG A 1 683 ? 19.543 24.509 -21.367 1.00 48.00 683 ARG A O 1
ATOM 5462 N N . GLY A 1 684 ? 20.647 24.704 -19.420 1.00 48.41 684 GLY A N 1
ATOM 5463 C CA . GLY A 1 684 ? 21.959 25.000 -20.010 1.00 48.41 684 GLY A CA 1
ATOM 5464 C C . GLY A 1 684 ? 22.517 23.847 -20.858 1.00 48.41 684 GLY A C 1
ATOM 5465 O O . GLY A 1 684 ? 22.114 22.697 -20.695 1.00 48.41 684 GLY A O 1
ATOM 5466 N N . ASN A 1 685 ? 23.459 24.164 -21.752 1.00 55.78 685 ASN A N 1
ATOM 5467 C CA . ASN A 1 685 ? 24.030 23.246 -22.749 1.00 55.78 685 ASN A CA 1
ATOM 5468 C C . ASN A 1 685 ? 24.731 22.017 -22.124 1.00 55.78 685 ASN A C 1
ATOM 5470 O O . ASN A 1 685 ? 25.942 22.028 -21.905 1.00 55.78 685 ASN A O 1
ATOM 5474 N N . GLY A 1 686 ? 23.983 20.940 -21.876 1.00 70.06 686 GLY A N 1
ATOM 5475 C CA . GLY A 1 686 ? 24.519 19.639 -21.469 1.00 70.06 686 GLY A CA 1
ATOM 5476 C C . GLY A 1 686 ? 24.931 18.780 -22.669 1.00 70.06 686 GLY A C 1
ATOM 5477 O O . GLY A 1 686 ? 24.200 18.688 -23.651 1.00 70.06 686 GLY A O 1
ATOM 5478 N N . THR A 1 687 ? 26.076 18.098 -22.587 1.00 84.75 687 THR A N 1
ATOM 5479 C CA . THR A 1 687 ? 26.668 17.349 -23.717 1.00 84.75 687 THR A CA 1
ATOM 5480 C C . THR A 1 687 ? 25.790 16.240 -24.300 1.00 84.75 687 THR A C 1
ATOM 5482 O O . THR A 1 687 ? 25.863 15.974 -25.498 1.00 84.75 687 THR A O 1
ATOM 5485 N N . TYR A 1 688 ? 24.948 15.616 -23.476 1.00 89.44 688 TYR A N 1
ATOM 5486 C CA . TYR A 1 688 ? 24.046 14.530 -23.879 1.00 89.44 688 TYR A CA 1
ATOM 5487 C C . TYR A 1 688 ? 22.662 15.030 -24.336 1.00 89.44 688 TYR A C 1
ATOM 5489 O O . TYR A 1 688 ? 21.816 14.220 -24.716 1.00 89.44 688 TYR A O 1
ATOM 5497 N N . MET A 1 689 ? 22.413 16.346 -24.300 1.00 85.06 689 MET A N 1
ATOM 5498 C CA . MET A 1 689 ? 21.119 16.931 -24.660 1.00 85.06 689 MET A CA 1
ATOM 5499 C C . MET A 1 689 ? 20.922 16.976 -26.187 1.00 85.06 689 MET A C 1
ATOM 5501 O O . MET A 1 689 ? 21.886 17.192 -26.932 1.00 85.06 689 MET A O 1
ATOM 5505 N N . PRO A 1 690 ? 19.684 16.796 -26.675 1.00 86.69 690 PRO A N 1
ATOM 5506 C CA . PRO A 1 690 ? 19.344 16.971 -28.082 1.00 86.69 690 PRO A CA 1
ATOM 5507 C C . PRO A 1 690 ? 19.129 18.450 -28.443 1.00 86.69 690 PRO A C 1
ATOM 5509 O O . PRO A 1 690 ? 19.034 19.312 -27.567 1.00 86.69 690 PRO A O 1
ATOM 5512 N N . ASN A 1 691 ? 19.014 18.751 -29.741 1.00 83.44 691 ASN A N 1
ATOM 5513 C CA . ASN A 1 691 ? 18.852 20.131 -30.216 1.00 83.44 691 ASN A CA 1
ATOM 5514 C C . ASN A 1 691 ? 17.531 20.780 -29.750 1.00 83.44 691 ASN A C 1
ATOM 5516 O O . ASN A 1 691 ? 17.529 21.965 -29.418 1.00 83.44 691 ASN A O 1
ATOM 5520 N N . GLU A 1 692 ? 16.434 20.016 -29.639 1.00 82.56 692 GLU A N 1
ATOM 5521 C CA . GLU A 1 692 ? 15.134 20.560 -29.225 1.00 82.56 692 GLU A CA 1
ATOM 5522 C C . GLU A 1 692 ? 15.109 21.085 -27.781 1.00 82.56 692 GLU A C 1
ATOM 5524 O O . GLU A 1 692 ? 14.225 21.861 -27.435 1.00 82.56 692 GLU A O 1
ATOM 5529 N N . ALA A 1 693 ? 16.095 20.737 -26.946 1.00 73.56 693 ALA A N 1
ATOM 5530 C CA . ALA A 1 693 ? 16.210 21.257 -25.583 1.00 73.56 693 ALA A CA 1
ATOM 5531 C C . ALA A 1 693 ? 16.507 22.772 -25.523 1.00 73.56 693 ALA A C 1
ATOM 5533 O O . ALA A 1 693 ? 16.311 23.387 -24.474 1.00 73.56 693 ALA A O 1
ATOM 5534 N N . LEU A 1 694 ? 16.973 23.365 -26.632 1.00 66.31 694 LEU A N 1
ATOM 5535 C CA . LEU A 1 694 ? 17.276 24.797 -26.764 1.00 66.31 694 LEU A CA 1
ATOM 5536 C C . LEU A 1 694 ? 16.230 25.569 -27.591 1.00 66.31 694 LEU A C 1
ATOM 5538 O O . LEU A 1 694 ? 16.244 26.802 -27.606 1.00 66.31 694 LEU A O 1
ATOM 5542 N N . ASP A 1 695 ? 15.330 24.866 -28.283 1.00 65.06 695 ASP A N 1
ATOM 5543 C CA . ASP A 1 695 ? 14.311 25.463 -29.145 1.00 65.06 695 ASP A CA 1
ATOM 5544 C C . ASP A 1 695 ? 13.061 25.823 -28.328 1.00 65.06 695 ASP A C 1
ATOM 5546 O O . ASP A 1 695 ? 12.358 24.958 -27.807 1.00 65.06 695 ASP A O 1
ATOM 5550 N N . LYS A 1 696 ? 12.750 27.121 -28.241 1.00 52.91 696 LYS A N 1
ATOM 5551 C CA . LYS A 1 696 ? 11.582 27.629 -27.500 1.00 52.91 696 LYS A CA 1
ATOM 5552 C C . LYS A 1 696 ? 10.237 27.183 -28.094 1.00 52.91 696 LYS A C 1
ATOM 5554 O O . LYS A 1 696 ? 9.218 27.369 -27.433 1.00 52.91 696 LYS A O 1
ATOM 5559 N N . GLY A 1 697 ? 10.220 26.643 -29.315 1.00 52.03 697 GLY A N 1
ATOM 5560 C CA . GLY A 1 697 ? 9.027 26.117 -29.980 1.00 52.03 697 GLY A CA 1
ATOM 5561 C C . GLY A 1 697 ? 8.800 24.608 -29.834 1.00 52.03 697 GLY A C 1
ATOM 5562 O O . GLY A 1 697 ? 7.764 24.130 -30.293 1.00 52.03 697 GLY A O 1
ATOM 5563 N N . LYS A 1 698 ? 9.725 23.846 -29.228 1.00 60.56 698 LYS A N 1
ATOM 5564 C CA . LYS A 1 698 ? 9.651 22.374 -29.145 1.00 60.56 698 LYS A CA 1
ATOM 5565 C C . LYS A 1 698 ? 9.594 21.873 -27.702 1.00 60.56 698 LYS A C 1
ATOM 5567 O O . LYS A 1 698 ? 10.029 22.535 -26.764 1.00 60.56 698 LYS A O 1
ATOM 5572 N N . THR A 1 699 ? 9.060 20.667 -27.526 1.00 67.25 699 THR A N 1
ATOM 5573 C CA . THR A 1 699 ? 8.939 19.994 -26.226 1.00 67.25 699 THR A CA 1
ATOM 5574 C C . THR A 1 699 ? 9.748 18.705 -26.211 1.00 67.25 699 THR A C 1
ATOM 5576 O O . THR A 1 699 ? 9.540 17.836 -27.060 1.00 67.25 699 THR A O 1
ATOM 5579 N N . MET A 1 700 ? 10.626 18.556 -25.218 1.00 74.00 700 MET A N 1
ATOM 5580 C CA . MET A 1 700 ? 11.313 17.290 -24.954 1.00 74.00 700 MET A CA 1
ATOM 5581 C C . MET A 1 700 ? 10.322 16.189 -24.561 1.00 74.00 700 MET A C 1
ATOM 5583 O O . MET A 1 700 ? 9.362 16.446 -23.837 1.00 74.00 700 MET A O 1
ATOM 5587 N N . ASP A 1 701 ? 10.591 14.962 -24.998 1.00 80.19 701 ASP A N 1
ATOM 5588 C CA . ASP A 1 701 ? 9.763 13.781 -24.734 1.00 80.19 701 ASP A CA 1
ATOM 5589 C C . ASP A 1 701 ? 10.622 12.495 -24.704 1.00 80.19 701 ASP A C 1
ATOM 5591 O O . ASP A 1 701 ? 11.850 12.562 -24.623 1.00 80.19 701 ASP A O 1
ATOM 5595 N N . HIS A 1 702 ? 10.007 11.311 -24.813 1.00 81.69 702 HIS A N 1
ATOM 5596 C CA . HIS A 1 702 ? 10.740 10.040 -24.878 1.00 81.69 702 HIS A CA 1
ATOM 5597 C C . HIS A 1 702 ? 11.817 9.989 -25.977 1.00 81.69 702 HIS A C 1
ATOM 5599 O O . HIS A 1 702 ? 12.877 9.402 -25.764 1.00 81.69 702 HIS A O 1
ATOM 5605 N N . LYS A 1 703 ? 11.615 10.642 -27.131 1.00 89.38 703 LYS A N 1
ATOM 5606 C CA . LYS A 1 703 ? 12.603 10.688 -28.222 1.00 89.38 703 LYS A CA 1
ATOM 5607 C C . LYS A 1 703 ? 13.811 11.564 -27.882 1.00 89.38 703 LYS A C 1
ATOM 5609 O O . LYS A 1 703 ? 14.865 11.411 -28.504 1.00 89.38 703 LYS A O 1
ATOM 5614 N N . SER A 1 704 ? 13.700 12.451 -26.895 1.00 88.94 704 SER A N 1
ATOM 5615 C CA . SER A 1 704 ? 14.845 13.174 -26.336 1.00 88.94 704 SER A CA 1
ATOM 5616 C C . SER A 1 704 ? 15.739 12.244 -25.504 1.00 88.94 704 SER A C 1
ATOM 5618 O O . SER A 1 704 ? 16.954 12.268 -25.689 1.00 88.94 704 SER A O 1
ATOM 5620 N N . ASP A 1 705 ? 15.165 11.343 -24.693 1.00 90.69 705 ASP A N 1
ATOM 5621 C CA . ASP A 1 705 ? 15.945 10.325 -23.962 1.00 90.69 705 ASP A CA 1
ATOM 5622 C C . ASP A 1 705 ? 16.670 9.360 -24.924 1.00 90.69 705 ASP A C 1
ATOM 5624 O O . ASP A 1 705 ? 17.813 8.974 -24.678 1.00 90.69 705 ASP A O 1
ATOM 5628 N N . ILE A 1 706 ? 16.029 8.997 -26.047 1.00 95.00 706 ILE A N 1
ATOM 5629 C CA . ILE A 1 706 ? 16.619 8.152 -27.106 1.00 95.00 706 ILE A CA 1
ATOM 5630 C C . ILE A 1 706 ? 17.908 8.773 -27.669 1.00 95.00 706 ILE A C 1
ATOM 5632 O O . ILE A 1 706 ? 18.908 8.071 -27.837 1.00 95.00 706 ILE A O 1
ATOM 5636 N N . TRP A 1 707 ? 17.924 10.090 -27.907 1.00 94.88 707 TRP A N 1
ATOM 5637 C CA . TRP A 1 707 ? 19.134 10.803 -28.334 1.00 94.88 707 TRP A CA 1
ATOM 5638 C C . TRP A 1 707 ? 20.235 10.740 -27.267 1.00 94.88 707 TRP A C 1
ATOM 5640 O O . TRP A 1 707 ? 21.388 10.434 -27.584 1.00 94.88 707 TRP A O 1
ATOM 5650 N N . SER A 1 708 ? 19.893 10.982 -25.998 1.00 94.25 708 SER A N 1
ATOM 5651 C CA . SER A 1 708 ? 20.849 10.931 -24.886 1.00 94.25 708 SER A CA 1
ATOM 5652 C C . SER A 1 708 ? 21.452 9.533 -24.704 1.00 94.25 708 SER A C 1
ATOM 5654 O O . SER A 1 708 ? 22.670 9.410 -24.566 1.00 94.25 708 SER A O 1
ATOM 5656 N N . LEU A 1 709 ? 20.646 8.469 -24.814 1.00 96.06 709 LEU A N 1
ATOM 5657 C CA . LEU A 1 709 ? 21.130 7.085 -24.815 1.00 96.06 709 LEU A CA 1
ATOM 5658 C C . LEU A 1 709 ? 22.080 6.816 -25.996 1.00 96.06 709 LEU A C 1
ATOM 5660 O O . LEU A 1 709 ? 23.147 6.236 -25.801 1.00 96.06 709 LEU A O 1
ATOM 5664 N N . GLY A 1 710 ? 21.756 7.294 -27.203 1.00 96.38 710 GLY A N 1
ATOM 5665 C CA . GLY A 1 710 ? 22.648 7.193 -28.364 1.00 96.38 710 GLY A CA 1
ATOM 5666 C C . GLY A 1 710 ? 23.998 7.892 -28.161 1.00 96.38 710 GLY A C 1
ATOM 5667 O O . GLY A 1 710 ? 25.043 7.356 -28.540 1.00 96.38 710 GLY A O 1
ATOM 5668 N N . CYS A 1 711 ? 23.998 9.057 -27.505 1.00 96.88 711 CYS A N 1
ATOM 5669 C CA . CYS A 1 711 ? 25.221 9.772 -27.136 1.00 96.88 711 CYS A CA 1
ATOM 5670 C C . CYS A 1 711 ? 26.075 8.958 -26.145 1.00 96.88 711 CYS A C 1
ATOM 5672 O O . CYS A 1 711 ? 27.295 8.887 -26.301 1.00 96.88 711 CYS A O 1
ATOM 5674 N N . ILE A 1 712 ? 25.444 8.297 -25.167 1.00 96.56 712 ILE A N 1
ATOM 5675 C CA . ILE A 1 712 ? 26.121 7.437 -24.181 1.00 96.56 712 ILE A CA 1
ATOM 5676 C C . ILE A 1 712 ? 26.707 6.186 -24.847 1.00 96.56 712 ILE A C 1
ATOM 5678 O O . ILE A 1 712 ? 27.881 5.894 -24.636 1.00 96.56 712 ILE A O 1
ATOM 5682 N N . ILE A 1 713 ? 25.962 5.490 -25.714 1.00 97.25 713 ILE A N 1
ATOM 5683 C CA . ILE A 1 713 ? 26.480 4.321 -26.452 1.00 97.25 713 ILE A CA 1
ATOM 5684 C C . ILE A 1 713 ? 27.670 4.735 -27.337 1.00 97.25 713 ILE A C 1
ATOM 5686 O O . ILE A 1 713 ? 28.694 4.053 -27.361 1.00 97.25 713 ILE A O 1
ATOM 5690 N N . SER A 1 714 ? 27.606 5.898 -27.996 1.00 97.12 714 SER A N 1
ATOM 5691 C CA . SER A 1 714 ? 28.739 6.429 -28.767 1.00 97.12 714 SER A CA 1
ATOM 5692 C C . SER A 1 714 ? 29.983 6.731 -27.914 1.00 97.12 714 SER A C 1
ATOM 5694 O O . SER A 1 714 ? 31.101 6.629 -28.429 1.00 97.12 714 SER A O 1
ATOM 5696 N N . VAL A 1 715 ? 29.810 7.147 -26.656 1.00 95.88 715 VAL A N 1
ATOM 5697 C CA . VAL A 1 715 ? 30.908 7.328 -25.692 1.00 95.88 715 VAL A CA 1
ATOM 5698 C C . VAL A 1 715 ? 31.464 5.971 -25.264 1.00 95.88 715 VAL A C 1
ATOM 5700 O O . VAL A 1 715 ? 32.675 5.779 -25.331 1.00 95.88 715 VAL A O 1
ATOM 5703 N N . LEU A 1 716 ? 30.602 5.008 -24.929 1.00 94.69 716 LEU A N 1
ATOM 5704 C CA . LEU A 1 716 ? 30.995 3.665 -24.492 1.00 94.69 716 LEU A CA 1
ATOM 5705 C C . LEU A 1 716 ? 31.814 2.911 -25.545 1.00 94.69 716 LEU A C 1
ATOM 5707 O O . LEU A 1 716 ? 32.882 2.406 -25.221 1.00 94.69 716 LEU A O 1
ATOM 5711 N N . PHE A 1 717 ? 31.396 2.916 -26.813 1.00 94.25 717 PHE A N 1
ATOM 5712 C CA . PHE A 1 717 ? 32.176 2.290 -27.890 1.00 94.25 717 PHE A CA 1
ATOM 5713 C C . PHE A 1 717 ? 33.500 3.019 -28.185 1.00 94.25 717 PHE A C 1
ATOM 5715 O O . PHE A 1 717 ? 34.428 2.405 -28.699 1.00 94.25 717 PHE A O 1
ATOM 5722 N N . THR A 1 718 ? 33.633 4.304 -27.825 1.00 94.19 718 THR A N 1
ATOM 5723 C CA . THR A 1 718 ? 34.940 4.992 -27.856 1.00 94.19 718 THR A CA 1
ATOM 5724 C C . THR A 1 718 ? 35.820 4.568 -26.680 1.00 94.19 718 THR A C 1
ATOM 5726 O O . THR A 1 718 ? 37.007 4.311 -26.858 1.00 94.19 718 THR A O 1
ATOM 5729 N N . TYR A 1 719 ? 35.230 4.464 -25.489 1.00 92.75 719 TYR A N 1
ATOM 5730 C CA . TYR A 1 719 ? 35.898 4.037 -24.263 1.00 92.75 719 TYR A CA 1
ATOM 5731 C C . TYR A 1 719 ? 36.413 2.586 -24.348 1.00 92.75 719 TYR A C 1
ATOM 5733 O O . TYR A 1 719 ? 37.561 2.328 -23.996 1.00 92.75 719 TYR A O 1
ATOM 5741 N N . MET A 1 720 ? 35.609 1.659 -24.880 1.00 90.00 720 MET A N 1
ATOM 5742 C CA . MET A 1 720 ? 35.990 0.254 -25.098 1.00 90.00 720 MET A CA 1
ATOM 5743 C C . MET A 1 720 ? 37.188 0.088 -26.044 1.00 90.00 720 MET A C 1
ATOM 5745 O O . MET A 1 720 ? 37.924 -0.890 -25.936 1.00 90.00 720 MET A O 1
ATOM 5749 N N . GLU A 1 721 ? 37.372 1.020 -26.984 1.00 88.75 721 GLU A N 1
ATOM 5750 C CA . GLU A 1 721 ? 38.374 0.918 -28.050 1.00 88.75 721 GLU A CA 1
ATOM 5751 C C . GLU A 1 721 ? 39.671 1.677 -27.762 1.00 88.75 721 GLU A C 1
ATOM 5753 O O . GLU A 1 721 ? 40.745 1.219 -28.139 1.00 88.75 721 GLU A O 1
ATOM 5758 N N . GLU A 1 722 ? 39.587 2.840 -27.115 1.00 88.94 722 GLU A N 1
ATOM 5759 C CA . GLU A 1 722 ? 40.732 3.739 -26.918 1.00 88.94 722 GLU A CA 1
ATOM 5760 C C . GLU A 1 722 ? 40.948 4.166 -25.450 1.00 88.94 722 GLU A C 1
ATOM 5762 O O . GLU A 1 722 ? 41.772 5.047 -25.173 1.00 88.94 722 GLU A O 1
ATOM 5767 N N . GLY A 1 723 ? 40.201 3.577 -24.510 1.00 88.19 723 GLY A N 1
ATOM 5768 C CA . GLY A 1 723 ? 40.256 3.893 -23.084 1.00 88.19 723 GLY A CA 1
ATOM 5769 C C . GLY A 1 723 ? 39.664 5.258 -22.713 1.00 88.19 723 GLY A C 1
ATOM 5770 O O . GLY A 1 723 ? 39.151 6.017 -23.542 1.00 88.19 723 GLY A O 1
ATOM 5771 N N . TYR A 1 724 ? 39.754 5.603 -21.429 1.00 88.44 724 TYR A N 1
ATOM 5772 C CA . TYR A 1 724 ? 39.204 6.845 -20.880 1.00 88.44 724 TYR A CA 1
ATOM 5773 C C . TYR A 1 724 ? 39.876 8.098 -21.461 1.00 88.44 724 TYR A C 1
ATOM 5775 O O . TYR A 1 724 ? 39.199 9.075 -21.789 1.00 88.44 724 TYR A O 1
ATOM 5783 N N . SER A 1 725 ? 41.194 8.047 -21.695 1.00 86.62 725 SER A N 1
ATOM 5784 C CA . SER A 1 725 ? 41.964 9.171 -22.261 1.00 86.62 725 SER A CA 1
ATOM 5785 C C . SER A 1 725 ? 41.452 9.639 -23.634 1.00 86.62 725 SER A C 1
ATOM 5787 O O . SER A 1 725 ? 41.698 10.774 -24.048 1.00 86.62 725 SER A O 1
ATOM 5789 N N . ALA A 1 726 ? 40.732 8.782 -24.363 1.00 88.06 726 ALA A N 1
ATOM 5790 C CA . ALA A 1 726 ? 40.147 9.111 -25.654 1.00 88.06 726 ALA A CA 1
ATOM 5791 C C . ALA A 1 726 ? 38.861 9.926 -25.565 1.00 88.06 726 ALA A C 1
ATOM 5793 O O . ALA A 1 726 ? 38.539 10.644 -26.514 1.00 88.06 726 ALA A O 1
ATOM 5794 N N . LEU A 1 727 ? 38.138 9.861 -24.445 1.00 90.88 727 LEU A N 1
ATOM 5795 C CA . LEU A 1 727 ? 36.877 10.581 -24.282 1.00 90.88 727 LEU A CA 1
ATOM 5796 C C . LEU A 1 727 ? 37.093 12.096 -24.318 1.00 90.88 727 LEU A C 1
ATOM 5798 O O . LEU A 1 727 ? 36.327 12.809 -24.968 1.00 90.88 727 LEU A O 1
ATOM 5802 N N . GLU A 1 728 ? 38.191 12.580 -23.732 1.00 89.94 728 GLU A N 1
ATOM 5803 C CA . GLU A 1 728 ? 38.578 13.990 -23.820 1.00 89.94 728 GLU A CA 1
ATOM 5804 C C . GLU A 1 728 ? 38.989 14.378 -25.253 1.00 89.94 728 GLU A C 1
ATOM 5806 O O . GLU A 1 728 ? 38.569 15.417 -25.766 1.00 89.94 728 GLU A O 1
ATOM 5811 N N . ARG A 1 729 ? 39.732 13.512 -25.962 1.00 92.44 729 ARG A N 1
ATOM 5812 C CA . ARG A 1 729 ? 40.088 13.722 -27.381 1.00 92.44 729 ARG A CA 1
ATOM 5813 C C . ARG A 1 729 ? 38.840 13.790 -28.270 1.00 92.44 729 ARG A C 1
ATOM 5815 O O . ARG A 1 729 ? 38.763 14.646 -29.154 1.00 92.44 729 ARG A O 1
ATOM 5822 N N . TYR A 1 730 ? 37.848 12.937 -28.015 1.00 94.31 730 TYR A N 1
ATOM 5823 C CA . TYR A 1 730 ? 36.579 12.893 -28.742 1.00 94.31 730 TYR A CA 1
ATOM 5824 C C . TYR A 1 730 ? 35.701 14.119 -28.430 1.00 94.31 730 TYR A C 1
ATOM 5826 O O . TYR A 1 730 ? 35.223 14.772 -29.360 1.00 94.31 730 TYR A O 1
ATOM 5834 N N . SER A 1 731 ? 35.584 14.509 -27.156 1.00 90.94 731 SER A N 1
ATOM 5835 C CA . SER A 1 731 ? 34.946 15.761 -26.711 1.00 90.94 731 SER A CA 1
ATOM 5836 C C . SER A 1 731 ? 35.561 16.988 -27.394 1.00 90.94 731 SER A C 1
ATOM 5838 O O . SER A 1 731 ? 34.875 17.770 -28.058 1.00 90.94 731 SER A O 1
ATOM 5840 N N . ASN A 1 732 ? 36.889 17.107 -27.350 1.00 89.38 732 ASN A N 1
ATOM 5841 C CA . ASN A 1 732 ? 37.621 18.185 -28.008 1.00 89.38 732 ASN A CA 1
ATOM 5842 C C . ASN A 1 732 ? 37.486 18.151 -29.542 1.00 89.38 732 ASN A C 1
ATOM 5844 O O . ASN A 1 732 ? 37.530 19.205 -30.179 1.00 89.38 732 ASN A O 1
ATOM 5848 N N . SER A 1 733 ? 37.272 16.982 -30.155 1.00 89.81 733 SER A N 1
ATOM 5849 C CA . SER A 1 733 ? 36.949 16.871 -31.583 1.00 89.81 733 SER A CA 1
ATOM 5850 C C . SER A 1 733 ? 35.545 17.404 -31.898 1.00 89.81 733 SER A C 1
ATOM 5852 O O . SER A 1 733 ? 35.400 18.210 -32.822 1.00 89.81 733 SER A O 1
ATOM 5854 N N . ARG A 1 734 ? 34.524 17.044 -31.104 1.00 91.06 734 ARG A N 1
ATOM 5855 C CA . ARG A 1 734 ? 33.151 17.569 -31.243 1.00 91.06 734 ARG A CA 1
ATOM 5856 C C . ARG A 1 734 ? 33.108 19.091 -31.069 1.00 91.06 734 ARG A C 1
ATOM 5858 O O . ARG A 1 734 ? 32.583 19.772 -31.953 1.00 91.06 734 ARG A O 1
ATOM 5865 N N . ARG A 1 735 ? 33.758 19.628 -30.024 1.00 87.44 735 ARG A N 1
ATOM 5866 C CA . ARG A 1 735 ? 33.954 21.078 -29.788 1.00 87.44 735 ARG A CA 1
ATOM 5867 C C . ARG A 1 735 ? 34.562 21.797 -30.999 1.00 87.44 735 ARG A C 1
ATOM 5869 O O . ARG A 1 735 ? 34.046 22.820 -31.437 1.00 87.44 735 ARG A O 1
ATOM 5876 N N . LYS A 1 736 ? 35.639 21.251 -31.586 1.00 83.44 736 LYS A N 1
ATOM 5877 C CA . LYS A 1 736 ? 36.324 21.840 -32.758 1.00 83.44 736 LYS A CA 1
ATOM 5878 C C . LYS A 1 736 ? 35.447 21.890 -34.016 1.00 83.44 736 LYS A C 1
ATOM 5880 O O . LYS A 1 736 ? 35.599 22.814 -34.815 1.00 83.44 736 LYS A O 1
ATOM 5885 N N . HIS A 1 737 ? 34.545 20.924 -34.192 1.00 78.25 737 HIS A N 1
ATOM 5886 C CA . HIS A 1 737 ? 33.625 20.871 -35.331 1.00 78.25 737 HIS A CA 1
ATOM 5887 C C . HIS A 1 737 ? 32.377 21.753 -35.151 1.00 78.25 737 HIS A C 1
ATOM 5889 O O . HIS A 1 737 ? 31.801 22.187 -36.152 1.00 78.25 737 HIS A O 1
ATOM 5895 N N . ASN A 1 738 ? 32.009 22.106 -33.914 1.00 74.44 738 ASN A N 1
ATOM 5896 C CA . ASN A 1 738 ? 30.986 23.110 -33.620 1.00 74.44 738 ASN A CA 1
ATOM 5897 C C . ASN A 1 738 ? 31.497 24.531 -33.950 1.00 74.44 738 ASN A C 1
ATOM 5899 O O . ASN A 1 738 ? 31.989 25.269 -33.094 1.00 74.44 738 ASN A O 1
ATOM 5903 N N . LYS A 1 739 ? 31.423 24.907 -35.234 1.00 61.22 739 LYS A N 1
ATOM 5904 C CA . LYS A 1 739 ? 32.114 26.084 -35.797 1.00 61.22 739 LYS A CA 1
ATOM 5905 C C . LYS A 1 739 ? 31.791 27.420 -35.122 1.00 61.22 739 LYS A C 1
ATOM 5907 O O . LYS A 1 739 ? 32.667 28.286 -35.120 1.00 61.22 739 LYS A O 1
ATOM 5912 N N . TYR A 1 740 ? 30.579 27.592 -34.592 1.00 60.16 740 TYR A N 1
ATOM 5913 C CA . TYR A 1 740 ? 30.097 28.877 -34.068 1.00 60.16 740 TYR A CA 1
ATOM 5914 C C . TYR A 1 740 ? 30.136 28.973 -32.543 1.00 60.16 740 TYR A C 1
ATOM 5916 O O . TYR A 1 740 ? 30.217 30.082 -32.026 1.00 60.16 740 TYR A O 1
ATOM 5924 N N . ASN A 1 741 ? 30.164 27.844 -31.824 1.00 60.66 741 ASN A N 1
ATOM 5925 C CA . ASN A 1 741 ? 30.140 27.838 -30.361 1.00 60.66 741 ASN A CA 1
ATOM 5926 C C . ASN A 1 741 ? 31.096 26.780 -29.771 1.00 60.66 741 ASN A C 1
ATOM 5928 O O . ASN A 1 741 ? 30.696 25.850 -29.073 1.00 60.66 741 ASN A O 1
ATOM 5932 N N . LYS A 1 742 ? 32.392 26.928 -30.093 1.00 61.44 742 LYS A N 1
ATOM 5933 C CA . LYS A 1 742 ? 33.493 25.983 -29.789 1.00 61.44 742 LYS A CA 1
ATOM 5934 C C . LYS A 1 742 ? 33.695 25.657 -28.300 1.00 61.44 742 LYS A C 1
ATOM 5936 O O . LYS A 1 742 ? 34.456 24.749 -27.977 1.00 61.44 742 LYS A O 1
ATOM 5941 N N . THR A 1 743 ? 33.073 26.415 -27.403 1.00 63.78 743 THR A N 1
ATOM 5942 C CA . THR A 1 743 ? 33.083 26.209 -25.948 1.00 63.78 743 THR A CA 1
ATOM 5943 C C . THR A 1 743 ? 32.249 25.002 -25.519 1.00 63.78 743 THR A C 1
ATOM 5945 O O . THR A 1 743 ? 32.582 24.365 -24.522 1.00 63.78 743 THR A O 1
ATOM 5948 N N . PHE A 1 744 ? 31.198 24.647 -26.268 1.00 72.44 744 PHE A N 1
ATOM 5949 C CA . PHE A 1 744 ? 30.275 23.575 -25.892 1.00 72.44 744 PHE A CA 1
ATOM 5950 C C . PHE A 1 744 ? 30.557 22.276 -26.647 1.00 72.44 744 PHE A C 1
ATOM 5952 O O . PHE A 1 744 ? 30.640 22.241 -27.878 1.00 72.44 744 PHE A O 1
ATOM 5959 N N . ASP A 1 745 ? 30.671 21.192 -25.883 1.00 86.38 745 ASP A N 1
ATOM 5960 C CA . ASP A 1 745 ? 30.733 19.832 -26.406 1.00 86.38 745 ASP A CA 1
ATOM 5961 C C . ASP A 1 745 ? 29.314 19.305 -26.640 1.00 86.38 745 ASP A C 1
ATOM 5963 O O . ASP A 1 745 ? 28.573 19.122 -25.675 1.00 86.38 745 ASP A O 1
ATOM 5967 N N . VAL A 1 746 ? 28.944 19.085 -27.904 1.00 88.19 746 VAL A N 1
ATOM 5968 C CA . VAL A 1 746 ? 27.607 18.649 -28.341 1.00 88.19 746 VAL A CA 1
ATOM 5969 C C . VAL A 1 746 ? 27.690 17.694 -29.534 1.00 88.19 746 VAL A C 1
ATOM 5971 O O . VAL A 1 746 ? 28.584 17.789 -30.382 1.00 88.19 746 VAL A O 1
ATOM 5974 N N . PHE A 1 747 ? 26.723 16.779 -29.623 1.00 91.75 747 PHE A N 1
ATOM 5975 C CA . PHE A 1 747 ? 26.646 15.771 -30.687 1.00 91.75 747 PHE A CA 1
ATOM 5976 C C . PHE A 1 747 ? 26.044 16.287 -32.005 1.00 91.75 747 PHE A C 1
ATOM 5978 O O . PHE A 1 747 ? 26.175 15.613 -33.022 1.00 91.75 747 PHE A O 1
ATOM 5985 N N . TYR A 1 748 ? 25.457 17.487 -32.038 1.00 89.38 748 TYR A N 1
ATOM 5986 C CA . TYR A 1 748 ? 24.973 18.153 -33.257 1.00 89.38 748 TYR A CA 1
ATOM 5987 C C . TYR A 1 748 ? 25.870 19.340 -33.672 1.00 89.38 748 TYR A C 1
ATOM 5989 O O . TYR A 1 748 ? 26.789 19.731 -32.952 1.00 89.38 748 TYR A O 1
ATOM 5997 N N . GLN A 1 749 ? 25.627 19.900 -34.858 1.00 86.50 749 GLN A N 1
ATOM 5998 C CA . GLN A 1 749 ? 26.278 21.099 -35.409 1.00 86.50 749 GLN A CA 1
ATOM 5999 C C . GLN A 1 749 ? 25.263 21.905 -36.247 1.00 86.50 749 GLN A C 1
ATOM 6001 O O . GLN A 1 749 ? 24.290 21.335 -36.730 1.00 86.50 749 GLN A O 1
ATOM 6006 N N . GLU A 1 750 ? 25.494 23.195 -36.493 1.00 76.31 750 GLU A N 1
ATOM 6007 C CA . GLU A 1 750 ? 24.654 23.987 -37.412 1.00 76.31 750 GLU A CA 1
ATOM 6008 C C . GLU A 1 750 ? 25.023 23.764 -38.892 1.00 76.31 750 GLU A C 1
ATOM 6010 O O . GLU A 1 750 ? 26.200 23.829 -39.267 1.00 76.31 750 GLU A O 1
ATOM 6015 N N . ASN A 1 751 ? 24.018 23.597 -39.758 1.00 70.75 751 ASN A N 1
ATOM 6016 C CA . ASN A 1 751 ? 24.164 23.542 -41.211 1.00 70.75 751 ASN A CA 1
ATOM 6017 C C . ASN A 1 751 ? 23.656 24.838 -41.879 1.00 70.75 751 ASN A C 1
ATOM 6019 O O . ASN A 1 751 ? 22.462 25.056 -42.107 1.00 70.75 751 ASN A O 1
ATOM 6023 N N . ARG A 1 752 ? 24.610 25.693 -42.275 1.00 58.53 752 ARG A N 1
ATOM 6024 C CA . ARG A 1 752 ? 24.348 26.973 -42.959 1.00 58.53 752 ARG A CA 1
ATOM 6025 C C . ARG A 1 752 ? 23.639 26.859 -44.313 1.00 58.53 752 ARG A C 1
ATOM 6027 O O . ARG A 1 752 ? 23.090 27.862 -44.755 1.00 58.53 752 ARG A O 1
ATOM 6034 N N . SER A 1 753 ? 23.660 25.701 -44.974 1.00 60.16 753 SER A N 1
ATOM 6035 C CA . SER A 1 753 ? 23.043 25.525 -46.296 1.00 60.16 753 SER A CA 1
ATOM 6036 C C . SER A 1 753 ? 21.516 25.451 -46.238 1.00 60.16 753 SER A C 1
ATOM 6038 O O . SER A 1 753 ? 20.867 25.780 -47.224 1.00 60.16 753 SER A O 1
ATOM 6040 N N . ILE A 1 754 ? 20.955 25.025 -45.099 1.00 59.94 754 ILE A N 1
ATOM 6041 C CA . ILE A 1 754 ? 19.512 24.775 -44.921 1.00 59.94 754 ILE A CA 1
ATOM 6042 C C . ILE A 1 754 ? 18.922 25.628 -43.776 1.00 59.94 754 ILE A C 1
ATOM 6044 O O . ILE A 1 754 ? 17.718 25.855 -43.742 1.00 59.94 754 ILE A O 1
ATOM 6048 N N . ARG A 1 755 ? 19.769 26.191 -42.892 1.00 60.69 755 ARG A N 1
ATOM 6049 C CA . ARG A 1 755 ? 19.392 26.782 -41.585 1.00 60.69 755 ARG A CA 1
ATOM 6050 C C . ARG A 1 755 ? 18.797 25.756 -40.609 1.00 60.69 755 ARG A C 1
ATOM 6052 O O . ARG A 1 755 ? 17.932 26.093 -39.808 1.00 60.69 755 ARG A O 1
ATOM 6059 N N . ASP A 1 756 ? 19.297 24.529 -40.675 1.00 69.56 756 ASP A N 1
ATOM 6060 C CA . ASP A 1 756 ? 18.899 23.411 -39.816 1.00 69.56 756 ASP A CA 1
ATOM 6061 C C . ASP A 1 756 ? 20.131 22.839 -39.089 1.00 69.56 756 ASP A C 1
ATOM 6063 O O . ASP A 1 756 ? 21.269 23.237 -39.369 1.00 69.56 756 ASP A O 1
ATOM 6067 N N . ALA A 1 757 ? 19.931 21.927 -38.144 1.00 81.19 757 ALA A N 1
ATOM 6068 C CA . ALA A 1 757 ? 21.003 21.207 -37.471 1.00 81.19 757 ALA A CA 1
ATOM 6069 C C . ALA A 1 757 ? 21.393 19.918 -38.222 1.00 81.19 757 ALA A C 1
ATOM 6071 O O . ALA A 1 757 ? 20.636 19.355 -39.003 1.00 81.19 757 ALA A O 1
ATOM 6072 N N . ASP A 1 758 ? 22.607 19.442 -37.964 1.00 86.81 758 ASP A N 1
ATOM 6073 C CA . ASP A 1 758 ? 23.208 18.245 -38.557 1.00 86.81 758 ASP A CA 1
ATOM 6074 C C . ASP A 1 758 ? 23.871 17.398 -37.460 1.00 86.81 758 ASP A C 1
ATOM 6076 O O . ASP A 1 758 ? 24.310 17.935 -36.437 1.00 86.81 758 ASP A O 1
ATOM 6080 N N . LEU A 1 759 ? 24.051 16.093 -37.688 1.00 90.62 759 LEU A N 1
ATOM 6081 C CA . LEU A 1 759 ? 24.902 15.277 -36.812 1.00 90.62 759 LEU A CA 1
ATOM 6082 C C . LEU A 1 759 ? 26.361 15.769 -36.904 1.00 90.62 759 LEU A C 1
ATOM 6084 O O . LEU A 1 759 ? 26.900 15.948 -38.002 1.00 90.62 759 LEU A O 1
ATOM 6088 N N . ASN A 1 760 ? 27.012 15.996 -35.758 1.00 91.25 760 ASN A N 1
ATOM 6089 C CA . ASN A 1 760 ? 28.361 16.561 -35.696 1.00 91.25 760 ASN A CA 1
ATOM 6090 C C . ASN A 1 760 ? 29.359 15.665 -36.451 1.00 91.25 760 ASN A C 1
ATOM 6092 O O . ASN A 1 760 ? 29.447 14.462 -36.199 1.00 91.25 760 ASN A O 1
ATOM 6096 N N . LYS A 1 761 ? 30.143 16.239 -37.374 1.00 91.62 761 LYS A N 1
ATOM 6097 C CA . LYS A 1 761 ? 31.076 15.470 -38.223 1.00 91.62 761 LYS A CA 1
ATOM 6098 C C . LYS A 1 761 ? 32.128 14.694 -37.425 1.00 91.62 761 LYS A C 1
ATOM 6100 O O . LYS A 1 761 ? 32.554 13.636 -37.883 1.00 91.62 761 LYS A O 1
ATOM 6105 N N . ALA A 1 762 ? 32.482 15.152 -36.222 1.00 92.44 762 ALA A N 1
ATOM 6106 C CA . ALA A 1 762 ? 33.348 14.407 -35.311 1.00 92.44 762 ALA A CA 1
ATOM 6107 C C . ALA A 1 762 ? 32.751 13.053 -34.882 1.00 92.44 762 ALA A C 1
ATOM 6109 O O . ALA A 1 762 ? 33.507 12.107 -34.687 1.00 92.44 762 ALA A O 1
ATOM 6110 N N . VAL A 1 763 ? 31.420 12.943 -34.768 1.00 95.25 763 VAL A N 1
ATOM 6111 C CA . VAL A 1 763 ? 30.723 11.697 -34.402 1.00 95.25 763 VAL A CA 1
ATOM 6112 C C . VAL A 1 763 ? 30.871 10.672 -35.522 1.00 95.25 763 VAL A C 1
ATOM 6114 O O . VAL A 1 763 ? 31.427 9.603 -35.288 1.00 95.25 763 VAL A O 1
ATOM 6117 N N . LYS A 1 764 ? 30.507 11.033 -36.762 1.00 94.75 764 LYS A N 1
ATOM 6118 C CA . LYS A 1 764 ? 30.639 10.136 -37.928 1.00 94.75 764 LYS A CA 1
ATOM 6119 C C . LYS A 1 764 ? 32.092 9.746 -38.223 1.00 94.75 764 LYS A C 1
ATOM 6121 O O . LYS A 1 764 ? 32.372 8.616 -38.630 1.00 94.75 764 LYS A O 1
ATOM 6126 N N . ALA A 1 765 ? 33.034 10.667 -38.001 1.00 95.31 765 ALA A N 1
ATOM 6127 C CA . ALA A 1 765 ? 34.464 10.392 -38.123 1.00 95.31 765 ALA A CA 1
ATOM 6128 C C . ALA A 1 765 ? 34.946 9.392 -37.058 1.00 95.31 765 ALA A C 1
ATOM 6130 O O . ALA A 1 765 ? 35.615 8.418 -37.401 1.00 95.31 765 ALA A O 1
ATOM 6131 N N . GLN A 1 766 ? 34.561 9.589 -35.790 1.00 96.69 766 GLN A N 1
ATOM 6132 C CA . GLN A 1 766 ? 34.905 8.673 -34.704 1.00 96.69 766 GLN A CA 1
ATOM 6133 C C . GLN A 1 766 ? 34.258 7.299 -34.913 1.00 96.69 766 GLN A C 1
ATOM 6135 O O . GLN A 1 766 ? 34.961 6.299 -34.872 1.00 96.69 766 GLN A O 1
ATOM 6140 N N . HIS A 1 767 ? 32.963 7.223 -35.234 1.00 97.44 767 HIS A N 1
ATOM 6141 C CA . HIS A 1 767 ? 32.277 5.955 -35.526 1.00 97.44 767 HIS A CA 1
ATOM 6142 C C . HIS A 1 767 ? 32.963 5.173 -36.646 1.00 97.44 767 HIS A C 1
ATOM 6144 O O . HIS A 1 767 ? 33.217 3.981 -36.505 1.00 97.44 767 HIS A O 1
ATOM 6150 N N . THR A 1 768 ? 33.343 5.852 -37.731 1.00 97.25 768 THR A N 1
ATOM 6151 C CA . THR A 1 768 ? 34.079 5.220 -38.836 1.00 97.25 768 THR A CA 1
ATOM 6152 C C . THR A 1 768 ? 35.457 4.724 -38.386 1.00 97.25 768 THR A C 1
ATOM 6154 O O . THR A 1 768 ? 35.826 3.601 -38.710 1.00 97.25 768 THR A O 1
ATOM 6157 N N . LYS A 1 769 ? 36.196 5.503 -37.583 1.00 96.44 769 LYS A N 1
ATOM 6158 C CA . LYS A 1 769 ? 37.481 5.081 -36.999 1.00 96.44 769 LYS A CA 1
ATOM 6159 C C . LYS A 1 769 ? 37.336 3.823 -36.131 1.00 96.44 769 LYS A C 1
ATOM 6161 O O . LYS A 1 769 ? 38.155 2.921 -36.268 1.00 96.44 769 LYS A O 1
ATOM 6166 N N . LEU A 1 770 ? 36.308 3.754 -35.281 1.00 94.94 770 LEU A N 1
ATOM 6167 C CA . LEU A 1 770 ? 36.035 2.601 -34.411 1.00 94.94 770 LEU A CA 1
ATOM 6168 C C . LEU A 1 770 ? 35.721 1.337 -35.228 1.00 94.94 770 LEU A C 1
ATOM 6170 O O . LEU A 1 770 ? 36.283 0.279 -34.961 1.00 94.94 770 LEU A O 1
ATOM 6174 N N . ILE A 1 771 ? 34.893 1.458 -36.273 1.00 95.50 771 ILE A N 1
ATOM 6175 C CA . ILE A 1 771 ? 34.579 0.352 -37.194 1.00 95.50 771 ILE A CA 1
ATOM 6176 C C . ILE A 1 771 ? 35.848 -0.163 -37.890 1.00 95.50 771 ILE A C 1
ATOM 6178 O O . ILE A 1 771 ? 36.092 -1.368 -37.910 1.00 95.50 771 ILE A O 1
ATOM 6182 N N . GLU A 1 772 ? 36.680 0.727 -38.438 1.00 94.44 772 GLU A N 1
ATOM 6183 C CA . GLU A 1 772 ? 37.920 0.329 -39.122 1.00 94.44 772 GLU A CA 1
ATOM 6184 C C . GLU A 1 772 ? 39.022 -0.162 -38.167 1.00 94.44 772 GLU A C 1
ATOM 6186 O O . GLU A 1 772 ? 39.961 -0.816 -38.617 1.00 94.44 772 GLU A O 1
ATOM 6191 N N . ALA A 1 773 ? 38.937 0.128 -36.865 1.00 91.50 773 ALA A N 1
ATOM 6192 C CA . ALA A 1 773 ? 39.819 -0.447 -35.852 1.00 91.50 773 ALA A CA 1
ATOM 6193 C C . ALA A 1 773 ? 39.372 -1.871 -35.469 1.00 91.50 773 ALA A C 1
ATOM 6195 O O . ALA A 1 773 ? 40.176 -2.799 -35.547 1.00 91.50 773 ALA A O 1
ATOM 6196 N N . ALA A 1 774 ? 38.077 -2.074 -35.204 1.00 90.06 774 ALA A N 1
ATOM 6197 C CA . ALA A 1 774 ? 37.503 -3.394 -34.941 1.00 90.06 774 ALA A CA 1
ATOM 6198 C C . ALA A 1 774 ? 37.702 -4.369 -36.115 1.00 90.06 774 ALA A C 1
ATOM 6200 O O . ALA A 1 774 ? 38.209 -5.471 -35.916 1.00 90.06 774 ALA A O 1
ATOM 6201 N N . LYS A 1 775 ? 37.449 -3.932 -37.360 1.00 91.25 775 LYS A N 1
ATOM 6202 C CA . LYS A 1 775 ? 37.725 -4.728 -38.576 1.00 91.25 775 LYS A CA 1
ATOM 6203 C C . LYS A 1 775 ? 39.173 -5.219 -38.685 1.00 91.25 775 LYS A C 1
ATOM 6205 O O . LYS A 1 775 ? 39.400 -6.260 -39.294 1.00 91.25 775 LYS A O 1
ATOM 6210 N N . LYS A 1 776 ? 40.147 -4.467 -38.153 1.00 88.69 776 LYS A N 1
ATOM 6211 C CA . LYS A 1 776 ? 41.577 -4.819 -38.211 1.00 88.69 776 LYS A CA 1
ATOM 6212 C C . LYS A 1 776 ? 41.981 -5.883 -37.195 1.00 88.69 776 LYS A C 1
ATOM 6214 O O . LYS A 1 776 ? 42.937 -6.598 -37.472 1.00 88.69 776 LYS A O 1
ATOM 6219 N N . ARG A 1 777 ? 41.275 -5.999 -36.063 1.00 84.69 777 ARG A N 1
ATOM 6220 C CA . ARG A 1 777 ? 41.394 -7.165 -35.172 1.00 84.69 777 ARG A CA 1
ATOM 6221 C C . ARG A 1 777 ? 40.663 -8.363 -35.764 1.00 84.69 777 ARG A C 1
ATOM 6223 O O . ARG A 1 777 ? 41.247 -9.429 -35.918 1.00 84.69 777 ARG A O 1
ATOM 6230 N N . ASN A 1 778 ? 39.383 -8.190 -36.091 1.00 84.31 778 ASN A N 1
ATOM 6231 C CA . ASN A 1 778 ? 38.519 -9.279 -36.526 1.00 84.31 778 ASN A CA 1
ATOM 6232 C C . ASN A 1 778 ? 37.387 -8.749 -37.425 1.00 84.31 778 ASN A C 1
ATOM 6234 O O . ASN A 1 778 ? 36.690 -7.791 -37.088 1.00 84.31 778 ASN A O 1
ATOM 6238 N N . ALA A 1 779 ? 37.171 -9.388 -38.577 1.00 86.56 779 ALA A N 1
ATOM 6239 C CA . ALA A 1 779 ? 36.182 -8.939 -39.558 1.00 86.56 779 ALA A CA 1
ATOM 6240 C C . ALA A 1 779 ? 34.733 -8.971 -39.026 1.00 86.56 779 ALA A C 1
ATOM 6242 O O . ALA A 1 779 ? 33.959 -8.061 -39.321 1.00 86.56 779 ALA A O 1
ATOM 6243 N N . ALA A 1 780 ? 34.380 -9.973 -38.214 1.00 84.81 780 ALA A N 1
ATOM 6244 C CA . ALA A 1 780 ? 33.057 -10.108 -37.607 1.00 84.81 780 ALA A CA 1
ATOM 6245 C C . ALA A 1 780 ? 32.873 -9.179 -36.391 1.00 84.81 780 ALA A C 1
ATOM 6247 O O . ALA A 1 780 ? 31.783 -8.640 -36.203 1.00 84.81 780 ALA A O 1
ATOM 6248 N N . GLU A 1 781 ? 33.937 -8.891 -35.628 1.00 87.62 781 GLU A N 1
ATOM 6249 C CA . GLU A 1 781 ? 33.928 -7.810 -34.624 1.00 87.62 781 GLU A CA 1
ATOM 6250 C C . GLU A 1 781 ? 33.669 -6.451 -35.298 1.00 87.62 781 GLU A C 1
ATOM 6252 O O . GLU A 1 781 ? 32.795 -5.687 -34.885 1.00 87.62 781 GLU A O 1
ATOM 6257 N N . GLY A 1 782 ? 34.372 -6.181 -36.402 1.00 90.19 782 GLY A N 1
ATOM 6258 C CA . GLY A 1 782 ? 34.176 -4.996 -37.232 1.00 90.19 782 GLY A CA 1
ATOM 6259 C C . GLY A 1 782 ? 32.772 -4.874 -37.825 1.00 90.19 782 GLY A C 1
ATOM 6260 O O . GLY A 1 782 ? 32.243 -3.765 -37.926 1.00 90.19 782 GLY A O 1
ATOM 6261 N N . GLU A 1 783 ? 32.138 -5.994 -38.181 1.00 90.81 783 GLU A N 1
ATOM 6262 C CA . GLU A 1 783 ? 30.738 -6.008 -38.608 1.00 90.81 783 GLU A CA 1
ATOM 6263 C C . GLU A 1 783 ? 29.784 -5.720 -37.436 1.00 90.81 783 GLU A C 1
ATOM 6265 O O . GLU A 1 783 ? 28.907 -4.867 -37.567 1.00 90.81 783 GLU A O 1
ATOM 6270 N N . ALA A 1 784 ? 29.988 -6.351 -36.273 1.00 90.94 784 ALA A N 1
ATOM 6271 C CA . ALA A 1 784 ? 29.195 -6.120 -35.064 1.00 90.94 784 ALA A CA 1
ATOM 6272 C C . ALA A 1 784 ? 29.228 -4.641 -34.633 1.00 90.94 784 ALA A C 1
ATOM 6274 O O . ALA A 1 784 ? 28.182 -4.014 -34.453 1.00 90.94 784 ALA A O 1
ATOM 6275 N N . VAL A 1 785 ? 30.422 -4.045 -34.554 1.00 93.25 785 VAL A N 1
ATOM 6276 C CA . VAL A 1 785 ? 30.607 -2.613 -34.257 1.00 93.25 785 VAL A CA 1
ATOM 6277 C C . VAL A 1 785 ? 29.964 -1.732 -35.341 1.00 93.25 785 VAL A C 1
ATOM 6279 O O . VAL A 1 785 ? 29.377 -0.694 -35.028 1.00 93.25 785 VAL A O 1
ATOM 6282 N N . SER A 1 786 ? 29.999 -2.152 -36.612 1.00 95.44 786 SER A N 1
ATOM 6283 C CA . SER A 1 786 ? 29.331 -1.432 -37.703 1.00 95.44 786 SER A CA 1
ATOM 6284 C C . SER A 1 786 ? 27.804 -1.473 -37.619 1.00 95.44 786 SER A C 1
ATOM 6286 O O . SER A 1 786 ? 27.180 -0.479 -37.993 1.00 95.44 786 SER A O 1
ATOM 6288 N N . ILE A 1 787 ? 27.196 -2.563 -37.132 1.00 94.56 787 ILE A N 1
ATOM 6289 C CA . ILE A 1 787 ? 25.738 -2.667 -36.952 1.00 94.56 787 ILE A CA 1
ATOM 6290 C C . ILE A 1 787 ? 25.261 -1.565 -36.003 1.00 94.56 787 ILE A C 1
ATOM 6292 O O . ILE A 1 787 ? 24.475 -0.709 -36.410 1.00 94.56 787 ILE A O 1
ATOM 6296 N N . ILE A 1 788 ? 25.780 -1.523 -34.771 1.00 96.00 788 ILE A N 1
ATOM 6297 C CA . ILE A 1 788 ? 25.330 -0.535 -33.783 1.00 96.00 788 ILE A CA 1
ATOM 6298 C C . ILE A 1 788 ? 25.694 0.898 -34.179 1.00 96.00 788 ILE A C 1
ATOM 6300 O O . ILE A 1 788 ? 24.827 1.766 -34.136 1.00 96.00 788 ILE A O 1
ATOM 6304 N N . LEU A 1 789 ? 26.930 1.182 -34.606 1.00 97.25 789 LEU A N 1
ATOM 6305 C CA . LEU A 1 789 ? 27.342 2.571 -34.844 1.00 97.25 789 LEU A CA 1
ATOM 6306 C C . LEU A 1 789 ? 26.663 3.191 -36.078 1.00 97.25 789 LEU A C 1
ATOM 6308 O O . LEU A 1 789 ? 26.285 4.361 -36.036 1.00 97.25 789 LEU A O 1
ATOM 6312 N N . ARG A 1 790 ? 26.386 2.418 -37.139 1.00 97.06 790 ARG A N 1
ATOM 6313 C CA . ARG A 1 790 ? 25.575 2.914 -38.271 1.00 97.06 790 ARG A CA 1
ATOM 6314 C C . ARG A 1 790 ? 24.082 2.974 -37.947 1.00 97.06 790 ARG A C 1
ATOM 6316 O O . ARG A 1 790 ? 23.392 3.854 -38.465 1.00 97.06 790 ARG A O 1
ATOM 6323 N N . TYR A 1 791 ? 23.580 2.117 -37.057 1.00 97.12 791 TYR A N 1
ATOM 6324 C CA . TYR A 1 791 ? 22.221 2.249 -36.529 1.00 97.12 791 TYR A CA 1
ATOM 6325 C C . TYR A 1 791 ? 22.062 3.524 -35.681 1.00 97.12 791 TYR A C 1
ATOM 6327 O O . TYR A 1 791 ? 21.086 4.256 -35.851 1.00 97.12 791 TYR A O 1
ATOM 6335 N N . LEU A 1 792 ? 23.059 3.875 -34.854 1.00 96.56 792 LEU A N 1
ATOM 6336 C CA . LEU A 1 792 ? 23.074 5.149 -34.125 1.00 96.56 792 LEU A CA 1
ATOM 6337 C C . LEU A 1 792 ? 22.990 6.351 -35.079 1.00 96.56 792 LEU A C 1
ATOM 6339 O O . LEU A 1 792 ? 22.156 7.227 -34.869 1.00 96.56 792 LEU A O 1
ATOM 6343 N N . GLU A 1 793 ? 23.816 6.388 -36.130 1.00 96.50 793 GLU A N 1
ATOM 6344 C CA . GLU A 1 793 ? 23.851 7.492 -37.108 1.00 96.50 793 GLU A CA 1
ATOM 6345 C C . GLU A 1 793 ? 22.559 7.668 -37.923 1.00 96.50 793 GLU A C 1
ATOM 6347 O O . GLU A 1 793 ? 22.302 8.771 -38.406 1.00 96.50 793 GLU A O 1
ATOM 6352 N N . SER A 1 794 ? 21.788 6.594 -38.122 1.00 94.69 794 SER A N 1
ATOM 6353 C CA . SER A 1 794 ? 20.616 6.568 -39.012 1.00 94.69 794 SER A CA 1
ATOM 6354 C C . SER A 1 794 ? 19.272 6.603 -38.287 1.00 94.69 794 SER A C 1
ATOM 6356 O O . SER A 1 794 ? 18.303 7.090 -38.860 1.00 94.69 794 SER A O 1
ATOM 6358 N N . SER A 1 795 ? 19.208 6.091 -37.053 1.00 94.00 795 SER A N 1
ATOM 6359 C CA . SER A 1 795 ? 17.944 5.783 -36.364 1.00 94.00 795 SER A CA 1
ATOM 6360 C C . SER A 1 795 ? 17.855 6.311 -34.925 1.00 94.00 795 SER A C 1
ATOM 6362 O O . SER A 1 795 ? 16.778 6.274 -34.333 1.00 94.00 795 SER A O 1
ATOM 6364 N N . VAL A 1 796 ? 18.954 6.812 -34.341 1.00 95.38 796 VAL A N 1
ATOM 6365 C CA . VAL A 1 796 ? 18.996 7.274 -32.934 1.00 95.38 796 VAL A CA 1
ATOM 6366 C C . VAL A 1 796 ? 19.437 8.733 -32.832 1.00 95.38 796 VAL A C 1
ATOM 6368 O O . VAL A 1 796 ? 18.709 9.572 -32.306 1.00 95.38 796 VAL A O 1
ATOM 6371 N N . LEU A 1 797 ? 20.604 9.061 -33.390 1.00 95.44 797 LEU A N 1
ATOM 6372 C CA . LEU A 1 797 ? 21.193 10.402 -33.413 1.00 95.44 797 LEU A CA 1
ATOM 6373 C C . LEU A 1 797 ? 20.667 11.229 -34.601 1.00 95.44 797 LEU A C 1
ATOM 6375 O O . LEU A 1 797 ? 21.413 11.930 -35.288 1.00 95.44 797 LEU A O 1
ATOM 6379 N N . VAL A 1 798 ? 19.360 11.127 -34.850 1.00 93.00 798 VAL A N 1
ATOM 6380 C CA . VAL A 1 798 ? 18.642 11.854 -35.904 1.00 93.00 798 VAL A CA 1
ATOM 6381 C C . VAL A 1 798 ? 18.197 13.211 -35.361 1.00 93.00 798 VAL A C 1
ATOM 6383 O O . VAL A 1 798 ? 17.681 13.308 -34.248 1.00 93.00 798 VAL A O 1
ATOM 6386 N N . ILE A 1 799 ? 18.419 14.274 -36.135 1.00 89.62 799 ILE A N 1
ATOM 6387 C CA . ILE A 1 799 ? 18.130 15.654 -35.720 1.00 89.62 799 ILE A CA 1
ATOM 6388 C C . ILE A 1 799 ? 16.635 15.862 -35.474 1.00 89.62 799 ILE A C 1
ATOM 6390 O O . ILE A 1 799 ? 16.265 16.358 -34.408 1.00 89.62 799 ILE A O 1
ATOM 6394 N N . ASP A 1 800 ? 15.794 15.407 -36.402 1.00 86.75 800 ASP A N 1
ATOM 6395 C CA . ASP A 1 800 ? 14.347 15.360 -36.224 1.00 86.75 800 ASP A CA 1
ATOM 6396 C C . ASP A 1 800 ? 13.961 14.319 -35.161 1.00 86.75 800 ASP A C 1
ATOM 6398 O O . ASP A 1 800 ? 14.179 13.116 -35.313 1.00 86.75 800 ASP A O 1
ATOM 6402 N N . GLN A 1 801 ? 13.366 14.823 -34.081 1.00 87.62 801 GLN A N 1
ATOM 6403 C CA . GLN A 1 801 ? 12.849 14.085 -32.933 1.00 87.62 801 GLN A CA 1
ATOM 6404 C C . GLN A 1 801 ? 11.831 13.002 -33.324 1.00 87.62 801 GLN A C 1
ATOM 6406 O O . GLN A 1 801 ? 11.843 11.918 -32.741 1.00 87.62 801 GLN A O 1
ATOM 6411 N N . SER A 1 802 ? 10.991 13.257 -34.332 1.00 85.69 802 SER A N 1
ATOM 6412 C CA . SER A 1 802 ? 9.933 12.333 -34.763 1.00 85.69 802 SER A CA 1
ATOM 6413 C C . SER A 1 802 ? 10.474 11.070 -35.445 1.00 85.69 802 SER A C 1
ATOM 6415 O O . SER A 1 802 ? 9.893 9.995 -35.301 1.00 85.69 802 SER A O 1
ATOM 6417 N N . ASN A 1 803 ? 11.628 11.184 -36.111 1.00 90.44 803 ASN A N 1
ATOM 6418 C CA . ASN A 1 803 ? 12.255 10.122 -36.900 1.00 90.44 803 ASN A CA 1
ATOM 6419 C C . ASN A 1 803 ? 13.197 9.203 -36.089 1.00 90.44 803 ASN A C 1
ATOM 6421 O O . ASN A 1 803 ? 13.752 8.252 -36.637 1.00 90.44 803 ASN A O 1
ATOM 6425 N N . ARG A 1 804 ? 13.389 9.451 -34.785 1.00 94.00 804 ARG A N 1
ATOM 6426 C CA . ARG A 1 804 ? 14.186 8.579 -33.895 1.00 94.00 804 ARG A CA 1
ATOM 6427 C C . ARG A 1 804 ? 13.411 7.291 -33.562 1.00 94.00 804 ARG A C 1
ATOM 6429 O O . ARG A 1 804 ? 12.187 7.323 -33.430 1.00 94.00 804 ARG A O 1
ATOM 6436 N N . CYS A 1 805 ? 14.092 6.157 -33.379 1.00 94.75 805 CYS A N 1
ATOM 6437 C CA . CYS A 1 805 ? 13.472 4.844 -33.119 1.00 94.75 805 CYS A CA 1
ATOM 6438 C C . CYS A 1 805 ? 12.878 4.692 -31.693 1.00 94.75 805 CYS A C 1
ATOM 6440 O O . CYS A 1 805 ? 12.695 5.677 -30.971 1.00 94.75 805 CYS A O 1
ATOM 6442 N N . SER A 1 806 ? 12.503 3.472 -31.280 1.00 94.12 806 SER A N 1
ATOM 6443 C CA . SER A 1 806 ? 12.166 3.153 -29.878 1.00 94.12 806 SER A CA 1
ATOM 6444 C C . SER A 1 806 ? 13.387 2.619 -29.117 1.00 94.12 806 SER A C 1
ATOM 6446 O O . SER A 1 806 ? 14.364 2.176 -29.727 1.00 94.12 806 SER A O 1
ATOM 6448 N N . ALA A 1 807 ? 13.333 2.631 -27.782 1.00 93.56 807 ALA A N 1
ATOM 6449 C CA . ALA A 1 807 ? 14.371 2.021 -26.949 1.00 93.56 807 ALA A CA 1
ATOM 6450 C C . ALA A 1 807 ? 14.411 0.490 -27.133 1.00 93.56 807 ALA A C 1
ATOM 6452 O O . ALA A 1 807 ? 15.492 -0.084 -27.226 1.00 93.56 807 ALA A O 1
ATOM 6453 N N . GLU A 1 808 ? 13.257 -0.155 -27.336 1.00 94.75 808 GLU A N 1
ATOM 6454 C CA . GLU A 1 808 ? 13.158 -1.553 -27.780 1.00 94.75 808 GLU A CA 1
ATOM 6455 C C . GLU A 1 808 ? 13.944 -1.817 -29.081 1.00 94.75 808 GLU A C 1
ATOM 6457 O O . GLU A 1 808 ? 14.651 -2.819 -29.182 1.00 94.75 808 GLU A O 1
ATOM 6462 N N . SER A 1 809 ? 13.909 -0.906 -30.063 1.00 96.00 809 SER A N 1
ATOM 6463 C CA . SER A 1 809 ? 14.721 -1.062 -31.283 1.00 96.00 809 SER A CA 1
ATOM 6464 C C . SER A 1 809 ? 16.230 -1.036 -30.984 1.00 96.00 809 SER A C 1
ATOM 6466 O O . SER A 1 809 ? 17.007 -1.719 -31.650 1.00 96.00 809 SER A O 1
ATOM 6468 N N . ILE A 1 810 ? 16.656 -0.279 -29.964 1.00 96.38 810 ILE A N 1
ATOM 6469 C CA . ILE A 1 810 ? 18.053 -0.236 -29.501 1.00 96.38 810 ILE A CA 1
ATOM 6470 C C . ILE A 1 810 ? 18.417 -1.535 -28.766 1.00 96.38 810 ILE A C 1
ATOM 6472 O O . ILE A 1 810 ? 19.490 -2.074 -29.028 1.00 96.38 810 ILE A O 1
ATOM 6476 N N . VAL A 1 811 ? 17.522 -2.089 -27.936 1.00 95.44 811 VAL A N 1
ATOM 6477 C CA . VAL A 1 811 ? 17.676 -3.426 -27.320 1.00 95.44 811 VAL A CA 1
ATOM 6478 C C . VAL A 1 811 ? 17.911 -4.486 -28.399 1.00 95.44 811 VAL A C 1
ATOM 6480 O O . VAL A 1 811 ? 18.907 -5.206 -28.349 1.00 95.44 811 VAL A O 1
ATOM 6483 N N . GLN A 1 812 ? 17.057 -4.535 -29.427 1.00 94.56 812 GLN A N 1
ATOM 6484 C CA . GLN A 1 812 ? 17.196 -5.482 -30.540 1.00 94.56 812 GLN A CA 1
ATOM 6485 C C . GLN A 1 812 ? 18.494 -5.270 -31.341 1.00 94.56 812 GLN A C 1
ATOM 6487 O O . GLN A 1 812 ? 19.118 -6.239 -31.777 1.00 94.56 812 GLN A O 1
ATOM 6492 N N . CYS A 1 813 ? 18.922 -4.019 -31.543 1.00 95.62 813 CYS A N 1
ATOM 6493 C CA . CYS A 1 813 ? 20.169 -3.708 -32.243 1.00 95.62 813 CYS A CA 1
ATOM 6494 C C . CYS A 1 813 ? 21.414 -4.108 -31.433 1.00 95.62 813 CYS A C 1
ATOM 6496 O O . CYS A 1 813 ? 22.363 -4.658 -31.993 1.00 95.62 813 CYS A O 1
ATOM 6498 N N . LEU A 1 814 ? 21.430 -3.845 -30.124 1.00 94.88 814 LEU A N 1
ATOM 6499 C CA . LEU A 1 814 ? 22.530 -4.230 -29.238 1.00 94.88 814 LEU A CA 1
ATOM 6500 C C . LEU A 1 814 ? 22.585 -5.752 -29.031 1.00 94.88 814 LEU A C 1
ATOM 6502 O O . LEU A 1 814 ? 23.679 -6.307 -29.033 1.00 94.88 814 LEU A O 1
ATOM 6506 N N . GLY A 1 815 ? 21.440 -6.439 -28.957 1.00 92.44 815 GLY A N 1
ATOM 6507 C CA . GLY A 1 815 ? 21.376 -7.905 -28.915 1.00 92.44 815 GLY A CA 1
ATOM 6508 C C . GLY A 1 815 ? 21.988 -8.555 -30.161 1.00 92.44 815 GLY A C 1
ATOM 6509 O O . GLY A 1 815 ? 22.874 -9.398 -30.044 1.00 92.44 815 GLY A O 1
ATOM 6510 N N . LYS A 1 816 ? 21.614 -8.086 -31.362 1.00 92.00 816 LYS A N 1
ATOM 6511 C CA . LYS A 1 816 ? 22.232 -8.521 -32.634 1.00 92.00 816 LYS A CA 1
ATOM 6512 C C . LYS A 1 816 ? 23.736 -8.229 -32.681 1.00 92.00 816 LYS A C 1
ATOM 6514 O O . LYS A 1 816 ? 24.505 -9.057 -33.164 1.00 92.00 816 LYS A O 1
ATOM 6519 N N . THR A 1 817 ? 24.159 -7.078 -32.154 1.00 91.56 817 THR A N 1
ATOM 6520 C CA . THR A 1 817 ? 25.580 -6.724 -32.015 1.00 91.56 817 THR A CA 1
ATOM 6521 C C . THR A 1 817 ? 26.312 -7.707 -31.098 1.00 91.56 817 THR A C 1
ATOM 6523 O O . THR A 1 817 ? 27.346 -8.226 -31.504 1.00 91.56 817 THR A O 1
ATOM 6526 N N . LEU A 1 818 ? 25.775 -8.020 -29.912 1.00 90.62 818 LEU A N 1
ATOM 6527 C CA . LEU A 1 818 ? 26.373 -8.974 -28.969 1.00 90.62 818 LEU A CA 1
ATOM 6528 C C . LEU A 1 818 ? 26.432 -10.395 -29.545 1.00 90.62 818 LEU A C 1
ATOM 6530 O O . LEU A 1 818 ? 27.459 -11.056 -29.418 1.00 90.62 818 LEU A O 1
ATOM 6534 N N . GLN A 1 819 ? 25.380 -10.844 -30.236 1.00 88.19 819 GLN A N 1
ATOM 6535 C CA . GLN A 1 819 ? 25.355 -12.151 -30.898 1.00 88.19 819 GLN A CA 1
ATOM 6536 C C . GLN A 1 819 ? 26.441 -12.247 -31.984 1.00 88.19 819 GLN A C 1
ATOM 6538 O O . GLN A 1 819 ? 27.220 -13.200 -31.981 1.00 88.19 819 GLN A O 1
ATOM 6543 N N . LYS A 1 820 ? 26.583 -11.225 -32.847 1.00 85.31 820 LYS A N 1
ATOM 6544 C CA . LYS A 1 820 ? 27.692 -11.155 -33.821 1.00 85.31 820 LYS A CA 1
ATOM 6545 C C . LYS A 1 820 ? 29.063 -11.120 -33.136 1.00 85.31 820 LYS A C 1
ATOM 6547 O O . LYS A 1 820 ? 29.972 -11.829 -33.567 1.00 85.31 820 LYS A O 1
ATOM 6552 N N . TYR A 1 821 ? 29.195 -10.366 -32.041 1.00 82.00 821 TYR A N 1
ATOM 6553 C CA . TYR A 1 821 ? 30.418 -10.304 -31.236 1.00 82.00 821 TYR A CA 1
ATOM 6554 C C . TYR A 1 821 ? 30.821 -11.700 -30.728 1.00 82.00 821 TYR A C 1
ATOM 6556 O O . TYR A 1 821 ? 31.956 -12.134 -30.941 1.00 82.00 821 TYR A O 1
ATOM 6564 N N . ARG A 1 822 ? 29.875 -12.453 -30.148 1.00 81.62 822 ARG A N 1
ATOM 6565 C CA . ARG A 1 822 ? 30.066 -13.846 -29.707 1.00 81.62 822 ARG A CA 1
ATOM 6566 C C . ARG A 1 822 ? 30.450 -14.778 -30.856 1.00 81.62 822 ARG A C 1
ATOM 6568 O O . ARG A 1 822 ? 31.438 -15.485 -30.727 1.00 81.62 822 ARG A O 1
ATOM 6575 N N . THR A 1 823 ? 29.774 -14.732 -32.011 1.00 72.00 823 THR A N 1
ATOM 6576 C CA . THR A 1 823 ? 30.095 -15.636 -33.146 1.00 72.00 823 THR A CA 1
ATOM 6577 C C . THR A 1 823 ? 31.532 -15.516 -33.674 1.00 72.00 823 THR A C 1
ATOM 6579 O O . THR A 1 823 ? 32.026 -16.444 -34.308 1.00 72.00 823 THR A O 1
ATOM 6582 N N . ALA A 1 824 ? 32.234 -14.421 -33.369 1.00 64.19 824 ALA A N 1
ATOM 6583 C CA . ALA A 1 824 ? 33.651 -14.255 -33.681 1.00 64.19 824 ALA A CA 1
ATOM 6584 C C . ALA A 1 824 ? 34.617 -15.042 -32.751 1.00 64.19 824 ALA A C 1
ATOM 6586 O O . ALA A 1 824 ? 35.826 -14.955 -32.952 1.00 64.19 824 ALA A O 1
ATOM 6587 N N . GLU A 1 825 ? 34.124 -15.793 -31.751 1.00 58.94 825 GLU A N 1
ATOM 6588 C CA . GLU A 1 825 ? 34.894 -16.828 -31.023 1.00 58.94 825 GLU A CA 1
ATOM 6589 C C . GLU A 1 825 ? 35.145 -18.062 -31.905 1.00 58.94 825 GLU A C 1
ATOM 6591 O O . GLU A 1 825 ? 36.255 -18.584 -31.953 1.00 58.94 825 GLU A O 1
ATOM 6596 N N . SER A 1 826 ? 34.127 -18.521 -32.640 1.00 51.28 826 SER A N 1
ATOM 6597 C CA . SER A 1 826 ? 34.103 -19.846 -33.282 1.00 51.28 826 SER A CA 1
ATOM 6598 C C . SER A 1 826 ? 35.000 -19.994 -34.521 1.00 51.28 826 SER A C 1
ATOM 6600 O O . SER A 1 826 ? 34.992 -21.046 -35.157 1.00 51.28 826 SER A O 1
ATOM 6602 N N . SER A 1 827 ? 35.753 -18.955 -34.892 1.00 47.75 827 SER A N 1
ATOM 6603 C CA . SER A 1 827 ? 36.607 -18.913 -36.087 1.00 47.75 827 SER A CA 1
ATOM 6604 C C . SER A 1 827 ? 38.113 -18.917 -35.785 1.00 47.75 827 SER A C 1
ATOM 6606 O O . SER A 1 827 ? 38.903 -18.584 -36.667 1.00 47.75 827 SER A O 1
ATOM 6608 N N . VAL A 1 828 ? 38.521 -19.240 -34.553 1.00 45.22 828 VAL A N 1
ATOM 6609 C CA . VAL A 1 828 ? 39.932 -19.311 -34.128 1.00 45.22 828 VAL A CA 1
ATOM 6610 C C . VAL A 1 828 ? 40.265 -20.735 -33.666 1.00 45.22 828 VAL A C 1
ATOM 6612 O O . VAL A 1 828 ? 39.458 -21.392 -33.015 1.00 45.22 828 VAL A O 1
ATOM 6615 N N . THR A 1 829 ? 41.444 -21.236 -34.041 1.00 37.69 829 THR A N 1
ATOM 6616 C CA . THR A 1 829 ? 41.895 -22.607 -33.747 1.00 37.69 829 THR A CA 1
ATOM 6617 C C . THR A 1 829 ? 42.223 -22.819 -32.260 1.00 37.69 829 THR A C 1
ATOM 6619 O O . THR A 1 829 ? 42.747 -21.902 -31.628 1.00 37.69 829 THR A O 1
ATOM 6622 N N . PRO A 1 830 ? 41.988 -24.022 -31.695 1.00 40.59 830 PRO A N 1
ATOM 6623 C CA . PRO A 1 830 ? 41.997 -24.277 -30.246 1.00 40.59 830 PRO A CA 1
ATOM 6624 C C . PRO A 1 830 ? 43.396 -24.412 -29.596 1.00 40.59 830 PRO A C 1
ATOM 6626 O O . PRO A 1 830 ? 43.551 -25.126 -28.610 1.00 40.59 830 PRO A O 1
ATOM 6629 N N . ASP A 1 831 ? 44.409 -23.706 -30.105 1.00 33.84 831 ASP A N 1
ATOM 6630 C CA . ASP A 1 831 ? 45.796 -23.720 -29.605 1.00 33.84 831 ASP A CA 1
ATOM 6631 C C . ASP A 1 831 ? 46.121 -22.462 -28.775 1.00 33.84 831 ASP A C 1
ATOM 6633 O O . ASP A 1 831 ? 47.093 -21.742 -29.012 1.00 33.84 831 ASP A O 1
ATOM 6637 N N . SER A 1 832 ? 45.282 -22.149 -27.787 1.00 32.03 832 SER A N 1
ATOM 6638 C CA . SER A 1 832 ? 45.580 -21.127 -26.774 1.00 32.03 832 SER A CA 1
ATOM 6639 C C . SER A 1 832 ? 44.974 -21.510 -25.421 1.00 32.03 832 SER A C 1
ATOM 6641 O O . SER A 1 832 ? 43.845 -22.001 -25.374 1.00 32.03 832 SER A O 1
ATOM 6643 N N . PRO A 1 833 ? 45.715 -21.340 -24.309 1.00 34.19 833 PRO A N 1
ATOM 6644 C CA . PRO A 1 833 ? 45.263 -21.780 -22.995 1.00 34.19 833 PRO A CA 1
ATOM 6645 C C . PRO A 1 833 ? 44.059 -20.953 -22.542 1.00 34.19 833 PRO A C 1
ATOM 6647 O O . PRO A 1 833 ? 44.084 -19.728 -22.632 1.00 34.19 833 PRO A O 1
ATOM 6650 N N . ALA A 1 834 ? 43.029 -21.624 -22.020 1.00 35.81 834 ALA A N 1
ATOM 6651 C CA . ALA A 1 834 ? 41.786 -20.986 -21.596 1.00 35.81 834 ALA A CA 1
ATOM 6652 C C . ALA A 1 834 ? 42.044 -19.809 -20.638 1.00 35.81 834 ALA A C 1
ATOM 6654 O O . ALA A 1 834 ? 42.564 -19.994 -19.529 1.00 35.81 834 ALA A O 1
ATOM 6655 N N . GLU A 1 835 ? 41.666 -18.602 -21.066 1.00 38.03 835 GLU A N 1
ATOM 6656 C CA . GLU A 1 835 ? 41.786 -17.401 -20.248 1.00 38.03 835 GLU A CA 1
ATOM 6657 C C . GLU A 1 835 ? 40.922 -17.547 -18.994 1.00 38.03 835 GLU A C 1
ATOM 6659 O O . GLU A 1 835 ? 39.700 -17.698 -19.054 1.00 38.03 835 GLU A O 1
ATOM 6664 N N . LYS A 1 836 ? 41.566 -17.528 -17.824 1.00 32.84 836 LYS A N 1
ATOM 6665 C CA . LYS A 1 836 ? 40.847 -17.593 -16.550 1.00 32.84 836 LYS A CA 1
ATOM 6666 C C . LYS A 1 836 ? 40.059 -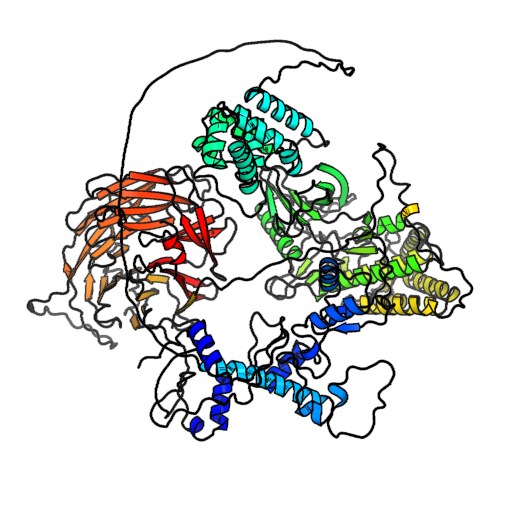16.293 -16.354 1.00 32.84 836 LYS A C 1
ATOM 6668 O O . LYS A 1 836 ? 40.637 -15.226 -16.576 1.00 32.84 836 LYS A O 1
ATOM 6673 N N . PRO A 1 837 ? 38.795 -16.352 -15.891 1.00 37.69 837 PRO A N 1
ATOM 6674 C CA . PRO A 1 837 ? 37.968 -15.164 -15.710 1.00 37.69 837 PRO A CA 1
ATOM 6675 C C . PRO A 1 837 ? 38.684 -14.123 -14.843 1.00 37.69 837 PRO A C 1
ATOM 6677 O O . PRO A 1 837 ? 39.278 -14.443 -13.808 1.00 37.69 837 PRO A O 1
ATOM 6680 N N . TYR A 1 838 ? 38.657 -12.873 -15.308 1.00 37.94 838 TYR A N 1
ATOM 6681 C CA . TYR A 1 838 ? 39.514 -11.796 -14.817 1.00 37.94 838 TYR A CA 1
ATOM 6682 C C . TYR A 1 838 ? 39.268 -11.527 -13.325 1.00 37.94 838 TYR A C 1
ATOM 6684 O O . TYR A 1 838 ? 38.234 -10.982 -12.938 1.00 37.94 838 TYR A O 1
ATOM 6692 N N . SER A 1 839 ? 40.212 -11.921 -12.463 1.00 37.97 839 SER A N 1
ATOM 6693 C CA . SER A 1 839 ? 39.986 -11.955 -11.015 1.00 37.97 839 SER A CA 1
ATOM 6694 C C . SER A 1 839 ? 39.793 -10.549 -10.426 1.00 37.97 839 SER A C 1
ATOM 6696 O O . SER A 1 839 ? 40.773 -9.841 -10.157 1.00 37.97 839 SER A O 1
ATOM 6698 N N . LEU A 1 840 ? 38.536 -10.171 -10.161 1.00 38.78 840 LEU A N 1
ATOM 6699 C CA . LEU A 1 840 ? 38.128 -8.865 -9.614 1.00 38.78 840 LEU A CA 1
ATOM 6700 C C . LEU A 1 840 ? 38.923 -8.472 -8.353 1.00 38.78 840 LEU A C 1
ATOM 6702 O O . LEU A 1 840 ? 39.257 -7.301 -8.161 1.00 38.78 840 LEU A O 1
ATOM 6706 N N . ARG A 1 841 ? 39.341 -9.474 -7.561 1.00 33.34 841 ARG A N 1
ATOM 6707 C CA . ARG A 1 841 ? 40.253 -9.375 -6.401 1.00 33.34 841 ARG A CA 1
ATOM 6708 C C . ARG A 1 841 ? 41.463 -8.448 -6.576 1.00 33.34 841 ARG A C 1
ATOM 6710 O O . ARG A 1 841 ? 41.955 -7.948 -5.569 1.00 33.34 841 ARG A O 1
ATOM 6717 N N . ARG A 1 842 ? 41.969 -8.206 -7.794 1.00 33.91 842 ARG A N 1
ATOM 6718 C CA . ARG A 1 842 ? 43.161 -7.355 -7.987 1.00 33.91 842 ARG A CA 1
ATOM 6719 C C . ARG A 1 842 ? 42.904 -5.855 -7.775 1.00 33.91 842 ARG A C 1
ATOM 6721 O O . ARG A 1 842 ? 43.853 -5.154 -7.450 1.00 33.91 842 ARG A O 1
ATOM 6728 N N . ARG A 1 843 ? 41.656 -5.377 -7.903 1.00 34.72 843 ARG A N 1
ATOM 6729 C CA . ARG A 1 843 ? 41.277 -3.961 -7.680 1.00 34.72 843 ARG A CA 1
ATOM 6730 C C . ARG A 1 843 ? 40.767 -3.647 -6.272 1.00 34.72 843 ARG A C 1
ATOM 6732 O O . ARG A 1 843 ? 40.831 -2.500 -5.847 1.00 34.72 843 ARG A O 1
ATOM 6739 N N . PHE A 1 844 ? 40.371 -4.658 -5.500 1.00 33.22 844 PHE A N 1
ATOM 6740 C CA . PHE A 1 844 ? 39.931 -4.512 -4.103 1.00 33.22 844 PHE A CA 1
ATOM 6741 C C . PHE A 1 844 ? 41.038 -4.089 -3.108 1.00 33.22 844 PHE A C 1
ATOM 6743 O O . PHE A 1 844 ? 40.807 -4.112 -1.905 1.00 33.22 844 PHE A O 1
ATOM 6750 N N . LYS A 1 845 ? 42.243 -3.723 -3.573 1.00 30.70 845 LYS A N 1
ATOM 6751 C CA . LYS A 1 845 ? 43.395 -3.386 -2.716 1.00 30.70 845 LYS A CA 1
ATOM 6752 C C . LYS A 1 845 ? 43.756 -1.901 -2.625 1.00 30.70 845 LYS A C 1
ATOM 6754 O O . LYS A 1 845 ? 44.554 -1.559 -1.760 1.00 30.70 845 LYS A O 1
ATOM 6759 N N . GLU A 1 846 ? 43.203 -1.038 -3.477 1.00 30.27 846 GLU A N 1
ATOM 6760 C CA . GLU A 1 846 ? 43.609 0.381 -3.555 1.00 30.27 846 GLU A CA 1
ATOM 6761 C C . GLU A 1 846 ? 42.625 1.354 -2.879 1.00 30.27 846 GLU A C 1
ATOM 6763 O O . GLU A 1 846 ? 42.962 2.514 -2.676 1.00 30.27 846 GLU A O 1
ATOM 6768 N N . TYR A 1 847 ? 41.446 0.878 -2.456 1.00 31.11 847 TYR A N 1
ATOM 6769 C CA . TYR A 1 847 ? 40.433 1.676 -1.740 1.00 31.11 847 TYR A CA 1
ATOM 6770 C C . TYR A 1 847 ? 40.241 1.283 -0.265 1.00 31.11 847 TYR A C 1
ATOM 6772 O O . TYR A 1 847 ? 39.313 1.752 0.388 1.00 31.11 847 TYR A O 1
ATOM 6780 N N . THR A 1 848 ? 41.133 0.452 0.283 1.00 28.91 848 THR A N 1
ATOM 6781 C CA . THR A 1 848 ? 41.152 0.092 1.709 1.00 28.91 848 THR A CA 1
ATOM 6782 C C . THR A 1 848 ? 42.522 0.396 2.313 1.00 28.91 848 THR A C 1
ATOM 6784 O O . THR A 1 848 ? 43.462 -0.394 2.183 1.00 28.91 848 THR A O 1
ATOM 6787 N N . HIS A 1 849 ? 42.633 1.534 2.992 1.00 26.94 849 HIS A N 1
ATOM 6788 C CA . HIS A 1 849 ? 43.658 1.785 4.006 1.00 26.94 849 HIS A CA 1
ATOM 6789 C C . HIS A 1 849 ? 42.956 2.071 5.334 1.00 26.94 849 HIS A C 1
ATOM 6791 O O . HIS A 1 849 ? 41.891 2.679 5.340 1.00 26.94 849 HIS A O 1
ATOM 6797 N N . ASP A 1 850 ? 43.549 1.548 6.406 1.00 27.27 850 ASP A N 1
ATOM 6798 C CA . ASP A 1 850 ? 43.094 1.555 7.799 1.00 27.27 850 ASP A CA 1
ATOM 6799 C C . ASP A 1 850 ? 41.623 1.179 8.053 1.00 27.27 850 ASP A C 1
ATOM 6801 O O . ASP A 1 850 ? 40.713 1.999 8.037 1.00 27.27 850 ASP A O 1
ATOM 6805 N N . PHE A 1 851 ? 41.407 -0.091 8.409 1.00 28.39 851 PHE A N 1
ATOM 6806 C CA . PHE A 1 851 ? 41.380 -0.464 9.832 1.00 28.39 851 PHE A CA 1
ATOM 6807 C C . PHE A 1 851 ? 41.640 -1.977 9.995 1.00 28.39 851 PHE A C 1
ATOM 6809 O O . PHE A 1 851 ? 40.933 -2.797 9.412 1.00 28.39 851 PHE A O 1
ATOM 6816 N N . ASP A 1 852 ? 42.656 -2.356 10.780 1.00 26.17 852 ASP A N 1
ATOM 6817 C CA . ASP A 1 852 ? 42.999 -3.759 11.090 1.00 26.17 852 ASP A CA 1
ATOM 6818 C C . ASP A 1 852 ? 42.437 -4.166 12.460 1.00 26.17 852 ASP A C 1
ATOM 6820 O O . ASP A 1 852 ? 42.653 -3.456 13.440 1.00 26.17 852 ASP A O 1
ATOM 6824 N N . TYR A 1 853 ? 41.766 -5.320 12.542 1.00 26.31 853 TYR A N 1
ATOM 6825 C CA . TYR A 1 853 ? 41.840 -6.208 13.709 1.00 26.31 853 TYR A CA 1
ATOM 6826 C C . TYR A 1 853 ? 41.408 -7.641 13.350 1.00 26.31 853 TYR A C 1
ATOM 6828 O O . TYR A 1 853 ? 40.554 -7.869 12.493 1.00 26.31 853 TYR A O 1
ATOM 6836 N N . LYS A 1 854 ? 42.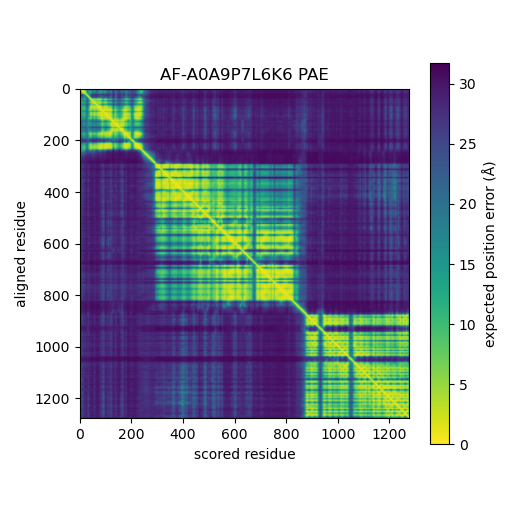016 -8.631 14.014 1.00 30.55 854 LYS A N 1
ATOM 6837 C CA . LYS A 1 854 ? 41.961 -10.054 13.629 1.00 30.55 854 LYS A CA 1
ATOM 6838 C C . LYS A 1 854 ? 40.888 -10.848 14.381 1.00 30.55 854 LYS A C 1
ATOM 6840 O O . LYS A 1 854 ? 40.787 -10.756 15.600 1.00 30.55 854 LYS A O 1
ATOM 6845 N N . ALA A 1 855 ? 40.199 -11.728 13.655 1.00 21.64 855 ALA A N 1
ATOM 6846 C CA . ALA A 1 855 ? 39.369 -12.823 14.168 1.00 21.64 855 ALA A CA 1
ATOM 6847 C C . ALA A 1 855 ? 39.620 -14.098 13.314 1.00 21.64 855 ALA A C 1
ATOM 6849 O O . ALA A 1 855 ? 40.186 -13.982 12.221 1.00 21.64 855 ALA A O 1
ATOM 6850 N N . PRO A 1 856 ? 39.326 -15.319 13.807 1.00 24.70 856 PRO A N 1
ATOM 6851 C CA . PRO A 1 856 ? 39.976 -16.537 13.312 1.00 24.70 856 PRO A CA 1
ATOM 6852 C C . PRO A 1 856 ? 39.391 -17.116 12.014 1.00 24.70 856 PRO A C 1
ATOM 6854 O O . PRO A 1 856 ? 38.234 -16.903 11.663 1.00 24.70 856 PRO A O 1
ATOM 6857 N N . ARG A 1 857 ? 40.206 -17.932 11.332 1.00 29.03 857 ARG A N 1
ATOM 6858 C CA . ARG A 1 857 ? 39.769 -18.788 10.219 1.00 29.03 857 ARG A CA 1
ATOM 6859 C C . ARG A 1 857 ? 38.948 -19.969 10.741 1.00 29.03 857 ARG A C 1
ATOM 6861 O O . ARG A 1 857 ? 39.463 -20.752 11.533 1.00 29.03 857 ARG A O 1
ATOM 6868 N N . LEU A 1 858 ? 37.759 -20.163 10.181 1.00 23.09 858 LEU A N 1
ATOM 6869 C CA . LEU A 1 858 ? 37.088 -21.460 10.093 1.00 23.09 858 LEU A CA 1
ATOM 6870 C C . LEU A 1 858 ? 36.663 -21.682 8.639 1.00 23.09 858 LEU A C 1
ATOM 6872 O O . LEU A 1 858 ? 36.245 -20.745 7.959 1.00 23.09 858 LEU A O 1
ATOM 6876 N N . THR A 1 859 ? 36.840 -22.905 8.150 1.00 32.56 859 THR A N 1
ATOM 6877 C CA . THR A 1 859 ? 36.548 -23.281 6.763 1.00 32.56 859 THR A CA 1
ATOM 6878 C C . THR A 1 859 ? 35.083 -23.687 6.657 1.00 32.56 859 THR A C 1
ATOM 6880 O O . THR A 1 859 ? 34.659 -24.589 7.373 1.00 32.56 859 THR A O 1
ATOM 6883 N N . ILE A 1 860 ? 34.318 -23.049 5.772 1.00 22.80 860 ILE A N 1
ATOM 6884 C CA . ILE A 1 860 ? 32.915 -23.391 5.497 1.00 22.80 860 ILE A CA 1
ATOM 6885 C C . ILE A 1 860 ? 32.765 -23.624 3.991 1.00 22.80 860 ILE A C 1
ATOM 6887 O O . ILE A 1 860 ? 33.315 -22.865 3.190 1.00 22.80 860 ILE A O 1
ATOM 6891 N N . SER A 1 861 ? 32.075 -24.708 3.628 1.00 22.66 861 SER A N 1
ATOM 6892 C CA . SER A 1 861 ? 31.794 -25.081 2.237 1.00 22.66 861 SER A CA 1
ATOM 6893 C C . SER A 1 861 ? 30.643 -24.254 1.649 1.00 22.66 861 SER A C 1
ATOM 6895 O O . SER A 1 861 ? 29.900 -23.590 2.368 1.00 22.66 861 SER A O 1
ATOM 6897 N N . SER A 1 862 ? 30.502 -24.281 0.329 1.00 28.12 862 SER A N 1
ATOM 6898 C CA . SER A 1 862 ? 29.488 -23.538 -0.420 1.00 28.12 862 SER A CA 1
ATOM 6899 C C . SER A 1 862 ? 28.069 -24.085 -0.237 1.00 28.12 862 SER A C 1
ATOM 6901 O O . SER A 1 862 ? 27.848 -25.264 -0.498 1.00 28.12 862 SER A O 1
ATOM 6903 N N . ALA A 1 863 ? 27.106 -23.209 0.065 1.00 24.16 863 ALA A N 1
ATOM 6904 C CA . ALA A 1 863 ? 25.683 -23.399 -0.232 1.00 24.16 863 ALA A CA 1
ATOM 6905 C C . ALA A 1 863 ? 24.928 -22.049 -0.218 1.00 24.16 863 ALA A C 1
ATOM 6907 O O . ALA A 1 863 ? 25.429 -21.058 0.315 1.00 24.16 863 ALA A O 1
ATOM 6908 N N . LEU A 1 864 ? 23.703 -22.051 -0.760 1.00 23.11 864 LEU A N 1
ATOM 6909 C CA . LEU A 1 864 ? 22.649 -21.032 -0.608 1.00 23.11 864 LEU A CA 1
ATOM 6910 C C . LEU A 1 864 ? 22.936 -19.615 -1.158 1.00 23.11 864 LEU A C 1
ATOM 6912 O O . LEU A 1 864 ? 23.222 -18.666 -0.426 1.00 23.11 864 LEU A O 1
ATOM 6916 N N . THR A 1 865 ? 22.676 -19.437 -2.459 1.00 23.02 865 THR A N 1
ATOM 6917 C CA . THR A 1 865 ? 22.148 -18.159 -2.976 1.00 23.02 865 THR A CA 1
ATOM 6918 C C . THR A 1 865 ? 20.710 -18.356 -3.455 1.00 23.02 865 THR A C 1
ATOM 6920 O O . THR A 1 865 ? 20.359 -19.439 -3.909 1.00 23.02 865 THR A O 1
ATOM 6923 N N . ASN A 1 866 ? 19.900 -17.293 -3.378 1.00 24.19 866 ASN A N 1
ATOM 6924 C CA . ASN A 1 866 ? 18.433 -17.304 -3.517 1.00 24.19 866 ASN A CA 1
ATOM 6925 C C . ASN A 1 866 ? 17.702 -18.052 -2.369 1.00 24.19 866 ASN A C 1
ATOM 6927 O O . ASN A 1 866 ? 18.259 -18.918 -1.714 1.00 24.19 866 ASN A O 1
ATOM 6931 N N . GLY A 1 867 ? 16.453 -17.705 -2.043 1.00 23.50 867 GLY A N 1
ATOM 6932 C CA . GLY A 1 867 ? 15.718 -16.534 -2.528 1.00 23.50 867 GLY A CA 1
ATOM 6933 C C . GLY A 1 867 ? 14.285 -16.440 -2.005 1.00 23.50 867 GLY A C 1
ATOM 6934 O O . GLY A 1 867 ? 13.405 -17.149 -2.471 1.00 23.50 867 GLY A O 1
ATOM 6935 N N . PHE A 1 868 ? 14.027 -15.496 -1.094 1.00 25.75 868 PHE A N 1
ATOM 6936 C CA . PHE A 1 868 ? 12.693 -15.206 -0.549 1.00 25.75 868 PHE A CA 1
ATOM 6937 C C . PHE A 1 868 ? 11.592 -15.040 -1.621 1.00 25.75 868 PHE A C 1
ATOM 6939 O O . PHE A 1 868 ? 11.459 -13.959 -2.201 1.00 25.75 868 PHE A O 1
ATOM 6946 N N . ARG A 1 869 ? 10.693 -16.024 -1.736 1.00 21.88 869 ARG A N 1
ATOM 6947 C CA . ARG A 1 869 ? 9.247 -15.814 -1.950 1.00 21.88 869 ARG A CA 1
ATOM 6948 C C . ARG A 1 869 ? 8.478 -16.846 -1.123 1.00 21.88 869 ARG A C 1
ATOM 6950 O O . ARG A 1 869 ? 8.456 -18.016 -1.446 1.00 21.88 869 ARG A O 1
ATOM 6957 N N . LYS A 1 870 ? 7.975 -16.438 0.042 1.00 22.53 870 LYS A N 1
ATOM 6958 C CA . LYS A 1 870 ? 6.606 -15.908 0.194 1.00 22.53 870 LYS A CA 1
ATOM 6959 C C . LYS A 1 870 ? 5.537 -16.984 0.003 1.00 22.53 870 LYS A C 1
ATOM 6961 O O . LYS A 1 870 ? 4.859 -17.028 -1.018 1.00 22.53 870 LYS A O 1
ATOM 6966 N N . GLU A 1 871 ? 5.281 -17.702 1.089 1.00 20.11 871 GLU A N 1
ATOM 6967 C CA . GLU A 1 871 ? 3.914 -18.090 1.421 1.00 20.11 871 GLU A CA 1
ATOM 6968 C C . GLU A 1 871 ? 2.984 -16.866 1.309 1.00 20.11 871 GLU A C 1
ATOM 6970 O O . GLU A 1 871 ? 3.310 -15.783 1.813 1.00 20.11 871 GLU A O 1
ATOM 6975 N N . ARG A 1 872 ? 1.789 -17.046 0.737 1.00 21.16 872 ARG A N 1
ATOM 6976 C CA . ARG A 1 872 ? 0.562 -16.511 1.345 1.00 21.16 872 ARG A CA 1
ATOM 6977 C C . ARG A 1 872 ? -0.691 -17.207 0.823 1.00 21.16 872 ARG A C 1
ATOM 6979 O O . ARG A 1 872 ? -1.271 -16.830 -0.186 1.00 21.16 872 ARG A O 1
ATOM 6986 N N . SER A 1 873 ? -1.094 -18.185 1.623 1.00 28.72 873 SER A N 1
ATOM 6987 C CA . SER A 1 873 ? -2.463 -18.649 1.835 1.00 28.72 873 SER A CA 1
ATOM 6988 C C . SER A 1 873 ? -3.564 -17.598 1.585 1.00 28.72 873 SER A C 1
ATOM 6990 O O . SER A 1 873 ? -3.482 -16.460 2.061 1.00 28.72 873 SER A O 1
ATOM 6992 N N . THR A 1 874 ? -4.634 -18.048 0.925 1.00 23.47 874 THR A N 1
ATOM 6993 C CA . THR A 1 874 ? -5.994 -17.478 0.908 1.00 23.47 874 THR A CA 1
ATOM 6994 C C . THR A 1 874 ? -6.952 -18.671 1.051 1.00 23.47 874 THR A C 1
ATOM 6996 O O . THR A 1 874 ? -6.927 -19.533 0.180 1.00 23.47 874 THR A O 1
ATOM 6999 N N . VAL A 1 875 ? -7.674 -18.928 2.149 1.00 28.52 875 VAL A N 1
ATOM 7000 C CA . VAL A 1 875 ? -8.528 -18.097 3.036 1.00 28.52 875 VAL A CA 1
ATOM 7001 C C . VAL A 1 875 ? -9.881 -17.738 2.379 1.00 28.52 875 VAL A C 1
ATOM 7003 O O . VAL A 1 875 ? -9.860 -17.069 1.346 1.00 28.52 875 VAL A O 1
ATOM 7006 N N . PRO A 1 876 ? -11.040 -18.147 2.956 1.00 31.78 876 PRO A N 1
ATOM 7007 C CA . PRO A 1 876 ? -12.376 -17.909 2.383 1.00 31.78 876 PRO A CA 1
ATOM 7008 C C . PRO A 1 876 ? -12.833 -16.439 2.329 1.00 31.78 876 PRO A C 1
ATOM 7010 O O . PRO A 1 876 ? -12.232 -15.544 2.925 1.00 31.78 876 PRO A O 1
ATOM 7013 N N . VAL A 1 877 ? -13.953 -16.195 1.639 1.00 43.59 877 VAL A N 1
ATOM 7014 C CA . VAL A 1 877 ? -14.583 -14.868 1.520 1.00 43.59 877 VAL A CA 1
ATOM 7015 C C . VAL A 1 877 ? -15.478 -14.576 2.729 1.00 43.59 877 VAL A C 1
ATOM 7017 O O . VAL A 1 877 ? -16.463 -15.264 2.966 1.00 43.59 877 VAL A O 1
ATOM 7020 N N . ASP A 1 878 ? -15.155 -13.517 3.473 1.00 61.97 878 ASP A N 1
ATOM 7021 C CA . ASP A 1 878 ? -15.761 -13.250 4.786 1.00 61.97 878 ASP A CA 1
ATOM 7022 C C . ASP A 1 878 ? -17.198 -12.687 4.761 1.00 61.97 878 ASP A C 1
ATOM 7024 O O . ASP A 1 878 ? -17.959 -12.941 5.693 1.00 61.97 878 ASP A O 1
ATOM 7028 N N . ILE A 1 879 ? -17.567 -11.868 3.764 1.00 77.88 879 ILE A N 1
ATOM 7029 C CA . ILE A 1 879 ? -18.746 -10.975 3.816 1.00 77.88 879 ILE A CA 1
ATOM 7030 C C . ILE A 1 879 ? -19.559 -10.962 2.511 1.00 77.88 879 ILE A C 1
ATOM 7032 O O . ILE A 1 879 ? -19.004 -10.816 1.421 1.00 77.88 879 ILE A O 1
ATOM 7036 N N . HIS A 1 880 ? -20.887 -11.052 2.627 1.00 75.12 880 HIS A N 1
ATOM 7037 C CA . HIS A 1 880 ? -21.823 -11.074 1.497 1.00 75.12 880 HIS A CA 1
ATOM 7038 C C . HIS A 1 880 ? -22.311 -9.667 1.103 1.00 75.12 880 HIS A C 1
ATOM 7040 O O . HIS A 1 880 ? -22.236 -8.719 1.891 1.00 75.12 880 HIS A O 1
ATOM 7046 N N . ARG A 1 881 ? -22.850 -9.528 -0.120 1.00 84.00 881 ARG A N 1
ATOM 7047 C CA . ARG A 1 881 ? -23.269 -8.247 -0.719 1.00 84.00 881 ARG A CA 1
ATOM 7048 C C . ARG A 1 881 ? -24.544 -8.371 -1.563 1.00 84.00 881 ARG A C 1
ATOM 7050 O O . ARG A 1 881 ? -24.660 -9.254 -2.405 1.00 84.00 881 ARG A O 1
ATOM 7057 N N . TRP A 1 882 ? -25.441 -7.406 -1.397 1.00 83.62 882 TRP A N 1
ATOM 7058 C CA . TRP A 1 882 ? -26.683 -7.208 -2.144 1.00 83.62 882 TRP A CA 1
ATOM 7059 C C . TRP A 1 882 ? -26.730 -5.813 -2.787 1.00 83.62 882 TRP A C 1
ATOM 7061 O O . TRP A 1 882 ? -25.985 -4.900 -2.407 1.00 83.62 882 TRP A O 1
ATOM 7071 N N . ARG A 1 883 ? -27.655 -5.624 -3.733 1.00 84.62 883 ARG A N 1
ATOM 7072 C CA . ARG A 1 883 ? -27.959 -4.346 -4.407 1.00 84.62 883 ARG A CA 1
ATOM 7073 C C . ARG A 1 883 ? -29.450 -4.009 -4.266 1.00 84.62 883 ARG A C 1
ATOM 7075 O O . ARG A 1 883 ? -30.243 -4.867 -3.893 1.00 84.62 883 ARG A O 1
ATOM 7082 N N . LEU A 1 884 ? -29.851 -2.779 -4.592 1.00 83.31 884 LEU A N 1
ATOM 7083 C CA . LEU A 1 884 ? -31.273 -2.402 -4.676 1.00 83.31 884 LEU A CA 1
ATOM 7084 C C . LEU A 1 884 ? -31.829 -2.567 -6.094 1.00 83.31 884 LEU A C 1
ATOM 7086 O O . LEU A 1 884 ? -31.160 -2.203 -7.064 1.00 83.31 884 LEU A O 1
ATOM 7090 N N . ASP A 1 885 ? -33.080 -3.014 -6.212 1.00 77.75 885 ASP A N 1
ATOM 7091 C CA . ASP A 1 885 ? -33.824 -2.985 -7.475 1.00 77.75 885 ASP A CA 1
ATOM 7092 C C . ASP A 1 885 ? -34.382 -1.577 -7.766 1.00 77.75 885 ASP A C 1
ATOM 7094 O O . ASP A 1 885 ? -35.474 -1.207 -7.327 1.00 77.75 885 ASP A O 1
ATOM 7098 N N . ILE A 1 886 ? -33.588 -0.752 -8.461 1.00 79.31 886 ILE A N 1
ATOM 7099 C CA . ILE A 1 886 ? -33.921 0.639 -8.816 1.00 79.31 886 ILE A CA 1
ATOM 7100 C C . ILE A 1 886 ? -33.439 1.026 -10.219 1.00 79.31 886 ILE A C 1
ATOM 7102 O O . ILE A 1 886 ? -32.441 0.510 -10.726 1.00 79.31 886 ILE A O 1
ATOM 7106 N N . ASP A 1 887 ? -34.099 2.022 -10.818 1.00 75.19 887 ASP A N 1
ATOM 7107 C CA . ASP A 1 887 ? -33.628 2.668 -12.046 1.00 75.19 887 ASP A CA 1
ATOM 7108 C C . ASP A 1 887 ? -32.240 3.297 -11.836 1.00 75.19 887 ASP A C 1
ATOM 7110 O O . ASP A 1 887 ? -32.019 3.987 -10.838 1.00 75.19 887 ASP A O 1
ATOM 7114 N N . LYS A 1 888 ? -31.321 3.155 -12.805 1.00 68.50 888 LYS A N 1
ATOM 7115 C CA . LYS A 1 888 ? -29.934 3.676 -12.719 1.00 68.50 888 LYS A CA 1
ATOM 7116 C C . LYS A 1 888 ? -29.836 5.194 -12.474 1.00 68.50 888 LYS A C 1
ATOM 7118 O O . LYS A 1 888 ? -28.798 5.670 -12.014 1.00 68.50 888 LYS A O 1
ATOM 7123 N N . SER A 1 889 ? -30.892 5.949 -12.778 1.00 73.06 889 SER A N 1
ATOM 7124 C CA . SER A 1 889 ? -31.029 7.393 -12.537 1.00 73.06 889 SER A CA 1
ATOM 7125 C C . SER A 1 889 ? -31.552 7.750 -11.138 1.00 73.06 889 SER A C 1
ATOM 7127 O O . SER A 1 889 ? -31.463 8.908 -10.736 1.00 73.06 889 SER A O 1
ATOM 7129 N N . THR A 1 890 ? -32.080 6.785 -10.378 1.00 77.88 890 THR A N 1
ATOM 7130 C CA . THR A 1 890 ? -32.599 7.012 -9.023 1.00 77.88 890 THR A CA 1
ATOM 7131 C C . THR A 1 890 ? -31.458 7.379 -8.081 1.00 77.88 890 THR A C 1
ATOM 7133 O O . THR A 1 890 ? -30.428 6.705 -8.036 1.00 77.88 890 THR A O 1
ATOM 7136 N N . ARG A 1 891 ? -31.639 8.449 -7.305 1.00 83.44 891 ARG A N 1
ATOM 7137 C CA . ARG A 1 891 ? -30.750 8.819 -6.203 1.00 83.44 891 ARG A CA 1
ATOM 7138 C C . ARG A 1 891 ? -31.579 9.055 -4.951 1.00 83.44 891 ARG A C 1
ATOM 7140 O O . ARG A 1 891 ? -32.581 9.769 -4.978 1.00 83.44 891 ARG A O 1
ATOM 7147 N N . PHE A 1 892 ? -31.144 8.429 -3.870 1.00 85.56 892 PHE A N 1
ATOM 7148 C CA . PHE A 1 892 ? -31.676 8.580 -2.528 1.00 85.56 892 PHE A CA 1
ATOM 7149 C C . PHE A 1 892 ? -30.749 9.458 -1.691 1.00 85.56 892 PHE A C 1
ATOM 7151 O O . PHE A 1 892 ? -29.529 9.449 -1.865 1.00 85.56 892 PHE A O 1
ATOM 7158 N N . LYS A 1 893 ? -31.366 10.197 -0.777 1.00 86.00 893 LYS A N 1
ATOM 7159 C CA . LYS A 1 893 ? -30.757 11.107 0.190 1.00 86.00 893 LYS A CA 1
ATOM 7160 C C . LYS A 1 893 ? -30.237 10.351 1.409 1.00 86.00 893 LYS A C 1
ATOM 7162 O O . LYS A 1 893 ? -29.151 10.654 1.886 1.00 86.00 893 LYS A O 1
ATOM 7167 N N . ASP A 1 894 ? -31.019 9.385 1.896 1.00 86.25 894 ASP A N 1
ATOM 7168 C CA . ASP A 1 894 ? -30.693 8.561 3.061 1.00 86.25 894 ASP A CA 1
ATOM 7169 C C . ASP A 1 894 ? -31.547 7.263 3.109 1.00 86.25 894 ASP A C 1
ATOM 7171 O O . ASP A 1 894 ? -32.404 7.041 2.243 1.00 86.25 894 ASP A O 1
ATOM 7175 N N . CYS A 1 895 ? -31.288 6.394 4.096 1.00 88.75 895 CYS A N 1
ATOM 7176 C CA . CYS A 1 895 ? -31.950 5.101 4.311 1.00 88.75 895 CYS A CA 1
ATOM 7177 C C . CYS A 1 895 ? -32.134 4.703 5.795 1.00 88.75 895 CYS A C 1
ATOM 7179 O O . CYS A 1 895 ? -31.471 5.237 6.690 1.00 88.75 895 CYS A O 1
ATOM 7181 N N . ARG A 1 896 ? -33.037 3.752 6.067 1.00 87.81 896 ARG A N 1
ATOM 7182 C CA . ARG A 1 896 ? -33.288 3.108 7.374 1.00 87.81 896 ARG A CA 1
ATOM 7183 C C . ARG A 1 896 ? -33.597 1.624 7.180 1.00 87.81 896 ARG A C 1
ATOM 7185 O O . ARG A 1 896 ? -34.372 1.307 6.288 1.00 87.81 896 ARG A O 1
ATOM 7192 N N . SER A 1 897 ? -33.065 0.753 8.029 1.00 88.06 897 SER A N 1
ATOM 7193 C CA . SER A 1 897 ? -33.600 -0.595 8.260 1.00 88.06 897 SER A CA 1
ATOM 7194 C C . SER A 1 897 ? -34.653 -0.576 9.376 1.00 88.06 897 SER A C 1
ATOM 7196 O O . SER A 1 897 ? -34.636 0.328 10.217 1.00 88.06 897 SER A O 1
ATOM 7198 N N . SER A 1 898 ? -35.560 -1.552 9.380 1.00 85.81 898 SER A N 1
ATOM 7199 C CA . SER A 1 898 ? -36.315 -1.954 10.568 1.00 85.81 898 SER A CA 1
ATOM 7200 C C . SER A 1 898 ? -35.393 -2.687 11.564 1.00 85.81 898 SER A C 1
ATOM 7202 O O . SER A 1 898 ? -34.335 -3.186 11.163 1.00 85.81 898 SER A O 1
ATOM 7204 N N . PRO A 1 899 ? -35.760 -2.751 12.855 1.00 81.31 899 PRO A N 1
ATOM 7205 C CA . PRO A 1 899 ? -35.041 -3.519 13.879 1.00 81.31 899 PRO A CA 1
ATOM 7206 C C . PRO A 1 899 ? -34.865 -5.005 13.553 1.00 81.31 899 PRO A C 1
ATOM 7208 O O . PRO A 1 899 ? -33.763 -5.528 13.701 1.00 81.31 899 PRO A O 1
ATOM 7211 N N . ASP A 1 900 ? -35.911 -5.666 13.051 1.00 75.81 900 ASP A N 1
ATOM 7212 C CA . ASP A 1 900 ? -35.844 -7.050 12.559 1.00 75.81 900 ASP A CA 1
ATOM 7213 C C . ASP A 1 900 ? -34.967 -7.214 11.294 1.00 75.81 900 ASP A C 1
ATOM 7215 O O . ASP A 1 900 ? -34.669 -8.328 10.862 1.00 75.81 900 ASP A O 1
ATOM 7219 N N . GLY A 1 901 ? -34.549 -6.101 10.680 1.00 76.94 901 GLY A N 1
ATOM 7220 C CA . GLY A 1 901 ? -33.783 -6.041 9.438 1.00 76.94 901 GLY A CA 1
ATOM 7221 C C . GLY A 1 901 ? -34.519 -6.533 8.192 1.00 76.94 901 GLY A C 1
ATOM 7222 O O . GLY A 1 901 ? -33.889 -6.634 7.135 1.00 76.94 901 GLY A O 1
ATOM 7223 N N . GLN A 1 902 ? -35.816 -6.838 8.293 1.00 81.94 902 GLN A N 1
ATOM 7224 C CA . GLN A 1 902 ? -36.629 -7.340 7.188 1.00 81.94 902 GLN A CA 1
ATOM 7225 C C . GLN A 1 902 ? -36.966 -6.239 6.188 1.00 81.94 902 GLN A C 1
ATOM 7227 O O . GLN A 1 902 ? -36.937 -6.479 4.986 1.00 81.94 902 GLN A O 1
ATOM 7232 N N . LEU A 1 903 ? -37.247 -5.018 6.645 1.00 87.31 903 LEU A N 1
ATOM 7233 C CA . LEU A 1 903 ? -37.551 -3.880 5.782 1.00 87.31 903 LEU A CA 1
ATOM 7234 C C . LEU A 1 903 ? -36.378 -2.897 5.742 1.00 87.31 903 LEU A C 1
ATOM 7236 O O . LEU A 1 903 ? -35.783 -2.559 6.761 1.00 87.31 903 LEU A O 1
ATOM 7240 N N . ILE A 1 904 ? -36.067 -2.377 4.555 1.00 90.62 904 ILE A N 1
ATOM 7241 C CA . ILE A 1 904 ? -35.110 -1.283 4.372 1.00 90.62 904 ILE A CA 1
ATOM 7242 C C . ILE A 1 904 ? -35.765 -0.199 3.514 1.00 90.62 904 ILE A C 1
ATOM 7244 O O . ILE A 1 904 ? -36.049 -0.403 2.337 1.00 90.62 904 ILE A O 1
ATOM 7248 N N . ALA A 1 905 ? -36.017 0.970 4.095 1.00 90.06 905 ALA A N 1
ATOM 7249 C CA . ALA A 1 905 ? -36.554 2.138 3.410 1.00 90.06 905 ALA A CA 1
ATOM 7250 C C . ALA A 1 905 ? -35.429 3.062 2.927 1.00 90.06 905 ALA A C 1
ATOM 7252 O O . ALA A 1 905 ? -34.568 3.468 3.706 1.00 90.06 905 ALA A O 1
ATOM 7253 N N . TYR A 1 906 ? -35.484 3.467 1.662 1.00 91.19 906 TYR A N 1
ATOM 7254 C CA . TYR A 1 906 ? -34.668 4.536 1.085 1.00 91.19 906 TYR A CA 1
ATOM 7255 C C . TYR A 1 906 ? -35.577 5.679 0.627 1.00 91.19 906 TYR A C 1
ATOM 7257 O O . TYR A 1 906 ? -36.683 5.434 0.138 1.00 91.19 906 TYR A O 1
ATOM 7265 N N . TRP A 1 907 ? -35.131 6.932 0.743 1.00 91.19 907 TRP A N 1
ATOM 7266 C CA . TRP A 1 907 ? -35.929 8.070 0.272 1.00 91.19 907 TRP A CA 1
ATOM 7267 C C . TRP A 1 907 ? -35.113 9.160 -0.418 1.00 91.19 907 TRP A C 1
ATOM 7269 O O . TRP A 1 907 ? -33.935 9.375 -0.144 1.00 91.19 907 TRP A O 1
ATOM 7279 N N . SER A 1 908 ? -35.768 9.854 -1.342 1.00 89.88 908 SER A N 1
ATOM 7280 C CA . SER A 1 908 ? -35.330 11.104 -1.961 1.00 89.88 908 SER A CA 1
ATOM 7281 C C . SER A 1 908 ? -36.284 12.228 -1.553 1.00 89.88 908 SER A C 1
ATOM 7283 O O . SER A 1 908 ? -37.295 11.979 -0.899 1.00 89.88 908 SER A O 1
ATOM 7285 N N . ASP A 1 909 ? -36.029 13.465 -1.979 1.00 87.56 909 ASP A N 1
ATOM 7286 C CA . ASP A 1 909 ? -36.904 14.600 -1.655 1.00 87.56 909 ASP A CA 1
ATOM 7287 C C . ASP A 1 909 ? -38.356 14.434 -2.152 1.00 87.56 909 ASP A C 1
ATOM 7289 O O . ASP A 1 909 ? -39.240 15.124 -1.655 1.00 87.56 909 ASP A O 1
ATOM 7293 N N . LYS A 1 910 ? -38.636 13.527 -3.102 1.00 86.81 910 LYS A N 1
ATOM 7294 C CA . LYS A 1 910 ? -39.983 13.320 -3.674 1.00 86.81 910 LYS A CA 1
ATOM 7295 C C . LYS A 1 910 ? -40.533 11.897 -3.569 1.00 86.81 910 LYS A C 1
ATOM 7297 O O . LYS A 1 910 ? -41.721 11.714 -3.831 1.00 86.81 910 LYS A O 1
ATOM 7302 N N . ALA A 1 911 ? -39.730 10.891 -3.218 1.00 88.50 911 ALA A N 1
ATOM 7303 C CA . ALA A 1 911 ? -40.186 9.500 -3.174 1.00 88.50 911 ALA A CA 1
ATOM 7304 C C . ALA A 1 911 ? -39.593 8.704 -2.005 1.00 88.50 911 ALA A C 1
ATOM 7306 O O . ALA A 1 911 ? -38.413 8.850 -1.696 1.00 88.50 911 ALA A O 1
ATOM 7307 N N . ILE A 1 912 ? -40.406 7.822 -1.424 1.00 91.81 912 ILE A N 1
ATOM 7308 C CA . ILE A 1 912 ? -39.999 6.771 -0.484 1.00 91.81 912 ILE A CA 1
ATOM 7309 C C . ILE A 1 912 ? -40.107 5.436 -1.220 1.00 91.81 912 ILE A C 1
ATOM 7311 O O . ILE A 1 912 ? -41.093 5.189 -1.918 1.00 91.81 912 ILE A O 1
ATOM 7315 N N . MET A 1 913 ? -39.100 4.581 -1.069 1.00 91.31 913 MET A N 1
ATOM 7316 C CA . MET A 1 913 ? -39.064 3.226 -1.610 1.00 91.31 913 MET A CA 1
ATOM 7317 C C . MET A 1 913 ? -38.663 2.251 -0.502 1.00 91.31 913 MET A C 1
ATOM 7319 O O . MET A 1 913 ? -37.572 2.356 0.052 1.00 91.31 913 MET A O 1
ATOM 7323 N N . VAL A 1 914 ? -39.558 1.318 -0.177 1.00 89.94 914 VAL A N 1
ATOM 7324 C CA . VAL A 1 914 ? -39.319 0.244 0.796 1.00 89.94 914 VAL A CA 1
ATOM 7325 C C . VAL A 1 914 ? -38.908 -1.018 0.057 1.00 89.94 914 VAL A C 1
ATOM 7327 O O . VAL A 1 914 ? -39.501 -1.382 -0.963 1.00 89.94 914 VAL A O 1
ATOM 7330 N N . PHE A 1 915 ? -37.883 -1.667 0.583 1.00 89.62 915 PHE A N 1
ATOM 7331 C CA . PHE A 1 915 ? -37.331 -2.922 0.110 1.00 89.62 915 PHE A CA 1
ATOM 7332 C C . PHE A 1 915 ? -37.444 -3.963 1.218 1.00 89.62 915 PHE A C 1
ATOM 7334 O O . PHE A 1 915 ? -37.397 -3.603 2.392 1.00 89.62 915 PHE A O 1
ATOM 7341 N N . ASP A 1 916 ? -37.606 -5.231 0.856 1.00 84.12 916 ASP A N 1
ATOM 7342 C CA . ASP A 1 916 ? -37.857 -6.313 1.813 1.00 84.12 916 ASP A CA 1
ATOM 7343 C C . ASP A 1 916 ? -36.840 -7.449 1.608 1.00 84.12 916 ASP A C 1
ATOM 7345 O O . ASP A 1 916 ? -36.720 -7.998 0.507 1.00 84.12 916 ASP A O 1
ATOM 7349 N N . ARG A 1 917 ? -36.086 -7.750 2.672 1.00 78.12 917 ARG A N 1
ATOM 7350 C CA . ARG A 1 917 ? -34.982 -8.716 2.762 1.00 78.12 917 ARG A CA 1
ATOM 7351 C C . ARG A 1 917 ? -35.449 -10.161 2.614 1.00 78.12 917 ARG A C 1
ATOM 7353 O O . ARG A 1 917 ? -34.714 -10.944 2.024 1.00 78.12 917 ARG A O 1
ATOM 7360 N N . ALA A 1 918 ? -36.657 -10.500 3.063 1.00 67.38 918 ALA A N 1
ATOM 7361 C CA . ALA A 1 918 ? -37.265 -11.803 2.789 1.00 67.38 918 ALA A CA 1
ATOM 7362 C C . ALA A 1 918 ? -37.727 -11.928 1.323 1.00 67.38 918 ALA A C 1
ATOM 7364 O O . ALA A 1 918 ? -38.092 -13.010 0.870 1.00 67.38 918 ALA A O 1
ATOM 7365 N N . THR A 1 919 ? -37.697 -10.832 0.554 1.00 60.62 919 THR A N 1
ATOM 7366 C CA . THR A 1 919 ? -37.985 -10.819 -0.887 1.00 60.62 919 THR A CA 1
ATOM 7367 C C . THR A 1 919 ? -36.753 -10.471 -1.727 1.00 60.62 919 THR A C 1
ATOM 7369 O O . THR A 1 919 ? -36.803 -9.606 -2.607 1.00 60.62 919 THR A O 1
ATOM 7372 N N . THR A 1 920 ? -35.630 -11.162 -1.502 1.00 53.12 920 THR A N 1
ATOM 7373 C CA . THR A 1 920 ? -34.584 -11.188 -2.537 1.00 53.12 920 THR A CA 1
ATOM 7374 C C . THR A 1 920 ? -35.102 -11.939 -3.767 1.00 53.12 920 THR A C 1
ATOM 7376 O O . THR A 1 920 ? -35.942 -12.833 -3.666 1.00 53.12 920 THR A O 1
ATOM 7379 N N . PHE A 1 921 ? -34.651 -11.548 -4.958 1.00 47.69 921 PHE A N 1
ATOM 7380 C CA . PHE A 1 921 ? -34.898 -12.325 -6.170 1.00 47.69 921 PHE A CA 1
ATOM 7381 C C . PHE A 1 921 ? -33.669 -12.321 -7.071 1.00 47.69 921 PHE A C 1
ATOM 7383 O O . PHE A 1 921 ? -32.936 -11.332 -7.178 1.00 47.69 921 PHE A O 1
ATOM 7390 N N . SER A 1 922 ? -33.451 -13.444 -7.751 1.00 46.50 922 SER A N 1
ATOM 7391 C CA . SER A 1 922 ? -32.457 -13.525 -8.813 1.00 46.50 922 SER A CA 1
ATOM 7392 C C . SER A 1 922 ? -32.985 -12.790 -10.048 1.00 46.50 922 SER A C 1
ATOM 7394 O O . SER A 1 922 ? -34.073 -13.091 -10.547 1.00 46.50 922 SER A O 1
ATOM 7396 N N . ARG A 1 923 ? -32.230 -11.793 -10.533 1.00 38.78 923 ARG A N 1
ATOM 7397 C CA . ARG A 1 923 ? -32.598 -11.023 -11.727 1.00 38.78 923 ARG A CA 1
ATOM 7398 C C . ARG A 1 923 ? -32.469 -11.880 -12.979 1.00 38.78 923 ARG A C 1
ATOM 7400 O O . ARG A 1 923 ? -31.377 -12.105 -13.483 1.00 38.78 923 ARG A O 1
ATOM 7407 N N . THR A 1 924 ? -33.619 -12.266 -13.497 1.00 33.44 924 THR A N 1
ATOM 7408 C CA . THR A 1 924 ? -33.791 -13.184 -14.614 1.00 33.44 924 THR A CA 1
ATOM 7409 C C . THR A 1 924 ? -34.696 -12.472 -15.628 1.00 33.44 924 THR A C 1
ATOM 7411 O O . THR A 1 924 ? -35.815 -12.067 -15.312 1.00 33.44 924 THR A O 1
ATOM 7414 N N . ASN A 1 925 ? -34.142 -12.126 -16.798 1.00 34.25 925 ASN A N 1
ATOM 7415 C CA . ASN A 1 925 ? -34.785 -11.199 -17.748 1.00 34.25 925 ASN A CA 1
ATOM 7416 C C . ASN A 1 925 ? -35.933 -11.884 -18.519 1.00 34.25 925 ASN A C 1
ATOM 7418 O O . ASN A 1 925 ? -36.055 -13.106 -18.498 1.00 34.25 925 ASN A O 1
ATOM 7422 N N . SER A 1 926 ? -36.821 -11.106 -19.164 1.00 31.77 926 SER A N 1
ATOM 7423 C CA . SER A 1 926 ? -38.175 -11.601 -19.466 1.00 31.77 926 SER A CA 1
ATOM 7424 C C . SER A 1 926 ? -38.756 -11.465 -20.888 1.00 31.77 926 SER A C 1
ATOM 7426 O O . SER A 1 926 ? -39.435 -10.486 -21.183 1.00 31.77 926 SER A O 1
ATOM 7428 N N . SER A 1 927 ? -38.641 -12.522 -21.719 1.00 29.20 927 SER A N 1
ATOM 7429 C CA . SER A 1 927 ? -39.528 -12.780 -22.887 1.00 29.20 927 SER A CA 1
ATOM 7430 C C . SER A 1 927 ? -39.364 -14.192 -23.504 1.00 29.20 927 SER A C 1
ATOM 7432 O O . SER A 1 927 ? -38.243 -14.504 -23.893 1.00 29.20 927 SER A O 1
ATOM 7434 N N . SER A 1 928 ? -40.369 -15.055 -23.771 1.00 29.83 928 SER A N 1
ATOM 7435 C CA . SER A 1 928 ? -41.798 -15.170 -23.360 1.00 29.83 928 SER A CA 1
ATOM 7436 C C . SER A 1 928 ? -42.512 -16.342 -24.086 1.00 29.83 928 SER A C 1
ATOM 7438 O O . SER A 1 928 ? -42.561 -16.277 -25.311 1.00 29.83 928 SER A O 1
ATOM 7440 N N . THR A 1 929 ? -43.160 -17.296 -23.374 1.00 27.45 929 THR A N 1
ATOM 7441 C CA . THR A 1 929 ? -44.248 -18.274 -23.766 1.00 27.45 929 THR A CA 1
ATOM 7442 C C . THR A 1 929 ? -44.021 -19.807 -23.606 1.00 27.45 929 THR A C 1
ATOM 7444 O O . THR A 1 929 ? -43.339 -20.436 -24.413 1.00 27.45 929 THR A O 1
ATOM 7447 N N . PHE A 1 930 ? -44.767 -20.420 -22.661 1.00 29.34 930 PHE A N 1
ATOM 7448 C CA . PHE A 1 930 ? -45.216 -21.840 -22.573 1.00 29.34 930 PHE A CA 1
ATOM 7449 C C . PHE A 1 930 ? -44.248 -22.973 -22.169 1.00 29.34 930 PHE A C 1
ATOM 7451 O O . PHE A 1 930 ? -44.016 -23.888 -22.959 1.00 29.34 930 PHE A O 1
ATOM 7458 N N . GLY A 1 931 ? -43.720 -22.963 -20.931 1.00 27.19 931 GLY A N 1
ATOM 7459 C CA . GLY A 1 931 ? -43.198 -24.204 -20.340 1.00 27.19 931 GLY A CA 1
ATOM 7460 C C . GLY A 1 931 ? -43.039 -24.306 -18.810 1.00 27.19 931 GLY A C 1
ATOM 7461 O O . GLY A 1 931 ? -42.838 -23.290 -18.159 1.00 27.19 931 GLY A O 1
ATOM 7462 N N . THR A 1 932 ? -43.204 -25.536 -18.289 1.00 24.42 932 THR A N 1
ATOM 7463 C CA . THR A 1 932 ? -43.658 -26.025 -16.951 1.00 24.42 932 THR A CA 1
ATOM 7464 C C . THR A 1 932 ? -42.788 -25.736 -15.716 1.00 24.42 932 THR A C 1
ATOM 7466 O O . THR A 1 932 ? -41.665 -25.257 -15.800 1.00 24.42 932 THR A O 1
ATOM 7469 N N . ALA A 1 933 ? -43.402 -25.951 -14.545 1.00 25.41 933 ALA A N 1
ATOM 7470 C CA . ALA A 1 933 ? -43.067 -25.360 -13.258 1.00 25.41 933 ALA A CA 1
ATOM 7471 C C . ALA A 1 933 ? -42.227 -26.242 -12.312 1.00 25.41 933 ALA A C 1
ATOM 7473 O O . ALA A 1 933 ? -42.623 -27.346 -11.952 1.00 25.41 933 ALA A O 1
ATOM 7474 N N . SER A 1 934 ? -41.162 -25.618 -11.805 1.00 29.22 934 SER A N 1
ATOM 7475 C CA . SER A 1 934 ? -40.846 -25.482 -10.372 1.00 29.22 934 SER A CA 1
ATOM 7476 C C . SER A 1 934 ? -40.742 -26.732 -9.483 1.00 29.22 934 SER A C 1
ATOM 7478 O O . SER A 1 934 ? -41.693 -27.108 -8.802 1.00 29.22 934 SER A O 1
ATOM 7480 N N . ARG A 1 935 ? -39.500 -27.180 -9.285 1.00 23.14 935 ARG A N 1
ATOM 7481 C CA . ARG A 1 935 ? -38.680 -26.887 -8.083 1.00 23.14 935 ARG A CA 1
ATOM 7482 C C . ARG A 1 935 ? -37.227 -26.716 -8.591 1.00 23.14 935 ARG A C 1
ATOM 7484 O O . ARG A 1 935 ? -36.884 -27.334 -9.590 1.00 23.14 935 ARG A O 1
ATOM 7491 N N . ALA A 1 936 ? -36.500 -25.655 -8.229 1.00 26.50 936 ALA A N 1
ATOM 7492 C CA . ALA A 1 936 ? -35.773 -25.478 -6.962 1.00 26.50 936 ALA A CA 1
ATOM 7493 C C . ALA A 1 936 ? -34.722 -26.608 -6.774 1.00 26.50 936 ALA A C 1
ATOM 7495 O O . ALA A 1 936 ? -35.087 -27.768 -6.909 1.00 26.50 936 ALA A O 1
ATOM 7496 N N . THR A 1 937 ? -33.431 -26.364 -6.515 1.00 25.41 937 THR A N 1
ATOM 7497 C CA . THR A 1 937 ? -32.824 -25.180 -5.872 1.00 25.41 937 THR A CA 1
ATOM 7498 C C . THR A 1 937 ? -31.431 -24.727 -6.393 1.00 25.41 937 THR A C 1
ATOM 7500 O O . THR A 1 937 ? -31.287 -23.540 -6.668 1.00 25.41 937 THR A O 1
ATOM 7503 N N . SER A 1 938 ? -30.410 -25.588 -6.535 1.00 32.88 938 SER A N 1
ATOM 7504 C CA . SER A 1 938 ? -28.980 -25.207 -6.310 1.00 32.88 938 SER A CA 1
ATOM 7505 C C . SER A 1 938 ? -27.963 -25.749 -7.346 1.00 32.88 938 SER A C 1
ATOM 7507 O O . SER A 1 938 ? -28.163 -26.872 -7.799 1.00 32.88 938 SER A O 1
ATOM 7509 N N . ILE A 1 939 ? -26.811 -25.123 -7.687 1.00 31.69 939 ILE A N 1
ATOM 7510 C CA . ILE A 1 939 ? -26.203 -23.787 -7.391 1.00 31.69 939 ILE A CA 1
ATOM 7511 C C . ILE A 1 939 ? -25.241 -23.380 -8.573 1.00 31.69 939 ILE A C 1
ATOM 7513 O O . ILE A 1 939 ? -25.659 -23.607 -9.702 1.00 31.69 939 ILE A O 1
ATOM 7517 N N . GLU A 1 940 ? -24.035 -22.760 -8.556 1.00 28.67 940 GLU A N 1
ATOM 7518 C CA . GLU A 1 940 ? -23.081 -22.150 -7.581 1.00 28.67 940 GLU A CA 1
ATOM 7519 C C . GLU A 1 940 ? -23.059 -20.618 -7.744 1.00 28.67 940 GLU A C 1
ATOM 7521 O O . GLU A 1 940 ? -22.770 -20.151 -8.846 1.00 28.67 940 GLU A O 1
ATOM 7526 N N . ASP A 1 941 ? -23.399 -19.811 -6.716 1.00 31.70 941 ASP A N 1
ATOM 7527 C CA . ASP A 1 941 ? -23.656 -18.384 -6.988 1.00 31.70 941 ASP A CA 1
ATOM 7528 C C . ASP A 1 941 ? -23.757 -17.417 -5.776 1.00 31.70 941 ASP A C 1
ATOM 7530 O O . ASP A 1 941 ? -24.822 -17.231 -5.174 1.00 31.70 941 ASP A O 1
ATOM 7534 N N . VAL A 1 942 ? -22.688 -16.656 -5.484 1.00 37.69 942 VAL A N 1
ATOM 7535 C CA . VAL A 1 942 ? -22.782 -15.423 -4.662 1.00 37.69 942 VAL A CA 1
ATOM 7536 C C . VAL A 1 942 ? -23.306 -14.274 -5.535 1.00 37.69 942 VAL A C 1
ATOM 7538 O O . VAL A 1 942 ? -22.633 -13.264 -5.764 1.00 37.69 942 VAL A O 1
ATOM 7541 N N . ARG A 1 943 ? -24.541 -14.436 -6.034 1.00 40.25 943 ARG A N 1
ATOM 7542 C CA . ARG A 1 943 ? -25.263 -13.407 -6.798 1.00 40.25 943 ARG A CA 1
ATOM 7543 C C . ARG A 1 943 ? -25.258 -12.104 -6.006 1.00 40.25 943 ARG A C 1
ATOM 7545 O O . ARG A 1 943 ? -25.572 -12.097 -4.815 1.00 40.25 943 ARG A O 1
ATOM 7552 N N . ASP A 1 944 ? -25.032 -10.979 -6.684 1.00 47.41 944 ASP A N 1
ATOM 7553 C CA . ASP A 1 944 ? -25.426 -9.657 -6.181 1.00 47.41 944 ASP A CA 1
ATOM 7554 C C . ASP A 1 944 ? -26.967 -9.596 -6.123 1.00 47.41 944 ASP A C 1
ATOM 7556 O O . ASP A 1 944 ? -27.621 -9.013 -6.995 1.00 47.41 944 ASP A O 1
ATOM 7560 N N . ARG A 1 945 ? -27.555 -10.264 -5.120 1.00 61.03 945 ARG A N 1
ATOM 7561 C CA . ARG A 1 945 ? -29.004 -10.394 -4.939 1.00 61.03 945 ARG A CA 1
ATOM 7562 C C . ARG A 1 945 ? -29.627 -8.999 -4.910 1.00 61.03 945 ARG A C 1
ATOM 7564 O O . ARG A 1 945 ? -29.131 -8.096 -4.231 1.00 61.03 945 ARG A O 1
ATOM 7571 N N . ALA A 1 946 ? -30.703 -8.819 -5.670 1.00 71.44 946 ALA A N 1
ATOM 7572 C CA . ALA A 1 946 ? -31.444 -7.570 -5.682 1.00 71.44 946 ALA A CA 1
ATOM 7573 C C . ALA A 1 946 ? -32.507 -7.613 -4.580 1.00 71.44 946 ALA A C 1
ATOM 7575 O O . ALA A 1 946 ? -33.401 -8.461 -4.606 1.00 71.44 946 ALA A O 1
ATOM 7576 N N . LEU A 1 947 ? -32.421 -6.689 -3.624 1.00 80.56 947 LEU A N 1
ATOM 7577 C CA . LEU A 1 947 ? -33.518 -6.410 -2.705 1.00 80.56 947 LEU A CA 1
ATOM 7578 C C . LEU A 1 947 ? -34.672 -5.817 -3.518 1.00 80.56 947 LEU A C 1
ATOM 7580 O O . LEU A 1 947 ? -34.502 -4.794 -4.191 1.00 80.56 947 LEU A O 1
ATOM 7584 N N . ARG A 1 948 ? -35.835 -6.470 -3.478 1.00 80.06 948 ARG A N 1
ATOM 7585 C CA . ARG A 1 948 ? -37.018 -6.079 -4.246 1.00 80.06 948 ARG A CA 1
ATOM 7586 C C . ARG A 1 948 ? -37.696 -4.864 -3.639 1.00 80.06 948 ARG A C 1
ATOM 7588 O O . ARG A 1 948 ? -37.917 -4.813 -2.432 1.00 80.06 948 ARG A O 1
ATOM 7595 N N . ASN A 1 949 ? -38.102 -3.915 -4.479 1.00 84.44 949 ASN A N 1
ATOM 7596 C CA . ASN A 1 949 ? -38.989 -2.845 -4.043 1.00 84.44 949 ASN A CA 1
ATOM 7597 C C . ASN A 1 949 ? -40.407 -3.402 -3.806 1.00 84.44 949 ASN A C 1
ATOM 7599 O O . ASN A 1 949 ? -41.066 -3.840 -4.750 1.00 84.44 949 ASN A O 1
ATOM 7603 N N . VAL A 1 950 ? -40.872 -3.383 -2.555 1.00 85.88 950 VAL A N 1
ATOM 7604 C CA . VAL A 1 950 ? -42.231 -3.821 -2.177 1.00 85.88 950 VAL A CA 1
ATOM 7605 C C . VAL A 1 950 ? -43.231 -2.668 -2.110 1.00 85.88 950 VAL A C 1
ATOM 7607 O O . VAL A 1 950 ? -44.412 -2.884 -2.376 1.00 85.88 950 VAL A O 1
ATOM 7610 N N . GLY A 1 951 ? -42.761 -1.444 -1.845 1.00 84.88 951 GLY A N 1
ATOM 7611 C CA . GLY A 1 951 ? -43.605 -0.250 -1.770 1.00 84.88 951 GLY A CA 1
ATOM 7612 C C . GLY A 1 951 ? -42.924 1.011 -2.276 1.00 84.88 951 GLY A C 1
ATOM 7613 O O . GLY A 1 951 ? -41.718 1.197 -2.101 1.00 84.88 951 GLY A O 1
ATOM 7614 N N . LYS A 1 952 ? -43.697 1.888 -2.924 1.00 88.12 952 LYS A N 1
ATOM 7615 C CA . LYS A 1 952 ? -43.188 3.106 -3.572 1.00 88.12 952 LYS A CA 1
ATOM 7616 C C . LYS A 1 952 ? -44.214 4.226 -3.499 1.00 88.12 952 LYS A C 1
ATOM 7618 O O . LYS A 1 952 ? -45.149 4.275 -4.296 1.00 88.12 952 LYS A O 1
ATOM 7623 N N . HIS A 1 953 ? -43.989 5.162 -2.585 1.00 88.94 953 HIS A N 1
ATOM 7624 C CA . HIS A 1 953 ? -44.814 6.355 -2.438 1.00 88.94 953 HIS A CA 1
ATOM 7625 C C . HIS A 1 953 ? -44.113 7.575 -3.054 1.00 88.94 953 HIS A C 1
ATOM 7627 O O . HIS A 1 953 ? -42.902 7.748 -2.900 1.00 88.94 953 HIS A O 1
ATOM 7633 N N . ARG A 1 954 ? -44.863 8.449 -3.735 1.00 85.75 954 ARG A N 1
ATOM 7634 C CA . ARG A 1 954 ? -44.363 9.699 -4.332 1.00 85.75 954 ARG A CA 1
ATOM 7635 C C . ARG A 1 954 ? -45.240 10.867 -3.886 1.00 85.75 954 ARG A C 1
ATOM 7637 O O . ARG A 1 954 ? -46.449 10.806 -4.063 1.00 85.75 954 ARG A O 1
ATOM 7644 N N . LEU A 1 955 ? -44.621 11.932 -3.377 1.00 84.81 955 LEU A N 1
ATOM 7645 C CA . LEU A 1 955 ? -45.334 13.156 -3.004 1.00 84.81 955 LEU A CA 1
ATOM 7646 C C . LEU A 1 955 ? -45.929 13.840 -4.239 1.00 84.81 955 LEU A C 1
ATOM 7648 O O . LEU A 1 955 ? -45.225 14.089 -5.224 1.00 84.81 955 LEU A O 1
ATOM 7652 N N . ALA A 1 956 ? -47.206 14.202 -4.143 1.00 68.56 956 ALA A N 1
ATOM 7653 C CA . ALA A 1 956 ? -47.829 15.182 -5.021 1.00 68.56 956 ALA A CA 1
ATOM 7654 C C . ALA A 1 956 ? -47.420 16.611 -4.609 1.00 68.56 956 ALA A C 1
ATOM 7656 O O . ALA A 1 956 ? -47.096 16.871 -3.451 1.00 68.56 956 ALA A O 1
ATOM 7657 N N . GLY A 1 957 ? -47.456 17.547 -5.560 1.00 65.12 957 GLY A N 1
ATOM 7658 C CA . GLY A 1 957 ? -47.121 18.957 -5.328 1.00 65.12 957 GLY A CA 1
ATOM 7659 C C . GLY A 1 957 ? -45.648 19.314 -5.578 1.00 65.12 957 GLY A C 1
ATOM 7660 O O . GLY A 1 957 ? -44.721 18.525 -5.372 1.00 65.12 957 GLY A O 1
ATOM 7661 N N . VAL A 1 958 ? -45.421 20.541 -6.054 1.00 61.00 958 VAL A N 1
ATOM 7662 C CA . VAL A 1 958 ? -44.081 21.033 -6.429 1.00 61.00 958 VAL A CA 1
ATOM 7663 C C . VAL A 1 958 ? -43.277 21.459 -5.193 1.00 61.00 958 VAL A C 1
ATOM 7665 O O . VAL A 1 958 ? -42.094 21.141 -5.103 1.00 61.00 958 VAL A O 1
ATOM 7668 N N . SER A 1 959 ? -43.931 22.080 -4.211 1.00 70.44 959 SER A N 1
ATOM 7669 C CA . SER A 1 959 ? -43.361 22.648 -2.978 1.00 70.44 959 SER A CA 1
ATOM 7670 C C . SER A 1 959 ? -42.959 21.626 -1.906 1.00 70.44 959 SER A C 1
ATOM 7672 O O . SER A 1 959 ? -41.927 21.795 -1.265 1.00 70.44 959 SER A O 1
ATOM 7674 N N . CYS A 1 960 ? -43.750 20.572 -1.703 1.00 76.31 960 CYS A N 1
ATOM 7675 C CA . CYS A 1 960 ? -43.575 19.627 -0.594 1.00 76.31 960 CYS A CA 1
ATOM 7676 C C . CYS A 1 960 ? -42.426 18.622 -0.833 1.00 76.31 960 CYS A C 1
ATOM 7678 O O . CYS A 1 960 ? -42.313 18.067 -1.929 1.00 76.31 960 CYS A O 1
ATOM 7680 N N . SER A 1 961 ? -41.576 18.355 0.165 1.00 86.38 961 SER A N 1
ATOM 7681 C CA . SER A 1 961 ? -40.507 17.343 0.091 1.00 86.38 961 SER A CA 1
ATOM 7682 C C . SER A 1 961 ? -40.336 16.524 1.374 1.00 86.38 961 SER A C 1
ATOM 7684 O O . SER A 1 961 ? -40.748 16.951 2.449 1.00 86.38 961 SER A O 1
ATOM 7686 N N . TRP A 1 962 ? -39.712 15.345 1.277 1.00 88.38 962 TRP A N 1
ATOM 7687 C CA . TRP A 1 962 ? -39.401 14.495 2.436 1.00 88.38 962 TRP A CA 1
AT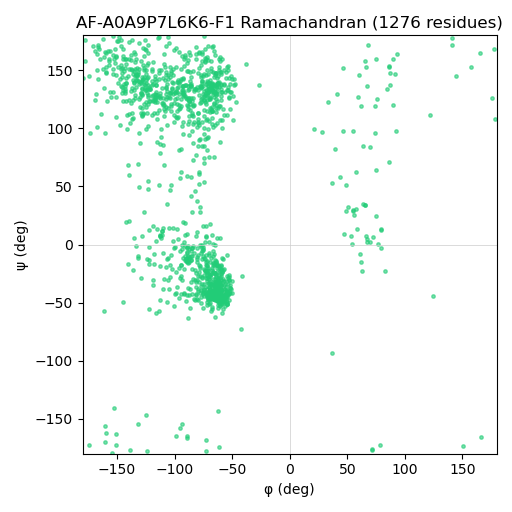OM 7688 C C . TRP A 1 962 ? -38.184 15.004 3.222 1.00 88.38 962 TRP A C 1
ATOM 7690 O O . TRP A 1 962 ? -37.080 15.148 2.681 1.00 88.38 962 TRP A O 1
ATOM 7700 N N . LYS A 1 963 ? -38.360 15.223 4.532 1.00 86.62 963 LYS A N 1
ATOM 7701 C CA . LYS A 1 963 ? -37.287 15.671 5.432 1.00 86.62 963 LYS A CA 1
ATOM 7702 C C . LYS A 1 963 ? -36.616 14.527 6.183 1.00 86.62 963 LYS A C 1
ATOM 7704 O O . LYS A 1 963 ? -35.390 14.494 6.248 1.00 86.62 963 LYS A O 1
ATOM 7709 N N . SER A 1 964 ? -37.395 13.605 6.745 1.00 88.38 964 SER A N 1
ATOM 7710 C CA . SER A 1 964 ? -36.894 12.515 7.589 1.00 88.38 964 SER A CA 1
ATOM 7711 C C . SER A 1 964 ? -37.864 11.335 7.619 1.00 88.38 964 SER A C 1
ATOM 7713 O O . SER A 1 964 ? -39.048 11.501 7.317 1.00 88.38 964 SER A O 1
ATOM 7715 N N . LEU A 1 965 ? -37.347 10.163 7.990 1.00 90.31 965 LEU A N 1
ATOM 7716 C CA . LEU A 1 965 ? -38.047 8.884 7.983 1.00 90.31 965 LEU A CA 1
ATOM 7717 C C . LEU A 1 965 ? -37.592 8.023 9.172 1.00 90.31 965 LEU A C 1
ATOM 7719 O O . LEU A 1 965 ? -36.390 7.872 9.424 1.00 90.31 965 LEU A O 1
ATOM 7723 N N . GLY A 1 966 ? -38.570 7.457 9.877 1.00 88.69 966 GLY A N 1
ATOM 7724 C CA . GLY A 1 966 ? -38.429 6.365 10.836 1.00 88.69 966 GLY A CA 1
ATOM 7725 C C . GLY A 1 966 ? -39.138 5.110 10.319 1.00 88.69 966 GLY A C 1
ATOM 7726 O O . GLY A 1 966 ? -40.110 5.209 9.569 1.00 88.69 966 GLY A O 1
ATOM 7727 N N . LEU A 1 967 ? -38.635 3.940 10.700 1.00 88.69 967 LEU A N 1
ATOM 7728 C CA . LEU A 1 967 ? -39.160 2.635 10.306 1.00 88.69 967 LEU A CA 1
ATOM 7729 C C . LEU A 1 967 ? -39.121 1.703 11.524 1.00 88.69 967 LEU A C 1
ATOM 7731 O O . LEU A 1 967 ? -38.062 1.545 12.128 1.00 88.69 967 LEU A O 1
ATOM 7735 N N . THR A 1 968 ? -40.268 1.135 11.887 1.00 86.94 968 THR A N 1
ATOM 7736 C CA . THR A 1 968 ? -40.398 0.042 12.864 1.00 86.94 968 THR A CA 1
ATOM 7737 C C . THR A 1 968 ? -40.697 -1.262 12.125 1.00 86.94 968 THR A C 1
ATOM 7739 O O . THR A 1 968 ? -40.897 -1.257 10.909 1.00 86.94 968 THR A O 1
ATOM 7742 N N . ASP A 1 969 ? -40.811 -2.373 12.850 1.00 82.25 969 ASP A N 1
ATOM 7743 C CA . ASP A 1 969 ? -41.234 -3.662 12.278 1.00 82.25 969 ASP A CA 1
ATOM 7744 C C . ASP A 1 969 ? -42.709 -3.654 11.793 1.00 82.25 969 ASP A C 1
ATOM 7746 O O . ASP A 1 969 ? -43.205 -4.636 11.245 1.00 82.25 969 ASP A O 1
ATOM 7750 N N . SER A 1 970 ? -43.472 -2.572 12.026 1.00 83.62 970 SER A N 1
ATOM 7751 C CA . SER A 1 970 ? -44.901 -2.476 11.661 1.00 83.62 970 SER A CA 1
ATOM 7752 C C . SER A 1 970 ? -45.333 -1.158 11.007 1.00 83.62 970 SER A C 1
ATOM 7754 O O . SER A 1 970 ? -46.332 -1.159 10.293 1.00 83.62 970 SER A O 1
ATOM 7756 N N . TYR A 1 971 ? -44.601 -0.055 11.191 1.00 87.88 971 TYR A N 1
ATOM 7757 C CA . TYR A 1 971 ? -44.966 1.255 10.644 1.00 87.88 971 TYR A CA 1
ATOM 7758 C C . TYR A 1 971 ? -43.776 1.985 10.025 1.00 87.88 971 TYR A C 1
ATOM 7760 O O . TYR A 1 971 ? -42.683 2.040 10.594 1.00 87.88 971 TYR A O 1
ATOM 7768 N N . LEU A 1 972 ? -44.031 2.664 8.908 1.00 89.69 972 LEU A N 1
ATOM 7769 C CA . LEU A 1 972 ? -43.141 3.680 8.355 1.00 89.69 972 LEU A CA 1
ATOM 7770 C C . LEU A 1 972 ? -43.727 5.059 8.661 1.00 89.69 972 LEU A C 1
ATOM 7772 O O . LEU A 1 972 ? -44.879 5.347 8.339 1.00 89.69 972 LEU A O 1
ATOM 7776 N N . VAL A 1 973 ? -42.921 5.923 9.276 1.00 90.69 973 VAL A N 1
ATOM 7777 C CA . VAL A 1 973 ? -43.309 7.283 9.671 1.00 90.69 973 VAL A CA 1
ATOM 7778 C C . VAL A 1 973 ? -42.406 8.273 8.942 1.00 90.69 973 VAL A C 1
ATOM 7780 O O . VAL A 1 973 ? -41.184 8.195 9.063 1.00 90.69 973 VAL A O 1
ATOM 7783 N N . ALA A 1 974 ? -42.976 9.208 8.182 1.00 90.50 974 ALA A N 1
ATOM 7784 C CA . ALA A 1 974 ? -42.207 10.164 7.383 1.00 90.50 974 ALA A CA 1
ATOM 7785 C C . ALA A 1 974 ? -42.741 11.600 7.502 1.00 90.50 974 ALA A C 1
ATOM 7787 O O . ALA A 1 974 ? -43.947 11.829 7.490 1.00 90.50 974 ALA A O 1
ATOM 7788 N N . ALA A 1 975 ? -41.837 12.578 7.599 1.00 89.19 975 ALA A N 1
ATOM 7789 C CA . ALA A 1 975 ? -42.175 13.992 7.802 1.00 89.19 975 ALA A CA 1
ATOM 7790 C C . ALA A 1 975 ? -41.798 14.862 6.592 1.00 89.19 975 ALA A C 1
ATOM 7792 O O . ALA A 1 975 ? -40.745 14.653 5.975 1.00 89.19 975 ALA A O 1
ATOM 7793 N N . THR A 1 976 ? -42.638 15.851 6.269 1.00 87.06 976 THR A N 1
ATOM 7794 C CA . THR A 1 976 ? -42.468 16.727 5.096 1.00 87.06 976 THR A CA 1
ATOM 7795 C C . THR A 1 976 ? -41.830 18.095 5.418 1.00 87.06 976 THR A C 1
ATOM 7797 O O . THR A 1 976 ? -41.191 18.269 6.458 1.00 87.06 976 THR A O 1
ATOM 7800 N N . THR A 1 977 ? -41.922 19.059 4.492 1.00 71.50 977 THR A N 1
ATOM 7801 C CA . THR A 1 977 ? -41.251 20.378 4.535 1.00 71.50 977 THR A CA 1
ATOM 7802 C C . THR A 1 977 ? -42.141 21.565 4.147 1.00 71.50 977 THR A C 1
ATOM 7804 O O . THR A 1 977 ? -41.633 22.677 4.000 1.00 71.50 977 THR A O 1
ATOM 7807 N N . GLU A 1 978 ? -43.441 21.361 3.913 1.00 65.50 978 GLU A N 1
ATOM 7808 C CA . GLU A 1 978 ? -44.271 22.370 3.247 1.00 65.50 978 GLU A CA 1
ATOM 7809 C C . GLU A 1 978 ? -44.427 23.663 4.069 1.00 65.50 978 GLU A C 1
ATOM 7811 O O . GLU A 1 978 ? -44.774 23.652 5.249 1.00 65.50 978 GLU A O 1
ATOM 7816 N N . THR A 1 979 ? -44.215 24.807 3.410 1.00 55.31 979 THR A N 1
ATOM 7817 C CA . THR A 1 979 ? -44.089 26.149 4.014 1.00 55.31 979 THR A CA 1
ATOM 7818 C C . THR A 1 979 ? -45.345 26.686 4.711 1.00 55.31 979 THR A C 1
ATOM 7820 O O . THR A 1 979 ? -45.317 27.796 5.238 1.00 55.31 979 THR A O 1
ATOM 7823 N N . LYS A 1 980 ? -46.443 25.923 4.719 1.00 58.19 980 LYS A N 1
ATOM 7824 C CA . LYS A 1 980 ? -47.716 26.265 5.373 1.00 58.19 980 LYS A CA 1
ATOM 7825 C C . LYS A 1 980 ? -48.184 25.239 6.411 1.00 58.19 980 LYS A C 1
ATOM 7827 O O . LYS A 1 980 ? -49.098 25.547 7.169 1.00 58.19 980 LYS A O 1
ATOM 7832 N N . SER A 1 981 ? -47.598 24.040 6.454 1.00 68.31 981 SER A N 1
ATOM 7833 C CA . SER A 1 981 ? -48.049 22.947 7.326 1.00 68.31 981 SER A CA 1
ATOM 7834 C C . SER A 1 981 ? -47.035 21.805 7.359 1.00 68.31 981 SER A C 1
ATOM 7836 O O . SER A 1 981 ? -46.722 21.224 6.321 1.00 68.31 981 SER A O 1
ATOM 7838 N N . LEU A 1 982 ? -46.574 21.433 8.556 1.00 78.56 982 LEU A N 1
ATOM 7839 C CA . LEU A 1 982 ? -45.735 20.254 8.750 1.00 78.56 982 LEU A CA 1
ATOM 7840 C C . LEU A 1 982 ? -46.619 18.999 8.852 1.00 78.56 982 LEU A C 1
ATOM 7842 O O . LEU A 1 982 ? -47.269 18.771 9.875 1.00 78.56 982 LEU A O 1
ATOM 7846 N N . GLU A 1 983 ? -46.646 18.188 7.794 1.00 84.38 983 GLU A N 1
ATOM 7847 C CA . GLU A 1 983 ? -47.373 16.914 7.770 1.00 84.38 983 GLU A CA 1
ATOM 7848 C C . GLU A 1 983 ? -46.461 15.741 8.172 1.00 84.38 983 GLU A C 1
ATOM 7850 O O . GLU A 1 983 ? -45.333 15.605 7.687 1.00 84.38 983 GLU A O 1
ATOM 7855 N N . CYS A 1 984 ? -46.988 14.854 9.015 1.00 87.12 984 CYS A N 1
ATOM 7856 C CA . CYS A 1 984 ? -46.476 13.511 9.251 1.00 87.12 984 CYS A CA 1
ATOM 7857 C C . CYS A 1 984 ? -47.348 12.498 8.494 1.00 87.12 984 CYS A C 1
ATOM 7859 O O . CYS A 1 984 ? -48.575 12.577 8.544 1.00 87.12 984 CYS A O 1
ATOM 7861 N N . TYR A 1 985 ? -46.723 11.556 7.797 1.00 90.06 985 TYR A N 1
ATOM 7862 C CA . TYR A 1 985 ? -47.373 10.471 7.070 1.00 90.06 985 TYR A CA 1
ATOM 7863 C C . TYR A 1 985 ? -47.055 9.173 7.803 1.00 90.06 985 TYR A C 1
ATOM 7865 O O . TYR A 1 985 ? -45.878 8.842 7.970 1.00 90.06 985 TYR A O 1
ATOM 7873 N N . VAL A 1 986 ? -48.090 8.454 8.235 1.00 89.06 986 VAL A N 1
ATOM 7874 C CA . VAL A 1 986 ? -47.950 7.135 8.863 1.00 89.06 986 VAL A CA 1
ATOM 7875 C C . VAL A 1 986 ? -48.501 6.084 7.909 1.00 89.06 986 VAL A C 1
ATOM 7877 O O . VAL A 1 986 ? -49.673 6.137 7.535 1.00 89.06 986 VAL A O 1
ATOM 7880 N N . PHE A 1 987 ? -47.642 5.150 7.515 1.00 88.94 987 PHE A N 1
ATOM 7881 C CA . PHE A 1 987 ? -47.966 3.991 6.691 1.00 88.94 987 PHE A CA 1
ATOM 7882 C C . PHE A 1 987 ? -47.921 2.747 7.582 1.00 88.94 987 PHE A C 1
ATOM 7884 O O . PHE A 1 987 ? -46.919 2.529 8.267 1.00 88.94 987 PHE A O 1
ATOM 7891 N N . ASP A 1 988 ? -48.967 1.923 7.560 1.00 86.69 988 ASP A N 1
ATOM 7892 C CA . ASP A 1 988 ? -48.932 0.594 8.175 1.00 86.69 988 ASP A CA 1
ATOM 7893 C C . ASP A 1 988 ? -48.237 -0.374 7.207 1.00 86.69 988 ASP A C 1
ATOM 7895 O O . ASP A 1 988 ? -48.822 -0.826 6.223 1.00 86.69 988 ASP A O 1
ATOM 7899 N N . THR A 1 989 ? -46.962 -0.669 7.464 1.00 84.38 989 THR A N 1
ATOM 7900 C CA . THR A 1 989 ? -46.157 -1.581 6.638 1.00 84.38 989 THR A CA 1
ATOM 7901 C C . THR A 1 989 ? -46.354 -3.052 7.005 1.00 84.38 989 THR A C 1
ATOM 7903 O O . THR A 1 989 ? -45.765 -3.918 6.357 1.00 84.38 989 THR A O 1
ATOM 7906 N N . LYS A 1 990 ? -47.182 -3.355 8.013 1.00 82.06 990 LYS A N 1
ATOM 7907 C CA . LYS A 1 990 ? -47.601 -4.716 8.368 1.00 82.06 990 LYS A CA 1
ATOM 7908 C C . LYS A 1 990 ? -48.826 -5.147 7.559 1.00 82.06 990 LYS A C 1
ATOM 7910 O O . LYS A 1 990 ? -48.879 -6.293 7.119 1.00 82.06 990 LYS A O 1
ATOM 7915 N N . LEU A 1 991 ? -49.767 -4.230 7.329 1.00 79.94 991 LEU A N 1
ATOM 7916 C CA . LEU A 1 991 ? -50.962 -4.428 6.507 1.00 79.94 991 LEU A CA 1
ATOM 7917 C C . LEU A 1 991 ? -50.729 -4.072 5.028 1.00 79.94 991 LEU A C 1
ATOM 7919 O O . LEU A 1 991 ? -51.123 -4.846 4.157 1.00 79.94 991 LEU A O 1
ATOM 7923 N N . ASP A 1 992 ? -50.054 -2.956 4.723 1.00 81.12 992 ASP A N 1
ATOM 7924 C CA . ASP A 1 992 ? -49.756 -2.523 3.349 1.00 81.12 992 ASP A CA 1
ATOM 7925 C C . ASP A 1 992 ? -48.274 -2.172 3.136 1.00 81.12 992 ASP A C 1
ATOM 7927 O O . ASP A 1 992 ? -47.846 -1.012 3.136 1.00 81.12 992 ASP A O 1
ATOM 7931 N N . LYS A 1 993 ? -47.479 -3.195 2.803 1.00 80.44 993 LYS A N 1
ATOM 7932 C CA . LYS A 1 993 ? -46.096 -3.018 2.327 1.00 80.44 993 LYS A CA 1
ATOM 7933 C C . LYS A 1 993 ? -45.981 -2.168 1.047 1.00 80.44 993 LYS A C 1
ATOM 7935 O O . LYS A 1 993 ? -44.865 -1.783 0.705 1.00 80.44 993 LYS A O 1
ATOM 7940 N N . THR A 1 994 ? -47.075 -1.861 0.332 1.00 81.38 994 THR A N 1
ATOM 7941 C CA . THR A 1 994 ? -47.035 -1.124 -0.947 1.00 81.38 994 THR A CA 1
ATOM 7942 C C . THR A 1 994 ? -47.061 0.405 -0.815 1.00 81.38 994 THR A C 1
ATOM 7944 O O . THR A 1 994 ? -46.701 1.093 -1.778 1.00 81.38 994 THR A O 1
ATOM 7947 N N . LEU A 1 995 ? -47.373 0.936 0.378 1.00 85.75 995 LEU A N 1
ATOM 7948 C CA . LEU A 1 995 ? -47.461 2.371 0.712 1.00 85.75 995 LEU A CA 1
ATOM 7949 C C . LEU A 1 995 ? -48.589 3.143 -0.013 1.00 85.75 995 LEU A C 1
ATOM 7951 O O . LEU A 1 995 ? -48.437 4.325 -0.358 1.00 85.75 995 LEU A O 1
ATOM 7955 N N . ARG A 1 996 ? -49.718 2.471 -0.259 1.00 81.56 996 ARG A N 1
ATOM 7956 C CA . ARG A 1 996 ? -50.952 3.032 -0.833 1.00 81.56 996 ARG A CA 1
ATOM 7957 C C . ARG A 1 996 ? -51.911 3.514 0.249 1.00 81.56 996 ARG A C 1
ATOM 7959 O O . ARG A 1 996 ? -52.460 4.604 0.099 1.00 81.56 996 ARG A O 1
ATOM 7966 N N . THR A 1 997 ? -52.079 2.743 1.323 1.00 81.44 997 THR A N 1
ATOM 7967 C CA . THR A 1 997 ? -52.862 3.151 2.497 1.00 81.44 997 THR A CA 1
ATOM 7968 C C . THR A 1 997 ? -51.974 3.864 3.508 1.00 81.44 997 THR A C 1
ATOM 7970 O O . THR A 1 997 ? -50.944 3.331 3.921 1.00 81.44 997 THR A O 1
ATOM 7973 N N . TYR A 1 998 ? -52.363 5.069 3.917 1.00 86.06 998 TYR A N 1
ATOM 7974 C CA . TYR A 1 998 ? -51.655 5.852 4.933 1.00 86.06 998 TYR A CA 1
ATOM 7975 C C . TYR A 1 998 ? -52.575 6.905 5.540 1.00 86.06 998 TYR A C 1
ATOM 7977 O O . TYR A 1 998 ? -53.604 7.233 4.958 1.00 86.06 998 TYR A O 1
ATOM 7985 N N . SER A 1 999 ? -52.179 7.475 6.676 1.00 86.94 999 SER A N 1
ATOM 7986 C CA . SER A 1 999 ? -52.890 8.595 7.299 1.00 86.94 999 SER A CA 1
ATOM 7987 C C . SER A 1 999 ? -51.982 9.820 7.406 1.00 86.94 999 SER A C 1
ATOM 7989 O O . SER A 1 999 ? -50.802 9.716 7.758 1.00 86.94 999 SER A O 1
ATOM 7991 N N . LYS A 1 1000 ? -52.537 10.995 7.089 1.00 85.94 1000 LYS A N 1
ATOM 7992 C CA . LYS A 1 1000 ? -51.872 12.303 7.213 1.00 85.94 1000 LYS A CA 1
ATOM 7993 C C . LYS A 1 1000 ? -52.189 12.936 8.563 1.00 85.94 1000 LYS A C 1
ATOM 7995 O O . LYS A 1 1000 ? -53.354 13.059 8.931 1.00 85.94 1000 LYS A O 1
ATOM 8000 N N . ILE A 1 1001 ? -51.164 13.379 9.285 1.00 86.56 1001 ILE A N 1
ATOM 8001 C CA . ILE A 1 1001 ? -51.296 13.895 10.650 1.00 86.56 1001 ILE A CA 1
ATOM 8002 C C . ILE A 1 1001 ? -50.447 15.161 10.806 1.00 86.56 1001 ILE A C 1
ATOM 8004 O O . ILE A 1 1001 ? -49.220 15.110 10.764 1.00 86.56 1001 ILE A O 1
ATOM 8008 N N . SER A 1 1002 ? -51.095 16.311 10.997 1.00 84.06 1002 SER A N 1
ATOM 8009 C CA . SER A 1 1002 ? -50.410 17.595 11.202 1.00 84.06 1002 SER A CA 1
ATOM 8010 C C . SER A 1 1002 ? -49.661 17.633 12.539 1.00 84.06 1002 SER A C 1
ATOM 8012 O O . SER A 1 1002 ? -50.216 17.271 13.582 1.00 84.06 1002 SER A O 1
ATOM 8014 N N . LEU A 1 1003 ? -48.414 18.106 12.515 1.00 83.31 1003 LEU A N 1
ATOM 8015 C CA . LEU A 1 1003 ? -47.576 18.313 13.701 1.00 83.31 1003 LEU A CA 1
ATOM 8016 C C . LEU A 1 1003 ? -47.722 19.753 14.246 1.00 83.31 1003 LEU A C 1
ATOM 8018 O O . LEU A 1 1003 ? -48.055 20.661 13.484 1.00 83.31 1003 LEU A O 1
ATOM 8022 N N . PRO A 1 1004 ? -47.497 19.991 15.556 1.00 75.50 1004 PRO A N 1
ATOM 8023 C CA . PRO A 1 1004 ? -47.886 21.247 16.215 1.00 75.50 1004 PRO A CA 1
ATOM 8024 C C . PRO A 1 1004 ? -47.014 22.473 15.890 1.00 75.50 1004 PRO A C 1
ATOM 8026 O O . PRO A 1 1004 ? -47.410 23.588 16.217 1.00 75.50 1004 PRO A O 1
ATOM 8029 N N . TYR A 1 1005 ? -45.851 22.297 15.254 1.00 74.69 1005 TYR A N 1
ATOM 8030 C CA . TYR A 1 1005 ? -44.949 23.386 14.859 1.00 74.69 1005 TYR A CA 1
ATOM 8031 C C . TYR A 1 1005 ? -44.489 23.229 13.408 1.00 74.69 1005 TYR A C 1
ATOM 8033 O O . TYR A 1 1005 ? -44.366 22.116 12.907 1.00 74.69 1005 TYR A O 1
ATOM 8041 N N . PHE A 1 1006 ? -44.181 24.347 12.744 1.00 67.69 1006 PHE A N 1
ATOM 8042 C CA . PHE A 1 1006 ? -43.686 24.355 11.360 1.00 67.69 1006 PHE A CA 1
ATOM 8043 C C . PHE A 1 1006 ? -42.213 23.935 11.237 1.00 67.69 1006 PHE A C 1
ATOM 8045 O O . PHE A 1 1006 ? -41.797 23.412 10.204 1.00 67.69 1006 PHE A O 1
ATOM 8052 N N . GLY A 1 1007 ? -41.405 24.164 12.277 1.00 74.69 1007 GLY A N 1
ATOM 8053 C CA . GLY A 1 1007 ? -40.006 23.757 12.299 1.00 74.69 1007 GLY A CA 1
ATOM 8054 C C . GLY A 1 1007 ? -39.847 22.294 12.708 1.00 74.69 1007 GLY A C 1
ATOM 8055 O O . GLY A 1 1007 ? -40.376 21.849 13.723 1.00 74.69 1007 GLY A O 1
ATOM 8056 N N . PHE A 1 1008 ? -39.055 21.560 11.933 1.00 82.38 1008 PHE A N 1
ATOM 8057 C CA . PHE A 1 1008 ? -38.700 20.159 12.164 1.00 82.38 1008 PHE A CA 1
ATOM 8058 C C . PHE A 1 1008 ? -37.181 19.998 12.104 1.00 82.38 1008 PHE A C 1
ATOM 8060 O O . PHE A 1 1008 ? -36.552 20.573 11.210 1.00 82.38 1008 PHE A O 1
ATOM 8067 N N . TYR A 1 1009 ? -36.605 19.163 12.967 1.00 83.19 1009 TYR A N 1
ATOM 8068 C CA . TYR A 1 1009 ? -35.183 18.814 12.957 1.00 83.19 1009 TYR A CA 1
ATOM 8069 C C . TYR A 1 1009 ? -34.938 17.325 12.676 1.00 83.19 1009 TYR A C 1
ATOM 8071 O O . TYR A 1 1009 ? -34.303 16.997 11.675 1.00 83.19 1009 TYR A O 1
ATOM 8079 N N . SER A 1 1010 ? -35.476 16.428 13.510 1.00 86.06 1010 SER A N 1
ATOM 8080 C CA . SER A 1 1010 ? -35.242 14.978 13.420 1.00 86.06 1010 SER A CA 1
ATOM 8081 C C . SER A 1 1010 ? -36.468 14.170 13.852 1.00 86.06 1010 SER A C 1
ATOM 8083 O O . SER A 1 1010 ? -37.268 14.652 14.650 1.00 86.06 1010 SER A O 1
ATOM 8085 N N . LEU A 1 1011 ? -36.594 12.939 13.350 1.00 89.12 1011 LEU A N 1
ATOM 8086 C CA . LEU A 1 1011 ? -37.612 11.948 13.710 1.00 89.12 1011 LEU A CA 1
ATOM 8087 C C . LEU A 1 1011 ? -36.919 10.631 14.068 1.00 89.12 1011 LEU A C 1
ATOM 8089 O O . LEU A 1 1011 ? -35.979 10.206 13.395 1.00 89.12 1011 LEU A O 1
ATOM 8093 N N . THR A 1 1012 ? -37.437 9.973 15.097 1.00 89.06 1012 THR A N 1
ATOM 8094 C CA . THR A 1 1012 ? -37.135 8.593 15.455 1.00 89.06 1012 THR A CA 1
ATOM 8095 C C . THR A 1 1012 ? -38.421 7.867 15.863 1.00 89.06 1012 THR A C 1
ATOM 8097 O O . THR A 1 1012 ? -39.448 8.493 16.143 1.00 89.06 1012 THR A O 1
ATOM 8100 N N . VAL A 1 1013 ? -38.376 6.542 15.872 1.00 88.69 1013 VAL A N 1
ATOM 8101 C CA . VAL A 1 1013 ? -39.493 5.653 16.215 1.00 88.69 1013 VAL A CA 1
ATOM 8102 C C . VAL A 1 1013 ? -38.981 4.552 17.136 1.00 88.69 1013 VAL A C 1
ATOM 8104 O O . VAL A 1 1013 ? -37.804 4.200 17.064 1.00 88.69 1013 VAL A O 1
ATOM 8107 N N . SER A 1 1014 ? -39.827 4.042 18.029 1.00 85.69 1014 SER A N 1
ATOM 8108 C CA . SER A 1 1014 ? -39.441 2.945 18.920 1.00 85.69 1014 SER A CA 1
ATOM 8109 C C . SER A 1 1014 ? -39.310 1.650 18.119 1.00 85.69 1014 SER A C 1
ATOM 8111 O O . SER A 1 1014 ? -40.263 1.336 17.407 1.00 85.69 1014 SER A O 1
ATOM 8113 N N . PRO A 1 1015 ? -38.213 0.885 18.255 1.00 71.81 1015 PRO A N 1
ATOM 8114 C CA . PRO A 1 1015 ? -37.962 -0.335 17.495 1.00 71.81 1015 PRO A CA 1
ATOM 8115 C C . PRO A 1 1015 ? -39.179 -1.263 17.316 1.00 71.81 1015 PRO A C 1
ATOM 8117 O O . PRO A 1 1015 ? -39.767 -1.307 16.237 1.00 71.81 1015 PRO A O 1
ATOM 8120 N N . ASN A 1 1016 ? -39.595 -1.950 18.378 1.00 64.44 1016 ASN A N 1
ATOM 8121 C CA . ASN A 1 1016 ? -40.551 -3.059 18.302 1.00 64.44 1016 ASN A CA 1
ATOM 8122 C C . ASN A 1 1016 ? -42.001 -2.640 18.636 1.00 64.44 1016 ASN A C 1
ATOM 8124 O O . ASN A 1 1016 ? -42.829 -3.492 18.959 1.00 64.44 1016 ASN A O 1
ATOM 8128 N N . GLN A 1 1017 ? -42.305 -1.336 18.691 1.00 65.88 1017 GLN A N 1
ATOM 8129 C CA . GLN A 1 1017 ? -43.545 -0.820 19.294 1.00 65.88 1017 GLN A CA 1
ATOM 8130 C C . GLN A 1 1017 ? -44.108 0.418 18.572 1.00 65.88 1017 GLN A C 1
ATOM 8132 O O . GLN A 1 1017 ? -43.455 1.049 17.741 1.00 65.88 1017 GLN A O 1
ATOM 8137 N N . ASN A 1 1018 ? -45.345 0.781 18.915 1.00 77.19 1018 ASN A N 1
ATOM 8138 C CA . ASN A 1 1018 ? -46.128 1.835 18.274 1.00 77.19 1018 ASN A CA 1
ATOM 8139 C C . ASN A 1 1018 ? -45.791 3.261 18.777 1.00 77.19 1018 ASN A C 1
ATOM 8141 O O . ASN A 1 1018 ? -46.712 4.016 19.073 1.00 77.19 1018 ASN A O 1
ATOM 8145 N N . ALA A 1 1019 ? -44.529 3.677 18.917 1.00 86.44 1019 ALA A N 1
ATOM 8146 C CA . ALA A 1 1019 ? -44.206 5.037 19.380 1.00 86.44 1019 ALA A CA 1
ATOM 8147 C C . ALA A 1 1019 ? -43.290 5.821 18.434 1.00 86.44 1019 ALA A C 1
ATOM 8149 O O . ALA A 1 1019 ? -42.437 5.271 17.736 1.00 86.44 1019 ALA A O 1
ATOM 8150 N N . MET A 1 1020 ? -43.457 7.144 18.444 1.00 89.44 1020 MET A N 1
ATOM 8151 C CA . MET A 1 1020 ? -42.630 8.089 17.698 1.00 89.44 1020 MET A CA 1
ATOM 8152 C C . MET A 1 1020 ? -42.191 9.268 18.566 1.00 89.44 1020 MET A C 1
ATOM 8154 O O . MET A 1 1020 ? -42.937 9.749 19.423 1.00 89.44 1020 MET A O 1
ATOM 8158 N N . ALA A 1 1021 ? -40.989 9.772 18.291 1.00 89.06 1021 ALA A N 1
ATOM 8159 C CA . ALA A 1 1021 ? -40.448 10.984 18.888 1.00 89.06 1021 ALA A CA 1
ATOM 8160 C C . ALA A 1 1021 ? -39.804 11.851 17.802 1.00 89.06 1021 ALA A C 1
ATOM 8162 O O . ALA A 1 1021 ? -39.022 11.362 16.986 1.00 89.06 1021 ALA A O 1
ATOM 8163 N N . CYS A 1 1022 ? -40.098 13.148 17.781 1.00 88.56 1022 CYS A N 1
ATOM 8164 C CA . CYS A 1 1022 ? -39.436 14.083 16.879 1.00 88.56 1022 CYS A CA 1
ATOM 8165 C C . CYS A 1 1022 ? -38.981 15.352 17.598 1.00 88.56 1022 CYS A C 1
ATOM 8167 O O . CYS A 1 1022 ? -39.623 15.841 18.526 1.00 88.56 1022 CYS A O 1
ATOM 8169 N N . ILE A 1 1023 ? -37.847 15.886 17.150 1.00 88.75 1023 ILE A N 1
ATOM 8170 C CA . ILE A 1 1023 ? -37.377 17.208 17.550 1.00 88.75 1023 ILE A CA 1
ATOM 8171 C C . ILE A 1 1023 ? -38.006 18.211 16.594 1.00 88.75 1023 ILE A C 1
ATOM 8173 O O . ILE A 1 1023 ? -37.679 18.252 15.403 1.00 88.75 1023 ILE A O 1
ATOM 8177 N N . LEU A 1 1024 ? -38.919 19.006 17.131 1.00 87.81 1024 LEU A N 1
ATOM 8178 C CA . LEU A 1 1024 ? -39.494 20.170 16.482 1.00 87.81 1024 LEU A CA 1
ATOM 8179 C C . LEU A 1 1024 ? -38.682 21.415 16.851 1.00 87.81 1024 LEU A C 1
ATOM 8181 O O . LEU A 1 1024 ? -37.957 21.433 17.846 1.00 87.81 1024 LEU A O 1
ATOM 8185 N N . SER A 1 1025 ? -38.801 22.454 16.031 1.00 84.44 1025 SER A N 1
ATOM 8186 C CA . SER A 1 1025 ? -38.092 23.719 16.207 1.00 84.44 1025 SER A CA 1
ATOM 8187 C C . SER A 1 1025 ? -39.068 24.888 16.151 1.00 84.44 1025 SER A C 1
ATOM 8189 O O . SER A 1 1025 ? -39.927 24.948 15.268 1.00 84.44 1025 SER A O 1
ATOM 8191 N N . SER A 1 1026 ? -38.933 25.824 17.085 1.00 81.75 1026 SER A N 1
ATOM 8192 C CA . SER A 1 1026 ? -39.703 27.067 17.110 1.00 81.75 1026 SER A CA 1
ATOM 8193 C C . SER A 1 1026 ? -38.782 28.208 17.526 1.00 81.75 1026 SER A C 1
ATOM 8195 O O . SER A 1 1026 ? -38.279 28.221 18.646 1.00 81.75 1026 SER A O 1
ATOM 8197 N N . ASN A 1 1027 ? -38.505 29.139 16.606 1.00 80.12 1027 ASN A N 1
ATOM 8198 C CA . ASN A 1 1027 ? -37.527 30.222 16.794 1.00 80.12 1027 ASN A CA 1
ATOM 8199 C C . ASN A 1 1027 ? -36.170 29.707 17.333 1.00 80.12 1027 ASN A C 1
ATOM 8201 O O . ASN A 1 1027 ? -35.670 30.179 18.351 1.00 80.12 1027 ASN A O 1
ATOM 8205 N N . ASP A 1 1028 ? -35.628 28.682 16.665 1.00 80.06 1028 ASP A N 1
ATOM 8206 C CA . ASP A 1 1028 ? -34.438 27.886 17.026 1.00 80.06 1028 ASP A CA 1
ATOM 8207 C C . ASP A 1 1028 ? -34.497 27.102 18.358 1.00 80.06 1028 ASP A C 1
ATOM 8209 O O . ASP A 1 1028 ? -33.662 26.224 18.571 1.00 80.06 1028 ASP A O 1
ATOM 8213 N N . ARG A 1 1029 ? -35.502 27.273 19.225 1.00 85.00 1029 ARG A N 1
ATOM 8214 C CA . ARG A 1 1029 ? -35.666 26.391 20.398 1.00 85.00 1029 ARG A CA 1
ATOM 8215 C C . ARG A 1 1029 ? -36.038 24.972 19.981 1.00 85.00 1029 ARG A C 1
ATOM 8217 O O . ARG A 1 1029 ? -36.961 24.788 19.185 1.00 85.00 1029 ARG A O 1
ATOM 8224 N N . ALA A 1 1030 ? -35.353 23.984 20.553 1.00 88.38 1030 ALA A N 1
ATOM 8225 C CA . ALA A 1 1030 ? -35.641 22.568 20.353 1.00 88.38 1030 ALA A CA 1
ATOM 8226 C C . ALA A 1 1030 ? -36.755 22.083 21.297 1.00 88.38 1030 ALA A C 1
ATOM 8228 O O . ALA A 1 1030 ? -36.642 22.195 22.517 1.00 88.38 1030 ALA A O 1
ATOM 8229 N N . SER A 1 1031 ? -37.810 21.481 20.748 1.00 88.62 1031 SER A N 1
ATOM 8230 C CA . SER A 1 1031 ? -38.861 20.822 21.533 1.00 88.62 1031 SER A CA 1
ATOM 8231 C C . SER A 1 1031 ? -39.007 19.360 21.128 1.00 88.62 1031 SER A C 1
ATOM 8233 O O . SER A 1 1031 ? -39.177 19.045 19.952 1.00 88.62 1031 SER A O 1
ATOM 8235 N N . LEU A 1 1032 ? -38.976 18.467 22.111 1.00 88.00 1032 LEU A N 1
ATOM 8236 C CA . LEU A 1 1032 ? -39.256 17.047 21.952 1.00 88.00 1032 LEU A CA 1
ATOM 8237 C C . LEU A 1 1032 ? -40.775 16.833 21.909 1.00 88.00 1032 LEU A C 1
ATOM 8239 O O . LEU A 1 1032 ? -41.457 17.044 22.909 1.00 88.00 1032 LEU A O 1
ATOM 8243 N N . PHE A 1 1033 ? -41.302 16.406 20.764 1.00 88.56 1033 PHE A N 1
ATOM 8244 C CA . PHE A 1 1033 ? -42.670 15.906 20.621 1.00 88.56 1033 PHE A CA 1
ATOM 8245 C C . PHE A 1 1033 ? -42.662 14.376 20.658 1.00 88.56 1033 PHE A C 1
ATOM 8247 O O . PHE A 1 1033 ? -41.845 13.754 19.978 1.00 88.56 1033 PHE A O 1
ATOM 8254 N N . THR A 1 1034 ? -43.577 13.768 21.411 1.00 87.94 1034 THR A N 1
ATOM 8255 C CA . THR A 1 1034 ? -43.724 12.307 21.520 1.00 87.94 1034 THR A CA 1
ATOM 8256 C C . THR A 1 1034 ? -45.185 11.893 21.371 1.00 87.94 1034 THR A C 1
ATOM 8258 O O . THR A 1 1034 ? -46.091 12.634 21.757 1.00 87.94 1034 THR A O 1
ATOM 8261 N N . ALA A 1 1035 ? -45.432 10.729 20.767 1.00 87.06 1035 ALA A N 1
ATOM 8262 C CA . ALA A 1 1035 ? -46.778 10.199 20.554 1.00 87.06 1035 ALA A CA 1
ATOM 8263 C C . ALA A 1 1035 ? -46.782 8.674 20.366 1.00 87.06 1035 ALA A C 1
ATOM 8265 O O . ALA A 1 1035 ? -45.784 8.088 19.945 1.00 87.06 1035 ALA A O 1
ATOM 8266 N N . VAL A 1 1036 ? -47.941 8.063 20.620 1.00 86.12 1036 VAL A N 1
ATOM 8267 C CA . VAL A 1 1036 ? -48.233 6.643 20.370 1.00 86.12 1036 VAL A CA 1
ATOM 8268 C C . VAL A 1 1036 ? -49.119 6.519 19.123 1.00 86.12 1036 VAL A C 1
ATOM 8270 O O . VAL A 1 1036 ? -49.950 7.388 18.866 1.00 86.12 1036 VAL A O 1
ATOM 8273 N N . ILE A 1 1037 ? -48.925 5.469 18.328 1.00 85.81 1037 ILE A N 1
ATOM 8274 C CA . ILE A 1 1037 ? -49.624 5.177 17.070 1.00 85.81 1037 ILE A CA 1
ATOM 8275 C C . ILE A 1 1037 ? -50.757 4.177 17.353 1.00 85.81 1037 ILE A C 1
ATOM 8277 O O . ILE A 1 1037 ? -50.517 3.076 17.848 1.00 85.81 1037 ILE A O 1
ATOM 8281 N N . ASP A 1 1038 ? -51.993 4.564 17.047 1.00 79.00 1038 ASP A N 1
ATOM 8282 C CA . ASP A 1 1038 ? -53.216 3.829 17.381 1.00 79.00 1038 ASP A CA 1
ATOM 8283 C C . ASP A 1 1038 ? -54.040 3.511 16.122 1.00 79.00 1038 ASP A C 1
ATOM 8285 O O . ASP A 1 1038 ? -54.104 4.313 15.183 1.00 79.00 1038 ASP A O 1
ATOM 8289 N N . THR A 1 1039 ? -54.667 2.336 16.119 1.00 64.12 1039 THR A N 1
ATOM 8290 C CA . THR A 1 1039 ? -55.383 1.732 14.983 1.00 64.12 1039 THR A CA 1
ATOM 8291 C C . THR A 1 1039 ? -56.764 1.173 15.351 1.00 64.12 1039 THR A C 1
ATOM 8293 O O . THR A 1 1039 ? -57.482 0.703 14.469 1.00 64.12 1039 THR A O 1
ATOM 8296 N N . ASN A 1 1040 ? -57.188 1.239 16.621 1.00 54.38 1040 ASN A N 1
ATOM 8297 C CA . ASN A 1 1040 ? -58.495 0.716 17.036 1.00 54.38 1040 ASN A CA 1
ATOM 8298 C C . ASN A 1 1040 ? -59.641 1.684 16.693 1.00 54.38 1040 ASN A C 1
ATOM 8300 O O . ASN A 1 1040 ? -59.861 2.683 17.381 1.00 54.38 1040 ASN A O 1
ATOM 8304 N N . LEU A 1 1041 ? -60.418 1.360 15.656 1.00 47.59 1041 LEU A N 1
ATOM 8305 C CA . LEU A 1 1041 ? -61.650 2.074 15.306 1.00 47.59 1041 LEU A CA 1
ATOM 8306 C C . LEU A 1 1041 ? -62.888 1.426 15.942 1.00 47.59 1041 LEU A C 1
ATOM 8308 O O . LEU A 1 1041 ? -63.510 0.539 15.358 1.00 47.59 1041 LEU A O 1
ATOM 8312 N N . SER A 1 1042 ? -63.295 1.954 17.096 1.00 36.06 1042 SER A N 1
ATOM 8313 C CA . SER A 1 1042 ? -64.664 1.811 17.602 1.00 36.06 1042 SER A CA 1
ATOM 8314 C C . SER A 1 1042 ? -65.500 3.034 17.203 1.00 36.06 1042 SER A C 1
ATOM 8316 O O . SER A 1 1042 ? -65.220 4.145 17.643 1.00 36.06 1042 SER A O 1
ATOM 8318 N N . GLU A 1 1043 ? -66.537 2.781 16.401 1.00 32.56 1043 GLU A N 1
ATOM 8319 C CA . GLU A 1 1043 ? -67.601 3.690 15.926 1.00 32.56 1043 GLU A CA 1
ATOM 8320 C C . GLU A 1 1043 ? -67.241 4.850 14.949 1.00 32.56 1043 GLU A C 1
ATOM 8322 O O . GLU A 1 1043 ? -66.270 5.589 15.137 1.00 32.56 1043 GLU A O 1
ATOM 8327 N N . PRO A 1 1044 ? -68.060 5.070 13.891 1.00 40.12 1044 PRO A N 1
ATOM 8328 C CA . PRO A 1 1044 ? -67.841 6.122 12.896 1.00 40.12 1044 PRO A CA 1
ATOM 8329 C C . PRO A 1 1044 ? -68.488 7.464 13.290 1.00 40.12 1044 PRO A C 1
ATOM 8331 O O . PRO A 1 1044 ? -69.686 7.686 13.109 1.00 40.12 1044 PRO A O 1
ATOM 8334 N N . SER A 1 1045 ? -67.680 8.419 13.750 1.00 30.53 1045 SER A N 1
ATOM 8335 C CA . SER A 1 1045 ? -68.123 9.796 14.022 1.00 30.53 1045 SER A CA 1
ATOM 8336 C C . SER A 1 1045 ? -68.098 10.674 12.756 1.00 30.53 1045 SER A C 1
ATOM 8338 O O . SER A 1 1045 ? -67.056 11.204 12.390 1.00 30.53 1045 SER A O 1
ATOM 8340 N N . THR A 1 1046 ? -69.269 10.809 12.117 1.00 29.45 1046 THR A N 1
ATOM 8341 C CA . THR A 1 1046 ? -69.745 11.889 11.206 1.00 29.45 1046 THR A CA 1
ATOM 8342 C C . THR A 1 1046 ? -68.741 12.621 10.281 1.00 29.45 1046 THR A C 1
ATOM 8344 O O . THR A 1 1046 ? -67.856 13.323 10.771 1.00 29.45 1046 THR A O 1
ATOM 8347 N N . PRO A 1 1047 ? -68.945 12.627 8.944 1.00 32.97 1047 PRO A N 1
ATOM 8348 C CA . PRO A 1 1047 ? -68.067 13.344 8.017 1.00 32.97 1047 PRO A CA 1
ATOM 8349 C C . PRO A 1 1047 ? -68.237 14.872 8.090 1.00 32.97 1047 PRO A C 1
ATOM 8351 O O . PRO A 1 1047 ? -69.305 15.408 7.790 1.00 32.97 1047 PRO A O 1
ATOM 8354 N N . SER A 1 1048 ? -67.154 15.585 8.405 1.00 28.77 1048 SER A N 1
ATOM 8355 C CA . SER A 1 1048 ? -67.062 17.041 8.218 1.00 28.77 1048 SER A CA 1
ATOM 8356 C C . SER A 1 1048 ? -66.848 17.388 6.734 1.00 28.77 1048 SER A C 1
ATOM 8358 O O . SER A 1 1048 ? -66.085 16.696 6.057 1.00 28.77 1048 SER A O 1
ATOM 8360 N N . PRO A 1 1049 ? -67.476 18.454 6.202 1.00 34.28 1049 PRO A N 1
ATOM 8361 C CA . PRO A 1 1049 ? -67.428 18.760 4.775 1.00 34.28 1049 PRO A CA 1
ATOM 8362 C C . PRO A 1 1049 ? -66.072 19.340 4.353 1.00 34.28 1049 PRO A C 1
ATOM 8364 O O . PRO A 1 1049 ? -65.619 20.345 4.902 1.00 34.28 1049 PRO A O 1
ATOM 8367 N N . ILE A 1 1050 ? -65.459 18.753 3.322 1.00 31.70 1050 ILE A N 1
ATOM 8368 C CA . ILE A 1 1050 ? -64.300 19.331 2.628 1.00 31.70 1050 ILE A CA 1
ATOM 8369 C C . ILE A 1 1050 ? -64.770 19.898 1.286 1.00 31.70 1050 ILE A C 1
ATOM 8371 O O . ILE A 1 1050 ? -65.437 19.224 0.503 1.00 31.70 1050 ILE A O 1
ATOM 8375 N N . LEU A 1 1051 ? -64.440 21.167 1.052 1.00 29.67 1051 LEU A N 1
ATOM 8376 C CA . LEU A 1 1051 ? -64.821 21.919 -0.138 1.00 29.67 1051 LEU A CA 1
ATOM 8377 C C . LEU A 1 1051 ? -64.032 21.432 -1.366 1.00 29.67 1051 LEU A C 1
ATOM 8379 O O . LEU A 1 1051 ? -62.827 21.196 -1.276 1.00 29.67 1051 LEU A O 1
ATOM 8383 N N . PHE A 1 1052 ? -64.691 21.316 -2.521 1.00 31.47 1052 PHE A N 1
ATOM 8384 C CA . PHE A 1 1052 ? -64.021 20.963 -3.775 1.00 31.47 1052 PHE A CA 1
ATOM 8385 C C . PHE A 1 1052 ? -63.017 22.044 -4.201 1.00 31.47 1052 PHE A C 1
ATOM 8387 O O . PHE A 1 1052 ? -63.336 23.231 -4.232 1.00 31.47 1052 PHE A O 1
ATOM 8394 N N . SER A 1 1053 ? -61.830 21.606 -4.621 1.00 29.17 1053 SER A N 1
ATOM 8395 C CA . SER A 1 1053 ? -60.903 22.383 -5.444 1.00 29.17 1053 SER A CA 1
ATOM 8396 C C . SER A 1 1053 ? -60.312 21.443 -6.486 1.00 29.17 1053 SER A C 1
ATOM 8398 O O . SER A 1 1053 ? -59.482 20.594 -6.168 1.00 29.17 1053 SER A O 1
ATOM 8400 N N . GLU A 1 1054 ? -60.772 21.555 -7.728 1.00 32.53 1054 GLU A N 1
ATOM 8401 C CA . GLU A 1 1054 ? -60.345 20.672 -8.809 1.00 32.53 1054 GLU A CA 1
ATOM 8402 C C . GLU A 1 1054 ? -58.926 21.001 -9.289 1.00 32.53 1054 GLU A C 1
ATOM 8404 O O . GLU A 1 1054 ? -58.614 22.144 -9.616 1.00 32.53 1054 GLU A O 1
ATOM 8409 N N . THR A 1 1055 ? -58.079 19.981 -9.430 1.00 28.95 1055 THR A N 1
ATOM 8410 C CA . THR A 1 1055 ? -57.244 19.788 -10.630 1.00 28.95 1055 THR A CA 1
ATOM 8411 C C . THR A 1 1055 ? -56.648 18.378 -10.639 1.00 28.95 1055 THR A C 1
ATOM 8413 O O . THR A 1 1055 ? -56.295 17.826 -9.602 1.00 28.95 1055 THR A O 1
ATOM 8416 N N . SER A 1 1056 ? -56.558 17.777 -11.828 1.00 33.00 1056 SER A N 1
ATOM 8417 C CA . SER A 1 1056 ? -56.024 16.427 -12.076 1.00 33.00 1056 SER A CA 1
ATOM 8418 C C . SER A 1 1056 ? -54.668 16.182 -11.389 1.00 33.00 1056 SER A C 1
ATOM 8420 O O . SER A 1 1056 ? -53.758 16.997 -11.503 1.00 33.00 1056 SER A O 1
ATOM 8422 N N . SER A 1 1057 ? -54.440 15.025 -10.768 1.00 31.83 1057 SER A N 1
ATOM 8423 C CA . SER A 1 1057 ? -54.492 13.715 -11.438 1.00 31.83 1057 SER A CA 1
ATOM 8424 C C . SER A 1 1057 ? -54.878 12.562 -10.499 1.00 31.83 1057 SER A C 1
ATOM 8426 O O . SER A 1 1057 ? -54.698 12.641 -9.288 1.00 31.83 1057 SER A O 1
ATOM 8428 N N . ARG A 1 1058 ? -55.428 11.475 -11.066 1.00 43.06 1058 ARG A N 1
ATOM 8429 C CA . ARG A 1 1058 ? -55.840 10.285 -10.303 1.00 43.06 1058 ARG A CA 1
ATOM 8430 C C . ARG A 1 1058 ? -54.631 9.520 -9.750 1.00 43.06 1058 ARG A C 1
ATOM 8432 O O . ARG A 1 1058 ? -53.874 8.928 -10.515 1.00 43.06 1058 ARG A O 1
ATOM 8439 N N . GLN A 1 1059 ? -54.542 9.443 -8.427 1.00 44.47 1059 GLN A N 1
ATOM 8440 C CA . GLN A 1 1059 ? -53.991 8.296 -7.706 1.00 44.47 1059 GLN A CA 1
ATOM 8441 C C . GLN A 1 1059 ? -55.018 7.887 -6.651 1.00 44.47 1059 GLN A C 1
ATOM 8443 O O . GLN A 1 1059 ? -55.506 8.737 -5.908 1.00 44.47 1059 GLN A O 1
ATOM 8448 N N . ASP A 1 1060 ? -55.360 6.602 -6.608 1.00 47.91 1060 ASP A N 1
ATOM 8449 C CA . ASP A 1 1060 ? -56.387 6.078 -5.707 1.00 47.91 1060 ASP A CA 1
ATOM 8450 C C . ASP A 1 1060 ? -55.840 6.011 -4.271 1.00 47.91 1060 ASP A C 1
ATOM 8452 O O . ASP A 1 1060 ? -55.136 5.073 -3.895 1.00 47.91 1060 ASP A O 1
ATOM 8456 N N . TYR A 1 1061 ? -56.120 7.059 -3.494 1.00 63.16 1061 TYR A N 1
ATOM 8457 C CA . TYR A 1 1061 ? -55.783 7.171 -2.075 1.00 63.16 1061 TYR A CA 1
ATOM 8458 C C . TYR A 1 1061 ? -56.876 6.548 -1.203 1.00 63.16 1061 TYR A C 1
ATOM 8460 O O . TYR A 1 1061 ? -58.066 6.781 -1.418 1.00 63.16 1061 TYR A O 1
ATOM 8468 N N . GLN A 1 1062 ? -56.454 5.802 -0.184 1.00 67.88 1062 GLN A N 1
ATOM 8469 C CA . GLN A 1 1062 ? -57.306 5.285 0.882 1.00 67.88 1062 GLN A CA 1
ATOM 8470 C C . GLN A 1 1062 ? -56.654 5.635 2.224 1.00 67.88 1062 GLN A C 1
ATOM 8472 O O . GLN A 1 1062 ? -55.474 5.352 2.435 1.00 67.88 1062 GLN A O 1
ATOM 8477 N N . ASP A 1 1063 ? -57.412 6.276 3.115 1.00 78.44 1063 ASP A N 1
ATOM 8478 C CA . ASP A 1 1063 ? -56.947 6.587 4.469 1.00 78.44 1063 ASP A CA 1
ATOM 8479 C C . ASP A 1 1063 ? -56.855 5.298 5.295 1.00 78.44 1063 ASP A C 1
ATOM 8481 O O . ASP A 1 1063 ? -57.804 4.514 5.334 1.00 78.44 1063 ASP A O 1
ATOM 8485 N N . ALA A 1 1064 ? -55.722 5.086 5.963 1.00 76.81 1064 ALA A N 1
ATOM 8486 C CA . ALA A 1 1064 ? -55.506 3.936 6.840 1.00 76.81 1064 ALA A CA 1
ATOM 8487 C C . ALA A 1 1064 ? -56.208 4.065 8.212 1.00 76.81 1064 ALA A C 1
ATOM 8489 O O . ALA A 1 1064 ? -56.194 3.122 8.998 1.00 76.81 1064 ALA A O 1
ATOM 8490 N N . GLY A 1 1065 ? -56.805 5.222 8.528 1.00 77.25 1065 GLY A N 1
ATOM 8491 C CA . GLY A 1 1065 ? -57.518 5.473 9.788 1.00 77.25 1065 GLY A CA 1
ATOM 8492 C C . GLY A 1 1065 ? -56.625 5.619 11.029 1.00 77.25 1065 GLY A C 1
ATOM 8493 O O . GLY A 1 1065 ? -57.144 5.743 12.140 1.00 77.25 1065 GLY A O 1
ATOM 8494 N N . ILE A 1 1066 ? -55.301 5.633 10.850 1.00 82.12 1066 ILE A N 1
ATOM 8495 C CA . ILE A 1 1066 ? -54.289 5.643 11.911 1.00 82.12 1066 ILE A CA 1
ATOM 8496 C C . ILE A 1 1066 ? -54.295 6.995 12.631 1.00 82.12 1066 ILE A C 1
ATOM 8498 O O . ILE A 1 1066 ? -54.301 8.060 12.006 1.00 82.12 1066 ILE A O 1
ATOM 8502 N N . ARG A 1 1067 ? -54.247 6.979 13.967 1.00 83.81 1067 ARG A N 1
ATOM 8503 C CA . ARG A 1 1067 ? -54.269 8.193 14.798 1.00 83.81 1067 ARG A CA 1
ATOM 8504 C C . ARG A 1 1067 ? -53.095 8.223 15.768 1.00 83.81 1067 ARG A C 1
ATOM 8506 O O . ARG A 1 1067 ? -52.714 7.210 16.334 1.00 83.81 1067 ARG A O 1
ATOM 8513 N N . LEU A 1 1068 ? -52.554 9.418 16.019 1.00 83.69 1068 LEU A N 1
ATOM 8514 C CA . LEU A 1 1068 ? -51.626 9.624 17.133 1.00 83.69 1068 LEU A CA 1
ATOM 8515 C C . LEU A 1 1068 ? -52.396 9.866 18.436 1.00 83.69 1068 LEU A C 1
ATOM 8517 O O . LEU A 1 1068 ? -53.133 10.856 18.536 1.00 83.69 1068 LEU A O 1
ATOM 8521 N N . SER A 1 1069 ? -52.178 9.007 19.427 1.00 80.81 1069 SER A N 1
ATOM 8522 C CA . SER A 1 1069 ? -52.639 9.130 20.814 1.00 80.81 1069 SER A CA 1
ATOM 8523 C C . SER A 1 1069 ? -51.477 9.529 21.747 1.00 80.81 1069 SER A C 1
ATOM 8525 O O . SER A 1 1069 ? -50.336 9.690 21.310 1.00 80.81 1069 SER A O 1
ATOM 8527 N N . GLN A 1 1070 ? -51.778 9.803 23.024 1.00 77.81 1070 GLN A N 1
ATOM 8528 C CA . GLN A 1 1070 ? -50.812 10.191 24.075 1.00 77.81 1070 GLN A CA 1
ATOM 8529 C C . GLN A 1 1070 ? -49.819 11.324 23.709 1.00 77.81 1070 GLN A C 1
ATOM 8531 O O . GLN A 1 1070 ? -48.714 11.379 24.246 1.00 77.81 1070 GLN A O 1
ATOM 8536 N N . ARG A 1 1071 ? -50.210 12.243 22.812 1.00 86.06 1071 ARG A N 1
ATOM 8537 C CA . ARG A 1 1071 ? -49.344 13.315 22.286 1.00 86.06 1071 ARG A CA 1
ATOM 8538 C C . ARG A 1 1071 ? -48.832 14.226 23.406 1.00 86.06 1071 ARG A C 1
ATOM 8540 O O . ARG A 1 1071 ? -49.637 14.819 24.123 1.00 86.06 1071 ARG A O 1
ATOM 8547 N N . LYS A 1 1072 ? -47.514 14.385 23.512 1.00 83.12 1072 LYS A N 1
ATOM 8548 C CA . LYS A 1 1072 ? -46.836 15.258 24.484 1.00 83.12 1072 LYS A CA 1
ATOM 8549 C C . LYS A 1 1072 ? -45.753 16.092 23.809 1.00 83.12 1072 LYS A C 1
ATOM 8551 O O . LYS A 1 1072 ? -45.302 15.785 22.708 1.00 83.12 1072 LYS A O 1
ATOM 8556 N N . LEU A 1 1073 ? -45.374 17.180 24.473 1.00 85.75 1073 LEU A N 1
ATOM 8557 C CA . LEU A 1 1073 ? -44.408 18.160 23.991 1.00 85.75 1073 LEU A CA 1
ATOM 8558 C C . LEU A 1 1073 ? -43.607 18.707 25.180 1.00 85.75 1073 LEU A C 1
ATOM 8560 O O . LEU A 1 1073 ? -44.200 19.101 26.182 1.00 85.75 1073 LEU A O 1
ATOM 8564 N N . LEU A 1 1074 ? -42.281 18.728 25.064 1.00 85.50 1074 LEU A N 1
ATOM 8565 C CA . LEU A 1 1074 ? -41.339 19.123 26.114 1.00 85.50 1074 LEU A CA 1
ATOM 8566 C C . LEU A 1 1074 ? -40.272 20.067 25.527 1.00 85.50 1074 LEU A C 1
ATOM 8568 O O . LEU A 1 1074 ? -39.630 19.715 24.539 1.00 85.50 1074 LEU A O 1
ATOM 8572 N N . ASP A 1 1075 ? -40.068 21.255 26.109 1.00 83.19 1075 ASP A N 1
ATOM 8573 C CA . ASP A 1 1075 ? -38.946 22.139 25.735 1.00 83.19 1075 ASP A CA 1
ATOM 8574 C C . ASP A 1 1075 ? -37.637 21.552 26.298 1.00 83.19 1075 ASP A C 1
ATOM 8576 O O . ASP A 1 1075 ? -37.553 21.227 27.485 1.00 83.19 1075 ASP A O 1
ATOM 8580 N N . LEU A 1 1076 ? -36.619 21.396 25.447 1.00 83.62 1076 LEU A N 1
ATOM 8581 C CA . LEU A 1 1076 ? -35.298 20.890 25.840 1.00 83.62 1076 LEU A CA 1
ATOM 8582 C C . LEU A 1 1076 ? -34.374 21.997 26.378 1.00 83.62 1076 LEU A C 1
ATOM 8584 O O . LEU A 1 1076 ? -33.258 21.704 26.805 1.00 83.62 1076 LEU A O 1
ATOM 8588 N N . ASN A 1 1077 ? -34.825 23.257 26.366 1.00 83.56 1077 ASN A N 1
ATOM 8589 C CA . ASN A 1 1077 ? -34.089 24.449 26.794 1.00 83.56 1077 ASN A CA 1
ATOM 8590 C C . ASN A 1 1077 ? -32.733 24.639 26.083 1.00 83.56 1077 ASN A C 1
ATOM 8592 O O . ASN A 1 1077 ? -31.802 25.226 26.636 1.00 83.56 1077 ASN A O 1
ATOM 8596 N N . CYS A 1 1078 ? -32.619 24.168 24.838 1.00 84.94 1078 CYS A N 1
ATOM 8597 C CA . CYS A 1 1078 ? -31.417 24.286 24.015 1.00 84.94 1078 CYS A CA 1
ATOM 8598 C C . CYS A 1 1078 ? -31.735 24.736 22.578 1.00 84.94 1078 CYS A C 1
ATOM 8600 O O . CYS A 1 1078 ? -32.882 24.683 22.121 1.00 84.94 1078 CYS A O 1
ATOM 8602 N N . SER A 1 1079 ? -30.701 25.189 21.862 1.00 86.38 1079 SER A N 1
ATOM 8603 C CA . SER A 1 1079 ? -30.783 25.443 20.420 1.00 86.38 1079 SER A CA 1
ATOM 8604 C C . SER A 1 1079 ? -31.022 24.135 19.668 1.00 86.38 1079 SER A C 1
ATOM 8606 O O . SER A 1 1079 ? -30.467 23.087 20.007 1.00 86.38 1079 SER A O 1
ATOM 8608 N N . THR A 1 1080 ? -31.773 24.213 18.575 1.00 83.69 1080 THR A N 1
ATOM 8609 C CA . THR A 1 1080 ? -31.963 23.117 17.619 1.00 83.69 1080 THR A CA 1
ATOM 8610 C C . THR A 1 1080 ? -30.615 22.646 17.054 1.00 83.69 1080 THR A C 1
ATOM 8612 O O . THR A 1 1080 ? -30.437 21.463 16.780 1.00 83.69 1080 THR A O 1
ATOM 8615 N N . SER A 1 1081 ? -29.625 23.542 16.968 1.00 84.44 1081 SER A N 1
ATOM 8616 C CA . SER A 1 1081 ? -28.247 23.227 16.561 1.00 84.44 1081 SER A CA 1
ATOM 8617 C C . SER A 1 1081 ? -27.395 22.511 17.629 1.00 84.44 1081 SER A C 1
ATOM 8619 O O . SER A 1 1081 ? -26.298 22.037 17.317 1.00 84.44 1081 SER A O 1
ATOM 8621 N N . SER A 1 1082 ? -27.869 22.402 18.876 1.00 87.56 1082 SER A N 1
ATOM 8622 C CA . SER A 1 1082 ? -27.184 21.679 19.961 1.00 87.56 1082 SER A CA 1
ATOM 8623 C C . SER A 1 1082 ? -27.558 20.197 20.042 1.00 87.56 1082 SER A C 1
ATOM 8625 O O . SER A 1 1082 ? -26.859 19.449 20.720 1.00 87.56 1082 SER A O 1
ATOM 8627 N N . VAL A 1 1083 ? -28.632 19.746 19.388 1.00 88.12 1083 VAL A N 1
ATOM 8628 C CA . VAL A 1 1083 ? -29.052 18.336 19.426 1.00 88.12 1083 VAL A CA 1
ATOM 8629 C C . VAL A 1 1083 ? -28.269 17.535 18.382 1.00 88.12 1083 VAL A C 1
ATOM 8631 O O . VAL A 1 1083 ? -28.476 17.702 17.188 1.00 88.12 1083 VAL A O 1
ATOM 8634 N N . GLU A 1 1084 ? -27.373 16.649 18.812 1.00 89.06 1084 GLU A N 1
ATOM 8635 C CA . GLU A 1 1084 ? -26.546 15.834 17.906 1.00 89.06 1084 GLU A CA 1
ATOM 8636 C C . GLU A 1 1084 ? -27.260 14.544 17.460 1.00 89.06 1084 GLU A C 1
ATOM 8638 O O . GLU A 1 1084 ? -27.041 14.072 16.342 1.00 89.06 1084 GLU A O 1
ATOM 8643 N N . HIS A 1 1085 ? -28.105 13.962 18.323 1.00 90.44 1085 HIS A N 1
ATOM 8644 C CA . HIS A 1 1085 ? -28.787 12.687 18.069 1.00 90.44 1085 HIS A CA 1
ATOM 8645 C C . HIS A 1 1085 ? -30.075 12.525 18.892 1.00 90.44 1085 HIS A C 1
ATOM 8647 O O . HIS A 1 1085 ? -30.178 13.073 19.988 1.00 90.44 1085 HIS A O 1
ATOM 8653 N N . ILE A 1 1086 ? -31.022 11.718 18.395 1.00 90.56 1086 ILE A N 1
ATOM 8654 C CA . ILE A 1 1086 ? -32.187 11.219 19.144 1.00 90.56 1086 ILE A CA 1
ATOM 8655 C C . ILE A 1 1086 ? -32.517 9.773 18.730 1.00 90.56 1086 ILE A C 1
ATOM 8657 O O . ILE A 1 1086 ? -32.592 9.469 17.538 1.00 90.56 1086 ILE A O 1
ATOM 8661 N N . ALA A 1 1087 ? -32.755 8.906 19.713 1.00 89.81 1087 ALA A N 1
ATOM 8662 C CA . ALA A 1 1087 ? -33.178 7.516 19.551 1.00 89.81 1087 ALA A CA 1
ATOM 8663 C C . ALA A 1 1087 ? -34.325 7.182 20.523 1.00 89.81 1087 ALA A C 1
ATOM 8665 O O . ALA A 1 1087 ? -34.397 7.754 21.607 1.00 89.81 1087 ALA A O 1
ATOM 8666 N N . LEU A 1 1088 ? -35.203 6.248 20.153 1.00 86.38 1088 LEU A N 1
ATOM 8667 C CA . LEU A 1 1088 ? -36.124 5.584 21.082 1.00 86.38 1088 LEU A CA 1
ATOM 8668 C C . LEU A 1 1088 ? -35.627 4.156 21.333 1.00 86.38 1088 LEU A C 1
ATOM 8670 O O . LEU A 1 1088 ? -35.136 3.510 20.409 1.00 86.38 1088 LEU A O 1
ATOM 8674 N N . ARG A 1 1089 ? -35.764 3.675 22.571 1.00 81.44 1089 ARG A N 1
ATOM 8675 C CA . ARG A 1 1089 ? -35.461 2.293 22.978 1.00 81.44 1089 ARG A CA 1
ATOM 8676 C C . ARG A 1 1089 ? -36.740 1.465 23.069 1.00 81.44 1089 ARG A C 1
ATOM 8678 O O . ARG A 1 1089 ? -36.768 0.329 22.611 1.00 81.44 1089 ARG A O 1
ATOM 8685 N N . THR A 1 1090 ? -37.795 2.045 23.638 1.00 79.81 1090 THR A N 1
ATOM 8686 C CA . THR A 1 1090 ? -39.113 1.419 23.828 1.00 79.81 1090 THR A CA 1
ATOM 8687 C C . THR A 1 1090 ? -40.223 2.428 23.520 1.00 79.81 1090 THR A C 1
ATOM 8689 O O . THR A 1 1090 ? -39.957 3.560 23.116 1.00 79.81 1090 THR A O 1
ATOM 8692 N N . GLU A 1 1091 ? -41.479 2.031 23.703 1.00 76.56 1091 GLU A N 1
ATOM 8693 C CA . GLU A 1 1091 ? -42.641 2.927 23.654 1.00 76.56 1091 GLU A CA 1
ATOM 8694 C C . GLU A 1 1091 ? -42.667 4.002 24.754 1.00 76.56 1091 GLU A C 1
ATOM 8696 O O . GLU A 1 1091 ? -43.464 4.938 24.673 1.00 76.56 1091 GLU A O 1
ATOM 8701 N N . ASP A 1 1092 ? -41.837 3.852 25.792 1.00 81.88 1092 ASP A N 1
ATOM 8702 C CA . ASP A 1 1092 ? -41.722 4.808 26.891 1.00 81.88 1092 ASP A CA 1
ATOM 8703 C C . ASP A 1 1092 ? -40.357 5.505 26.886 1.00 81.88 1092 ASP A C 1
ATOM 8705 O O . ASP A 1 1092 ? -40.304 6.726 26.938 1.00 81.88 1092 ASP A O 1
ATOM 8709 N N . GLU A 1 1093 ? -39.252 4.766 26.763 1.00 84.44 1093 GLU A N 1
ATOM 8710 C CA . GLU A 1 1093 ? -37.891 5.293 26.921 1.00 84.44 1093 GLU A CA 1
ATOM 8711 C C . GLU A 1 1093 ? -37.216 5.699 25.605 1.00 84.44 1093 GLU A C 1
ATOM 8713 O O . GLU A 1 1093 ? -37.226 4.960 24.614 1.00 84.44 1093 GLU A O 1
ATOM 8718 N N . GLY A 1 1094 ? -36.485 6.813 25.641 1.00 87.44 1094 GLY A N 1
ATOM 8719 C CA . GLY A 1 1094 ? -35.551 7.214 24.592 1.00 87.44 1094 GLY A CA 1
ATOM 8720 C C . GLY A 1 1094 ? -34.371 8.039 25.095 1.00 87.44 1094 GLY A C 1
ATOM 8721 O O . GLY A 1 1094 ? -34.284 8.407 26.262 1.00 87.44 1094 GLY A O 1
ATOM 8722 N N . TYR A 1 1095 ? -33.451 8.344 24.184 1.00 90.12 1095 TYR A N 1
ATOM 8723 C CA . TYR A 1 1095 ? -32.192 9.029 24.463 1.00 90.12 1095 TYR A CA 1
ATOM 8724 C C . TYR A 1 1095 ? -31.954 10.183 23.489 1.00 90.12 1095 TYR A C 1
ATOM 8726 O O . TYR A 1 1095 ? -32.196 10.057 22.288 1.00 90.12 1095 TYR A O 1
ATOM 8734 N N . ILE A 1 1096 ? -31.419 11.296 23.990 1.00 90.25 1096 ILE A N 1
ATOM 8735 C CA . ILE A 1 1096 ? -30.994 12.459 23.197 1.00 90.25 1096 ILE A CA 1
ATOM 8736 C C . ILE A 1 1096 ? -29.533 12.767 23.530 1.00 90.25 1096 ILE A C 1
ATOM 8738 O O . ILE A 1 1096 ? -29.181 12.847 24.704 1.00 90.25 1096 ILE A O 1
ATOM 8742 N N . ILE A 1 1097 ? -28.691 12.990 22.518 1.00 91.25 1097 ILE A N 1
ATOM 8743 C CA . ILE A 1 1097 ? -27.356 13.572 22.719 1.00 91.25 1097 ILE A CA 1
ATOM 8744 C C . ILE A 1 1097 ? -27.452 15.081 22.497 1.00 91.25 1097 ILE A C 1
ATOM 8746 O O . ILE A 1 1097 ? -27.779 15.527 21.395 1.00 91.25 1097 ILE A O 1
ATOM 8750 N N . ILE A 1 1098 ? -27.136 15.865 23.527 1.00 89.38 1098 ILE A N 1
ATOM 8751 C CA . ILE A 1 1098 ? -27.071 17.329 23.471 1.00 89.38 1098 ILE A CA 1
ATOM 8752 C C . ILE A 1 1098 ? -25.618 17.773 23.654 1.00 89.38 1098 ILE A C 1
ATOM 8754 O O . ILE A 1 1098 ? -24.946 17.395 24.611 1.00 89.38 1098 ILE A O 1
ATOM 8758 N N . ARG A 1 1099 ? -25.125 18.607 22.743 1.00 87.50 1099 ARG A N 1
ATOM 8759 C CA . ARG A 1 1099 ? -23.836 19.290 22.840 1.00 87.50 1099 ARG A CA 1
ATOM 8760 C C . ARG A 1 1099 ? -23.973 20.490 23.781 1.00 87.50 1099 ARG A C 1
ATOM 8762 O O . ARG A 1 1099 ? -24.518 21.523 23.391 1.00 87.50 1099 ARG A O 1
ATOM 8769 N N . SER A 1 1100 ? -23.479 20.339 25.011 1.00 77.75 1100 SER A N 1
ATOM 8770 C CA . SER A 1 1100 ? -23.503 21.387 26.046 1.00 77.75 1100 SER A CA 1
ATOM 8771 C C . SER A 1 1100 ? -22.370 22.411 25.888 1.00 77.75 1100 SER A C 1
ATOM 8773 O O . SER A 1 1100 ? -22.500 23.538 26.356 1.00 77.75 1100 SER A O 1
ATOM 8775 N N . SER A 1 1101 ? -21.255 22.048 25.244 1.00 72.12 1101 SER A N 1
ATOM 8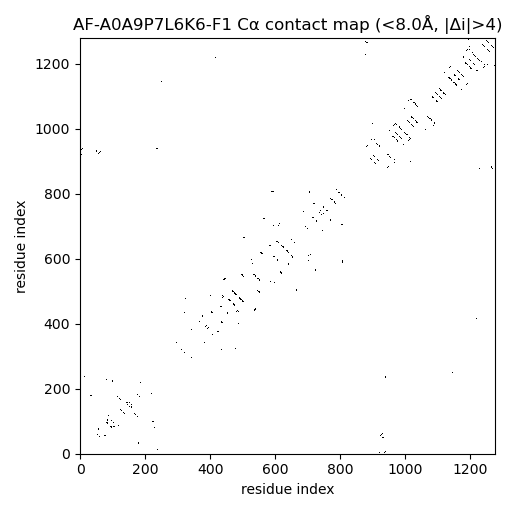776 C CA . SER A 1 1101 ? -20.125 22.958 24.988 1.00 72.12 1101 SER A CA 1
ATOM 8777 C C . SER A 1 1101 ? -19.313 22.519 23.757 1.00 72.12 1101 SER A C 1
ATOM 8779 O O . SER A 1 1101 ? -19.606 21.492 23.142 1.00 72.12 1101 SER A O 1
ATOM 8781 N N . ALA A 1 1102 ? -18.249 23.257 23.421 1.00 67.56 1102 ALA A N 1
ATOM 8782 C CA . ALA A 1 1102 ? -17.279 22.865 22.392 1.00 67.56 1102 ALA A CA 1
ATOM 8783 C C . ALA A 1 1102 ? -16.454 21.599 22.736 1.00 67.56 1102 ALA A C 1
ATOM 8785 O O . ALA A 1 1102 ? -15.736 21.095 21.878 1.00 67.56 1102 ALA A O 1
ATOM 8786 N N . SER A 1 1103 ? -16.552 21.075 23.962 1.00 69.38 1103 SER A N 1
ATOM 8787 C CA . SER A 1 1103 ? -15.835 19.880 24.438 1.00 69.38 1103 SER A CA 1
ATOM 8788 C C . SER A 1 1103 ? -16.683 18.994 25.366 1.00 69.38 1103 SER A C 1
ATOM 8790 O O . SER A 1 1103 ? -16.153 18.187 26.129 1.00 69.38 1103 SER A O 1
ATOM 8792 N N . THR A 1 1104 ? -18.014 19.125 25.350 1.00 79.12 1104 THR A N 1
ATOM 8793 C CA . THR A 1 1104 ? -18.897 18.381 26.268 1.00 79.12 1104 THR A CA 1
ATOM 8794 C C . THR A 1 1104 ? -20.177 17.939 25.574 1.00 79.12 1104 THR A C 1
ATOM 8796 O O . THR A 1 1104 ? -20.946 18.760 25.064 1.00 79.12 1104 THR A O 1
ATOM 8799 N N . LEU A 1 1105 ? -20.415 16.628 25.607 1.00 87.44 1105 LEU A N 1
ATOM 8800 C CA . LEU A 1 1105 ? -21.670 15.998 25.211 1.00 87.44 1105 LEU A CA 1
ATOM 8801 C C . LEU A 1 1105 ? -22.453 15.589 26.461 1.00 87.44 1105 LEU A C 1
ATOM 8803 O O . LEU A 1 1105 ? -21.872 15.293 27.502 1.00 87.44 1105 LEU A O 1
ATOM 8807 N N . SER A 1 1106 ? -23.769 15.532 26.331 1.00 87.19 1106 SER A N 1
ATOM 8808 C CA . SER A 1 1106 ? -24.699 15.143 27.385 1.00 87.19 1106 SER A CA 1
ATOM 8809 C C . SER A 1 1106 ? -25.659 14.098 26.836 1.00 87.19 1106 SER A C 1
ATOM 8811 O O . SER A 1 1106 ? -26.308 14.352 25.822 1.00 87.19 1106 SER A O 1
ATOM 8813 N N . LEU A 1 1107 ? -25.764 12.947 27.495 1.00 88.00 1107 LEU A N 1
ATOM 8814 C CA . LEU A 1 1107 ? -26.800 11.953 27.232 1.00 88.00 1107 LEU A CA 1
ATOM 8815 C C . LEU A 1 1107 ? -28.012 12.272 28.111 1.00 88.00 1107 LEU A C 1
ATOM 8817 O O . LEU A 1 1107 ? -27.907 12.267 29.335 1.00 88.00 1107 LEU A O 1
ATOM 8821 N N . CYS A 1 1108 ? -29.160 12.532 27.497 1.00 86.44 1108 CYS A N 1
ATOM 8822 C CA . CYS A 1 1108 ? -30.421 12.747 28.193 1.00 86.44 1108 CYS A CA 1
ATOM 8823 C C . CYS A 1 1108 ? -31.359 11.558 27.948 1.00 86.44 1108 CYS A C 1
ATOM 8825 O O . CYS A 1 1108 ? -31.845 11.393 26.829 1.00 86.44 1108 CYS A O 1
ATOM 8827 N N . LEU A 1 1109 ? -31.623 10.753 28.980 1.00 85.38 1109 LEU A N 1
ATOM 8828 C CA . LEU A 1 1109 ? -32.715 9.771 28.997 1.00 85.38 1109 LEU A CA 1
ATOM 8829 C C . LEU A 1 1109 ? -34.045 10.524 29.140 1.00 85.38 1109 LEU A C 1
ATOM 8831 O O . LEU A 1 1109 ? -34.158 11.401 29.997 1.00 85.38 1109 LEU A O 1
ATOM 8835 N N . PHE A 1 1110 ? -35.042 10.188 28.325 1.00 85.50 1110 PHE A N 1
ATOM 8836 C CA . PHE A 1 1110 ? -36.401 10.721 28.416 1.00 85.50 1110 PHE A CA 1
ATOM 8837 C C . PHE A 1 1110 ? -37.451 9.612 28.419 1.00 85.50 1110 PHE A C 1
ATOM 8839 O O . PHE A 1 1110 ? -37.212 8.514 27.918 1.00 85.50 1110 PHE A O 1
ATOM 8846 N N . THR A 1 1111 ? -38.629 9.938 28.948 1.00 80.69 1111 THR A N 1
ATOM 8847 C CA . THR A 1 1111 ? -39.799 9.051 29.024 1.00 80.69 1111 THR A CA 1
ATOM 8848 C C . THR A 1 1111 ? -41.037 9.656 28.347 1.00 80.69 1111 THR A C 1
ATOM 8850 O O . THR A 1 1111 ? -41.153 10.878 28.221 1.00 80.69 1111 THR A O 1
ATOM 8853 N N . ILE A 1 1112 ? -41.990 8.822 27.916 1.00 78.69 1112 ILE A N 1
ATOM 8854 C CA . ILE A 1 1112 ? -43.204 9.224 27.185 1.00 78.69 1112 ILE A CA 1
ATOM 8855 C C . ILE A 1 1112 ? -44.446 9.135 28.075 1.00 78.69 1112 ILE A C 1
ATOM 8857 O O . ILE A 1 1112 ? -45.211 10.101 28.154 1.00 78.69 1112 ILE A O 1
ATOM 8861 N N . ARG A 1 1113 ? -44.684 8.019 28.774 1.00 75.69 1113 ARG A N 1
ATOM 8862 C CA . ARG A 1 1113 ? -45.891 7.812 29.598 1.00 75.69 1113 ARG A CA 1
ATOM 8863 C C . ARG A 1 1113 ? -45.854 8.688 30.850 1.00 75.69 1113 ARG A C 1
ATOM 8865 O O . ARG A 1 1113 ? -46.818 9.413 31.103 1.00 75.69 1113 ARG A O 1
ATOM 8872 N N . GLN A 1 1114 ? -44.722 8.729 31.551 1.00 71.81 1114 GLN A N 1
ATOM 8873 C CA . GLN A 1 1114 ? -44.448 9.683 32.635 1.00 71.81 1114 GLN A CA 1
ATOM 8874 C C . GLN A 1 1114 ? -43.282 10.605 32.244 1.00 71.81 1114 GLN A C 1
ATOM 8876 O O . GLN A 1 1114 ? -42.143 10.258 32.541 1.00 71.81 1114 GLN A O 1
ATOM 8881 N N . PRO A 1 1115 ? -43.509 11.746 31.564 1.00 63.09 1115 PRO A N 1
ATOM 8882 C CA . PRO A 1 1115 ? -42.434 12.531 30.957 1.00 63.09 1115 PRO A CA 1
ATOM 8883 C C . PRO A 1 1115 ? -41.462 13.111 31.993 1.00 63.09 1115 PRO A C 1
ATOM 8885 O O . PRO A 1 1115 ? -41.816 13.982 32.787 1.00 63.09 1115 PRO A O 1
ATOM 8888 N N . ARG A 1 1116 ? -40.220 12.630 31.946 1.00 69.56 1116 ARG A N 1
ATOM 8889 C CA . ARG A 1 1116 ? -39.061 13.098 32.715 1.00 69.56 1116 ARG A CA 1
ATOM 8890 C C . ARG A 1 1116 ? -37.852 13.207 31.779 1.00 69.56 1116 ARG A C 1
ATOM 8892 O O . ARG A 1 1116 ? -37.887 12.696 30.661 1.00 69.56 1116 ARG A O 1
ATOM 8899 N N . LEU A 1 1117 ? -36.796 13.884 32.232 1.00 77.38 1117 LEU A N 1
ATOM 8900 C CA . LEU A 1 1117 ? -35.547 14.059 31.487 1.00 77.38 1117 LEU A CA 1
ATOM 8901 C C . LEU A 1 1117 ? -34.355 13.957 32.453 1.00 77.38 1117 LEU A C 1
ATOM 8903 O O . LEU A 1 1117 ? -34.177 14.831 33.300 1.00 77.38 1117 LEU A O 1
ATOM 8907 N N . VAL A 1 1118 ? -33.550 12.900 32.338 1.00 79.75 1118 VAL A N 1
ATOM 8908 C CA . VAL A 1 1118 ? -32.379 12.635 33.195 1.00 79.75 1118 VAL A CA 1
ATOM 8909 C C . VAL A 1 1118 ? -31.106 12.857 32.380 1.00 79.75 1118 VAL A C 1
ATOM 8911 O O . VAL A 1 1118 ? -30.863 12.145 31.408 1.00 79.75 1118 VAL A O 1
ATOM 8914 N N . LYS A 1 1119 ? -30.303 13.861 32.756 1.00 82.38 1119 LYS A N 1
ATOM 8915 C CA . LYS A 1 1119 ? -29.094 14.298 32.033 1.00 82.38 1119 LYS A CA 1
ATOM 8916 C C . LYS A 1 1119 ? -27.824 13.735 32.674 1.00 82.38 1119 LYS A C 1
ATOM 8918 O O . LYS A 1 1119 ? -27.569 13.985 33.847 1.00 82.38 1119 LYS A O 1
ATOM 8923 N N . GLN A 1 1120 ? -27.005 13.058 31.875 1.00 83.94 1120 GLN A N 1
ATOM 8924 C CA . GLN A 1 1120 ? -25.682 12.549 32.231 1.00 83.94 1120 GLN A CA 1
ATOM 8925 C C . GLN A 1 1120 ? -24.619 13.203 31.336 1.00 83.94 1120 GLN A C 1
ATOM 8927 O O . GLN A 1 1120 ? -24.705 13.128 30.110 1.00 83.94 1120 GLN A O 1
ATOM 8932 N N . ASP A 1 1121 ? -23.609 13.843 31.928 1.00 82.75 1121 ASP A N 1
ATOM 8933 C CA . ASP A 1 1121 ? -22.564 14.549 31.174 1.00 82.75 1121 ASP A CA 1
ATOM 8934 C C . ASP A 1 1121 ? -21.343 13.668 30.879 1.00 82.75 1121 ASP A C 1
ATOM 8936 O O . ASP A 1 1121 ? -20.792 13.005 31.760 1.00 82.75 1121 ASP A O 1
ATOM 8940 N N . LEU A 1 1122 ? -20.900 13.696 29.619 1.00 82.38 1122 LEU A N 1
ATOM 8941 C CA . LEU A 1 1122 ? -19.745 12.970 29.102 1.00 82.38 1122 LEU A CA 1
ATOM 8942 C C . LEU A 1 1122 ? -18.550 13.926 29.003 1.00 82.38 1122 LEU A C 1
ATOM 8944 O O . LEU A 1 1122 ? -18.479 14.781 28.113 1.00 82.38 1122 LEU A O 1
ATOM 8948 N N . LYS A 1 1123 ? -17.595 13.777 29.925 1.00 72.19 1123 LYS A N 1
ATOM 8949 C CA . LYS A 1 1123 ? -16.338 14.538 29.917 1.00 72.19 1123 LYS A CA 1
ATOM 8950 C C . LYS A 1 1123 ? -15.427 14.026 28.798 1.00 72.19 1123 LYS A C 1
ATOM 8952 O O . LYS A 1 1123 ? -14.856 12.941 28.901 1.00 72.19 1123 LYS A O 1
ATOM 8957 N N . LEU A 1 1124 ? -15.282 14.813 27.734 1.00 69.69 1124 LEU A N 1
ATOM 8958 C CA . LEU A 1 1124 ? -14.272 14.591 26.699 1.00 69.69 1124 LEU A CA 1
ATOM 8959 C C . LEU A 1 1124 ? -12.958 15.264 27.116 1.00 69.69 1124 LEU A C 1
ATOM 8961 O O . LEU A 1 1124 ? -12.964 16.297 27.784 1.00 69.69 1124 LEU A O 1
ATOM 8965 N N . GLY A 1 1125 ? -11.828 14.686 26.703 1.00 59.00 1125 GLY A N 1
ATOM 8966 C CA . GLY A 1 1125 ? -10.537 15.371 26.787 1.00 59.00 1125 GLY A CA 1
ATOM 8967 C C . GLY A 1 1125 ? -10.442 16.519 25.776 1.00 59.00 1125 GLY A C 1
ATOM 8968 O O . GLY A 1 1125 ? -11.287 16.644 24.881 1.00 59.00 1125 GLY A O 1
ATOM 8969 N N . SER A 1 1126 ? -9.387 17.327 25.887 1.00 54.94 1126 SER A N 1
ATOM 8970 C CA . SER A 1 1126 ? -9.032 18.315 24.864 1.00 54.94 1126 SER A CA 1
ATOM 8971 C C . SER A 1 1126 ? -8.962 17.647 23.478 1.00 54.94 1126 SER A C 1
ATOM 8973 O O . SER A 1 1126 ? -8.359 16.579 23.343 1.00 54.94 1126 SER A O 1
ATOM 8975 N N . PRO A 1 1127 ? -9.606 18.217 22.443 1.00 52.00 1127 PRO A N 1
ATOM 8976 C CA . PRO A 1 1127 ? -9.579 17.634 21.110 1.00 52.00 1127 PRO A CA 1
ATOM 8977 C C . PRO A 1 1127 ? -8.174 17.761 20.509 1.00 52.00 1127 PRO A C 1
ATOM 8979 O O . PRO A 1 1127 ? -7.623 18.854 20.422 1.00 52.00 1127 PRO A O 1
ATOM 8982 N N . THR A 1 1128 ? -7.616 16.642 20.050 1.00 46.56 1128 THR A N 1
ATOM 8983 C CA . THR A 1 1128 ? -6.304 16.563 19.379 1.00 46.56 1128 THR A CA 1
ATOM 8984 C C . THR A 1 1128 ? -6.322 17.079 17.934 1.00 46.56 1128 THR A C 1
ATOM 8986 O O . THR A 1 1128 ? -5.287 17.128 17.278 1.00 46.56 1128 THR A O 1
ATOM 8989 N N . SER A 1 1129 ? -7.497 17.457 17.423 1.00 44.22 1129 SER A N 1
ATOM 8990 C CA . SER A 1 1129 ? -7.732 17.960 16.069 1.00 44.22 1129 SER A CA 1
ATOM 8991 C C . SER A 1 1129 ? -8.898 18.949 16.080 1.00 44.22 1129 SER A C 1
ATOM 8993 O O . SER A 1 1129 ? -9.915 18.712 16.732 1.00 44.22 1129 SER A O 1
ATOM 8995 N N . SER A 1 1130 ? -8.776 20.050 15.338 1.00 42.16 1130 SER A N 1
ATOM 8996 C CA . SER A 1 1130 ? -9.789 21.112 15.243 1.00 42.16 1130 SER A CA 1
ATOM 8997 C C . SER A 1 1130 ? -10.943 20.808 14.275 1.00 42.16 1130 SER A C 1
ATOM 8999 O O . SER A 1 1130 ? -11.861 21.616 14.150 1.00 42.16 1130 SER A O 1
ATOM 9001 N N . VAL A 1 1131 ? -10.904 19.666 13.577 1.00 44.06 1131 VAL A N 1
ATOM 9002 C CA . VAL A 1 1131 ? -11.749 19.385 12.397 1.00 44.06 1131 VAL A CA 1
ATOM 9003 C C . VAL A 1 1131 ? -12.827 18.317 12.666 1.00 44.06 1131 VAL A C 1
ATOM 9005 O O . VAL A 1 1131 ? -13.690 18.071 11.825 1.00 44.06 1131 VAL A O 1
ATOM 9008 N N . GLU A 1 1132 ? -12.813 17.663 13.830 1.00 53.78 1132 GLU A N 1
ATOM 9009 C CA . GLU A 1 1132 ? -13.598 16.439 14.056 1.00 53.78 1132 GLU A CA 1
ATOM 9010 C C . GLU A 1 1132 ? -14.892 16.649 14.851 1.00 53.78 1132 GLU A C 1
ATOM 9012 O O . GLU A 1 1132 ? -14.938 17.372 15.847 1.00 53.78 1132 GLU A O 1
ATOM 9017 N N . ARG A 1 1133 ? -15.970 15.970 14.429 1.00 68.62 1133 ARG A N 1
ATOM 9018 C CA . ARG A 1 1133 ? -17.272 16.041 15.105 1.00 68.62 1133 ARG A CA 1
ATOM 9019 C C . ARG A 1 1133 ? -17.195 15.357 16.473 1.00 68.62 1133 ARG A C 1
ATOM 9021 O O . ARG A 1 1133 ? -16.826 14.188 16.566 1.00 68.62 1133 ARG A O 1
ATOM 9028 N N . LEU A 1 1134 ? -17.594 16.083 17.521 1.00 82.44 1134 LEU A N 1
ATOM 9029 C CA . LEU A 1 1134 ? -17.583 15.599 18.908 1.00 82.44 1134 LEU A CA 1
ATOM 9030 C C . LEU A 1 1134 ? -18.356 14.285 19.059 1.00 82.44 1134 LEU A C 1
ATOM 9032 O O . LEU A 1 1134 ? -17.819 13.320 19.593 1.00 82.44 1134 LEU A O 1
ATOM 9036 N N . PHE A 1 1135 ? -19.596 14.245 18.566 1.00 89.25 1135 PHE A N 1
ATOM 9037 C CA . PHE A 1 1135 ? -20.416 13.039 18.516 1.00 89.25 1135 PHE A CA 1
ATOM 9038 C C . PHE A 1 1135 ? -20.162 12.259 17.220 1.00 89.25 1135 PHE A C 1
ATOM 9040 O O . PHE A 1 1135 ? -20.099 12.849 16.140 1.00 89.25 1135 PHE A O 1
ATOM 9047 N N . THR A 1 1136 ? -20.043 10.934 17.318 1.00 90.31 1136 THR A N 1
ATOM 9048 C CA . THR A 1 1136 ? -19.825 10.048 16.165 1.00 90.31 1136 THR A CA 1
ATOM 9049 C C . THR A 1 1136 ? -21.027 9.136 15.926 1.00 90.31 1136 THR A C 1
ATOM 9051 O O . THR A 1 1136 ? -21.605 9.161 14.835 1.00 90.31 1136 THR A O 1
ATOM 9054 N N . ASP A 1 1137 ? -21.408 8.343 16.932 1.00 92.81 1137 ASP A N 1
ATOM 9055 C CA . ASP A 1 1137 ? -22.540 7.413 16.858 1.00 92.81 1137 ASP A CA 1
ATOM 9056 C C . ASP A 1 1137 ? -22.959 6.906 18.253 1.00 92.81 1137 ASP A C 1
ATOM 9058 O O . ASP A 1 1137 ? -22.235 7.107 19.230 1.00 92.81 1137 ASP A O 1
ATOM 9062 N N . MET A 1 1138 ? -24.120 6.254 18.361 1.00 93.38 1138 MET A N 1
ATOM 9063 C CA . MET A 1 1138 ? -24.637 5.693 19.617 1.00 93.38 1138 MET A CA 1
ATOM 9064 C C . MET A 1 1138 ? -25.515 4.467 19.354 1.00 93.38 1138 MET A C 1
ATOM 9066 O O . MET A 1 1138 ? -26.270 4.453 18.384 1.00 93.38 1138 MET A O 1
ATOM 9070 N N . VAL A 1 1139 ? -25.478 3.493 20.264 1.00 90.56 1139 VAL A N 1
ATOM 9071 C CA . VAL A 1 1139 ? -26.401 2.348 20.302 1.00 90.56 1139 VAL A CA 1
ATOM 9072 C C . VAL A 1 1139 ? -26.877 2.089 21.736 1.00 90.56 1139 VAL A C 1
ATOM 9074 O O . VAL A 1 1139 ? -26.127 2.306 22.686 1.00 90.56 1139 VAL A O 1
ATOM 9077 N N . SER A 1 1140 ? -28.121 1.632 21.902 1.00 87.81 1140 SER A N 1
ATOM 9078 C CA . SER A 1 1140 ? -28.731 1.298 23.199 1.00 87.81 1140 SER A CA 1
ATOM 9079 C C . SER A 1 1140 ? -29.374 -0.089 23.174 1.00 87.81 1140 SER A C 1
ATOM 9081 O O . SER A 1 1140 ? -30.023 -0.431 22.188 1.00 87.81 1140 SER A O 1
ATOM 9083 N N . PHE A 1 1141 ? -29.229 -0.855 24.254 1.00 84.69 1141 PHE A N 1
ATOM 9084 C CA . PHE A 1 1141 ? -29.621 -2.265 24.366 1.00 84.69 1141 PHE A CA 1
ATOM 9085 C C . PHE A 1 1141 ? -30.060 -2.618 25.806 1.00 84.69 1141 PHE A C 1
ATOM 9087 O O . PHE A 1 1141 ? -30.088 -1.755 26.687 1.00 84.69 1141 PHE A O 1
ATOM 9094 N N . ARG A 1 1142 ? -30.471 -3.871 26.041 1.00 78.00 1142 ARG A N 1
ATOM 9095 C CA . ARG A 1 1142 ? -30.790 -4.416 27.379 1.00 78.00 1142 ARG A CA 1
ATOM 9096 C C . ARG A 1 1142 ? -29.559 -5.089 27.984 1.00 78.00 1142 ARG A C 1
ATOM 9098 O O . ARG A 1 1142 ? -28.819 -5.736 27.250 1.00 78.00 1142 ARG A O 1
ATOM 9105 N N . SER A 1 1143 ? -29.363 -4.969 29.296 1.00 68.75 1143 SER A N 1
ATOM 9106 C CA . SER A 1 1143 ? -28.300 -5.698 29.992 1.00 68.75 1143 SER A CA 1
ATOM 9107 C C . SER A 1 1143 ? -28.586 -7.201 30.017 1.00 68.75 1143 SER A C 1
ATOM 9109 O O . SER A 1 1143 ? -29.674 -7.621 30.404 1.00 68.75 1143 SER A O 1
ATOM 9111 N N . GLU A 1 1144 ? -27.591 -8.016 29.669 1.00 63.31 1144 GLU A N 1
ATOM 9112 C CA . GLU A 1 1144 ? -27.667 -9.484 29.739 1.00 63.31 1144 GLU A CA 1
ATOM 9113 C C . GLU A 1 1144 ? -27.766 -10.001 31.190 1.00 63.31 1144 GLU A C 1
ATOM 9115 O O . GLU A 1 1144 ? -28.310 -11.074 31.441 1.00 63.31 1144 GLU A O 1
ATOM 9120 N N . ALA A 1 1145 ? -27.299 -9.210 32.165 1.00 60.94 1145 ALA A N 1
ATOM 9121 C CA . ALA A 1 1145 ? -27.342 -9.554 33.585 1.00 60.94 1145 ALA A CA 1
ATOM 9122 C C . ALA A 1 1145 ? -28.631 -9.107 34.306 1.00 60.94 1145 ALA A C 1
ATOM 9124 O O . ALA A 1 1145 ? -28.864 -9.522 35.441 1.00 60.94 1145 ALA A O 1
ATOM 9125 N N . ASN A 1 1146 ? -29.451 -8.232 33.710 1.00 63.50 1146 ASN A N 1
ATOM 9126 C CA . ASN A 1 1146 ? -30.690 -7.746 34.325 1.00 63.50 1146 ASN A CA 1
ATOM 9127 C C . ASN A 1 1146 ? -31.598 -7.078 33.277 1.00 63.50 1146 ASN A C 1
ATOM 9129 O O . ASN A 1 1146 ? -31.295 -5.983 32.804 1.00 63.50 1146 ASN A O 1
ATOM 9133 N N . GLU A 1 1147 ? -32.745 -7.688 32.967 1.00 59.78 1147 GLU A N 1
ATOM 9134 C CA . GLU A 1 1147 ? -33.674 -7.205 31.930 1.00 59.78 1147 GLU A CA 1
ATOM 9135 C C . GLU A 1 1147 ? -34.222 -5.786 32.173 1.00 59.78 1147 GLU A C 1
ATOM 9137 O O . GLU A 1 1147 ? -34.598 -5.098 31.219 1.00 59.78 1147 GLU A O 1
ATOM 9142 N N . ALA A 1 1148 ? -34.259 -5.341 33.435 1.00 59.81 1148 ALA A N 1
ATOM 9143 C CA . ALA A 1 1148 ? -34.697 -4.001 33.815 1.00 59.81 1148 ALA A CA 1
ATOM 9144 C C . ALA A 1 1148 ? -33.608 -2.928 33.623 1.00 59.81 1148 ALA A C 1
ATOM 9146 O O . ALA A 1 1148 ? -33.917 -1.738 33.679 1.00 59.81 1148 ALA A O 1
ATOM 9147 N N . GLN A 1 1149 ? -32.346 -3.316 33.395 1.00 71.81 1149 GLN A N 1
ATOM 9148 C CA . GLN A 1 1149 ? -31.246 -2.374 33.191 1.00 71.81 1149 GLN A CA 1
ATOM 9149 C C . GLN A 1 1149 ? -31.032 -2.070 31.706 1.00 71.81 1149 GLN A C 1
ATOM 9151 O O . GLN A 1 1149 ? -30.855 -2.961 30.869 1.00 71.81 1149 GLN A O 1
ATOM 9156 N N . SER A 1 1150 ? -31.004 -0.777 31.391 1.00 78.00 1150 SER A N 1
ATOM 9157 C CA . SER A 1 1150 ? -30.759 -0.269 30.040 1.00 78.00 1150 SER A CA 1
ATOM 9158 C C . SER A 1 1150 ? -29.299 0.142 29.891 1.00 78.00 1150 SER A C 1
ATOM 9160 O O . SER A 1 1150 ? -28.770 0.889 30.717 1.00 78.00 1150 SER A O 1
ATOM 9162 N N . GLU A 1 1151 ? -28.648 -0.302 28.819 1.00 87.56 1151 GLU A N 1
ATOM 9163 C CA . GLU A 1 1151 ? -27.248 0.018 28.536 1.00 87.56 1151 GLU A CA 1
ATOM 9164 C C . GLU A 1 1151 ? -27.116 0.823 27.240 1.00 87.56 1151 GLU A C 1
ATOM 9166 O O . GLU A 1 1151 ? -27.842 0.604 26.269 1.00 87.56 1151 GLU A O 1
ATOM 9171 N N . VAL A 1 1152 ? -26.193 1.786 27.227 1.00 90.50 1152 VAL A N 1
ATOM 9172 C CA . VAL A 1 1152 ? -25.948 2.687 26.095 1.00 90.50 1152 VAL A CA 1
ATOM 9173 C C . VAL A 1 1152 ? -24.451 2.787 25.845 1.00 90.50 1152 VAL A C 1
ATOM 9175 O O . VAL A 1 1152 ? -23.689 3.102 26.758 1.00 90.50 1152 VAL A O 1
ATOM 9178 N N . ILE A 1 1153 ? -24.023 2.567 24.603 1.00 92.81 1153 ILE A N 1
ATOM 9179 C CA . ILE A 1 1153 ? -22.651 2.831 24.165 1.00 92.81 1153 ILE A CA 1
ATOM 9180 C C . ILE A 1 1153 ? -22.653 4.066 23.260 1.00 92.81 1153 ILE A C 1
ATOM 9182 O O . ILE A 1 1153 ? -23.377 4.122 22.265 1.00 92.81 1153 ILE A O 1
ATOM 9186 N N . VAL A 1 1154 ? -21.827 5.054 23.604 1.00 92.88 1154 VAL A N 1
ATOM 9187 C CA . VAL A 1 1154 ? -21.650 6.316 22.872 1.00 92.88 1154 VAL A CA 1
ATOM 9188 C C . VAL A 1 1154 ? -20.224 6.385 22.331 1.00 92.88 1154 VAL A C 1
ATOM 9190 O O . VAL A 1 1154 ? -19.264 6.241 23.088 1.00 92.88 1154 VAL A O 1
ATOM 9193 N N . VAL A 1 1155 ? -20.077 6.658 21.033 1.00 92.88 1155 VAL A N 1
ATOM 9194 C CA . VAL A 1 1155 ? -18.780 6.910 20.392 1.00 92.88 1155 VAL A CA 1
ATOM 9195 C C . VAL A 1 1155 ? -18.614 8.404 20.129 1.00 92.88 1155 VAL A C 1
ATOM 9197 O O . VAL A 1 1155 ? -19.484 9.055 19.541 1.00 92.88 1155 VAL A O 1
ATOM 9200 N N . ALA A 1 1156 ? -17.469 8.939 20.545 1.00 88.50 1156 ALA A N 1
ATOM 9201 C CA . ALA A 1 1156 ? -17.104 10.343 20.412 1.00 88.50 1156 ALA A CA 1
ATOM 9202 C C . ALA A 1 1156 ? -15.701 10.508 19.808 1.00 88.50 1156 ALA A C 1
ATOM 9204 O O . ALA A 1 1156 ? -14.826 9.659 19.997 1.00 88.50 1156 ALA A O 1
ATOM 9205 N N . GLN A 1 1157 ? -15.481 11.618 19.094 1.00 85.38 1157 GLN A N 1
ATOM 9206 C CA . GLN A 1 1157 ? -14.198 11.962 18.455 1.00 85.38 1157 GLN A CA 1
ATOM 9207 C C . GLN A 1 1157 ? -13.621 10.807 17.595 1.00 85.38 1157 GLN A C 1
ATOM 9209 O O . GLN A 1 1157 ? -12.414 10.598 17.562 1.00 85.38 1157 GLN A O 1
ATOM 9214 N N . ALA A 1 1158 ? -14.491 9.996 16.973 1.00 87.25 1158 ALA A N 1
ATOM 9215 C CA . ALA A 1 1158 ? -14.182 8.787 16.195 1.00 87.25 1158 ALA A CA 1
ATOM 9216 C C . ALA A 1 1158 ? -13.330 7.694 16.888 1.00 87.25 1158 ALA A C 1
ATOM 9218 O O . ALA A 1 1158 ? -13.038 6.674 16.266 1.00 87.25 1158 ALA A O 1
ATOM 9219 N N . GLN A 1 1159 ? -12.919 7.867 18.148 1.00 87.88 1159 GLN A N 1
ATOM 9220 C CA . GLN A 1 1159 ? -11.966 6.970 18.821 1.00 87.88 1159 GLN A CA 1
ATOM 9221 C C . GLN A 1 1159 ? -12.284 6.683 20.292 1.00 87.88 1159 GLN A C 1
ATOM 9223 O O . GLN A 1 1159 ? -11.743 5.731 20.852 1.00 87.88 1159 GLN A O 1
ATOM 9228 N N . ARG A 1 1160 ? -13.138 7.481 20.942 1.00 87.75 1160 ARG A N 1
ATOM 9229 C CA . ARG A 1 1160 ? -13.465 7.331 22.367 1.00 87.75 1160 ARG A CA 1
ATOM 9230 C C . ARG A 1 1160 ? -14.790 6.603 22.521 1.00 87.75 1160 ARG A C 1
ATOM 9232 O O . ARG A 1 1160 ? -15.770 6.996 21.892 1.00 87.75 1160 ARG A O 1
ATOM 9239 N N . ILE A 1 1161 ? -14.821 5.585 23.377 1.00 90.88 1161 ILE A N 1
ATOM 9240 C CA . ILE A 1 1161 ? -16.028 4.813 23.682 1.00 90.88 1161 ILE A CA 1
ATOM 9241 C C . ILE A 1 1161 ? -16.426 5.075 25.137 1.00 90.88 1161 ILE A C 1
ATOM 9243 O O . ILE A 1 1161 ? -15.600 4.973 26.044 1.00 90.88 1161 ILE A O 1
ATOM 9247 N N . PHE A 1 1162 ? -17.694 5.407 25.354 1.00 90.69 1162 PHE A N 1
ATOM 9248 C CA . PHE A 1 1162 ? -18.320 5.496 26.670 1.00 90.69 1162 PHE A CA 1
ATOM 9249 C C . PHE A 1 1162 ? -19.417 4.442 26.761 1.00 90.69 1162 PHE A C 1
ATOM 9251 O O . PHE A 1 1162 ? -20.188 4.284 25.817 1.00 90.69 1162 PHE A O 1
ATOM 9258 N N . HIS A 1 1163 ? -19.509 3.751 27.891 1.00 90.94 1163 HIS A N 1
ATOM 9259 C CA . HIS A 1 1163 ? -20.513 2.725 28.160 1.00 90.94 1163 HIS A CA 1
ATOM 9260 C C . HIS A 1 1163 ? -21.252 3.094 29.444 1.00 90.94 1163 HIS A C 1
ATOM 9262 O O . HIS A 1 1163 ? -20.646 3.249 30.501 1.00 90.94 1163 HIS A O 1
ATOM 9268 N N . LEU A 1 1164 ? -22.557 3.316 29.326 1.00 89.12 1164 LEU A N 1
ATOM 9269 C CA . LEU A 1 1164 ? -23.419 3.827 30.381 1.00 89.12 1164 LEU A CA 1
ATOM 9270 C C . LEU A 1 1164 ? -24.458 2.772 30.741 1.00 89.12 1164 LEU A C 1
ATOM 9272 O O . LEU A 1 1164 ? -25.155 2.281 29.853 1.00 89.12 1164 LEU A O 1
ATOM 9276 N N . LYS A 1 1165 ? -24.583 2.453 32.032 1.00 86.38 1165 LYS A N 1
ATOM 9277 C CA . LYS A 1 1165 ? -25.584 1.512 32.547 1.00 86.38 1165 LYS A CA 1
ATOM 9278 C C . LYS A 1 1165 ? -26.570 2.243 33.457 1.00 86.38 1165 LYS A C 1
ATOM 9280 O O . LYS A 1 1165 ? -26.182 2.869 34.444 1.00 86.38 1165 LYS A O 1
ATOM 9285 N N . PHE A 1 1166 ? -27.851 2.174 33.116 1.00 79.75 1166 PHE A N 1
ATOM 9286 C CA . PHE A 1 1166 ? -28.948 2.740 33.895 1.00 79.75 1166 PHE A CA 1
ATOM 9287 C C . PHE A 1 1166 ? -29.554 1.628 34.756 1.00 79.75 1166 PHE A C 1
ATOM 9289 O O . PHE A 1 1166 ? -30.189 0.716 34.228 1.00 79.75 1166 PHE A O 1
ATOM 9296 N N . ARG A 1 1167 ? -29.356 1.694 36.082 1.00 67.81 1167 ARG A N 1
ATOM 9297 C CA . ARG A 1 1167 ? -29.935 0.712 37.023 1.00 67.81 1167 ARG A CA 1
ATOM 9298 C C . ARG A 1 1167 ? -31.443 0.891 37.239 1.00 67.81 1167 ARG A C 1
ATOM 9300 O O . ARG A 1 1167 ? -32.098 -0.034 37.701 1.00 67.81 1167 ARG A O 1
ATOM 9307 N N . ASP A 1 1168 ? -31.949 2.094 36.979 1.00 64.25 1168 ASP A N 1
ATOM 9308 C CA . ASP A 1 1168 ? -33.327 2.535 37.199 1.00 64.25 1168 ASP A CA 1
ATOM 9309 C C . ASP A 1 1168 ? -33.564 3.805 36.359 1.00 64.25 1168 ASP A C 1
ATOM 9311 O O . ASP A 1 1168 ? -32.625 4.575 36.135 1.00 64.25 1168 ASP A O 1
ATOM 9315 N N . VAL A 1 1169 ? -34.801 4.059 35.930 1.00 59.75 1169 VAL A N 1
ATOM 9316 C CA . VAL A 1 1169 ? -35.199 5.273 35.189 1.00 59.75 1169 VAL A CA 1
ATOM 9317 C C . VAL A 1 1169 ? -35.068 6.527 36.068 1.00 59.75 1169 VAL A C 1
ATOM 9319 O O . VAL A 1 1169 ? -34.883 7.632 35.559 1.00 59.75 1169 VAL A O 1
ATOM 9322 N N . GLU A 1 1170 ? -35.127 6.373 37.395 1.00 59.75 1170 GLU A N 1
ATOM 9323 C CA . GLU A 1 1170 ? -35.004 7.484 38.349 1.00 59.75 1170 GLU A CA 1
ATOM 9324 C C . GLU A 1 1170 ? -33.553 7.847 38.737 1.00 59.75 1170 GLU A C 1
ATOM 9326 O O . GLU A 1 1170 ? -33.350 8.824 39.461 1.00 59.75 1170 GLU A O 1
ATOM 9331 N N . LYS A 1 1171 ? -32.532 7.095 38.289 1.00 65.88 1171 LYS A N 1
ATOM 9332 C CA . LYS A 1 1171 ? -31.139 7.235 38.766 1.00 65.88 1171 LYS A CA 1
ATOM 9333 C C . LYS A 1 1171 ? -30.148 7.597 37.654 1.00 65.88 1171 LYS A C 1
ATOM 9335 O O . LYS A 1 1171 ? -30.315 7.237 36.493 1.00 65.88 1171 LYS A O 1
ATOM 9340 N N . ALA A 1 1172 ? -29.081 8.303 38.033 1.00 68.12 1172 ALA A N 1
ATOM 9341 C CA . ALA A 1 1172 ? -27.962 8.608 37.141 1.00 68.12 1172 ALA A CA 1
ATOM 9342 C C . ALA A 1 1172 ? -27.213 7.327 36.721 1.00 68.12 1172 ALA A C 1
ATOM 9344 O O . ALA A 1 1172 ? -27.122 6.371 37.493 1.00 68.12 1172 ALA A O 1
ATOM 9345 N N . ALA A 1 1173 ? -26.669 7.313 35.503 1.00 78.75 1173 ALA A N 1
ATOM 9346 C CA . ALA A 1 1173 ? -26.021 6.132 34.936 1.00 78.75 1173 ALA A CA 1
ATOM 9347 C C . ALA A 1 1173 ? -24.575 5.959 35.420 1.00 78.75 1173 ALA A C 1
ATOM 9349 O O . ALA A 1 1173 ? -23.764 6.890 35.333 1.00 78.75 1173 ALA A O 1
ATOM 9350 N N . SER A 1 1174 ? -24.208 4.738 35.820 1.00 81.88 1174 SER A N 1
ATOM 9351 C CA . SER A 1 1174 ? -22.797 4.386 35.989 1.00 81.88 1174 SER A CA 1
ATOM 9352 C C . SER A 1 1174 ? -22.120 4.423 34.616 1.00 81.88 1174 SER A C 1
ATOM 9354 O O . SER A 1 1174 ? -22.553 3.767 33.670 1.00 81.88 1174 SER A O 1
ATOM 9356 N N . THR A 1 1175 ? -21.093 5.264 34.488 1.00 84.75 1175 THR A N 1
ATOM 9357 C CA . THR A 1 1175 ? -20.459 5.597 33.206 1.00 84.75 1175 THR A CA 1
ATOM 9358 C C . THR A 1 1175 ? -19.015 5.109 33.196 1.00 84.75 1175 THR A C 1
ATOM 9360 O O . THR A 1 1175 ? -18.175 5.649 33.912 1.00 84.75 1175 THR A O 1
ATOM 9363 N N . VAL A 1 1176 ? -18.718 4.123 32.353 1.00 85.50 1176 VAL A N 1
ATOM 9364 C CA . VAL A 1 1176 ? -17.356 3.673 32.046 1.00 85.50 1176 VAL A CA 1
ATOM 9365 C C . VAL A 1 1176 ? -16.848 4.450 30.832 1.00 85.50 1176 VAL A C 1
ATOM 9367 O O . VAL A 1 1176 ? -17.516 4.515 29.799 1.00 85.50 1176 VAL A O 1
ATOM 9370 N N . ALA A 1 1177 ? -15.662 5.044 30.946 1.00 85.00 1177 ALA A N 1
ATOM 9371 C CA . ALA A 1 1177 ? -14.972 5.705 29.843 1.00 85.00 1177 ALA A CA 1
ATOM 9372 C C . ALA A 1 1177 ? -13.739 4.886 29.451 1.00 85.00 1177 ALA A C 1
ATOM 9374 O O . ALA A 1 1177 ? -12.853 4.658 30.274 1.00 85.00 1177 ALA A O 1
ATOM 9375 N N . TYR A 1 1178 ? -13.678 4.453 28.195 1.00 84.44 1178 TYR A N 1
ATOM 9376 C CA . TYR A 1 1178 ? -12.575 3.647 27.686 1.00 84.44 1178 TYR A CA 1
ATOM 9377 C C . TYR A 1 1178 ? -11.432 4.517 27.128 1.00 84.44 1178 TYR A C 1
ATOM 9379 O O . TYR A 1 1178 ? -11.691 5.602 26.587 1.00 84.44 1178 TYR A O 1
ATOM 9387 N N . PRO A 1 1179 ? -10.165 4.058 27.207 1.00 80.88 1179 PRO A N 1
ATOM 9388 C CA . PRO A 1 1179 ? -9.057 4.673 26.481 1.00 80.88 1179 PRO A CA 1
ATOM 9389 C C . PRO A 1 1179 ? -9.347 4.747 24.972 1.00 80.88 1179 PRO A C 1
ATOM 9391 O O . PRO A 1 1179 ? -10.021 3.857 24.445 1.00 80.88 1179 PRO A O 1
ATOM 9394 N N . PRO A 1 1180 ? -8.835 5.764 24.251 1.00 82.00 1180 PRO A N 1
ATOM 9395 C CA . PRO A 1 1180 ? -9.019 5.859 22.807 1.00 82.00 1180 PRO A CA 1
ATOM 9396 C C . PRO A 1 1180 ? -8.499 4.614 22.080 1.00 82.00 1180 PRO A C 1
ATOM 9398 O O . PRO A 1 1180 ? -7.421 4.103 22.404 1.00 82.00 1180 PRO A O 1
ATOM 9401 N N . VAL A 1 1181 ? -9.251 4.142 21.085 1.00 81.81 1181 VAL A N 1
ATOM 9402 C CA . VAL A 1 1181 ? -8.815 3.038 20.219 1.00 81.81 1181 VAL A CA 1
ATOM 9403 C C . VAL A 1 1181 ? -7.685 3.490 19.294 1.00 81.81 1181 VAL A C 1
ATOM 9405 O O . VAL A 1 1181 ? -7.702 4.596 18.753 1.00 81.81 1181 VAL A O 1
ATOM 9408 N N . GLU A 1 1182 ? -6.699 2.619 19.099 1.00 74.69 1182 GLU A N 1
ATOM 9409 C CA . GLU A 1 1182 ? -5.574 2.855 18.191 1.00 74.69 1182 GLU A CA 1
ATOM 9410 C C . GLU A 1 1182 ? -5.808 2.216 16.822 1.00 74.69 1182 GLU A C 1
ATOM 9412 O O . GLU A 1 1182 ? -6.686 1.369 16.649 1.00 74.69 1182 GLU A O 1
ATOM 9417 N N . HIS A 1 1183 ? -4.988 2.619 15.847 1.00 75.75 1183 HIS A N 1
ATOM 9418 C CA . HIS A 1 1183 ? -4.961 2.137 14.458 1.00 75.75 1183 HIS A CA 1
ATOM 9419 C C . HIS A 1 1183 ? -6.231 2.392 13.629 1.00 75.75 1183 HIS A C 1
ATOM 9421 O O . HIS A 1 1183 ? -6.131 2.483 12.410 1.00 75.75 1183 HIS A O 1
ATOM 9427 N N . TYR A 1 1184 ? -7.395 2.587 14.248 1.00 83.69 1184 TYR A N 1
ATOM 9428 C CA . TYR A 1 1184 ? -8.676 2.792 13.579 1.00 83.69 1184 TYR A CA 1
ATOM 9429 C C . TYR A 1 1184 ? -9.404 4.059 14.043 1.00 83.69 1184 TYR A C 1
ATOM 9431 O O . TYR A 1 1184 ? -9.143 4.634 15.100 1.00 83.69 1184 TYR A O 1
ATOM 9439 N N . ARG A 1 1185 ? -10.362 4.471 13.215 1.00 89.00 1185 ARG A N 1
ATOM 9440 C CA . ARG A 1 1185 ? -11.360 5.508 13.463 1.00 89.00 1185 ARG A CA 1
ATOM 9441 C C . ARG A 1 1185 ? -12.736 4.885 13.263 1.00 89.00 1185 ARG A C 1
ATOM 9443 O O . ARG A 1 1185 ? -13.072 4.506 12.140 1.00 89.00 1185 ARG A O 1
ATOM 9450 N N . ILE A 1 1186 ? -13.512 4.761 14.331 1.00 91.31 1186 ILE A N 1
ATOM 9451 C CA . ILE A 1 1186 ? -14.900 4.291 14.308 1.00 91.31 1186 ILE A CA 1
ATOM 9452 C C . ILE A 1 1186 ? -15.776 5.372 13.661 1.00 91.31 1186 ILE A C 1
ATOM 9454 O O . ILE A 1 1186 ? -15.627 6.557 13.947 1.00 91.31 1186 ILE A O 1
ATOM 9458 N N . LEU A 1 1187 ? -16.692 4.957 12.787 1.00 91.12 1187 LEU A N 1
ATOM 9459 C CA . LEU A 1 1187 ? -17.666 5.816 12.103 1.00 91.12 1187 LEU A CA 1
ATOM 9460 C C . LEU A 1 1187 ? -19.116 5.431 12.431 1.00 91.12 1187 LEU A C 1
ATOM 9462 O O . LEU A 1 1187 ? -19.986 6.307 12.448 1.00 91.12 1187 LEU A O 1
ATOM 9466 N N . LYS A 1 1188 ? -19.369 4.141 12.700 1.00 93.25 1188 LYS A N 1
ATOM 9467 C CA . LYS A 1 1188 ? -20.646 3.608 13.201 1.00 93.25 1188 LYS A CA 1
ATOM 9468 C C . LYS A 1 1188 ? -20.443 2.481 14.201 1.00 93.25 1188 LYS A C 1
ATOM 9470 O O . LYS A 1 1188 ? -19.443 1.776 14.101 1.00 93.25 1188 LYS A O 1
ATOM 9475 N N . ILE A 1 1189 ? -21.394 2.307 15.116 1.00 94.31 1189 ILE A N 1
ATOM 9476 C CA . ILE A 1 1189 ? -21.404 1.246 16.131 1.00 94.31 1189 ILE A CA 1
ATOM 9477 C C . ILE A 1 1189 ? -22.790 0.597 16.225 1.00 94.31 1189 ILE A C 1
ATOM 9479 O O . ILE A 1 1189 ? -23.804 1.270 16.068 1.00 94.31 1189 ILE A O 1
ATOM 9483 N N . ALA A 1 1190 ? -22.842 -0.709 16.476 1.00 91.94 1190 ALA A N 1
ATOM 9484 C CA . ALA A 1 1190 ? -24.083 -1.439 16.709 1.00 91.94 1190 ALA A CA 1
ATOM 9485 C C . ALA A 1 1190 ? -23.847 -2.674 17.597 1.00 91.94 1190 ALA A C 1
ATOM 9487 O O . ALA A 1 1190 ? -22.723 -3.158 17.718 1.00 91.94 1190 ALA A O 1
ATOM 9488 N N . THR A 1 1191 ? -24.910 -3.175 18.224 1.00 88.56 1191 THR A N 1
ATOM 9489 C CA . THR A 1 1191 ? -24.917 -4.391 19.051 1.00 88.56 1191 THR A CA 1
ATOM 9490 C C . THR A 1 1191 ? -26.346 -4.926 19.167 1.00 88.56 1191 THR A C 1
ATOM 9492 O O . THR A 1 1191 ? -27.288 -4.137 19.098 1.00 88.56 1191 THR A O 1
ATOM 9495 N N . ASN A 1 1192 ? -26.508 -6.238 19.364 1.00 80.12 1192 ASN A N 1
ATOM 9496 C CA . ASN A 1 1192 ? -27.766 -6.860 19.809 1.00 80.12 1192 ASN A CA 1
ATOM 9497 C C . ASN A 1 1192 ? -27.838 -7.037 21.345 1.00 80.12 1192 ASN A C 1
ATOM 9499 O O . ASN A 1 1192 ? -28.847 -7.494 21.876 1.00 80.12 1192 ASN A O 1
ATOM 9503 N N . GLY A 1 1193 ? -26.760 -6.691 22.054 1.00 75.75 1193 GLY A N 1
ATOM 9504 C CA . GLY A 1 1193 ? -26.557 -6.913 23.485 1.00 75.75 1193 GLY A CA 1
ATOM 9505 C C . GLY A 1 1193 ? -25.272 -7.689 23.770 1.00 75.75 1193 GLY A C 1
ATOM 9506 O O . GLY A 1 1193 ? -24.492 -7.268 24.617 1.00 75.75 1193 GLY A O 1
ATOM 9507 N N . GLN A 1 1194 ? -25.010 -8.748 23.000 1.00 75.00 1194 GLN A N 1
ATOM 9508 C CA . GLN A 1 1194 ? -23.883 -9.662 23.220 1.00 75.00 1194 GLN A CA 1
ATOM 9509 C C . GLN A 1 1194 ? -22.642 -9.299 22.398 1.00 75.00 1194 GLN A C 1
ATOM 9511 O O . GLN A 1 1194 ? -21.521 -9.328 22.906 1.00 75.00 1194 GLN A O 1
ATOM 9516 N N . VAL A 1 1195 ? -22.824 -8.938 21.121 1.00 83.88 1195 VAL A N 1
ATOM 9517 C CA . VAL A 1 1195 ? -21.710 -8.667 20.198 1.00 83.88 1195 VAL A CA 1
ATOM 9518 C C . VAL A 1 1195 ? -21.713 -7.201 19.769 1.00 83.88 1195 VAL A C 1
ATOM 9520 O O . VAL A 1 1195 ? -22.538 -6.776 18.960 1.00 83.88 1195 VAL A O 1
ATOM 9523 N N . VAL A 1 1196 ? -20.749 -6.427 20.276 1.00 91.25 1196 VAL A N 1
ATOM 9524 C CA . VAL A 1 1196 ? -20.523 -5.040 19.843 1.00 91.25 1196 VAL A CA 1
ATOM 9525 C C . VAL A 1 1196 ? -19.637 -5.028 18.596 1.00 91.25 1196 VAL A C 1
ATOM 9527 O O . VAL A 1 1196 ? -18.514 -5.533 18.603 1.00 91.25 1196 VAL A O 1
ATOM 9530 N N . VAL A 1 1197 ? -20.129 -4.413 17.522 1.00 93.69 1197 VAL A N 1
ATOM 9531 C CA . VAL A 1 1197 ? -19.404 -4.235 16.258 1.00 93.69 1197 VAL A CA 1
ATOM 9532 C C . VAL A 1 1197 ? -19.379 -2.776 15.824 1.00 93.69 1197 VAL A C 1
ATOM 9534 O O . VAL A 1 1197 ? -20.284 -1.995 16.116 1.00 93.69 1197 VAL A O 1
ATOM 9537 N N . ALA A 1 1198 ? -18.341 -2.412 15.080 1.00 94.44 1198 ALA A N 1
ATOM 9538 C CA . ALA A 1 1198 ? -18.150 -1.083 14.527 1.00 94.44 1198 ALA A CA 1
ATOM 9539 C C . ALA A 1 1198 ? -17.792 -1.130 13.038 1.00 94.44 1198 ALA A C 1
ATOM 9541 O O . ALA A 1 1198 ? -17.067 -2.011 12.580 1.00 94.44 1198 ALA A O 1
ATOM 9542 N N . LEU A 1 1199 ? -18.237 -0.123 12.287 1.00 93.75 1199 LEU A N 1
ATOM 9543 C CA . LEU A 1 1199 ? -17.601 0.239 11.024 1.00 93.75 1199 LEU A CA 1
ATOM 9544 C C . LEU A 1 1199 ? -16.507 1.247 11.332 1.00 93.75 1199 LEU A C 1
ATOM 9546 O O . LEU A 1 1199 ? -16.784 2.297 11.917 1.00 93.75 1199 LEU A O 1
ATOM 9550 N N . GLY A 1 1200 ? -15.285 0.955 10.904 1.00 89.19 1200 GLY A N 1
ATOM 9551 C CA . GLY A 1 1200 ? -14.158 1.862 11.060 1.00 89.19 1200 GLY A CA 1
ATOM 9552 C C . GLY A 1 1200 ? -13.209 1.831 9.873 1.00 89.19 1200 GLY A C 1
ATOM 9553 O O . GLY A 1 1200 ? -13.186 0.879 9.098 1.00 89.19 1200 GLY A O 1
ATOM 9554 N N . ALA A 1 1201 ? -12.415 2.885 9.732 1.00 84.62 1201 ALA A N 1
ATOM 9555 C CA . ALA A 1 1201 ? -11.319 2.955 8.771 1.00 84.62 1201 ALA A CA 1
ATOM 9556 C C . ALA A 1 1201 ? -9.985 3.009 9.515 1.00 84.62 1201 ALA A C 1
ATOM 9558 O O . ALA A 1 1201 ? -9.914 3.571 10.607 1.00 84.62 1201 ALA A O 1
ATOM 9559 N N . HIS A 1 1202 ? -8.928 2.432 8.944 1.00 80.94 1202 HIS A N 1
ATOM 9560 C CA . HIS A 1 1202 ? -7.590 2.553 9.528 1.00 80.94 1202 HIS A CA 1
ATOM 9561 C C . HIS A 1 1202 ? -7.132 4.019 9.466 1.00 80.94 1202 HIS A C 1
ATOM 9563 O O . HIS A 1 1202 ? -7.406 4.710 8.484 1.00 80.94 1202 HIS A O 1
ATOM 9569 N N . SER A 1 1203 ? -6.410 4.504 10.474 1.00 67.94 1203 SER A N 1
ATOM 9570 C CA . SER A 1 1203 ? -5.829 5.851 10.480 1.00 67.94 1203 SER A CA 1
ATOM 9571 C C . SER A 1 1203 ? -4.999 6.090 9.211 1.00 67.94 1203 SER A C 1
ATOM 9573 O O . SER A 1 1203 ? -4.153 5.270 8.850 1.00 67.94 1203 SER A O 1
ATOM 9575 N N . GLY A 1 1204 ? -5.284 7.184 8.497 1.00 55.75 1204 GLY A N 1
ATOM 9576 C CA . GLY A 1 1204 ? -4.670 7.506 7.201 1.00 55.75 1204 GLY A CA 1
ATOM 9577 C C . GLY A 1 1204 ? -5.202 6.723 5.987 1.00 55.75 1204 GLY A C 1
ATOM 9578 O O . GLY A 1 1204 ? -4.738 6.965 4.876 1.00 55.75 1204 GLY A O 1
ATOM 9579 N N . SER A 1 1205 ? -6.170 5.815 6.161 1.00 70.19 1205 SER A N 1
ATOM 9580 C CA . SER A 1 1205 ? -6.813 5.057 5.079 1.00 70.19 1205 SER A CA 1
ATOM 9581 C C . SER A 1 1205 ? -8.245 5.527 4.820 1.00 70.19 1205 SER A C 1
ATOM 9583 O O . SER A 1 1205 ? -8.965 5.934 5.730 1.00 70.19 1205 SER A O 1
ATOM 9585 N N . SER A 1 1206 ? -8.681 5.425 3.565 1.00 74.38 1206 SER A N 1
ATOM 9586 C CA . SER A 1 1206 ? -10.077 5.614 3.162 1.00 74.38 1206 SER A CA 1
ATOM 9587 C C . SER A 1 1206 ? -10.901 4.321 3.197 1.00 74.38 1206 SER A C 1
ATOM 9589 O O . SER A 1 1206 ? -12.123 4.409 3.096 1.00 74.38 1206 SER A O 1
ATOM 9591 N N . HIS A 1 1207 ? -10.270 3.147 3.328 1.00 77.38 1207 HIS A N 1
ATOM 9592 C CA . HIS A 1 1207 ? -10.932 1.837 3.269 1.00 77.38 1207 HIS A CA 1
ATOM 9593 C C . HIS A 1 1207 ? -11.762 1.557 4.528 1.00 77.38 1207 HIS A C 1
ATOM 9595 O O . HIS A 1 1207 ? -11.304 1.805 5.645 1.00 77.38 1207 HIS A O 1
ATOM 9601 N N . LEU A 1 1208 ? -12.960 0.996 4.339 1.00 85.81 1208 LEU A N 1
ATOM 9602 C CA . LEU A 1 1208 ? -13.859 0.594 5.420 1.00 85.81 1208 LEU A CA 1
ATOM 9603 C C . LEU A 1 1208 ? -13.678 -0.874 5.830 1.00 85.81 1208 LEU A C 1
ATOM 9605 O O . LEU A 1 1208 ? -13.632 -1.784 5.000 1.00 85.81 1208 LEU A O 1
ATOM 9609 N N . PHE A 1 1209 ? -13.666 -1.098 7.139 1.00 90.50 1209 PHE A N 1
ATOM 9610 C CA . PHE A 1 1209 ? -13.584 -2.401 7.785 1.00 90.50 1209 PHE A CA 1
ATOM 9611 C C . PHE A 1 1209 ? -14.772 -2.590 8.729 1.00 90.50 1209 PHE A C 1
ATOM 9613 O O . PHE A 1 1209 ? -15.198 -1.645 9.399 1.00 90.50 1209 PHE A O 1
ATOM 9620 N N . LEU A 1 1210 ? -15.277 -3.820 8.803 1.00 92.12 1210 LEU A N 1
ATOM 9621 C CA . LEU A 1 1210 ? -16.146 -4.257 9.890 1.00 92.12 1210 LEU A CA 1
ATOM 9622 C C . LEU A 1 1210 ? -15.249 -4.796 11.008 1.00 92.12 1210 LEU A C 1
ATOM 9624 O O . LEU A 1 1210 ? -14.400 -5.656 10.760 1.00 92.12 1210 LEU A O 1
ATOM 9628 N N . LEU A 1 1211 ? -15.419 -4.264 12.213 1.00 92.75 1211 LEU A N 1
ATOM 9629 C CA . LEU A 1 1211 ? -14.580 -4.513 13.379 1.00 92.75 1211 LEU A CA 1
ATOM 9630 C C . LEU A 1 1211 ? -15.433 -5.067 14.525 1.00 92.75 1211 LEU A C 1
ATOM 9632 O O . LEU A 1 1211 ? -16.504 -4.539 14.813 1.00 92.75 1211 LEU A O 1
ATOM 9636 N N . GLU A 1 1212 ? -14.943 -6.100 15.194 1.00 91.88 1212 GLU A N 1
ATOM 9637 C CA . GLU A 1 1212 ? -15.411 -6.535 16.510 1.00 91.88 1212 GLU A CA 1
ATOM 9638 C C . GLU A 1 1212 ? -14.838 -5.578 17.555 1.00 91.88 1212 GLU A C 1
ATOM 9640 O O . GLU A 1 1212 ? -13.649 -5.260 17.501 1.00 91.88 1212 GLU A O 1
ATOM 9645 N N . VAL A 1 1213 ? -15.664 -5.125 18.497 1.00 91.56 1213 VAL A N 1
ATOM 9646 C CA . VAL A 1 1213 ? -15.258 -4.218 19.574 1.00 91.56 1213 VAL A CA 1
ATOM 9647 C C . VAL A 1 1213 ? -15.328 -4.973 20.897 1.00 91.56 1213 VAL A C 1
ATOM 9649 O O . VAL A 1 1213 ? -16.375 -5.008 21.542 1.00 91.56 1213 VAL A O 1
ATOM 9652 N N . LYS A 1 1214 ? -14.216 -5.576 21.332 1.00 86.88 1214 LYS A N 1
ATOM 9653 C CA . LYS A 1 1214 ? -14.172 -6.200 22.662 1.00 86.88 1214 LYS A CA 1
ATOM 9654 C C . LYS A 1 1214 ? -13.964 -5.121 23.726 1.00 86.88 1214 LYS A C 1
ATOM 9656 O O . LYS A 1 1214 ? -12.885 -4.534 23.838 1.00 86.88 1214 LYS A O 1
ATOM 9661 N N . LEU A 1 1215 ? -15.031 -4.849 24.479 1.00 83.25 1215 LEU A N 1
ATOM 9662 C CA . LEU A 1 1215 ? -15.046 -3.961 25.640 1.00 83.25 1215 LEU A CA 1
ATOM 9663 C C . LEU A 1 1215 ? -14.665 -4.766 26.888 1.00 83.25 1215 LEU A C 1
ATOM 9665 O O . LEU A 1 1215 ? -15.436 -5.594 27.363 1.00 83.25 1215 LEU A O 1
ATOM 9669 N N . SER A 1 1216 ? -13.450 -4.548 27.385 1.00 75.81 1216 SER A N 1
ATOM 9670 C CA . SER A 1 1216 ? -12.917 -5.207 28.585 1.00 75.81 1216 SER A CA 1
ATOM 9671 C C . SER A 1 1216 ? -13.251 -4.412 29.861 1.00 75.81 1216 SER A C 1
ATOM 9673 O O . SER A 1 1216 ? -14.102 -3.518 29.849 1.00 75.81 1216 SER A O 1
ATOM 9675 N N . SER A 1 1217 ? -12.576 -4.716 30.973 1.00 72.44 1217 SER A N 1
ATOM 9676 C CA . SER A 1 1217 ? -12.659 -3.954 32.225 1.00 72.44 1217 SER A CA 1
ATOM 9677 C C . SER A 1 1217 ? -12.374 -2.450 32.033 1.00 72.44 1217 SER A C 1
ATOM 9679 O O . SER A 1 1217 ? -11.627 -2.080 31.120 1.00 72.44 1217 SER A O 1
ATOM 9681 N N . PRO A 1 1218 ? -12.906 -1.567 32.904 1.00 66.62 1218 PRO A N 1
ATOM 9682 C CA . PRO A 1 1218 ? -12.551 -0.147 32.916 1.00 66.62 1218 PRO A CA 1
ATOM 9683 C C . PRO A 1 1218 ? -11.030 0.078 32.920 1.00 66.62 1218 PRO A C 1
ATOM 9685 O O . PRO A 1 1218 ? -10.288 -0.671 33.549 1.00 66.62 1218 PRO A O 1
ATOM 9688 N N . GLY A 1 1219 ? -10.562 1.101 32.202 1.00 61.12 1219 GLY A N 1
ATOM 9689 C CA . GLY A 1 1219 ? -9.132 1.418 32.064 1.00 61.12 1219 GLY A CA 1
ATOM 9690 C C . GLY A 1 1219 ? -8.380 0.615 30.990 1.00 61.12 1219 GLY A C 1
ATOM 9691 O O . GLY A 1 1219 ? -7.398 1.122 30.450 1.00 61.12 1219 GLY A O 1
ATOM 9692 N N . VAL A 1 1220 ? -8.863 -0.571 30.598 1.00 67.75 1220 VAL A N 1
ATOM 9693 C CA . VAL A 1 1220 ? -8.292 -1.362 29.491 1.00 67.75 1220 VAL A CA 1
ATOM 9694 C C . VAL A 1 1220 ? -8.723 -0.767 28.145 1.00 67.75 1220 VAL A C 1
ATOM 9696 O O . VAL A 1 1220 ? -9.893 -0.436 27.951 1.00 67.75 1220 VAL A O 1
ATOM 9699 N N . ARG A 1 1221 ? -7.802 -0.625 27.181 1.00 78.88 1221 ARG A N 1
ATOM 9700 C CA . ARG A 1 1221 ? -8.137 -0.145 25.826 1.00 78.88 1221 ARG A CA 1
ATOM 9701 C C . ARG A 1 1221 ? -9.009 -1.181 25.086 1.00 78.88 1221 ARG A C 1
ATOM 9703 O O . ARG A 1 1221 ? -8.621 -2.348 25.059 1.00 78.88 1221 ARG A O 1
ATOM 9710 N N . PRO A 1 1222 ? -10.118 -0.785 24.425 1.00 83.69 1222 PRO A N 1
ATOM 9711 C CA . PRO A 1 1222 ? -10.932 -1.703 23.632 1.00 83.69 1222 PRO A CA 1
ATOM 9712 C C . PRO A 1 1222 ? -10.125 -2.349 22.504 1.00 83.69 1222 PRO A C 1
ATOM 9714 O O . PRO A 1 1222 ? -9.454 -1.651 21.738 1.00 83.69 1222 PRO A O 1
ATOM 9717 N N . GLN A 1 1223 ? -10.218 -3.671 22.373 1.00 82.75 1223 GLN A N 1
ATOM 9718 C CA . GLN A 1 1223 ? -9.587 -4.388 21.266 1.00 82.75 1223 GLN A CA 1
ATOM 9719 C C . GLN A 1 1223 ? -10.483 -4.320 20.024 1.00 82.75 1223 GLN A C 1
ATOM 9721 O O . GLN A 1 1223 ? -11.688 -4.565 20.103 1.00 82.75 1223 GLN A O 1
ATOM 9726 N N . LEU A 1 1224 ? -9.879 -4.018 18.871 1.00 86.69 1224 LEU A N 1
ATOM 9727 C CA . LEU A 1 1224 ? -10.547 -3.991 17.569 1.00 86.69 1224 LEU A CA 1
ATOM 9728 C C . LEU A 1 1224 ? -10.026 -5.124 16.679 1.00 86.69 1224 LEU A C 1
ATOM 9730 O O . LEU A 1 1224 ? -8.972 -4.989 16.053 1.00 86.69 1224 LEU A O 1
ATOM 9734 N N . ARG A 1 1225 ? -10.769 -6.235 16.589 1.00 84.69 1225 ARG A N 1
ATOM 9735 C CA . ARG A 1 1225 ? -10.454 -7.329 15.652 1.00 84.69 1225 ARG A CA 1
ATOM 9736 C C . ARG A 1 1225 ? -11.184 -7.092 14.330 1.00 84.69 1225 ARG A C 1
ATOM 9738 O O . ARG A 1 1225 ? -12.393 -6.892 14.305 1.00 84.69 1225 ARG A O 1
ATOM 9745 N N . LYS A 1 1226 ? -10.458 -7.114 13.210 1.00 87.06 1226 LYS A N 1
ATOM 9746 C CA . LYS A 1 1226 ? -11.053 -7.017 11.867 1.00 87.06 1226 LYS A CA 1
ATOM 9747 C C . LYS A 1 1226 ? -11.877 -8.277 11.580 1.00 87.06 1226 LYS A C 1
ATOM 9749 O O . LYS A 1 1226 ? -11.300 -9.351 11.470 1.00 87.06 1226 LYS A O 1
ATOM 9754 N N . ILE A 1 1227 ? -13.193 -8.116 11.433 1.00 83.75 1227 ILE A N 1
ATOM 9755 C CA . ILE A 1 1227 ? -14.126 -9.167 10.998 1.00 83.75 1227 ILE A CA 1
ATOM 9756 C C . ILE A 1 1227 ? -14.155 -9.245 9.470 1.00 83.75 1227 ILE A C 1
ATOM 9758 O O . ILE A 1 1227 ? -14.189 -10.329 8.913 1.00 83.75 1227 ILE A O 1
ATOM 9762 N N . ALA A 1 1228 ? -14.181 -8.102 8.775 1.00 82.69 1228 ALA A N 1
ATOM 9763 C CA . ALA A 1 1228 ? -14.236 -8.079 7.313 1.00 82.69 1228 ALA A CA 1
ATOM 9764 C C . ALA A 1 1228 ? -13.694 -6.770 6.718 1.00 82.69 1228 ALA A C 1
ATOM 9766 O O . ALA A 1 1228 ? -13.528 -5.761 7.407 1.00 82.69 1228 ALA A O 1
ATOM 9767 N N . GLU A 1 1229 ? -13.454 -6.770 5.407 1.00 83.81 1229 GLU A N 1
ATOM 9768 C CA . GLU A 1 1229 ? -13.127 -5.577 4.622 1.00 83.81 1229 GLU A CA 1
ATOM 9769 C C . GLU A 1 1229 ? -14.211 -5.297 3.586 1.00 83.81 1229 GLU A C 1
ATOM 9771 O O . GLU A 1 1229 ? -14.534 -6.156 2.764 1.00 83.81 1229 GLU A O 1
ATOM 9776 N N . LEU A 1 1230 ? -14.736 -4.073 3.577 1.00 81.38 1230 LEU A N 1
ATOM 9777 C CA . LEU A 1 1230 ? -15.705 -3.639 2.580 1.00 81.38 1230 LEU A CA 1
ATOM 9778 C C . LEU A 1 1230 ? -14.968 -3.172 1.319 1.00 81.38 1230 LEU A C 1
ATOM 9780 O O . LEU A 1 1230 ? -14.881 -1.977 1.030 1.00 81.38 1230 LEU A O 1
ATOM 9784 N N . LYS A 1 1231 ? -14.424 -4.142 0.567 1.00 72.12 1231 LYS A N 1
ATOM 9785 C CA . LYS A 1 1231 ? -13.748 -3.914 -0.722 1.00 72.12 1231 LYS A CA 1
ATOM 9786 C C . LYS A 1 1231 ? -14.589 -2.978 -1.609 1.00 72.12 1231 LYS A C 1
ATOM 9788 O O . LYS A 1 1231 ? -15.749 -3.269 -1.913 1.00 72.12 1231 LYS A O 1
ATOM 9793 N N . GLY A 1 1232 ? -13.995 -1.860 -2.031 1.00 67.75 1232 GLY A N 1
ATOM 9794 C CA . GLY A 1 1232 ? -14.644 -0.863 -2.892 1.00 67.75 1232 GLY A CA 1
ATOM 9795 C C . GLY A 1 1232 ? -15.610 0.108 -2.194 1.00 67.75 1232 GLY A C 1
ATOM 9796 O O . GLY A 1 1232 ? -16.352 0.804 -2.888 1.00 67.75 1232 GLY A O 1
ATOM 9797 N N . VAL A 1 1233 ? -15.616 0.178 -0.856 1.00 74.06 1233 VAL A N 1
ATOM 9798 C CA . VAL A 1 1233 ? -16.371 1.177 -0.077 1.00 74.06 1233 VAL A CA 1
ATOM 9799 C C . VAL A 1 1233 ? -15.401 2.053 0.716 1.00 74.06 1233 VAL A C 1
ATOM 9801 O O . VAL A 1 1233 ? -14.539 1.545 1.435 1.00 74.06 1233 VAL A O 1
ATOM 9804 N N . SER A 1 1234 ? -15.551 3.373 0.601 1.00 80.56 1234 SER A N 1
ATOM 9805 C CA . SER A 1 1234 ? -14.721 4.355 1.302 1.00 80.56 1234 SER A CA 1
ATOM 9806 C C . SER A 1 1234 ? -15.476 5.093 2.409 1.00 80.56 1234 SER A C 1
ATOM 9808 O O . SER A 1 1234 ? -16.704 5.130 2.426 1.00 80.56 1234 SER A O 1
ATOM 9810 N N . THR A 1 1235 ? -14.752 5.749 3.317 1.00 78.75 1235 THR A N 1
ATOM 9811 C CA . THR A 1 1235 ? -15.327 6.583 4.396 1.00 78.75 1235 THR A CA 1
ATOM 9812 C C . THR A 1 1235 ? -16.315 7.655 3.910 1.00 78.75 1235 THR A C 1
ATOM 9814 O O . THR A 1 1235 ? -17.234 8.023 4.639 1.00 78.75 1235 THR A O 1
ATOM 9817 N N . SER A 1 1236 ? -16.179 8.117 2.665 1.00 77.81 1236 SER A N 1
ATOM 9818 C CA . SER A 1 1236 ? -17.093 9.049 1.989 1.00 77.81 1236 SER A CA 1
ATOM 9819 C C . SER A 1 1236 ? -18.441 8.447 1.552 1.00 77.81 1236 SER A C 1
ATOM 9821 O O . SER A 1 1236 ? -19.350 9.200 1.215 1.00 77.81 1236 SER A O 1
ATOM 9823 N N . CYS A 1 1237 ? -18.614 7.121 1.575 1.00 74.25 1237 CYS A N 1
ATOM 9824 C CA . CYS A 1 1237 ? -19.802 6.413 1.069 1.00 74.25 1237 CYS A CA 1
ATOM 9825 C C . CYS A 1 1237 ? -21.018 6.405 2.025 1.00 74.25 1237 CYS A C 1
ATOM 9827 O O . CYS A 1 1237 ? -21.971 5.646 1.815 1.00 74.25 1237 CYS A O 1
ATOM 9829 N N . GLY A 1 1238 ? -20.987 7.205 3.099 1.00 77.12 1238 GLY A N 1
ATOM 9830 C CA . GLY A 1 1238 ? -22.131 7.420 3.999 1.00 77.12 1238 GLY A CA 1
ATOM 9831 C C . GLY A 1 1238 ? -22.693 6.150 4.652 1.00 77.12 1238 GLY A C 1
ATOM 9832 O O . GLY A 1 1238 ? -23.897 6.067 4.881 1.00 77.12 1238 GLY A O 1
ATOM 9833 N N . ALA A 1 1239 ? -21.849 5.141 4.889 1.00 87.38 1239 ALA A N 1
ATOM 9834 C CA . ALA A 1 1239 ? -22.289 3.828 5.351 1.00 87.38 1239 ALA A CA 1
ATOM 9835 C C . ALA A 1 1239 ? -22.986 3.880 6.725 1.00 87.38 1239 ALA A C 1
ATOM 9837 O O . ALA A 1 1239 ? -22.539 4.573 7.643 1.00 87.38 1239 ALA A O 1
ATOM 9838 N N . LYS A 1 1240 ? -24.058 3.095 6.873 1.00 89.00 1240 LYS A N 1
ATOM 9839 C CA . LYS A 1 1240 ? -24.714 2.802 8.156 1.00 89.00 1240 LYS A CA 1
ATOM 9840 C C . LYS A 1 1240 ? -24.454 1.360 8.566 1.00 89.00 1240 LYS A C 1
ATOM 9842 O O . LYS A 1 1240 ? -24.222 0.513 7.710 1.00 89.00 1240 LYS A O 1
ATOM 9847 N N . LEU A 1 1241 ? -24.528 1.105 9.867 1.00 92.00 1241 LEU A N 1
ATOM 9848 C CA . LEU A 1 1241 ? -24.401 -0.209 10.485 1.00 92.00 1241 LEU A CA 1
ATOM 9849 C C . LEU A 1 1241 ? -25.637 -0.474 11.348 1.00 92.00 1241 LEU A C 1
ATOM 9851 O O . LEU A 1 1241 ? -26.180 0.444 11.957 1.00 92.00 1241 LEU A O 1
ATOM 9855 N N . SER A 1 1242 ? -26.037 -1.735 11.413 1.00 87.06 1242 SER A N 1
ATOM 9856 C CA . SER A 1 1242 ? -26.991 -2.288 12.374 1.00 87.06 1242 SER A CA 1
ATOM 9857 C C . SER A 1 1242 ? -26.563 -3.720 12.700 1.00 87.06 1242 SER A C 1
ATOM 9859 O O . SER A 1 1242 ? -25.926 -4.363 11.865 1.00 87.06 1242 SER A O 1
ATOM 9861 N N . VAL A 1 1243 ? -26.890 -4.213 13.894 1.00 86.38 1243 VAL A N 1
ATOM 9862 C CA . VAL A 1 1243 ? -26.917 -5.656 14.176 1.00 86.38 1243 VAL A CA 1
ATOM 9863 C C . VAL A 1 1243 ? -28.381 -6.040 14.280 1.00 86.38 1243 VAL A C 1
ATOM 9865 O O . VAL A 1 1243 ? -29.156 -5.310 14.895 1.00 86.38 1243 VAL A O 1
ATOM 9868 N N . ILE A 1 1244 ? -28.740 -7.148 13.647 1.00 80.38 1244 ILE A N 1
ATOM 9869 C CA . ILE A 1 1244 ? -30.078 -7.736 13.675 1.00 80.38 1244 ILE A CA 1
ATOM 9870 C C . ILE A 1 1244 ? -29.964 -9.211 14.071 1.00 80.38 1244 ILE A C 1
ATOM 9872 O O . ILE A 1 1244 ? -28.864 -9.770 14.025 1.00 80.38 1244 ILE A O 1
ATOM 9876 N N . GLY A 1 1245 ? -31.096 -9.842 14.371 1.00 66.44 1245 GLY A N 1
ATOM 9877 C CA . GLY A 1 1245 ? -31.146 -11.235 14.811 1.00 66.44 1245 GLY A CA 1
ATOM 9878 C C . GLY A 1 1245 ? -30.962 -11.383 16.321 1.00 66.44 1245 GLY A C 1
ATOM 9879 O O . GLY A 1 1245 ? -30.351 -10.541 16.990 1.00 66.44 1245 GLY A O 1
ATOM 9880 N N . ASP A 1 1246 ? -31.538 -12.460 16.848 1.00 62.91 1246 ASP A N 1
ATOM 9881 C CA . ASP A 1 1246 ? -31.511 -12.788 18.270 1.00 62.91 1246 ASP A CA 1
ATOM 9882 C C . ASP A 1 1246 ? -30.120 -13.277 18.717 1.00 62.91 1246 ASP A C 1
ATOM 9884 O O . ASP A 1 1246 ? -29.156 -13.313 17.951 1.00 62.91 1246 ASP A O 1
ATOM 9888 N N . TRP A 1 1247 ? -29.996 -13.644 19.992 1.00 63.09 1247 TRP A N 1
ATOM 9889 C CA . TRP A 1 1247 ? -28.734 -14.061 20.617 1.00 63.09 1247 TRP A CA 1
ATOM 9890 C C . TRP A 1 1247 ? -28.094 -15.317 19.991 1.00 63.09 1247 TRP A C 1
ATOM 9892 O O . TRP A 1 1247 ? -26.901 -15.543 20.160 1.00 63.09 1247 TRP A O 1
ATOM 9902 N N . SER A 1 1248 ? -28.848 -16.127 19.241 1.00 59.22 1248 SER A N 1
ATOM 9903 C CA . SER A 1 1248 ? -28.318 -17.282 18.497 1.00 59.22 1248 SER A CA 1
ATOM 9904 C C . SER A 1 1248 ? -27.609 -16.877 17.204 1.00 59.22 1248 SER A C 1
ATOM 9906 O O . SER A 1 1248 ? -26.546 -17.411 16.902 1.00 59.22 1248 SER A O 1
ATOM 9908 N N . GLU A 1 1249 ? -28.173 -15.928 16.450 1.00 73.38 1249 GLU A N 1
ATOM 9909 C CA . GLU A 1 1249 ? -27.685 -15.542 15.119 1.00 73.38 1249 GLU A CA 1
ATOM 9910 C C . GLU A 1 1249 ? -27.537 -14.017 14.949 1.00 73.38 1249 GLU A C 1
ATOM 9912 O O . GLU A 1 1249 ? -28.263 -13.389 14.171 1.00 73.38 1249 GLU A O 1
ATOM 9917 N N . PRO A 1 1250 ? -26.568 -13.380 15.632 1.00 83.69 1250 PRO A N 1
ATOM 9918 C CA . PRO A 1 1250 ? -26.253 -11.976 15.396 1.00 83.69 1250 PRO A CA 1
ATOM 9919 C C . PRO A 1 1250 ? -25.719 -11.753 13.970 1.00 83.69 1250 PRO A C 1
ATOM 9921 O O . PRO A 1 1250 ? -24.720 -12.348 13.560 1.00 83.69 1250 PRO A O 1
ATOM 9924 N N . ILE A 1 1251 ? -26.337 -10.842 13.213 1.00 85.69 1251 ILE A N 1
ATOM 9925 C CA . ILE A 1 1251 ? -25.933 -10.473 11.846 1.00 85.69 1251 ILE A CA 1
ATOM 9926 C C . ILE A 1 1251 ? -25.664 -8.968 11.763 1.00 85.69 1251 ILE A C 1
ATOM 9928 O O . ILE A 1 1251 ? -26.566 -8.153 11.950 1.00 85.69 1251 ILE A O 1
ATOM 9932 N N . ALA A 1 1252 ? -24.443 -8.581 11.384 1.00 89.69 1252 ALA A N 1
ATOM 9933 C CA . ALA A 1 1252 ? -24.139 -7.206 10.996 1.00 89.69 1252 ALA A CA 1
ATOM 9934 C C . ALA A 1 1252 ? -24.709 -6.907 9.600 1.00 89.69 1252 ALA A C 1
ATOM 9936 O O . ALA A 1 1252 ? -24.370 -7.585 8.627 1.00 89.69 1252 ALA A O 1
ATOM 9937 N N . LEU A 1 1253 ? -25.535 -5.865 9.497 1.00 88.69 1253 LEU A N 1
ATOM 9938 C CA . LEU A 1 1253 ? -26.159 -5.367 8.270 1.00 88.69 1253 LEU A CA 1
ATOM 9939 C C . LEU A 1 1253 ? -25.670 -3.938 7.984 1.00 88.69 1253 LEU A C 1
ATOM 9941 O O . LEU A 1 1253 ? -25.784 -3.051 8.835 1.00 88.69 1253 LEU A O 1
ATOM 9945 N N . ILE A 1 1254 ? -25.111 -3.715 6.790 1.00 91.19 1254 ILE A N 1
ATOM 9946 C CA . ILE A 1 1254 ? -24.378 -2.491 6.429 1.00 91.19 1254 ILE A CA 1
ATOM 9947 C C . ILE A 1 1254 ? -24.911 -1.903 5.118 1.00 91.19 1254 ILE A C 1
ATOM 9949 O O . ILE A 1 1254 ? -24.696 -2.469 4.049 1.00 91.19 1254 ILE A O 1
ATOM 9953 N N . THR A 1 1255 ? -25.565 -0.742 5.169 1.00 89.06 1255 THR A N 1
ATOM 9954 C CA . THR A 1 1255 ? -26.151 -0.069 3.991 1.00 89.06 1255 THR A CA 1
ATOM 9955 C C . THR A 1 1255 ? -25.291 1.118 3.548 1.00 89.06 1255 THR A C 1
ATOM 9957 O O . THR A 1 1255 ? -24.961 1.971 4.372 1.00 89.06 1255 THR A O 1
ATOM 9960 N N . THR A 1 1256 ? -24.945 1.226 2.262 1.00 87.56 1256 THR A N 1
ATOM 9961 C CA . THR A 1 1256 ? -24.039 2.276 1.749 1.00 87.56 1256 THR A CA 1
ATOM 9962 C C . THR A 1 1256 ? -24.287 2.609 0.268 1.00 87.56 1256 THR A C 1
ATOM 9964 O O . THR A 1 1256 ? -24.932 1.841 -0.449 1.00 87.56 1256 THR A O 1
ATOM 9967 N N . ALA A 1 1257 ? -23.781 3.754 -0.202 1.00 80.50 1257 ALA A N 1
ATOM 9968 C CA . ALA A 1 1257 ? -23.755 4.128 -1.616 1.00 80.50 1257 ALA A CA 1
ATOM 9969 C C . ALA A 1 1257 ? -22.302 4.176 -2.113 1.00 80.50 1257 ALA A C 1
ATOM 9971 O O . ALA A 1 1257 ? -21.505 4.984 -1.636 1.00 80.50 1257 ALA A O 1
ATOM 9972 N N . SER A 1 1258 ? -21.938 3.307 -3.056 1.00 66.75 1258 SER A N 1
ATOM 9973 C CA . SER A 1 1258 ? -20.579 3.249 -3.603 1.00 66.75 1258 SER A CA 1
ATOM 9974 C C . SER A 1 1258 ? -20.280 4.426 -4.550 1.00 66.75 1258 SER A C 1
ATOM 9976 O O . SER A 1 1258 ? -21.211 5.063 -5.051 1.00 66.75 1258 SER A O 1
ATOM 9978 N N . PRO A 1 1259 ? -18.996 4.745 -4.828 1.00 58.28 1259 PRO A N 1
ATOM 9979 C CA . PRO A 1 1259 ? -18.619 5.940 -5.602 1.00 58.28 1259 PRO A CA 1
ATOM 9980 C C . PRO A 1 1259 ? -19.130 5.961 -7.055 1.00 58.28 1259 PRO A C 1
ATOM 9982 O O . PRO A 1 1259 ? -19.186 7.016 -7.678 1.00 58.28 1259 PRO A O 1
ATOM 9985 N N . ASP A 1 1260 ? -19.537 4.805 -7.581 1.00 62.06 1260 ASP A N 1
ATOM 9986 C CA . ASP A 1 1260 ? -20.206 4.622 -8.877 1.00 62.06 1260 ASP A CA 1
ATOM 9987 C C . ASP A 1 1260 ? -21.704 5.007 -8.873 1.00 62.06 1260 ASP A C 1
ATOM 9989 O O . ASP A 1 1260 ? -22.376 4.935 -9.904 1.00 62.06 1260 ASP A O 1
ATOM 9993 N N . GLY A 1 1261 ? -22.249 5.414 -7.721 1.00 64.25 1261 GLY A N 1
ATOM 9994 C CA . GLY A 1 1261 ? -23.656 5.767 -7.542 1.00 64.25 1261 GLY A CA 1
ATOM 9995 C C . GLY A 1 1261 ? -24.600 4.570 -7.396 1.00 64.25 1261 GLY A C 1
ATOM 9996 O O . GLY A 1 1261 ? -25.813 4.756 -7.505 1.00 64.25 1261 GLY A O 1
ATOM 9997 N N . GLN A 1 1262 ? -24.080 3.358 -7.169 1.00 72.69 1262 GLN A N 1
ATOM 9998 C CA . GLN A 1 1262 ? -24.886 2.183 -6.822 1.00 72.69 1262 GLN A CA 1
ATOM 9999 C C . GLN A 1 1262 ? -25.148 2.125 -5.310 1.00 72.69 1262 GLN A C 1
ATOM 10001 O O . GLN A 1 1262 ? -24.279 2.448 -4.503 1.00 72.69 1262 GLN A O 1
ATOM 10006 N N . TYR A 1 1263 ? -26.331 1.656 -4.914 1.00 84.94 1263 TYR A N 1
ATOM 10007 C CA . TYR A 1 1263 ? -26.654 1.384 -3.511 1.00 84.94 1263 TYR A CA 1
ATOM 10008 C C . TYR A 1 1263 ? -26.426 -0.098 -3.212 1.00 84.94 1263 TYR A C 1
ATOM 10010 O O . TYR A 1 1263 ? -26.891 -0.966 -3.958 1.00 84.94 1263 TYR A O 1
ATOM 10018 N N . ARG A 1 1264 ? -25.684 -0.372 -2.137 1.00 85.50 1264 ARG A N 1
ATOM 10019 C CA . ARG A 1 1264 ? -25.228 -1.705 -1.729 1.00 85.50 1264 ARG A CA 1
ATOM 10020 C C . ARG A 1 1264 ? -25.589 -1.966 -0.272 1.00 85.50 1264 ARG A C 1
ATOM 10022 O O . ARG A 1 1264 ? -25.540 -1.059 0.561 1.00 85.50 1264 ARG A O 1
ATOM 10029 N N . VAL A 1 1265 ? -25.927 -3.215 0.021 1.00 86.81 1265 VAL A N 1
ATOM 10030 C CA . VAL A 1 1265 ? -26.234 -3.695 1.371 1.00 86.81 1265 VAL A CA 1
ATOM 10031 C C . VAL A 1 1265 ? -25.383 -4.931 1.627 1.00 86.81 1265 VAL A C 1
ATOM 10033 O O . VAL A 1 1265 ? -25.503 -5.911 0.905 1.00 86.81 1265 VAL A O 1
ATOM 10036 N N . TYR A 1 1266 ? -24.489 -4.881 2.606 1.00 87.44 1266 TYR A N 1
ATOM 10037 C CA . TYR A 1 1266 ? -23.629 -6.005 2.977 1.00 87.44 1266 TYR A CA 1
ATOM 10038 C C . TYR A 1 1266 ? -24.195 -6.689 4.221 1.00 87.44 1266 TYR A C 1
ATOM 10040 O O . TYR A 1 1266 ? -24.732 -6.006 5.097 1.00 87.44 1266 TYR A O 1
ATOM 10048 N N . HIS A 1 1267 ? -24.048 -8.011 4.321 1.00 85.62 1267 HIS A N 1
ATOM 10049 C CA . HIS A 1 1267 ? -24.391 -8.754 5.534 1.00 85.62 1267 HIS A CA 1
ATOM 10050 C C . HIS A 1 1267 ? -23.277 -9.723 5.942 1.00 85.62 1267 HIS A C 1
ATOM 10052 O O . HIS A 1 1267 ? -22.631 -10.349 5.098 1.00 85.62 1267 HIS A O 1
ATOM 10058 N N . LYS A 1 1268 ? -23.050 -9.830 7.254 1.00 88.06 1268 LYS A N 1
ATOM 10059 C CA . LYS A 1 1268 ? -22.049 -10.703 7.873 1.00 88.06 1268 LYS A CA 1
ATOM 10060 C C . LYS A 1 1268 ? -22.645 -11.378 9.105 1.00 88.06 1268 LYS A C 1
ATOM 10062 O O . LYS A 1 1268 ? -23.057 -10.680 10.028 1.00 88.06 1268 LYS A O 1
ATOM 10067 N N . SER A 1 1269 ? -22.655 -12.710 9.130 1.00 83.75 1269 SER A N 1
ATOM 10068 C CA . SER A 1 1269 ? -22.911 -13.466 10.362 1.00 83.75 1269 SER A CA 1
ATOM 10069 C C . SER A 1 1269 ? -21.784 -13.233 11.374 1.00 83.75 1269 SER A C 1
ATOM 10071 O O . SER A 1 1269 ? -20.605 -13.212 11.006 1.00 83.75 1269 SER A O 1
ATOM 10073 N N . LEU A 1 1270 ? -22.163 -13.037 12.635 1.00 82.56 1270 LEU A N 1
ATOM 10074 C CA . LEU A 1 1270 ? -21.289 -12.810 13.785 1.00 82.56 1270 LEU A CA 1
ATOM 10075 C C . LEU A 1 1270 ? -21.295 -14.006 14.758 1.00 82.56 1270 LEU A C 1
ATOM 10077 O O . LEU A 1 1270 ? -20.772 -13.888 15.863 1.00 82.56 1270 LEU A O 1
ATOM 10081 N N . ILE A 1 1271 ? -21.864 -15.153 14.367 1.00 72.19 1271 ILE A N 1
ATOM 10082 C CA . ILE A 1 1271 ? -22.021 -16.350 15.220 1.00 72.19 1271 ILE A CA 1
ATOM 10083 C C . ILE A 1 1271 ? -20.675 -16.806 15.814 1.00 72.19 1271 ILE A C 1
ATOM 10085 O O . ILE A 1 1271 ? -20.578 -17.089 17.006 1.00 72.19 1271 ILE A O 1
ATOM 10089 N N . SER A 1 1272 ? -19.592 -16.751 15.030 1.00 63.41 1272 SER A N 1
ATOM 10090 C CA . SER A 1 1272 ? -18.221 -17.060 15.477 1.00 63.41 1272 SER A CA 1
ATOM 10091 C C . SER A 1 1272 ? -17.630 -16.071 16.500 1.00 63.41 1272 SER A C 1
ATOM 10093 O O . SER A 1 1272 ? -16.466 -16.200 16.875 1.00 63.41 1272 SER A O 1
ATOM 10095 N N . LEU A 1 1273 ? -18.380 -15.041 16.903 1.00 59.66 1273 LEU A N 1
ATOM 10096 C CA . LEU A 1 1273 ? -18.007 -14.077 17.942 1.00 59.66 1273 LEU A CA 1
ATOM 10097 C C . LEU A 1 1273 ? -18.786 -14.326 19.244 1.00 59.66 1273 LEU A C 1
ATOM 10099 O O . LEU A 1 1273 ? -18.244 -14.088 20.321 1.00 59.66 1273 LEU A O 1
ATOM 10103 N N . ALA A 1 1274 ? -20.017 -14.849 19.154 1.00 50.41 1274 ALA A N 1
ATOM 10104 C CA . ALA A 1 1274 ? -20.869 -15.149 20.307 1.00 50.41 1274 ALA A CA 1
ATOM 10105 C C . ALA A 1 1274 ? -20.274 -16.265 21.192 1.00 50.41 1274 ALA A C 1
ATOM 10107 O O . ALA A 1 1274 ? -20.158 -16.100 22.404 1.00 50.41 1274 ALA A O 1
ATOM 10108 N N . TYR A 1 1275 ? -19.773 -17.346 20.583 1.00 45.28 1275 TYR A N 1
ATOM 10109 C CA . TYR A 1 1275 ? -19.144 -18.490 21.272 1.00 45.28 1275 TYR A CA 1
ATOM 10110 C C . TYR A 1 1275 ? -17.739 -18.218 21.865 1.00 45.28 1275 TYR A C 1
ATOM 10112 O O . TYR A 1 1275 ? -16.993 -19.148 22.159 1.00 45.28 1275 TYR A O 1
ATOM 10120 N N . HIS A 1 1276 ? -17.335 -16.953 22.019 1.00 39.34 1276 HIS A N 1
ATOM 10121 C CA . HIS A 1 1276 ? -16.024 -16.559 22.560 1.00 39.34 1276 HIS A CA 1
ATOM 10122 C C . HIS A 1 1276 ? -16.104 -15.734 23.858 1.00 39.34 1276 HIS A C 1
ATOM 10124 O O . HIS A 1 1276 ? -15.114 -15.098 24.229 1.00 39.34 1276 HIS A O 1
ATOM 10130 N N . ASN A 1 1277 ? -17.263 -15.730 24.527 1.00 31.12 1277 ASN A N 1
ATOM 10131 C CA . ASN A 1 1277 ? -17.493 -15.050 25.810 1.00 31.12 1277 ASN A CA 1
ATOM 10132 C C . ASN A 1 1277 ? -17.974 -16.003 26.938 1.00 31.12 1277 ASN A C 1
ATOM 10134 O O . ASN A 1 1277 ? -18.405 -15.522 27.984 1.00 31.12 1277 ASN A O 1
ATOM 10138 N N . THR A 1 1278 ? -17.891 -17.324 26.731 1.00 26.05 1278 THR A N 1
ATOM 10139 C CA . THR A 1 1278 ? -18.107 -18.384 27.742 1.00 26.05 1278 THR A CA 1
ATOM 10140 C C . THR A 1 1278 ? -16.780 -18.988 28.183 1.00 26.05 1278 THR A C 1
ATOM 10142 O O . THR A 1 1278 ? -16.041 -19.407 27.261 1.00 26.05 1278 THR A O 1
#

Foldseek 3Di:
DAQFAFDDFPVVLVVVVVVVPDDDDDDDDDDDDDQDPPPDLDDDDFFFFFDQAGQFLRFGQFPVCNVDPVSVLLVLLVRLLLQWDQAPVQVVVTDGHSDLVVSVCCCCVPVNPLNQQQGPQAKWFWDPPPDHIDIGNDLVVLLVVCVPPVVVQNDPVSSVVNRVVRIDRGGQQPQQGPRSSDRDPVLCVQPVCSPDDDDPDDDDDDDDDGPDDPVRSSVVSSVVNSVVSNSVSSVQFPRFDDDDDDYYDAYFYDYDDDDDDDYDDDDDDDDDDDDDDDDDDDDDDDPDDPDPDLQALLNLLVVLLVLQVVVQDDDPDPDGADDPCSLCVSVDLVSQLSNVCNLDVPDDPVVVSVLQSVQCVQQQCSLVVSLLSNLVADSVLVVLCCDPCRPHDVPDGDPADDQWGPCPPPDLLLLVLRGPNSSSVSSNVRSLNSREGADFALDEAEAEPPDSYDYQFNYWAWPADDQFWTKIWTKGAAQRFDQHNRSVRTHRHTDTKIKTKGFFDPDDPVLQVVLVVVVSQQQVFPDDAQQAWHFRHWYWYDDPGTIIITITHDFPAFQVVVQVVWQDDPLPPLLVVLQLLVQLLSNLVQLLCQAPPTATPVRWDKHKAQQDDDRRQKGKHFADWDPDDDDPQPGGSRIHIHGGDSQQMWMDTPPDDIDGSVNGGDGDPPDDDDDDDDPDDPPDQDALFAPQSPPPPDDDDSLRVLSSSLSVVLLVLQCSNPGPVVSVVLQQLQLVQQPPRSVGRYQWHADPVVRAIDGRVSSVVSLVVSLVSLCVVPVLLSVLSVQLSVCSRQARNDNDSVRHDGSVVNSVSSSSSSVSSVVRVVPDDPPDPDDDPDPPVVPVPPPDDDDDDDDDDDDDDDDDDDDDDDDDDDDDAFWAKAFAPDDLPDFFPDKDAAQQRQWIWTHDFWKIWIFGPVRWHDDNDYDIRTRDDDDDHGDDDSDNTYGYGQAMDGDDDDQKTWDAWEDEPFWIWTWIQHPPFIWIKIDGCVVGVHRQEIAIDTDPANAFQYKYAAHHFFKIWTFGADPQFTKIKIWGKDQDDDDDDDDDDDDDDDDDDDDDHDYSNIDTPLIDMGTPVDGSVQWPDKYAHHNFWIWTWGNPDPQKIWIWIFTRVPTDIDIDIDGGDDQPDPPFFQFQEKDKEAASNDRQKIKMWTDGRQFKIKIWIDPHPPDGTDIATADGDAQWGFREWEDHNQWIWTWIDGVVDFWIFIWTWADDDGHDHTDTDTSHTPPQHGPVFPKYWYWHDDLQWTKIWIWTQGPSRTTMIMIGTPNVVSVPPD

Mean predicted aligned error: 22.73 Å

Solvent-accessible surface area (backbone atoms only — not comparable to full-atom values): 74164 Å² total; per-residue (Å²): 134,83,65,75,62,70,42,80,42,57,66,67,57,47,50,55,50,51,62,72,68,54,78,94,72,94,78,93,76,81,94,66,84,82,66,76,84,79,83,78,70,70,79,82,78,80,63,54,70,78,32,48,33,38,72,84,67,48,27,19,40,31,62,65,39,76,78,30,71,70,48,37,53,50,51,51,30,62,72,66,24,32,34,62,58,81,43,83,93,36,62,86,74,66,49,68,20,56,42,70,71,59,31,54,48,46,43,39,79,72,55,38,92,58,30,59,25,54,42,80,47,49,73,29,37,51,49,60,77,100,49,78,79,44,76,31,80,47,74,71,56,47,56,50,47,38,51,70,74,42,60,91,50,60,51,70,69,52,45,51,52,48,51,69,72,25,58,38,73,46,62,52,60,74,67,33,34,77,82,66,72,43,64,52,67,77,47,46,74,68,41,61,68,68,75,57,77,83,69,88,90,76,83,83,77,91,73,92,87,60,101,68,53,76,65,53,53,50,49,55,42,52,52,53,51,48,46,53,41,36,38,54,62,55,58,44,56,71,57,20,75,89,90,92,95,93,91,92,94,92,88,76,82,93,94,94,94,91,94,92,87,87,93,81,91,81,92,83,92,88,87,83,88,84,87,80,84,89,88,87,81,92,74,93,76,85,81,86,67,99,66,93,70,79,66,45,55,65,57,50,21,52,49,51,31,47,54,50,62,56,69,49,66,68,57,99,63,93,76,57,56,50,47,78,55,58,52,49,71,63,61,26,71,66,48,45,43,48,51,49,55,36,73,44,82,85,69,89,60,61,65,59,32,51,50,51,44,54,33,36,61,52,40,48,38,57,54,50,51,50,28,39,34,50,46,56,43,48,71,62,46,54,45,42,45,44,51,33,52,48,70,34,94,68,36,61,72,55,96,69,60,56,53,41,48,58,82,39,76,62,51,64,74,59,33,55,74,68,31,56,74,63,46,22,49,40,33,60,67,56,32,34,29,54,15,28,37,42,48,35,12,97,50,73,47,75,44,53,77,87,54,50,65,26,78,58,67,52,38,79,44,82,73,51,66,64,56,46,32,40,33,26,44,33,30,32,46,39,64,32,38,18,76,70,57,40,53,78,64,35,42,80,56,68,45,69,29,27,37,37,39,31,41,58,45,85,80,59,77,78,49,52,64,54,42,59,46,53,53,45,64,63,77,60,32,84,65,85,56,90,17,42,67,64,64,36,21,37,39,33,39,48,58,100,74,49,36,44,32,42,30,26,76,55,56,86,40,30,45,44,57,48,42,65,74,48,43,68,58,60,90,79,48,58,65,65,48,52,34,51,53,50,23,49,30,41,38,28,48,32,50,24,35,33,56,71,63,34,33,42,92,85,68,49,58,33,33,46,29,52,76,67,59,49,50,76,35,28,35,35,40,77,53,84,52,64,83,72,94,66,69,92,82,79,74,56,66,27,54,47,32,24,49,50,76,65,63,55,17,36,43,36,48,92,87,51,79,75,47,71,39,61,80,59,35,42,66,57,83,80,84,78,94,79,93,79,64,102,85,65,85,87,65,70,95,50,52,41,58,50,75,51,69,76,38,93,90,52,79,80,49,62,50,41,41,44,27,10,51,36,48,49,52,58,47,47,59,43,32,63,71,58,10,38,76,37,54,60,56,51,42,54,40,25,9,69,60,22,80,89,53,53,88,50,47,39,63,52,28,83,35,84,93,77,77,45,71,39,68,21,64,42,54,61,52,48,50,51,51,51,25,60,51,36,37,70,80,34,62,46,40,14,47,20,48,39,53,46,49,53,44,31,64,68,34,27,52,39,78,55,56,85,70,30,63,56,41,59,56,49,25,55,42,44,48,54,22,50,52,37,46,56,60,57,58,81,80,62,79,92,86,67,81,82,80,71,79,81,66,67,76,74,64,73,62,83,87,65,76,89,84,90,82,90,79,83,93,77,92,78,82,95,78,84,80,83,78,98,76,77,89,77,90,80,81,86,88,72,66,49,56,29,30,63,61,69,63,91,85,63,72,65,79,53,72,45,56,17,55,76,50,42,40,37,38,37,30,27,53,51,38,43,37,31,24,28,60,90,44,48,36,77,92,44,64,86,66,52,40,50,14,26,79,78,76,79,39,10,54,83,78,93,57,71,35,26,31,33,66,57,16,64,37,66,64,75,68,88,80,45,31,55,70,44,66,28,45,27,74,43,36,38,40,37,33,45,60,32,96,87,53,24,40,32,40,43,27,46,47,68,86,36,53,43,50,56,41,33,23,83,44,78,52,99,49,76,34,74,78,49,55,28,38,7,35,93,44,56,20,39,40,30,37,31,29,58,95,54,36,24,27,45,34,36,33,33,62,44,72,87,83,80,79,90,82,73,89,78,90,77,82,92,78,92,75,92,77,96,71,90,75,46,75,58,73,54,41,79,40,81,70,47,77,44,79,68,87,41,50,50,89,31,54,80,47,67,47,38,70,40,66,42,39,29,42,33,35,35,49,79,50,103,58,30,43,27,46,29,43,34,39,55,85,71,73,51,77,50,78,44,79,47,88,54,70,86,74,94,58,99,82,66,57,64,73,48,40,64,39,74,42,54,35,85,64,39,82,78,23,44,31,36,41,41,34,28,62,32,32,33,45,33,43,33,39,26,80,41,96,91,48,82,53,57,69,44,66,39,44,63,41,76,73,42,36,46,62,31,47,28,46,71,57,85,60,43,33,28,39,27,23,41,71,97,50,56,51,33,28,38,26,38,48,49,77,64,62,83,74,45,60,46,46,73,48,79,68,37,71,45,84,83,37,44,73,87,27,69,65,46,61,41,40,25,55,57,95,81,52,36,28,43,41,36,44,32,40,36,94,88,67,47,52,38,38,33,43,31,80,42,47,92,57,64,79,70,80,122

pLDDT: mean 71.14, std 21.08, range [20.11, 97.44]

Radius of gyration: 39.57 Å; Cα contacts (8 Å, |Δi|>4): 2187; chains: 1; bounding box: 116×90×101 Å

Sequence (1278 aa):
MSVTEPTIPDSSIAFRKYESLSPASTTTTSASMVSVQLRDATYPDPPLETAVVCPYCAQPVLAALRKSKRDWERHVDNDLEPYTCISEDCVEPPQLFSRYEAWAKHMEDKHSSRWTEVVHKPTSWCCDTDHEEQYFEVESEFDEHVREAHRNYGEEDEIVELKEWCEVRRARPPYTCPICGCVPEDIVTVAPWAIQQPSAKQDPQPDQGSGYSQADLRACLLRHIAAHLKTVSFMSIIYLDDEEDVPQPHSVGFEEADNNNSLANGEQDLGQIGGSNEEIPSSSVVFSHNNTSRMDYTEICCDIRSQFTIKFKKAETKDKFATRGMVRDILSRSMLGMLYKSIYDDGPDAVNADRFVRSIERKMLHDFLAVLLYARCSINAAKTFTNDLVFGNMAQEHQRYSETPYLLPATEVYLANLFDHFDAQDFFAEQRPFCTIVLGGPGVVTIDQDDKRSLPWLDEKYLGSGAFGSVYEVKIPRDHLTKHRDFNQTIKTSELVARKDYKPAKDMEESFEKEVRSIREIFSGSSKHNNILESFGTLVIKGPEPKFSLLMPLAEMDLQKYMEGTPEMSPDDRWARERIISAAIGLAGGLDFLHSKMTTVGGDRLVCYHMDLKPSNILVFLHEPRLERTSTEDRDYGMIWKLSDFGLSRVKTKTTPEKNLDSLFERKLIDQSSQASPTQNPRGNGTYMPNEALDKGKTMDHKSDIWSLGCIISVLFTYMEEGYSALERYSNSRRKHNKYNKTFDVFYQENRSIRDADLNKAVKAQHTKLIEAAKKRNAAEGEAVSIILRYLESSVLVIDQSNRCSAESIVQCLGKTLQKYRTAESSVTPDSPAEKPYSLRRRFKEYTHDFDYKAPRLTISSALTNGFRKERSTVPVDIHRWRLDIDKSTRFKDCRSSPDGQLIAYWSDKAIMVFDRATTFSRTNSSSTFGTASRATSIEDVRDRALRNVGKHRLAGVSCSWKSLGLTDSYLVAATTETKSLECYVFDTKLDKTLRTYSKISLPYFGFYSLTVSPNQNAMACILSSNDRASLFTAVIDTNLSEPSTPSPILFSETSSRQDYQDAGIRLSQRKLLDLNCSTSSVEHIALRTEDEGYIIIRSSASTLSLCLFTIRQPRLVKQDLKLGSPTSSVERLFTDMVSFRSEANEAQSEVIVVAQAQRIFHLKFRDVEKAASTVAYPPVEHYRILKIATNGQVVVALGAHSGSSHLFLLEVKLSSPGVRPQLRKIAELKGVSTSCGAKLSVIGDWSEPIALITTASPDGQYRVYHKSLISLAYHNT

Nearest PDB structures (foldseek):
  4tyg-assembly1_A  TM=6.480E-01  e=5.083E-09  Homo sapiens
  8edh-assembly2_C  TM=6.662E-01  e=7.052E-08  Homo sapiens
  9d3f-assembly1_A  TM=6.759E-01  e=2.774E-06  Rattus norvegicus
  7sxh-assembly1_A  TM=5.830E-01  e=6.914E-07  Homo sapiens
  7t3x-assembly1_A  TM=5.606E-01  e=1.689E-06  Pediculus humanus corporis

Secondary structure (DSSP, 8-state):
---PPP----HHHHHHHHHHHS-------------------PPPPPP-SSSBS-TTT-----TTTTT-HHHHHHHHHHHH-B-----GGGTTTT--BSSHHHHHHHHHHHH-TTHHHHTTPPPEEEE-SSSS-EEESSHHHHHHHHHHH-TTS-SHHHHHHHHHHSEE-PPPPTT--TTTSPPPHHHHHH-GGGG----SS------SS-S--HHHHHHHHHHHHHHHHHHHHHHTTS----------------------------------------------------------HHHHHHHHHHHHHHHT--SSSS-----HHHHHHHS-HHHHHHHHHHH--S---HHHHHHHHHHHHHTTTHHHHHHHHHHT--HHHHHHIIIIIIISTT-----S--SSPTT-SPPHHHHTTTS-HHHHHHHHHHTGGG-BPPB-EEEEEEE-TT---B---SEEEEEEE-SSEEEEEEEE-TTSB-SSS-SSS--SS-EEEEEEEEPPPSS-HHHHHHHHHHHHHHHT-S---TTB---SEEEEE-SSS-EEEEEEEPPSEEHHHHHHHS----TT-HHHHHHHHHHHHHHHHHHHIIIII-B-TTSPBPEEE-S---GGGEEEEE-PPP-----TTS---SEEEEE--GGG-EEE-SSSPPEESTTSS-----S------TTS------TT--GGGS-TT----HHHHHHHHHHHHHHHHHHHHH-THHHHHHHHHHHHH-SS-TTS--SEEEETTTTEEEE-HHHHHHHHHHHHHHHHH-HHHHHHHHHHHHHIIIIIS-SSGGG---HHHHHHHHHHHHHHHHHTTTTS-S-SPPPPP--GGGTTTSS--S-----------------------------EEEEE---TT---SEEEE-TTSSEEEEE-SSEEEEEEEEEEE---------B-------------EEEEEEEEEE--SSS----EEEE-SSEEEEE---TT--EEEEEETTT-TTS-EEEEEE-S-SEEEEEEE-TTSSEEEEEEEETTEEEEEEEEEE----S---PPP------------EE---EEEEEEEEEEEEEGGGEEEEEESSSSEEEEEEEEETTEEEEEEEESSS--EEEEEEEPPPPS-TT--SEEEEEEEEETTEEEEEEEEEEETTTEEEEEEES-TTSPPEEEEPPPPSSEEEEEEE-SSS--EEEEEETT--EEEEEEEE--STTSPPEEEEEEEEEEEEGGG--EEEEES-TTS-EEEEEEE-TTS-EEEEEEE-HHHHTT--